Protein AF-0000000084528762 (afdb_homodimer)

pLDDT: mean 90.57, std 9.02, range [55.34, 98.88]

Organism: NCBI:txid1123501

Sequence (788 aa):
MGALDGVRIADFSWVGAGPRSTKDLADNGATVVKIESARRLDLGRRSPPFAKGESRNHDASAFFAQTNTSKMSVTINLGDARGVEVAKRLVAWADVVVENFGPGYMDRIGLGWDVLQEINPGVILASVSVAGRSGPMAGFRGYGNSAAAHSGHAVMSGWPGTDPHMPPFAYGDVVAPMFLTVGILAALERRERTGQGGHVDVSQIEPMVHVLADLFAETPQEKPANADPLMAPHGVWPCAGADRWIAIACEDDAQWAALREVLDLPAEDRFATAGGRKAAEAELDALVAGMVAGRDRDELAQVLAEAGVPAGPVTDGRDLATDPALTEAGHFVQVPHPVLGPSAMPAPPMRLSATPWEVGPSPCLGQHNKEVFEGLLGMAPDEAAALAEEGVLAMGALDGVRIADFSWVGAGPRSTKDLADNGATVVKIESARRLDLGRRSPPFAKGESRNHDASAFFAQTNTSKMSVTINLGDARGVEVAKRLVAWADVVVENFGPGYMDRIGLGWDVLQEINPGVILASVSVAGRSGPMAGFRGYGNSAAAHSGHAVMSGWPGTDPHMPPFAYGDVVAPMFLTVGILAALERRERTGQGGHVDVSQIEPMVHVLADLFAETPQEKPANADPLMAPHGVWPCAGADRWIAIACEDDAQWAALREVLDLPAEDRFATAGGRKAAEAELDALVAGMVAGRDRDELAQVLAEAGVPAGPVTDGRDLATDPALTEAGHFVQVPHPVLGPSAMPAPPMRLSATPWEVGPSPCLGQHNKEVFEGLLGMAPDEAAALAEEGVLA

Nearest PDB structures (foldseek):
  9br6-assembly1_A  TM=9.196E-01  e=4.767E-36  Homo sapiens
  4ed9-assembly1_A-2  TM=8.847E-01  e=2.139E-33  Brucella suis 1330
  4hl6-assembly3_E  TM=9.078E-01  e=6.671E-33  Escherichia coli K-12
  5yiy-assembly1_B  TM=8.482E-01  e=1.521E-25  Mycobacterium tuberculosis H37Rv
  5yx6-assembly1_B  TM=8.757E-01  e=8.633E-25  Mycobacterium tuberculosis H37Rv

Structure (mmCIF, N/CA/C/O backbone):
data_AF-0000000084528762-model_v1
#
loop_
_entity.id
_entity.type
_entity.pdbx_description
1 polymer 'Putative acyl-CoA transferase/carnitine dehydratase'
#
loop_
_atom_site.group_PDB
_atom_site.id
_atom_site.type_symbol
_atom_site.label_atom_id
_atom_site.label_alt_id
_atom_site.label_comp_id
_atom_site.label_asym_id
_atom_site.label_entity_id
_atom_site.label_seq_id
_atom_site.pdbx_PDB_ins_code
_atom_site.Cartn_x
_atom_site.Cartn_y
_atom_site.Cartn_z
_atom_site.occupancy
_atom_site.B_iso_or_equiv
_atom_site.auth_seq_id
_atom_site.auth_comp_id
_atom_site.auth_asym_id
_atom_site.auth_atom_id
_atom_site.pdbx_PDB_model_num
ATOM 1 N N . MET A 1 1 ? 16.375 6.781 -19.594 1 79.38 1 MET A N 1
ATOM 2 C CA . MET A 1 1 ? 16.922 5.93 -18.547 1 79.38 1 MET A CA 1
ATOM 3 C C . MET A 1 1 ? 16.031 5.977 -17.297 1 79.38 1 MET A C 1
ATOM 5 O O . MET A 1 1 ? 15.609 7.051 -16.875 1 79.38 1 MET A O 1
ATOM 9 N N . GLY A 1 2 ? 15.75 4.77 -16.75 1 92 2 GLY A N 1
ATOM 10 C CA . GLY A 1 2 ? 14.844 4.684 -15.617 1 92 2 GLY A CA 1
ATOM 11 C C . GLY A 1 2 ? 15.531 4.863 -14.281 1 92 2 GLY A C 1
ATOM 12 O O . GLY A 1 2 ? 16.766 4.816 -14.203 1 92 2 GLY A O 1
ATOM 13 N N . ALA A 1 3 ? 14.82 5.125 -13.273 1 95.25 3 ALA A N 1
ATOM 14 C CA . ALA A 1 3 ? 15.352 5.363 -11.938 1 95.25 3 ALA A CA 1
ATOM 15 C C . ALA A 1 3 ? 16.125 4.152 -11.422 1 95.25 3 ALA A C 1
ATOM 17 O O . ALA A 1 3 ? 17.078 4.297 -10.648 1 95.25 3 ALA A O 1
ATOM 18 N N . LEU A 1 4 ? 15.781 2.967 -11.969 1 97.31 4 LEU A N 1
ATOM 19 C CA . LEU A 1 4 ? 16.375 1.741 -11.438 1 97.31 4 LEU A CA 1
ATOM 20 C C . LEU A 1 4 ? 17.188 1.025 -12.508 1 97.31 4 LEU A C 1
ATOM 22 O O . LEU A 1 4 ? 17.391 -0.189 -12.438 1 97.31 4 LEU A O 1
ATOM 26 N N . ASP A 1 5 ? 17.594 1.804 -13.461 1 96.19 5 ASP A N 1
ATOM 27 C CA . ASP A 1 5 ? 18.516 1.247 -14.453 1 96.19 5 ASP A CA 1
ATOM 28 C C . ASP A 1 5 ? 19.734 0.62 -13.781 1 96.19 5 ASP A C 1
ATOM 30 O O . ASP A 1 5 ? 20.328 1.218 -12.875 1 96.19 5 ASP A O 1
ATOM 34 N N . GLY A 1 6 ? 20.047 -0.605 -14.188 1 95.5 6 GLY A N 1
ATOM 35 C CA . GLY A 1 6 ? 21.188 -1.295 -13.625 1 95.5 6 GLY A CA 1
ATOM 36 C C . GLY A 1 6 ? 20.812 -2.33 -12.586 1 95.5 6 GLY A C 1
ATOM 37 O O . GLY A 1 6 ? 21.609 -3.203 -12.25 1 95.5 6 GLY A O 1
ATOM 38 N N . VAL A 1 7 ? 19.656 -2.234 -12.016 1 97.5 7 VAL A N 1
ATOM 39 C CA . VAL A 1 7 ? 19.188 -3.225 -11.055 1 97.5 7 VAL A CA 1
ATOM 40 C C . VAL A 1 7 ? 18.703 -4.469 -11.789 1 97.5 7 VAL A C 1
ATOM 42 O O . VAL A 1 7 ? 17.891 -4.375 -12.711 1 97.5 7 VAL A O 1
ATOM 45 N N . ARG A 1 8 ? 19.25 -5.613 -11.383 1 98.69 8 ARG A N 1
ATOM 46 C CA . ARG A 1 8 ? 18.953 -6.895 -12.016 1 98.69 8 ARG A CA 1
ATOM 47 C C . ARG A 1 8 ? 18.172 -7.805 -11.07 1 98.69 8 ARG A C 1
ATOM 49 O O . ARG A 1 8 ? 18.625 -8.078 -9.961 1 98.69 8 ARG A O 1
ATOM 56 N N . ILE A 1 9 ? 16.969 -8.344 -11.57 1 98.88 9 ILE A N 1
ATOM 57 C CA . ILE A 1 9 ? 16.094 -9.102 -10.68 1 98.88 9 ILE A CA 1
ATOM 58 C C . ILE A 1 9 ? 15.758 -10.445 -11.312 1 98.88 9 ILE A C 1
ATOM 60 O O . ILE A 1 9 ? 15.312 -10.5 -12.461 1 98.88 9 ILE A O 1
ATOM 64 N N . ALA A 1 10 ? 16.031 -11.539 -10.586 1 98.88 10 ALA A N 1
ATOM 65 C CA . ALA A 1 10 ? 15.484 -12.859 -10.898 1 98.88 10 ALA A CA 1
ATOM 66 C C . ALA A 1 10 ? 14.172 -13.102 -10.148 1 98.88 10 ALA A C 1
ATOM 68 O O . ALA A 1 10 ? 14.172 -13.266 -8.922 1 98.88 10 ALA A O 1
ATOM 69 N N . ASP A 1 11 ? 13.094 -13.164 -10.891 1 98.75 11 ASP A N 1
ATOM 70 C CA . ASP A 1 11 ? 11.75 -13.234 -10.305 1 98.75 11 ASP A CA 1
ATOM 71 C C . ASP A 1 11 ? 11.188 -14.648 -10.398 1 98.75 11 ASP A C 1
ATOM 73 O O . ASP A 1 11 ? 10.688 -15.055 -11.445 1 98.75 11 ASP A O 1
ATOM 77 N N . PHE A 1 12 ? 11.172 -15.297 -9.227 1 98.25 12 PHE A N 1
ATOM 78 C CA . PHE A 1 12 ? 10.625 -16.641 -9.133 1 98.25 12 PHE A CA 1
ATOM 79 C C . PHE A 1 12 ? 9.172 -16.609 -8.68 1 98.25 12 PHE A C 1
ATOM 81 O O . PHE A 1 12 ? 8.508 -17.656 -8.609 1 98.25 12 PHE A O 1
ATOM 88 N N . SER A 1 13 ? 8.641 -15.438 -8.445 1 96.94 13 SER A N 1
ATOM 89 C CA . SER A 1 13 ? 7.328 -15.336 -7.812 1 96.94 13 SER A CA 1
ATOM 90 C C . SER A 1 13 ? 6.211 -15.57 -8.828 1 96.94 13 SER A C 1
ATOM 92 O O . SER A 1 13 ? 6.453 -15.578 -10.031 1 96.94 13 SER A O 1
ATOM 94 N N . TRP A 1 14 ? 5.023 -15.812 -8.273 1 94.38 14 TRP A N 1
ATOM 95 C CA . TRP A 1 14 ? 3.881 -16.062 -9.141 1 94.38 14 TRP A CA 1
ATOM 96 C C . TRP A 1 14 ? 2.602 -15.5 -8.547 1 94.38 14 TRP A C 1
ATOM 98 O O . TRP A 1 14 ? 2.617 -14.945 -7.441 1 94.38 14 TRP A O 1
ATOM 108 N N . VAL A 1 15 ? 1.553 -15.383 -9.328 1 89 15 VAL A N 1
ATOM 109 C CA . VAL A 1 15 ? 0.197 -14.953 -9.008 1 89 15 VAL A CA 1
ATOM 110 C C . VAL A 1 15 ? 0.181 -13.445 -8.742 1 89 15 VAL A C 1
ATOM 112 O O . VAL A 1 15 ? 0.348 -12.648 -9.672 1 89 15 VAL A O 1
ATOM 115 N N . GLY A 1 16 ? 0.21 -13.008 -7.441 1 88 16 GLY A N 1
ATOM 116 C CA . GLY A 1 16 ? -0.087 -11.594 -7.281 1 88 16 GLY A CA 1
ATOM 117 C C . GLY A 1 16 ? 0.924 -10.859 -6.418 1 88 16 GLY A C 1
ATOM 118 O O . GLY A 1 16 ? 1.499 -9.859 -6.84 1 88 16 GLY A O 1
ATOM 119 N N . ALA A 1 17 ? 1.345 -11.383 -5.32 1 88.62 17 ALA A N 1
ATOM 120 C CA . ALA A 1 17 ? 2.084 -10.609 -4.324 1 88.62 17 ALA A CA 1
ATOM 121 C C . ALA A 1 17 ? 3.496 -10.297 -4.812 1 88.62 17 ALA A C 1
ATOM 123 O O . ALA A 1 17 ? 3.92 -9.141 -4.805 1 88.62 17 ALA A O 1
ATOM 124 N N . GLY A 1 18 ? 4.215 -11.289 -5.25 1 94.75 18 GLY A N 1
ATOM 125 C CA . GLY A 1 18 ? 5.559 -11.086 -5.762 1 94.75 18 GLY A CA 1
ATOM 126 C C . GLY A 1 18 ? 5.59 -10.32 -7.074 1 94.75 18 GLY A C 1
ATOM 127 O O . GLY A 1 18 ? 6.223 -9.273 -7.172 1 94.75 18 GLY A O 1
ATOM 128 N N . PRO A 1 19 ? 4.805 -10.781 -8.008 1 96.56 19 PRO A N 1
ATOM 129 C CA . PRO A 1 19 ? 4.812 -10.18 -9.344 1 96.56 19 PRO A CA 1
ATOM 130 C C . PRO A 1 19 ? 4.469 -8.688 -9.328 1 96.56 19 PRO A C 1
ATOM 132 O O . PRO A 1 19 ? 5.055 -7.91 -10.078 1 96.56 19 PRO A O 1
ATOM 135 N N . ARG A 1 20 ? 3.615 -8.219 -8.453 1 95.06 20 ARG A N 1
ATOM 136 C CA . ARG A 1 20 ? 3.264 -6.801 -8.391 1 95.06 20 ARG A CA 1
ATOM 137 C C . ARG A 1 20 ? 4.457 -5.961 -7.949 1 95.06 20 ARG A C 1
ATOM 139 O O . ARG A 1 20 ? 4.641 -4.836 -8.422 1 95.06 20 ARG A O 1
ATOM 146 N N . SER A 1 21 ? 5.148 -6.48 -7.055 1 96.88 21 SER A N 1
ATOM 147 C CA . SER A 1 21 ? 6.352 -5.785 -6.613 1 96.88 21 SER A CA 1
ATOM 148 C C . SER A 1 21 ? 7.355 -5.648 -7.75 1 96.88 21 SER A C 1
ATOM 150 O O . SER A 1 21 ? 7.828 -4.547 -8.039 1 96.88 21 SER A O 1
ATOM 152 N N . THR A 1 22 ? 7.66 -6.742 -8.43 1 98.25 22 THR A N 1
ATOM 153 C CA . THR A 1 22 ? 8.688 -6.727 -9.469 1 98.25 22 THR A CA 1
ATOM 154 C C . THR A 1 22 ? 8.203 -5.961 -10.695 1 98.25 22 THR A C 1
ATOM 156 O O . THR A 1 22 ? 9.016 -5.41 -11.445 1 98.25 22 THR A O 1
ATOM 159 N N . LYS A 1 23 ? 6.906 -5.875 -10.875 1 96.62 23 LYS A N 1
ATOM 160 C CA . LYS A 1 23 ? 6.359 -5.039 -11.945 1 96.62 23 LYS A CA 1
ATOM 161 C C . LYS A 1 23 ? 6.719 -3.57 -11.727 1 96.62 23 LYS A C 1
ATOM 163 O O . LYS A 1 23 ? 7.172 -2.895 -12.656 1 96.62 23 LYS A O 1
ATOM 168 N N . ASP A 1 24 ? 6.473 -3.094 -10.547 1 94.5 24 ASP A N 1
ATOM 169 C CA . ASP A 1 24 ? 6.762 -1.696 -10.234 1 94.5 24 ASP A CA 1
ATOM 170 C C . ASP A 1 24 ? 8.242 -1.387 -10.438 1 94.5 24 ASP A C 1
ATOM 172 O O . ASP A 1 24 ? 8.602 -0.305 -10.906 1 94.5 24 ASP A O 1
ATOM 176 N N . LEU A 1 25 ? 9.07 -2.318 -10.102 1 97.75 25 LEU A N 1
ATOM 177 C CA . LEU A 1 25 ? 10.508 -2.148 -10.289 1 97.75 25 LEU A CA 1
ATOM 178 C C . LEU A 1 25 ? 10.867 -2.156 -11.766 1 97.75 25 LEU A C 1
ATOM 180 O O . LEU A 1 25 ? 11.656 -1.321 -12.227 1 97.75 25 LEU A O 1
ATOM 184 N N . ALA A 1 26 ? 10.25 -3.035 -12.523 1 98.25 26 ALA A N 1
ATOM 185 C CA . ALA A 1 26 ? 10.508 -3.139 -13.961 1 98.25 26 ALA A CA 1
ATOM 186 C C . ALA A 1 26 ? 10.047 -1.879 -14.695 1 98.25 26 ALA A C 1
ATOM 188 O O . ALA A 1 26 ? 10.781 -1.339 -15.523 1 98.25 26 ALA A O 1
ATOM 189 N N . ASP A 1 27 ? 8.891 -1.381 -14.367 1 97.06 27 ASP A N 1
ATOM 190 C CA . ASP A 1 27 ? 8.328 -0.194 -15 1 97.06 27 ASP A CA 1
ATOM 191 C C . ASP A 1 27 ? 9.18 1.039 -14.719 1 97.06 27 ASP A C 1
ATOM 193 O O . ASP A 1 27 ? 9.086 2.045 -15.43 1 97.06 27 ASP A O 1
ATOM 197 N N . ASN A 1 28 ? 10 0.933 -13.68 1 96.94 28 ASN A N 1
ATOM 198 C CA . ASN A 1 28 ? 10.875 2.049 -13.344 1 96.94 28 ASN A CA 1
ATOM 199 C C . ASN A 1 28 ? 12.305 1.803 -13.82 1 96.94 28 ASN A C 1
ATOM 201 O O . ASN A 1 28 ? 13.219 2.527 -13.43 1 96.94 28 ASN A O 1
ATOM 205 N N . GLY A 1 29 ? 12.531 0.72 -14.578 1 97.19 29 GLY A N 1
ATOM 206 C CA . GLY A 1 29 ? 13.797 0.622 -15.297 1 97.19 29 GLY A CA 1
ATOM 207 C C . GLY A 1 29 ? 14.609 -0.598 -14.906 1 97.19 29 GLY A C 1
ATOM 208 O O . GLY A 1 29 ? 15.609 -0.915 -15.547 1 97.19 29 GLY A O 1
ATOM 209 N N . ALA A 1 30 ? 14.234 -1.346 -13.883 1 98.25 30 ALA A N 1
ATOM 210 C CA . ALA A 1 30 ? 14.961 -2.564 -13.523 1 98.25 30 ALA A CA 1
ATOM 211 C C . ALA A 1 30 ? 14.812 -3.629 -14.609 1 98.25 30 ALA A C 1
ATOM 213 O O . ALA A 1 30 ? 13.781 -3.693 -15.289 1 98.25 30 ALA A O 1
ATOM 214 N N . THR A 1 31 ? 15.875 -4.395 -14.766 1 98.62 31 THR A N 1
ATOM 215 C CA . THR A 1 31 ? 15.758 -5.566 -15.625 1 98.62 31 THR A CA 1
ATOM 216 C C . THR A 1 31 ? 15.258 -6.77 -14.828 1 98.62 31 THR A C 1
ATOM 218 O O . THR A 1 31 ? 15.945 -7.27 -13.938 1 98.62 31 THR A O 1
ATOM 221 N N . VAL A 1 32 ? 14.039 -7.227 -15.164 1 98.88 32 VAL A N 1
ATOM 222 C CA . VAL A 1 32 ? 13.414 -8.32 -14.422 1 98.88 32 VAL A CA 1
ATOM 223 C C . VAL A 1 32 ? 13.242 -9.531 -15.336 1 98.88 32 VAL A C 1
ATOM 225 O O . VAL A 1 32 ? 12.555 -9.453 -16.359 1 98.88 32 VAL A O 1
ATOM 228 N N . VAL A 1 33 ? 13.859 -10.656 -14.953 1 98.88 33 VAL A N 1
ATOM 229 C CA . VAL A 1 33 ? 13.664 -11.93 -15.633 1 98.88 33 VAL A CA 1
ATOM 230 C C . VAL A 1 33 ? 12.75 -12.828 -14.797 1 98.88 33 VAL A C 1
ATOM 232 O O . VAL A 1 33 ? 13.133 -13.281 -13.719 1 98.88 33 VAL A O 1
ATOM 235 N N . LYS A 1 34 ? 11.562 -13.008 -15.305 1 98.69 34 LYS A N 1
ATOM 236 C CA . LYS A 1 34 ? 10.617 -13.906 -14.641 1 98.69 34 LYS A CA 1
ATOM 237 C C . LYS A 1 34 ? 10.859 -15.359 -15.031 1 98.69 34 LYS A C 1
ATOM 239 O O . LYS A 1 34 ? 10.898 -15.688 -16.219 1 98.69 34 LYS A O 1
ATOM 244 N N . ILE A 1 35 ? 11.094 -16.203 -14.008 1 98.31 35 ILE A N 1
ATOM 245 C CA . ILE A 1 35 ? 11.336 -17.625 -14.211 1 98.31 35 ILE A CA 1
ATOM 246 C C . ILE A 1 35 ? 10.023 -18.391 -14.094 1 98.31 35 ILE A C 1
ATOM 248 O O . ILE A 1 35 ? 9.359 -18.344 -13.055 1 98.31 35 ILE A O 1
ATOM 252 N N . GLU A 1 36 ? 9.703 -19.047 -15.125 1 97 36 GLU A N 1
ATOM 253 C CA . GLU A 1 36 ? 8.461 -19.812 -15.203 1 97 36 GLU A CA 1
ATOM 254 C C . GLU A 1 36 ? 8.703 -21.219 -15.742 1 97 36 GLU A C 1
ATOM 256 O O . GLU A 1 36 ? 9.844 -21.594 -16 1 97 36 GLU A O 1
ATOM 261 N N . SER A 1 37 ? 7.652 -22.031 -15.711 1 92.62 37 SER A N 1
ATOM 262 C CA . SER A 1 37 ? 7.691 -23.359 -16.297 1 92.62 37 SER A CA 1
ATOM 263 C C . SER A 1 37 ? 6.449 -23.625 -17.141 1 92.62 37 SER A C 1
ATOM 265 O O . SER A 1 37 ? 5.336 -23.281 -16.734 1 92.62 37 SER A O 1
ATOM 267 N N . ALA A 1 38 ? 6.68 -24.234 -18.297 1 86.44 38 ALA A N 1
ATOM 268 C CA . ALA A 1 38 ? 5.543 -24.641 -19.109 1 86.44 38 ALA A CA 1
ATOM 269 C C . ALA A 1 38 ? 4.793 -25.812 -18.484 1 86.44 38 ALA A C 1
ATOM 271 O O . ALA A 1 38 ? 3.607 -26.016 -18.75 1 86.44 38 ALA A O 1
ATOM 272 N N . ARG A 1 39 ? 5.488 -26.516 -17.672 1 86.19 39 ARG A N 1
ATOM 273 C CA . ARG A 1 39 ? 4.91 -27.688 -17.016 1 86.19 39 ARG A CA 1
ATOM 274 C C . ARG A 1 39 ? 4.078 -27.297 -15.805 1 86.19 39 ARG A C 1
ATOM 276 O O . ARG A 1 39 ? 3.137 -28 -15.438 1 86.19 39 ARG A O 1
ATOM 283 N N . ARG A 1 40 ? 4.43 -26.25 -15.211 1 86.88 40 ARG A N 1
ATOM 284 C CA . ARG A 1 40 ? 3.703 -25.672 -14.086 1 86.88 40 ARG A CA 1
ATOM 285 C C . ARG A 1 40 ? 3.488 -24.172 -14.273 1 86.88 40 ARG A C 1
ATOM 287 O O . ARG A 1 40 ? 4.246 -23.359 -13.742 1 86.88 40 ARG A O 1
ATOM 294 N N . LEU A 1 41 ? 2.465 -23.906 -14.914 1 92.44 41 LEU A N 1
ATOM 295 C CA . LEU A 1 41 ? 2.201 -22.531 -15.305 1 92.44 41 LEU A CA 1
ATOM 296 C C . LEU A 1 41 ? 1.906 -21.656 -14.086 1 92.44 41 LEU A C 1
ATOM 298 O O . LEU A 1 41 ? 1.283 -22.125 -13.133 1 92.44 41 LEU A O 1
ATOM 302 N N . ASP A 1 42 ? 2.402 -20.453 -14.133 1 93.88 42 ASP A N 1
ATOM 303 C CA . ASP A 1 42 ? 1.943 -19.438 -13.18 1 93.88 42 ASP A CA 1
ATOM 304 C C . ASP A 1 42 ? 0.419 -19.359 -13.148 1 93.88 42 ASP A C 1
ATOM 306 O O . ASP A 1 42 ? -0.218 -19.156 -14.188 1 93.88 42 ASP A O 1
ATOM 310 N N . LEU A 1 43 ? -0.112 -19.484 -12.008 1 88.56 43 LEU A N 1
ATOM 311 C CA . LEU A 1 43 ? -1.562 -19.438 -11.867 1 88.56 43 LEU A CA 1
ATOM 312 C C . LEU A 1 43 ? -2.115 -18.109 -12.344 1 88.56 43 LEU A C 1
ATOM 314 O O . LEU A 1 43 ? -3.281 -18.016 -12.734 1 88.56 43 LEU A O 1
ATOM 318 N N . GLY A 1 44 ? -1.287 -17.109 -12.328 1 90.88 44 GLY A N 1
ATOM 319 C CA . GLY A 1 44 ? -1.688 -15.836 -12.898 1 90.88 44 GLY A CA 1
ATOM 320 C C . GLY A 1 44 ? -2.064 -15.922 -14.367 1 90.88 44 GLY A C 1
ATOM 321 O O . GLY A 1 44 ? -2.963 -15.219 -14.828 1 90.88 44 GLY A O 1
ATOM 322 N N . ARG A 1 45 ? -1.426 -16.781 -15.078 1 94.81 45 ARG A N 1
ATOM 323 C CA . ARG A 1 45 ? -1.712 -16.969 -16.5 1 94.81 45 ARG A CA 1
ATOM 324 C C . ARG A 1 45 ? -3.041 -17.688 -16.703 1 94.81 45 ARG A C 1
ATOM 326 O O . ARG A 1 45 ? -3.598 -17.672 -17.812 1 94.81 45 ARG A O 1
ATOM 333 N N . ARG A 1 46 ? -3.523 -18.25 -15.688 1 89.12 46 ARG A N 1
ATOM 334 C CA . ARG A 1 46 ? -4.781 -18.984 -15.75 1 89.12 46 ARG A CA 1
ATOM 335 C C . ARG A 1 46 ? -5.914 -18.203 -15.094 1 89.12 46 ARG A C 1
ATOM 337 O O . ARG A 1 46 ? -7.008 -18.734 -14.898 1 89.12 46 ARG A O 1
ATOM 344 N N . SER A 1 47 ? -5.648 -17.031 -14.742 1 86.69 47 SER A N 1
ATOM 345 C CA . SER A 1 47 ? -6.637 -16.219 -14.047 1 86.69 47 SER A CA 1
ATOM 346 C C . SER A 1 47 ? -7.406 -15.32 -15.016 1 86.69 47 SER A C 1
ATOM 348 O O . SER A 1 47 ? -6.812 -14.672 -15.875 1 86.69 47 SER A O 1
ATOM 350 N N . PRO A 1 48 ? -8.719 -15.297 -14.906 1 84.38 48 PRO A N 1
ATOM 351 C CA . PRO A 1 48 ? -9.531 -14.406 -15.734 1 84.38 48 PRO A CA 1
ATOM 352 C C . PRO A 1 48 ? -9.367 -12.938 -15.359 1 84.38 48 PRO A C 1
ATOM 354 O O . PRO A 1 48 ? -8.836 -12.625 -14.297 1 84.38 48 PRO A O 1
ATOM 357 N N . PRO A 1 49 ? -9.883 -12.039 -16.281 1 84.38 49 PRO A N 1
ATOM 358 C CA . PRO A 1 49 ? -10.523 -12.289 -17.578 1 84.38 49 PRO A CA 1
ATOM 359 C C . PRO A 1 49 ? -9.516 -12.633 -18.672 1 84.38 49 PRO A C 1
ATOM 361 O O . PRO A 1 49 ? -8.328 -12.328 -18.547 1 84.38 49 PRO A O 1
ATOM 364 N N . PHE A 1 50 ? -10.094 -13.297 -19.75 1 90 50 PHE A N 1
ATOM 365 C CA . PHE A 1 50 ? -9.25 -13.719 -20.859 1 90 50 PHE A CA 1
ATOM 366 C C . PHE A 1 50 ? -9.625 -12.969 -22.141 1 90 50 PHE A C 1
ATOM 368 O O . PHE A 1 50 ? -10.805 -12.852 -22.484 1 90 50 PHE A O 1
ATOM 375 N N . ALA A 1 51 ? -8.539 -12.461 -22.734 1 88.94 51 ALA A N 1
ATOM 376 C CA . ALA A 1 51 ? -8.766 -11.781 -24.016 1 88.94 51 ALA A CA 1
ATOM 377 C C . ALA A 1 51 ? -9.508 -12.688 -24.984 1 88.94 51 ALA A C 1
ATOM 379 O O . ALA A 1 51 ? -9.141 -13.859 -25.156 1 88.94 51 ALA A O 1
ATOM 380 N N . LYS A 1 52 ? -10.547 -12.125 -25.625 1 87.19 52 LYS A N 1
ATOM 381 C CA . LYS A 1 52 ? -11.352 -12.805 -26.625 1 87.19 52 LYS A CA 1
ATOM 382 C C . LYS A 1 52 ? -11.891 -14.133 -26.094 1 87.19 52 LYS A C 1
ATOM 384 O O . LYS A 1 52 ? -12.141 -15.055 -26.875 1 87.19 52 LYS A O 1
ATOM 389 N N . GLY A 1 53 ? -11.922 -14.289 -24.828 1 86.19 53 GLY A N 1
ATOM 390 C CA . GLY A 1 53 ? -12.461 -15.484 -24.203 1 86.19 53 GLY A CA 1
ATOM 391 C C . GLY A 1 53 ? -11.547 -16.688 -24.344 1 86.19 53 GLY A C 1
ATOM 392 O O . GLY A 1 53 ? -11.977 -17.828 -24.125 1 86.19 53 GLY A O 1
ATOM 393 N N . GLU A 1 54 ? -10.305 -16.484 -24.609 1 90.38 54 GLU A N 1
ATOM 394 C CA . GLU A 1 54 ? -9.367 -17.594 -24.859 1 90.38 54 GLU A CA 1
ATOM 395 C C . GLU A 1 54 ? -8.805 -18.125 -23.547 1 90.38 54 GLU A C 1
ATOM 397 O O . GLU A 1 54 ? -7.602 -18.062 -23.297 1 90.38 54 GLU A O 1
ATOM 402 N N . SER A 1 55 ? -9.602 -18.828 -22.797 1 88.06 55 SER A N 1
ATOM 403 C CA . SER A 1 55 ? -9.266 -19.312 -21.469 1 88.06 55 SER A CA 1
ATOM 404 C C . SER A 1 55 ? -8.188 -20.391 -21.516 1 88.06 55 SER A C 1
ATOM 406 O O . SER A 1 55 ? -7.527 -20.672 -20.516 1 88.06 55 SER A O 1
ATOM 408 N N . ARG A 1 56 ? -7.91 -20.953 -22.703 1 90.94 56 ARG A N 1
ATOM 409 C CA . ARG A 1 56 ? -6.91 -22 -22.828 1 90.94 56 ARG A CA 1
ATOM 410 C C . ARG A 1 56 ? -5.566 -21.438 -23.266 1 90.94 56 ARG A C 1
ATOM 412 O O . ARG A 1 56 ? -4.559 -22.141 -23.281 1 90.94 56 ARG A O 1
ATOM 419 N N . ASN A 1 57 ? -5.602 -20.219 -23.703 1 95.06 57 ASN A N 1
ATOM 420 C CA . ASN A 1 57 ? -4.383 -19.516 -24.078 1 95.06 57 ASN A CA 1
ATOM 421 C C . ASN A 1 57 ? -3.732 -18.859 -22.859 1 95.06 57 ASN A C 1
ATOM 423 O O . ASN A 1 57 ? -4.23 -17.844 -22.359 1 95.06 57 ASN A O 1
ATOM 427 N N . HIS A 1 58 ? -2.598 -19.344 -22.438 1 94.62 58 HIS A N 1
ATOM 428 C CA . HIS A 1 58 ? -1.952 -18.891 -21.219 1 94.62 58 HIS A CA 1
ATOM 429 C C . HIS A 1 58 ? -1.388 -17.484 -21.375 1 94.62 58 HIS A C 1
ATOM 431 O O . HIS A 1 58 ? -0.897 -16.906 -20.406 1 94.62 58 HIS A O 1
ATOM 437 N N . ASP A 1 59 ? -1.386 -16.938 -22.562 1 96.69 59 ASP A N 1
ATOM 438 C CA . ASP A 1 59 ? -0.899 -15.578 -22.797 1 96.69 59 ASP A CA 1
ATOM 439 C C . ASP A 1 59 ? -2.059 -14.594 -22.922 1 96.69 59 ASP A C 1
ATOM 441 O O . ASP A 1 59 ? -1.845 -13.398 -23.141 1 96.69 59 ASP A O 1
ATOM 445 N N . ALA A 1 60 ? -3.271 -15.062 -22.656 1 95.62 60 ALA A N 1
ATOM 446 C CA . ALA A 1 60 ? -4.461 -14.242 -22.891 1 95.62 60 ALA A CA 1
ATOM 447 C C . ALA A 1 60 ? -5.012 -13.688 -21.578 1 95.62 60 ALA A C 1
ATOM 449 O O . ALA A 1 60 ? -6.035 -13 -21.578 1 95.62 60 ALA A O 1
ATOM 450 N N . SER A 1 61 ? -4.379 -13.945 -20.438 1 93.31 61 SER A N 1
ATOM 451 C CA . SER A 1 61 ? -4.871 -13.484 -19.156 1 93.31 61 SER A CA 1
ATOM 452 C C . SER A 1 61 ? -4.602 -12 -18.953 1 93.31 61 SER A C 1
ATOM 454 O O . SER A 1 61 ? -3.445 -11.57 -18.938 1 93.31 61 SER A O 1
ATOM 456 N N . ALA A 1 62 ? -5.664 -11.242 -18.703 1 90.75 62 ALA A N 1
ATOM 457 C CA . ALA A 1 62 ? -5.527 -9.82 -18.391 1 90.75 62 ALA A CA 1
ATOM 458 C C . ALA A 1 62 ? -4.93 -9.625 -17 1 90.75 62 ALA A C 1
ATOM 460 O O . ALA A 1 62 ? -4.184 -8.664 -16.766 1 90.75 62 ALA A O 1
ATOM 461 N N . PHE A 1 63 ? -5.254 -10.547 -16.156 1 88.75 63 PHE A N 1
ATOM 462 C CA . PHE A 1 63 ? -4.684 -10.484 -14.812 1 88.75 63 PHE A CA 1
ATOM 463 C C . PHE A 1 63 ? -3.166 -10.594 -14.859 1 88.75 63 PHE A C 1
ATOM 465 O O . PHE A 1 63 ? -2.459 -9.758 -14.289 1 88.75 63 PHE A O 1
ATOM 472 N N . PHE A 1 64 ? -2.703 -11.602 -15.578 1 94.81 64 PHE A N 1
ATOM 473 C CA . PHE A 1 64 ? -1.263 -11.781 -15.711 1 94.81 64 PHE A CA 1
ATOM 474 C C . PHE A 1 64 ? -0.619 -10.562 -16.359 1 94.81 64 PHE A C 1
ATOM 476 O O . PHE A 1 64 ? 0.428 -10.094 -15.906 1 94.81 64 PHE A O 1
ATOM 483 N N . ALA A 1 65 ? -1.23 -10.055 -17.391 1 94.94 65 ALA A N 1
ATOM 484 C CA . ALA A 1 65 ? -0.678 -8.93 -18.141 1 94.94 65 ALA A CA 1
ATOM 485 C C . ALA A 1 65 ? -0.519 -7.699 -17.266 1 94.94 65 ALA A C 1
ATOM 487 O O . ALA A 1 65 ? 0.487 -6.988 -17.344 1 94.94 65 ALA A O 1
ATOM 488 N N . GLN A 1 66 ? -1.381 -7.492 -16.406 1 92 66 GLN A N 1
ATOM 489 C CA . GLN A 1 66 ? -1.383 -6.301 -15.562 1 92 66 GLN A CA 1
ATOM 490 C C . GLN A 1 66 ? -0.342 -6.41 -14.453 1 92 66 GLN A C 1
ATOM 492 O O . GLN A 1 66 ? 0.182 -5.398 -13.984 1 92 66 GLN A O 1
ATOM 497 N N . THR A 1 67 ? -0.003 -7.586 -14.055 1 94.06 67 THR A N 1
ATOM 498 C CA . THR A 1 67 ? 0.868 -7.762 -12.898 1 94.06 67 THR A CA 1
ATOM 499 C C . THR A 1 67 ? 2.307 -8.023 -13.336 1 94.06 67 THR A C 1
ATOM 501 O O . THR A 1 67 ? 3.199 -8.18 -12.5 1 94.06 67 THR A O 1
ATOM 504 N N . ASN A 1 68 ? 2.537 -8.055 -14.664 1 97.12 68 ASN A N 1
ATOM 505 C CA . ASN A 1 68 ? 3.867 -8.453 -15.109 1 97.12 68 ASN A CA 1
ATOM 506 C C . ASN A 1 68 ? 4.352 -7.574 -16.266 1 97.12 68 ASN A C 1
ATOM 508 O O . ASN A 1 68 ? 5.113 -8.031 -17.109 1 97.12 68 ASN A O 1
ATOM 512 N N . THR A 1 69 ? 3.936 -6.352 -16.281 1 96.62 69 THR A N 1
ATOM 513 C CA . THR A 1 69 ? 4.375 -5.441 -17.344 1 96.62 69 THR A CA 1
ATOM 514 C C . THR A 1 69 ? 5.887 -5.254 -17.297 1 96.62 69 THR A C 1
ATOM 516 O O . THR A 1 69 ? 6.492 -5.277 -16.219 1 96.62 69 THR A O 1
ATOM 519 N N . SER A 1 70 ? 6.523 -5.121 -18.516 1 97.94 70 SER A N 1
ATOM 520 C CA . SER A 1 70 ? 7.898 -4.676 -18.719 1 97.94 70 SER A CA 1
ATOM 521 C C . SER A 1 70 ? 8.898 -5.762 -18.344 1 97.94 70 SER A C 1
ATOM 523 O O . SER A 1 70 ? 10.109 -5.539 -18.375 1 97.94 70 SER A O 1
ATOM 525 N N . LYS A 1 71 ? 8.422 -6.984 -18.016 1 98.38 71 LYS A N 1
ATOM 526 C CA . LYS A 1 71 ? 9.328 -8.055 -17.609 1 98.38 71 LYS A CA 1
ATOM 527 C C . LYS A 1 71 ? 9.742 -8.906 -18.812 1 98.38 71 LYS A C 1
ATOM 529 O O . LYS A 1 71 ? 9.094 -8.867 -19.859 1 98.38 71 LYS A O 1
ATOM 534 N N . MET A 1 72 ? 10.852 -9.609 -18.656 1 98.56 72 MET A N 1
ATOM 535 C CA . MET A 1 72 ? 11.203 -10.734 -19.516 1 98.56 72 MET A CA 1
ATOM 536 C C . MET A 1 72 ? 10.703 -12.047 -18.938 1 98.56 72 MET A C 1
ATOM 538 O O . MET A 1 72 ? 10.531 -12.172 -17.719 1 98.56 72 MET A O 1
ATOM 542 N N . SER A 1 73 ? 10.445 -13.031 -19.797 1 98.5 73 SER A N 1
ATOM 543 C CA . SER A 1 73 ? 10.008 -14.352 -19.344 1 98.5 73 SER A CA 1
ATOM 544 C C . SER A 1 73 ? 10.883 -15.453 -19.922 1 98.5 73 SER A C 1
ATOM 546 O O . SER A 1 73 ? 11.18 -15.461 -21.125 1 98.5 73 SER A O 1
ATOM 548 N N . VAL A 1 74 ? 11.305 -16.359 -19.078 1 98.5 74 VAL A N 1
ATOM 549 C CA . VAL A 1 74 ? 12 -17.562 -19.5 1 98.5 74 VAL A CA 1
ATOM 550 C C . VAL A 1 74 ? 11.328 -18.781 -18.891 1 98.5 74 VAL A C 1
ATOM 552 O O . VAL A 1 74 ? 10.625 -18.672 -17.875 1 98.5 74 VAL A O 1
ATOM 555 N N . THR A 1 75 ? 11.562 -19.938 -19.531 1 98.25 75 THR A N 1
ATOM 556 C CA . THR A 1 75 ? 11.008 -21.188 -19.016 1 98.25 75 THR A CA 1
ATOM 557 C C . THR A 1 75 ? 12.125 -22.109 -18.5 1 98.25 75 THR A C 1
ATOM 559 O O . THR A 1 75 ? 13.023 -22.469 -19.266 1 98.25 75 THR A O 1
ATOM 562 N N . ILE A 1 76 ? 12.086 -22.391 -17.266 1 97.94 76 ILE A N 1
ATOM 563 C CA . ILE A 1 76 ? 13.023 -23.312 -16.609 1 97.94 76 ILE A CA 1
ATOM 564 C C . ILE A 1 76 ? 12.25 -24.312 -15.758 1 97.94 76 ILE A C 1
ATOM 566 O O . ILE A 1 76 ? 11.477 -23.922 -14.875 1 97.94 76 ILE A O 1
ATOM 570 N N . ASN A 1 77 ? 12.445 -25.594 -16 1 96.75 77 ASN A N 1
ATOM 571 C CA . ASN A 1 77 ? 11.883 -26.641 -15.172 1 96.75 77 ASN A CA 1
ATOM 572 C C . ASN A 1 77 ? 12.703 -26.859 -13.898 1 96.75 77 ASN A C 1
ATOM 574 O O . ASN A 1 77 ? 13.719 -27.547 -13.922 1 96.75 77 ASN A O 1
ATOM 578 N N . LEU A 1 78 ? 12.195 -26.375 -12.773 1 95.88 78 LEU A N 1
ATOM 579 C CA . LEU A 1 78 ? 12.945 -26.391 -11.523 1 95.88 78 LEU A CA 1
ATOM 580 C C . LEU A 1 78 ? 12.852 -27.75 -10.859 1 95.88 78 LEU A C 1
ATOM 582 O O . LEU A 1 78 ? 13.5 -28 -9.844 1 95.88 78 LEU A O 1
ATOM 586 N N . GLY A 1 79 ? 12 -28.672 -11.461 1 93.94 79 GLY A N 1
ATOM 587 C CA . GLY A 1 79 ? 11.969 -30.047 -11 1 93.94 79 GLY A CA 1
ATOM 588 C C . GLY A 1 79 ? 13.109 -30.875 -11.531 1 93.94 79 GLY A C 1
ATOM 589 O O . GLY A 1 79 ? 13.352 -31.984 -11.047 1 93.94 79 GLY A O 1
ATOM 590 N N . ASP A 1 80 ? 13.773 -30.359 -12.5 1 95.25 80 ASP A N 1
ATOM 591 C CA . ASP A 1 80 ? 14.961 -30.969 -13.094 1 95.25 80 ASP A CA 1
ATOM 592 C C . ASP A 1 80 ? 16.234 -30.328 -12.57 1 95.25 80 ASP A C 1
ATOM 594 O O . ASP A 1 80 ? 16.375 -29.094 -12.594 1 95.25 80 ASP A O 1
ATOM 598 N N . ALA A 1 81 ? 17.203 -31.188 -12.141 1 96.81 81 ALA A N 1
ATOM 599 C CA . ALA A 1 81 ? 18.453 -30.688 -11.562 1 96.81 81 ALA A CA 1
ATOM 600 C C . ALA A 1 81 ? 19.188 -29.781 -12.555 1 96.81 81 ALA A C 1
ATOM 602 O O . ALA A 1 81 ? 19.844 -28.828 -12.156 1 96.81 81 ALA A O 1
ATOM 603 N N . ARG A 1 82 ? 19.156 -30.078 -13.805 1 97.31 82 ARG A N 1
ATOM 604 C CA . ARG A 1 82 ? 19.812 -29.281 -14.828 1 97.31 82 ARG A CA 1
ATOM 605 C C . ARG A 1 82 ? 19.156 -27.906 -14.945 1 97.31 82 ARG A C 1
ATOM 607 O O . ARG A 1 82 ? 19.844 -26.906 -15.203 1 97.31 82 ARG A O 1
ATOM 614 N N . GLY A 1 83 ? 17.797 -27.828 -14.75 1 97.44 83 GLY A N 1
ATOM 615 C CA . GLY A 1 83 ? 17.109 -26.547 -14.68 1 97.44 83 GLY A CA 1
ATOM 616 C C . GLY A 1 83 ? 17.516 -25.703 -13.5 1 97.44 83 GLY A C 1
ATOM 617 O O . GLY A 1 83 ? 17.703 -24.484 -13.633 1 97.44 83 GLY A O 1
ATOM 618 N N . VAL A 1 84 ? 17.734 -26.359 -12.375 1 97.94 84 VAL A N 1
ATOM 619 C CA . VAL A 1 84 ? 18.172 -25.656 -11.164 1 97.94 84 VAL A CA 1
ATOM 620 C C . VAL A 1 84 ? 19.562 -25.062 -11.391 1 97.94 84 VAL A C 1
ATOM 622 O O . VAL A 1 84 ? 19.844 -23.953 -10.93 1 97.94 84 VAL A O 1
ATOM 625 N N . GLU A 1 85 ? 20.375 -25.766 -12.094 1 98 85 GLU A N 1
ATOM 626 C CA . GLU A 1 85 ? 21.703 -25.25 -12.391 1 98 85 GLU A CA 1
ATOM 627 C C . GLU A 1 85 ? 21.641 -24 -13.266 1 98 85 GLU A C 1
ATOM 629 O O . GLU A 1 85 ? 22.406 -23.062 -13.078 1 98 85 GLU A O 1
ATOM 634 N N . VAL A 1 86 ? 20.75 -24 -14.219 1 98.19 86 VAL A N 1
ATOM 635 C CA . VAL A 1 86 ? 20.562 -22.812 -15.039 1 98.19 86 VAL A CA 1
ATOM 636 C C . VAL A 1 86 ? 20.031 -21.672 -14.18 1 98.19 86 VAL A C 1
ATOM 638 O O . VAL A 1 86 ? 20.453 -20.516 -14.328 1 98.19 86 VAL A O 1
ATOM 641 N N . ALA A 1 87 ? 19.109 -21.953 -13.297 1 98.25 87 ALA A N 1
ATOM 642 C CA . ALA A 1 87 ? 18.562 -20.953 -12.383 1 98.25 87 ALA A CA 1
ATOM 643 C C . ALA A 1 87 ? 19.672 -20.359 -11.516 1 98.25 87 ALA A C 1
ATOM 645 O O . ALA A 1 87 ? 19.656 -19.156 -11.234 1 98.25 87 ALA A O 1
ATOM 646 N N . LYS A 1 88 ? 20.609 -21.172 -11.133 1 98.62 88 LYS A N 1
ATOM 647 C CA . LYS A 1 88 ? 21.734 -20.688 -10.336 1 98.62 88 LYS A CA 1
ATOM 648 C C . LYS A 1 88 ? 22.562 -19.688 -11.117 1 98.62 88 LYS A C 1
ATOM 650 O O . LYS A 1 88 ? 23.109 -18.75 -10.547 1 98.62 88 LYS A O 1
ATOM 655 N N . ARG A 1 89 ? 22.688 -19.859 -12.406 1 98.38 89 ARG A N 1
ATOM 656 C CA . ARG A 1 89 ? 23.391 -18.891 -13.234 1 98.38 89 ARG A CA 1
ATOM 657 C C . ARG A 1 89 ? 22.656 -17.547 -13.227 1 98.38 89 ARG A C 1
ATOM 659 O O . ARG A 1 89 ? 23.281 -16.484 -13.234 1 98.38 89 ARG A O 1
ATOM 666 N N . LEU A 1 90 ? 21.375 -17.562 -13.227 1 98.31 90 LEU A N 1
ATOM 667 C CA . LEU A 1 90 ? 20.578 -16.328 -13.148 1 98.31 90 LEU A CA 1
ATOM 668 C C . LEU A 1 90 ? 20.75 -15.672 -11.789 1 98.31 90 LEU A C 1
ATOM 670 O O . LEU A 1 90 ? 20.75 -14.438 -11.688 1 98.31 90 LEU A O 1
ATOM 674 N N . VAL A 1 91 ? 20.844 -16.484 -10.758 1 98.19 91 VAL A N 1
ATOM 675 C CA . VAL A 1 91 ? 21.078 -15.953 -9.422 1 98.19 91 VAL A CA 1
ATOM 676 C C . VAL A 1 91 ? 22.422 -15.242 -9.383 1 98.19 91 VAL A C 1
ATOM 678 O O . VAL A 1 91 ? 22.562 -14.18 -8.773 1 98.19 91 VAL A O 1
ATOM 681 N N . ALA A 1 92 ? 23.422 -15.812 -10.047 1 98.38 92 ALA A N 1
ATOM 682 C CA . ALA A 1 92 ? 24.734 -15.188 -10.102 1 98.38 92 ALA A CA 1
ATOM 683 C C . ALA A 1 92 ? 24.688 -13.844 -10.812 1 98.38 92 ALA A C 1
ATOM 685 O O . ALA A 1 92 ? 25.438 -12.922 -10.477 1 98.38 92 ALA A O 1
ATOM 686 N N . TRP A 1 93 ? 23.797 -13.719 -11.719 1 98.19 93 TRP A N 1
ATOM 687 C CA . TRP A 1 93 ? 23.609 -12.508 -12.5 1 98.19 93 TRP A CA 1
ATOM 688 C C . TRP A 1 93 ? 22.828 -11.469 -11.711 1 98.19 93 TRP A C 1
ATOM 690 O O . TRP A 1 93 ? 23.062 -10.266 -11.844 1 98.19 93 TRP A O 1
ATOM 700 N N . ALA A 1 94 ? 21.969 -11.82 -10.836 1 98.56 94 ALA A N 1
ATOM 701 C CA . ALA A 1 94 ? 20.922 -10.977 -10.258 1 98.56 94 ALA A CA 1
ATOM 702 C C . ALA A 1 94 ? 21.453 -10.227 -9.039 1 98.56 94 ALA A C 1
ATOM 704 O O . ALA A 1 94 ? 22.281 -10.742 -8.289 1 98.56 94 ALA A O 1
ATOM 705 N N . ASP A 1 95 ? 20.922 -9.031 -8.852 1 98.19 95 ASP A N 1
ATOM 706 C CA . ASP A 1 95 ? 21.078 -8.289 -7.602 1 98.19 95 ASP A CA 1
ATOM 707 C C . ASP A 1 95 ? 20.047 -8.719 -6.566 1 98.19 95 ASP A C 1
ATOM 709 O O . ASP A 1 95 ? 20.328 -8.719 -5.367 1 98.19 95 ASP A O 1
ATOM 713 N N . VAL A 1 96 ? 18.891 -9.039 -7.035 1 98.81 96 VAL A N 1
ATOM 714 C CA . VAL A 1 96 ? 17.75 -9.383 -6.191 1 98.81 96 VAL A CA 1
ATOM 715 C C . VAL A 1 96 ? 17.094 -10.664 -6.707 1 98.81 96 VAL A C 1
ATOM 717 O O . VAL A 1 96 ? 16.922 -10.828 -7.914 1 98.81 96 VAL A O 1
ATOM 720 N N . VAL A 1 97 ? 16.797 -11.555 -5.801 1 98.88 97 VAL A N 1
ATOM 721 C CA . VAL A 1 97 ? 15.961 -12.727 -6.039 1 98.88 97 VAL A CA 1
ATOM 722 C C . VAL A 1 97 ? 14.633 -12.578 -5.305 1 98.88 97 VAL A C 1
ATOM 724 O O . VAL A 1 97 ? 14.609 -12.305 -4.102 1 98.88 97 VAL A O 1
ATOM 727 N N . VAL A 1 98 ? 13.508 -12.719 -6.039 1 98.75 98 VAL A N 1
ATOM 728 C CA . VAL A 1 98 ? 12.188 -12.57 -5.441 1 98.75 98 VAL A CA 1
ATOM 729 C C . VAL A 1 98 ? 11.43 -13.898 -5.523 1 98.75 98 VAL A C 1
ATOM 731 O O . VAL A 1 98 ? 11.43 -14.555 -6.566 1 98.75 98 VAL A O 1
ATOM 734 N N . GLU A 1 99 ? 10.82 -14.281 -4.406 1 97.69 99 GLU A N 1
ATOM 735 C CA . GLU A 1 99 ? 10.023 -15.508 -4.41 1 97.69 99 GLU A CA 1
ATOM 736 C C . GLU A 1 99 ? 8.836 -15.391 -3.459 1 97.69 99 GLU A C 1
ATOM 738 O O . GLU A 1 99 ? 8.844 -14.562 -2.547 1 97.69 99 GLU A O 1
ATOM 743 N N . ASN A 1 100 ? 7.785 -16.141 -3.721 1 94.5 100 ASN A N 1
ATOM 744 C CA . ASN A 1 100 ? 6.648 -16.219 -2.812 1 94.5 100 ASN A CA 1
ATOM 745 C C . ASN A 1 100 ? 6.125 -17.656 -2.695 1 94.5 100 ASN A C 1
ATOM 747 O O . ASN A 1 100 ? 4.914 -17.875 -2.66 1 94.5 100 ASN A O 1
ATOM 751 N N . PHE A 1 101 ? 7.051 -18.578 -2.684 1 90.62 101 PHE A N 1
ATOM 752 C CA . PHE A 1 101 ? 6.703 -19.984 -2.498 1 90.62 101 PHE A CA 1
ATOM 753 C C . PHE A 1 101 ? 6.434 -20.281 -1.029 1 90.62 101 PHE A C 1
ATOM 755 O O . PHE A 1 101 ? 6.699 -19.453 -0.16 1 90.62 101 PHE A O 1
ATOM 762 N N . GLY A 1 102 ? 5.828 -21.484 -0.824 1 84.06 102 GLY A N 1
ATOM 763 C CA . GLY A 1 102 ? 5.637 -21.922 0.55 1 84.06 102 GLY A CA 1
ATOM 764 C C . GLY A 1 102 ? 6.941 -22.141 1.295 1 84.06 102 GLY A C 1
ATOM 765 O O . GLY A 1 102 ? 8 -22.281 0.677 1 84.06 102 GLY A O 1
ATOM 766 N N . PRO A 1 103 ? 6.828 -22.125 2.578 1 81.38 103 PRO A N 1
ATOM 767 C CA . PRO A 1 103 ? 8.047 -22.297 3.375 1 81.38 103 PRO A CA 1
ATOM 768 C C . PRO A 1 103 ? 8.805 -23.578 3.031 1 81.38 103 PRO A C 1
ATOM 770 O O . PRO A 1 103 ? 8.195 -24.641 2.867 1 81.38 103 PRO A O 1
ATOM 773 N N . GLY A 1 104 ? 10.156 -23.438 2.801 1 85.5 104 GLY A N 1
ATOM 774 C CA . GLY A 1 104 ? 11.023 -24.578 2.615 1 85.5 104 GLY A CA 1
ATOM 775 C C . GLY A 1 104 ? 11.195 -24.969 1.159 1 85.5 104 GLY A C 1
ATOM 776 O O . GLY A 1 104 ? 12.117 -25.719 0.814 1 85.5 104 GLY A O 1
ATOM 777 N N . TYR A 1 105 ? 10.375 -24.453 0.313 1 90.19 105 TYR A N 1
ATOM 778 C CA . TYR A 1 105 ? 10.438 -24.859 -1.085 1 90.19 105 TYR A CA 1
ATOM 779 C C . TYR A 1 105 ? 11.789 -24.516 -1.7 1 90.19 105 TYR A C 1
ATOM 781 O O . TYR A 1 105 ? 12.43 -25.359 -2.32 1 90.19 105 TYR A O 1
ATOM 789 N N . MET A 1 106 ? 12.25 -23.297 -1.564 1 94.69 106 MET A N 1
ATOM 790 C CA . MET A 1 106 ? 13.516 -22.859 -2.141 1 94.69 106 MET A CA 1
ATOM 791 C C . MET A 1 106 ? 14.672 -23.719 -1.643 1 94.69 106 MET A C 1
ATOM 793 O O . MET A 1 106 ? 15.57 -24.078 -2.412 1 94.69 106 MET A O 1
ATOM 797 N N . ASP A 1 107 ? 14.594 -24.125 -0.421 1 94.75 107 ASP A N 1
ATOM 798 C CA . ASP A 1 107 ? 15.617 -25.016 0.134 1 94.75 107 ASP A CA 1
ATOM 799 C C . ASP A 1 107 ? 15.57 -26.391 -0.529 1 94.75 107 ASP A C 1
ATOM 801 O O . ASP A 1 107 ? 16.609 -26.938 -0.886 1 94.75 107 ASP A O 1
ATOM 805 N N . ARG A 1 108 ? 14.438 -26.875 -0.704 1 95.44 108 ARG A N 1
ATOM 806 C CA . ARG A 1 108 ? 14.25 -28.219 -1.245 1 95.44 108 ARG A CA 1
ATOM 807 C C . ARG A 1 108 ? 14.781 -28.312 -2.674 1 95.44 108 ARG A C 1
ATOM 809 O O . ARG A 1 108 ? 15.297 -29.359 -3.084 1 95.44 108 ARG A O 1
ATOM 816 N N . ILE A 1 109 ? 14.688 -27.219 -3.363 1 95.44 109 ILE A N 1
ATOM 817 C CA . ILE A 1 109 ? 15.086 -27.297 -4.766 1 95.44 109 ILE A CA 1
ATOM 818 C C . ILE A 1 109 ? 16.531 -26.828 -4.922 1 95.44 109 ILE A C 1
ATOM 820 O O . ILE A 1 109 ? 17.031 -26.719 -6.039 1 95.44 109 ILE A O 1
ATOM 824 N N . GLY A 1 110 ? 17.141 -26.5 -3.84 1 97 110 GLY A N 1
ATOM 825 C CA . GLY A 1 110 ? 18.562 -26.172 -3.887 1 97 110 GLY A CA 1
ATOM 826 C C . GLY A 1 110 ? 18.812 -24.703 -4.168 1 97 110 GLY A C 1
ATOM 827 O O . GLY A 1 110 ? 19.875 -24.344 -4.699 1 97 110 GLY A O 1
ATOM 828 N N . LEU A 1 111 ? 17.922 -23.844 -3.863 1 97.69 111 LEU A N 1
ATOM 829 C CA . LEU A 1 111 ? 18.047 -22.406 -4.047 1 97.69 111 LEU A CA 1
ATOM 830 C C . LEU A 1 111 ? 17.766 -21.672 -2.748 1 97.69 111 LEU A C 1
ATOM 832 O O . LEU A 1 111 ? 17.234 -20.547 -2.77 1 97.69 111 LEU A O 1
ATOM 836 N N . GLY A 1 112 ? 18.031 -22.328 -1.656 1 96.62 112 GLY A N 1
ATOM 837 C CA . GLY A 1 112 ? 17.859 -21.703 -0.354 1 96.62 112 GLY A CA 1
ATOM 838 C C . GLY A 1 112 ? 18.844 -20.578 -0.094 1 96.62 112 GLY A C 1
ATOM 839 O O . GLY A 1 112 ? 19.75 -20.344 -0.896 1 96.62 112 GLY A O 1
ATOM 840 N N . TRP A 1 113 ? 18.656 -19.953 1.003 1 95.19 113 TRP A N 1
ATOM 841 C CA . TRP A 1 113 ? 19.422 -18.75 1.353 1 95.19 113 TRP A CA 1
ATOM 842 C C . TRP A 1 113 ? 20.906 -19.047 1.369 1 95.19 113 TRP A C 1
ATOM 844 O O . TRP A 1 113 ? 21.703 -18.281 0.8 1 95.19 113 TRP A O 1
ATOM 854 N N . ASP A 1 114 ? 21.312 -20.094 1.959 1 96.31 114 ASP A N 1
ATOM 855 C CA . ASP A 1 114 ? 22.734 -20.422 2.064 1 96.31 114 ASP A CA 1
ATOM 856 C C . ASP A 1 114 ? 23.359 -20.625 0.685 1 96.31 114 ASP A C 1
ATOM 858 O O . ASP A 1 114 ? 24.469 -20.172 0.431 1 96.31 114 ASP A O 1
ATOM 862 N N . VAL A 1 115 ? 22.672 -21.266 -0.141 1 97.94 115 VAL A N 1
ATOM 863 C CA . VAL A 1 115 ? 23.156 -21.516 -1.494 1 97.94 115 VAL A CA 1
ATOM 864 C C . VAL A 1 115 ? 23.266 -20.188 -2.258 1 97.94 115 VAL A C 1
ATOM 866 O O . VAL A 1 115 ? 24.25 -19.953 -2.947 1 97.94 115 VAL A O 1
ATOM 869 N N . LEU A 1 116 ? 22.25 -19.359 -2.135 1 98.19 116 LEU A N 1
ATOM 870 C CA . LEU A 1 116 ? 22.266 -18.062 -2.811 1 98.19 116 LEU A CA 1
ATOM 871 C C . LEU A 1 116 ? 23.469 -17.234 -2.377 1 98.19 116 LEU A C 1
ATOM 873 O O . LEU A 1 116 ? 24.141 -16.609 -3.209 1 98.19 116 LEU A O 1
ATOM 877 N N . GLN A 1 117 ? 23.797 -17.297 -1.107 1 96 117 GLN A N 1
ATOM 878 C CA . GLN A 1 117 ? 24.906 -16.531 -0.56 1 96 117 GLN A CA 1
ATOM 879 C C . GLN A 1 117 ? 26.25 -17.047 -1.077 1 96 117 GLN A C 1
ATOM 881 O O . GLN A 1 117 ? 27.188 -16.281 -1.288 1 96 117 GLN A O 1
ATOM 886 N N . GLU A 1 118 ? 26.312 -18.281 -1.23 1 97.19 118 GLU A N 1
ATOM 887 C CA . GLU A 1 118 ? 27.516 -18.875 -1.782 1 97.19 118 GLU A CA 1
ATOM 888 C C . GLU A 1 118 ? 27.734 -18.438 -3.232 1 97.19 118 GLU A C 1
ATOM 890 O O . GLU A 1 118 ? 28.859 -18.172 -3.645 1 97.19 118 GLU A O 1
ATOM 895 N N . ILE A 1 119 ? 26.703 -18.344 -3.939 1 97.94 119 ILE A N 1
ATOM 896 C CA . ILE A 1 119 ? 26.766 -17.984 -5.355 1 97.94 119 ILE A CA 1
ATOM 897 C C . ILE A 1 119 ? 27.062 -16.5 -5.5 1 97.94 119 ILE A C 1
ATOM 899 O O . ILE A 1 119 ? 27.891 -16.094 -6.324 1 97.94 119 ILE A O 1
ATOM 903 N N . ASN A 1 120 ? 26.375 -15.68 -4.695 1 97.38 120 ASN A N 1
ATOM 904 C CA . ASN A 1 120 ? 26.422 -14.219 -4.758 1 97.38 120 ASN A CA 1
ATOM 905 C C . ASN A 1 120 ? 26.266 -13.594 -3.379 1 97.38 120 ASN A C 1
ATOM 907 O O . ASN A 1 120 ? 25.141 -13.289 -2.961 1 97.38 120 ASN A O 1
ATOM 911 N N . PRO A 1 121 ? 27.344 -13.266 -2.727 1 95.75 121 PRO A N 1
ATOM 912 C CA . PRO A 1 121 ? 27.266 -12.727 -1.366 1 95.75 121 PRO A CA 1
ATOM 913 C C . PRO A 1 121 ? 26.516 -11.398 -1.297 1 95.75 121 PRO A C 1
ATOM 915 O O . PRO A 1 121 ? 26.047 -11.008 -0.225 1 95.75 121 PRO A O 1
ATOM 918 N N . GLY A 1 122 ? 26.406 -10.719 -2.387 1 97.06 122 GLY A N 1
ATOM 919 C CA . GLY A 1 122 ? 25.719 -9.438 -2.412 1 97.06 122 GLY A CA 1
ATOM 920 C C . GLY A 1 122 ? 24.266 -9.555 -2.783 1 97.06 122 GLY A C 1
ATOM 921 O O . GLY A 1 122 ? 23.562 -8.547 -2.891 1 97.06 122 GLY A O 1
ATOM 922 N N . VAL A 1 123 ? 23.734 -10.797 -2.842 1 98.06 123 VAL A N 1
ATOM 923 C CA . VAL A 1 123 ? 22.375 -11 -3.334 1 98.06 123 VAL A CA 1
ATOM 924 C C . VAL A 1 123 ? 21.375 -10.617 -2.254 1 98.06 123 VAL A C 1
ATOM 926 O O . VAL A 1 123 ? 21.609 -10.836 -1.064 1 98.06 123 VAL A O 1
ATOM 929 N N . ILE A 1 124 ? 20.328 -10 -2.635 1 98.44 124 ILE A N 1
ATOM 930 C CA . ILE A 1 124 ? 19.172 -9.75 -1.785 1 98.44 124 ILE A CA 1
ATOM 931 C C . ILE A 1 124 ? 18.062 -10.75 -2.104 1 98.44 124 ILE A C 1
ATOM 933 O O . ILE A 1 124 ? 17.594 -10.836 -3.244 1 98.44 124 ILE A O 1
ATOM 937 N N . LEU A 1 125 ? 17.703 -11.547 -1.118 1 98.38 125 LEU A N 1
ATOM 938 C CA . LEU A 1 125 ? 16.531 -12.414 -1.248 1 98.38 125 LEU A CA 1
ATOM 939 C C . LEU A 1 125 ? 15.289 -11.75 -0.668 1 98.38 125 LEU A C 1
ATOM 941 O O . LEU A 1 125 ? 15.281 -11.359 0.501 1 98.38 125 LEU A O 1
ATOM 945 N N . ALA A 1 126 ? 14.297 -11.57 -1.51 1 98.25 126 ALA A N 1
ATOM 946 C CA . ALA A 1 126 ? 13.023 -11 -1.073 1 98.25 126 ALA A CA 1
ATOM 947 C C . ALA A 1 126 ? 11.906 -12.039 -1.127 1 98.25 126 ALA A C 1
ATOM 949 O O . ALA A 1 126 ? 11.617 -12.594 -2.189 1 98.25 126 ALA A O 1
ATOM 950 N N . SER A 1 127 ? 11.305 -12.242 0.03 1 96.38 127 SER A N 1
ATOM 951 C CA . SER A 1 127 ? 10.273 -13.266 0.153 1 96.38 127 SER A CA 1
ATOM 952 C C . SER A 1 127 ? 8.961 -12.664 0.635 1 96.38 127 SER A C 1
ATOM 954 O O . SER A 1 127 ? 8.953 -11.781 1.497 1 96.38 127 SER A O 1
ATOM 956 N N . VAL A 1 128 ? 7.875 -13.094 0.015 1 93.75 128 VAL A N 1
ATOM 957 C CA . VAL A 1 128 ? 6.551 -12.719 0.498 1 93.75 128 VAL A CA 1
ATOM 958 C C . VAL A 1 128 ? 5.707 -13.977 0.71 1 93.75 128 VAL A C 1
ATOM 960 O O . VAL A 1 128 ? 5.688 -14.867 -0.139 1 93.75 128 VAL A O 1
ATOM 963 N N . SER A 1 129 ? 5.141 -14.078 1.879 1 89.69 129 SER A N 1
ATOM 964 C CA . SER A 1 129 ? 4.27 -15.18 2.262 1 89.69 129 SER A CA 1
ATOM 965 C C . SER A 1 129 ? 3.039 -14.68 3.014 1 89.69 129 SER A C 1
ATOM 967 O O . SER A 1 129 ? 2.928 -13.492 3.311 1 89.69 129 SER A O 1
ATOM 969 N N . VAL A 1 130 ? 2.143 -15.57 3.324 1 84.38 130 VAL A N 1
ATOM 970 C CA . VAL A 1 130 ? 0.884 -15.18 3.949 1 84.38 130 VAL A CA 1
ATOM 971 C C . VAL A 1 130 ? 1.146 -14.672 5.363 1 84.38 130 VAL A C 1
ATOM 973 O O . VAL A 1 130 ? 0.668 -13.602 5.742 1 84.38 130 VAL A O 1
ATOM 976 N N . ALA A 1 131 ? 1.997 -15.414 6.129 1 82.25 131 ALA A N 1
ATOM 977 C CA . ALA A 1 131 ? 2.121 -15.086 7.547 1 82.25 131 ALA A CA 1
ATOM 978 C C . ALA A 1 131 ? 3.582 -14.867 7.934 1 82.25 131 ALA A C 1
ATOM 980 O O . ALA A 1 131 ? 3.91 -14.789 9.117 1 82.25 131 ALA A O 1
ATOM 981 N N . GLY A 1 132 ? 4.434 -14.781 6.98 1 83 132 GLY A N 1
ATOM 982 C CA . GLY A 1 132 ? 5.84 -14.586 7.285 1 83 132 GLY A CA 1
ATOM 983 C C . GLY A 1 132 ? 6.586 -15.891 7.516 1 83 132 GLY A C 1
ATOM 984 O O . GLY A 1 132 ? 5.98 -16.953 7.539 1 83 132 GLY A O 1
ATOM 985 N N . ARG A 1 133 ? 7.883 -15.781 7.668 1 79.56 133 ARG A N 1
ATOM 986 C CA . ARG A 1 133 ? 8.734 -16.969 7.777 1 79.56 133 ARG A CA 1
ATOM 987 C C . ARG A 1 133 ? 9.18 -17.188 9.219 1 79.56 133 ARG A C 1
ATOM 989 O O . ARG A 1 133 ? 9.906 -18.141 9.508 1 79.56 133 ARG A O 1
ATOM 996 N N . SER A 1 134 ? 8.719 -16.266 10.039 1 73.12 134 SER A N 1
ATOM 997 C CA . SER A 1 134 ? 9.102 -16.375 11.445 1 73.12 134 SER A CA 1
ATOM 998 C C . SER A 1 134 ? 7.906 -16.156 12.367 1 73.12 134 SER A C 1
ATOM 1000 O O . SER A 1 134 ? 6.859 -15.672 11.922 1 73.12 134 SER A O 1
ATOM 1002 N N . GLY A 1 135 ? 8.055 -16.703 13.508 1 70.69 135 GLY A N 1
ATOM 1003 C CA . GLY A 1 135 ? 7.008 -16.5 14.5 1 70.69 135 GLY A CA 1
ATOM 1004 C C . GLY A 1 135 ? 5.973 -17.609 14.516 1 70.69 135 GLY A C 1
ATOM 1005 O O . GLY A 1 135 ? 6.086 -18.578 13.766 1 70.69 135 GLY A O 1
ATOM 1006 N N . PRO A 1 136 ? 4.984 -17.438 15.359 1 68.62 136 PRO A N 1
ATOM 1007 C CA . PRO A 1 136 ? 3.994 -18.484 15.578 1 68.62 136 PRO A CA 1
ATOM 1008 C C . PRO A 1 136 ? 3.127 -18.75 14.352 1 68.62 136 PRO A C 1
ATOM 1010 O O . PRO A 1 136 ? 2.562 -19.844 14.211 1 68.62 136 PRO A O 1
ATOM 1013 N N . MET A 1 137 ? 3.141 -17.766 13.477 1 70.69 137 MET A N 1
ATOM 1014 C CA . MET A 1 137 ? 2.242 -17.922 12.336 1 70.69 137 MET A CA 1
ATOM 1015 C C . MET A 1 137 ? 2.996 -18.422 11.109 1 70.69 137 MET A C 1
ATOM 1017 O O . MET A 1 137 ? 2.398 -18.641 10.055 1 70.69 137 MET A O 1
ATOM 1021 N N . ALA A 1 138 ? 4.23 -18.609 11.141 1 68.06 138 ALA A N 1
ATOM 1022 C CA . ALA A 1 138 ? 5.082 -18.938 10 1 68.06 138 ALA A CA 1
ATOM 1023 C C . ALA A 1 138 ? 4.52 -20.125 9.227 1 68.06 138 ALA A C 1
ATOM 1025 O O . ALA A 1 138 ? 4.715 -20.234 8.008 1 68.06 138 ALA A O 1
ATOM 1026 N N . GLY A 1 139 ? 3.572 -20.781 9.789 1 62.62 139 GLY A N 1
ATOM 1027 C CA . GLY A 1 139 ? 3.049 -21.969 9.117 1 62.62 139 GLY A CA 1
ATOM 1028 C C . GLY A 1 139 ? 1.599 -21.812 8.695 1 62.62 139 GLY A C 1
ATOM 1029 O O . GLY A 1 139 ? 1.006 -22.75 8.164 1 62.62 139 GLY A O 1
ATOM 1030 N N . PHE A 1 140 ? 1.278 -20.625 8.805 1 68 140 PHE A N 1
ATOM 1031 C CA . PHE A 1 140 ? -0.114 -20.391 8.445 1 68 140 PHE A CA 1
ATOM 1032 C C . PHE A 1 140 ? -0.305 -20.453 6.938 1 68 140 PHE A C 1
ATOM 1034 O O . PHE A 1 140 ? 0.466 -19.859 6.18 1 68 140 PHE A O 1
ATOM 1041 N N . ARG A 1 141 ? -1.157 -21.469 6.582 1 62.41 141 ARG A N 1
ATOM 1042 C CA . ARG A 1 141 ? -1.516 -21.578 5.168 1 62.41 141 ARG A CA 1
ATOM 1043 C C . ARG A 1 141 ? -2.828 -20.859 4.887 1 62.41 141 ARG A C 1
ATOM 1045 O O . ARG A 1 141 ? -3.816 -21.047 5.594 1 62.41 141 ARG A O 1
ATOM 1052 N N . GLY A 1 142 ? -2.822 -19.688 4.281 1 62.53 142 GLY A N 1
ATOM 1053 C CA . GLY A 1 142 ? -4.035 -18.969 3.943 1 62.53 142 GLY A CA 1
ATOM 1054 C C . GLY A 1 142 ? -4.035 -18.422 2.525 1 62.53 142 GLY A C 1
ATOM 1055 O O . GLY A 1 142 ? -2.977 -18.281 1.913 1 62.53 142 GLY A O 1
ATOM 1056 N N . TYR A 1 143 ? -5.242 -18.609 1.901 1 61.28 143 TYR A N 1
ATOM 1057 C CA . TYR A 1 143 ? -5.453 -17.984 0.604 1 61.28 143 TYR A CA 1
ATOM 1058 C C . TYR A 1 143 ? -6.453 -16.844 0.711 1 61.28 143 TYR A C 1
ATOM 1060 O O . TYR A 1 143 ? -7.375 -16.891 1.525 1 61.28 143 TYR A O 1
ATOM 1068 N N . GLY A 1 144 ? -6.137 -15.805 -0.015 1 61.47 144 GLY A N 1
ATOM 1069 C CA . GLY A 1 144 ? -7.133 -14.766 -0.238 1 61.47 144 GLY A CA 1
ATOM 1070 C C . GLY A 1 144 ? -7.781 -14.273 1.043 1 61.47 144 GLY A C 1
ATOM 1071 O O . GLY A 1 144 ? -7.098 -13.773 1.937 1 61.47 144 GLY A O 1
ATOM 1072 N N . ASN A 1 145 ? -9.008 -14.758 1.251 1 64.44 145 ASN A N 1
ATOM 1073 C CA . ASN A 1 145 ? -9.953 -14.258 2.238 1 64.44 145 ASN A CA 1
ATOM 1074 C C . ASN A 1 145 ? -9.617 -14.742 3.643 1 64.44 145 ASN A C 1
ATOM 1076 O O . ASN A 1 145 ? -9.867 -14.039 4.625 1 64.44 145 ASN A O 1
ATOM 1080 N N . SER A 1 146 ? -8.891 -15.859 3.652 1 72.75 146 SER A N 1
ATOM 1081 C CA . SER A 1 146 ? -8.578 -16.344 4.992 1 72.75 146 SER A CA 1
ATOM 1082 C C . SER A 1 146 ? -7.5 -15.477 5.648 1 72.75 146 SER A C 1
ATOM 1084 O O . SER A 1 146 ? -7.566 -15.195 6.844 1 72.75 146 SER A O 1
ATOM 1086 N N . ALA A 1 147 ? -6.598 -15.039 4.824 1 74.75 147 ALA A N 1
ATOM 1087 C CA . ALA A 1 147 ? -5.57 -14.141 5.352 1 74.75 147 ALA A CA 1
ATOM 1088 C C . ALA A 1 147 ? -6.164 -12.781 5.711 1 74.75 147 ALA A C 1
ATOM 1090 O O . ALA A 1 147 ? -5.852 -12.219 6.762 1 74.75 147 ALA A O 1
ATOM 1091 N N . ALA A 1 148 ? -7.039 -12.367 4.863 1 77.69 148 ALA A N 1
ATOM 1092 C CA . ALA A 1 148 ? -7.664 -11.07 5.086 1 77.69 148 ALA A CA 1
ATOM 1093 C C . ALA A 1 148 ? -8.523 -11.086 6.352 1 77.69 148 ALA A C 1
ATOM 1095 O O . ALA A 1 148 ? -8.648 -10.062 7.031 1 77.69 148 ALA A O 1
ATOM 1096 N N . ALA A 1 149 ? -9 -12.203 6.637 1 82.62 149 ALA A N 1
ATOM 1097 C CA . ALA A 1 149 ? -9.867 -12.344 7.801 1 82.62 149 ALA A CA 1
ATOM 1098 C C . ALA A 1 149 ? -9.094 -12.117 9.094 1 82.62 149 ALA A C 1
ATOM 1100 O O . ALA A 1 149 ? -9.68 -11.797 10.133 1 82.62 149 ALA A O 1
ATOM 1101 N N . HIS A 1 150 ? -7.84 -12.297 8.961 1 80.38 150 HIS A N 1
ATOM 1102 C CA . HIS A 1 150 ? -6.992 -12.133 10.141 1 80.38 150 HIS A CA 1
ATOM 1103 C C . HIS A 1 150 ? -6.422 -10.719 10.219 1 80.38 150 HIS A C 1
ATOM 1105 O O . HIS A 1 150 ? -5.441 -10.477 10.93 1 80.38 150 HIS A O 1
ATOM 1111 N N . SER A 1 151 ? -6.988 -9.797 9.617 1 81.5 151 SER A N 1
ATOM 1112 C CA . SER A 1 151 ? -6.398 -8.469 9.547 1 81.5 151 SER A CA 1
ATOM 1113 C C . SER A 1 151 ? -7.324 -7.422 10.156 1 81.5 151 SER A C 1
ATOM 1115 O O . SER A 1 151 ? -6.93 -6.266 10.344 1 81.5 151 SER A O 1
ATOM 1117 N N . GLY A 1 152 ? -8.547 -7.766 10.453 1 82.38 152 GLY A N 1
ATOM 1118 C CA . GLY A 1 152 ? -9.492 -6.828 11.031 1 82.38 152 GLY A CA 1
ATOM 1119 C C . GLY A 1 152 ? -10.352 -6.129 9.992 1 82.38 152 GLY A C 1
ATOM 1120 O O . GLY A 1 152 ? -11.398 -5.566 10.312 1 82.38 152 GLY A O 1
ATOM 1121 N N . HIS A 1 153 ? -10.055 -6.219 8.734 1 82.25 153 HIS A N 1
ATOM 1122 C CA . HIS A 1 153 ? -10.742 -5.492 7.676 1 82.25 153 HIS A CA 1
ATOM 1123 C C . HIS A 1 153 ? -12.195 -5.941 7.559 1 82.25 153 HIS A C 1
ATOM 1125 O O . HIS A 1 153 ? -13.094 -5.113 7.367 1 82.25 153 HIS A O 1
ATOM 1131 N N . ALA A 1 154 ? -12.438 -7.137 7.738 1 85.25 154 ALA A N 1
ATOM 1132 C CA . ALA A 1 154 ? -13.758 -7.715 7.488 1 85.25 154 ALA A CA 1
ATOM 1133 C C . ALA A 1 154 ? -14.789 -7.16 8.469 1 85.25 154 ALA A C 1
ATOM 1135 O O . ALA A 1 154 ? -15.945 -6.941 8.094 1 85.25 154 ALA A O 1
ATOM 1136 N N . VAL A 1 155 ? -14.367 -6.887 9.625 1 85.06 155 VAL A N 1
ATOM 1137 C CA . VAL A 1 155 ? -15.32 -6.512 10.664 1 85.06 155 VAL A CA 1
ATOM 1138 C C . VAL A 1 155 ? -15.484 -4.996 10.688 1 85.06 155 VAL A C 1
ATOM 1140 O O . VAL A 1 155 ? -16.484 -4.484 11.211 1 85.06 155 VAL A O 1
ATOM 1143 N N . MET A 1 156 ? -14.625 -4.32 10.141 1 82.19 156 MET A N 1
ATOM 1144 C CA . MET A 1 156 ? -14.641 -2.869 10.289 1 82.19 156 MET A CA 1
ATOM 1145 C C . MET A 1 156 ? -15.281 -2.197 9.086 1 82.19 156 MET A C 1
ATOM 1147 O O . MET A 1 156 ? -15.625 -1.016 9.133 1 82.19 156 MET A O 1
ATOM 1151 N N . SER A 1 157 ? -15.539 -2.938 8.094 1 82.94 157 SER A N 1
ATOM 1152 C CA . SER A 1 157 ? -16.047 -2.365 6.852 1 82.94 157 SER A CA 1
ATOM 1153 C C . SER A 1 157 ? -17.516 -2.703 6.645 1 82.94 157 SER A C 1
ATOM 1155 O O . SER A 1 157 ? -17.953 -3.82 6.934 1 82.94 157 SER A O 1
ATOM 1157 N N . GLY A 1 158 ? -18.266 -1.666 6.195 1 88.62 158 GLY A N 1
ATOM 1158 C CA . GLY A 1 158 ? -19.641 -1.917 5.824 1 88.62 158 GLY A CA 1
ATOM 1159 C C . GLY A 1 158 ? -20.641 -1.043 6.574 1 88.62 158 GLY A C 1
ATOM 1160 O O . GLY A 1 158 ? -20.234 -0.107 7.273 1 88.62 158 GLY A O 1
ATOM 1161 N N . TRP A 1 159 ? -21.922 -1.318 6.312 1 90.94 159 TRP A N 1
ATOM 1162 C CA . TRP A 1 159 ? -23.016 -0.605 6.961 1 90.94 159 TRP A CA 1
ATOM 1163 C C . TRP A 1 159 ? -23.281 -1.175 8.352 1 90.94 159 TRP A C 1
ATOM 1165 O O . TRP A 1 159 ? -23.109 -2.373 8.578 1 90.94 159 TRP A O 1
ATOM 1175 N N . PRO A 1 160 ? -23.703 -0.307 9.242 1 89.06 160 PRO A N 1
ATOM 1176 C CA . PRO A 1 160 ? -24.109 -0.83 10.547 1 89.06 160 PRO A CA 1
ATOM 1177 C C . PRO A 1 160 ? -25.094 -1.988 10.438 1 89.06 160 PRO A C 1
ATOM 1179 O O . PRO A 1 160 ? -26 -1.957 9.602 1 89.06 160 PRO A O 1
ATOM 1182 N N . GLY A 1 161 ? -24.781 -3.016 11.227 1 88.62 161 GLY A N 1
ATOM 1183 C CA . GLY A 1 161 ? -25.688 -4.141 11.297 1 88.62 161 GLY A CA 1
ATOM 1184 C C . GLY A 1 161 ? -25.422 -5.203 10.25 1 88.62 161 GLY A C 1
ATOM 1185 O O . GLY A 1 161 ? -26.047 -6.266 10.258 1 88.62 161 GLY A O 1
ATOM 1186 N N . THR A 1 162 ? -24.5 -4.996 9.359 1 90.75 162 THR A N 1
ATOM 1187 C CA . THR A 1 162 ? -24.188 -5.996 8.336 1 90.75 162 THR A CA 1
ATOM 1188 C C . THR A 1 162 ? -23.125 -6.973 8.844 1 90.75 162 THR A C 1
ATOM 1190 O O . THR A 1 162 ? -22.312 -6.625 9.695 1 90.75 162 THR A O 1
ATOM 1193 N N . ASP A 1 163 ? -23.156 -8.156 8.281 1 90.94 163 ASP A N 1
ATOM 1194 C CA . ASP A 1 163 ? -22.156 -9.18 8.594 1 90.94 163 ASP A CA 1
ATOM 1195 C C . ASP A 1 163 ? -20.781 -8.797 8.031 1 90.94 163 ASP A C 1
ATOM 1197 O O . ASP A 1 163 ? -20.688 -7.961 7.133 1 90.94 163 ASP A O 1
ATOM 1201 N N . PRO A 1 164 ? -19.75 -9.422 8.609 1 90.38 164 PRO A N 1
ATOM 1202 C CA . PRO A 1 164 ? -18.422 -9.141 8.086 1 90.38 164 PRO A CA 1
ATOM 1203 C C . PRO A 1 164 ? -18.25 -9.547 6.629 1 90.38 164 PRO A C 1
ATOM 1205 O O . PRO A 1 164 ? -18.812 -10.562 6.199 1 90.38 164 PRO A O 1
ATOM 1208 N N . HIS A 1 165 ? -17.562 -8.727 5.891 1 88.5 165 HIS A N 1
ATOM 1209 C CA . HIS A 1 165 ? -17.172 -9.078 4.531 1 88.5 165 HIS A CA 1
ATOM 1210 C C . HIS A 1 165 ? -15.742 -8.617 4.234 1 88.5 165 HIS A C 1
ATOM 1212 O O . HIS A 1 165 ? -15.266 -7.637 4.816 1 88.5 165 HIS A O 1
ATOM 1218 N N . MET A 1 166 ? -15.195 -9.289 3.289 1 82.38 166 MET A N 1
ATOM 1219 C CA . MET A 1 166 ? -13.82 -8.984 2.883 1 82.38 166 MET A CA 1
ATOM 1220 C C . MET A 1 166 ? -13.797 -7.871 1.846 1 82.38 166 MET A C 1
ATOM 1222 O O . MET A 1 166 ? -14.82 -7.562 1.231 1 82.38 166 MET A O 1
ATOM 1226 N N . PRO A 1 167 ? -12.594 -7.184 1.744 1 77.88 167 PRO A N 1
ATOM 1227 C CA . PRO A 1 167 ? -12.453 -6.297 0.587 1 77.88 167 PRO A CA 1
ATOM 1228 C C . PRO A 1 167 ? -12.711 -7.012 -0.738 1 77.88 167 PRO A C 1
ATOM 1230 O O . PRO A 1 167 ? -12.578 -8.234 -0.819 1 77.88 167 PRO A O 1
ATOM 1233 N N . PRO A 1 168 ? -13.07 -6.27 -1.74 1 74.69 168 PRO A N 1
ATOM 1234 C CA . PRO A 1 168 ? -13.492 -6.883 -3.002 1 74.69 168 PRO A CA 1
ATOM 1235 C C . PRO A 1 168 ? -12.32 -7.453 -3.801 1 74.69 168 PRO A C 1
ATOM 1237 O O . PRO A 1 168 ? -12.484 -7.832 -4.961 1 74.69 168 PRO A O 1
ATOM 1240 N N . PHE A 1 169 ? -11.18 -7.434 -3.289 1 72.94 169 PHE A N 1
ATOM 1241 C CA . PHE A 1 169 ? -9.977 -7.945 -3.936 1 72.94 169 PHE A CA 1
ATOM 1242 C C . PHE A 1 169 ? -9.031 -8.562 -2.91 1 72.94 169 PHE A C 1
ATOM 1244 O O . PHE A 1 169 ? -9.227 -8.406 -1.704 1 72.94 169 PHE A O 1
ATOM 1251 N N . ALA A 1 170 ? -8.094 -9.367 -3.467 1 77.62 170 ALA A N 1
ATOM 1252 C CA . ALA A 1 170 ? -7.078 -9.922 -2.574 1 77.62 170 ALA A CA 1
ATOM 1253 C C . ALA A 1 170 ? -6.184 -8.828 -2.006 1 77.62 170 ALA A C 1
ATOM 1255 O O . ALA A 1 170 ? -5.121 -8.539 -2.557 1 77.62 170 ALA A O 1
ATOM 1256 N N . TYR A 1 171 ? -6.609 -8.367 -0.917 1 80.38 171 TYR A N 1
ATOM 1257 C CA . TYR A 1 171 ? -5.996 -7.172 -0.35 1 80.38 171 TYR A CA 1
ATOM 1258 C C . TYR A 1 171 ? -4.539 -7.43 0.016 1 80.38 171 TYR A C 1
ATOM 1260 O O . TYR A 1 171 ? -3.682 -6.562 -0.177 1 80.38 171 TYR A O 1
ATOM 1268 N N . GLY A 1 172 ? -4.242 -8.578 0.501 1 85.88 172 GLY A N 1
ATOM 1269 C CA . GLY A 1 172 ? -2.867 -8.938 0.812 1 85.88 172 GLY A CA 1
ATOM 1270 C C . GLY A 1 172 ? -1.962 -8.93 -0.405 1 85.88 172 GLY A C 1
ATOM 1271 O O . GLY A 1 172 ? -0.78 -8.594 -0.305 1 85.88 172 GLY A O 1
ATOM 1272 N N . ASP A 1 173 ? -2.51 -9.203 -1.54 1 87.62 173 ASP A N 1
ATOM 1273 C CA . ASP A 1 173 ? -1.765 -9.242 -2.795 1 87.62 173 ASP A CA 1
ATOM 1274 C C . ASP A 1 173 ? -1.506 -7.836 -3.324 1 87.62 173 ASP A C 1
ATOM 1276 O O . ASP A 1 173 ? -0.788 -7.66 -4.312 1 87.62 173 ASP A O 1
ATOM 1280 N N . VAL A 1 174 ? -2.014 -6.914 -2.629 1 87.38 174 VAL A N 1
ATOM 1281 C CA . VAL A 1 174 ? -1.867 -5.551 -3.133 1 87.38 174 VAL A CA 1
ATOM 1282 C C . VAL A 1 174 ? -1.028 -4.727 -2.158 1 87.38 174 VAL A C 1
ATOM 1284 O O . VAL A 1 174 ? -0.206 -3.908 -2.576 1 87.38 174 VAL A O 1
ATOM 1287 N N . VAL A 1 175 ? -1.194 -4.961 -0.918 1 89.5 175 VAL A N 1
ATOM 1288 C CA . VAL A 1 175 ? -0.512 -4.125 0.062 1 89.5 175 VAL A CA 1
ATOM 1289 C C . VAL A 1 175 ? 0.865 -4.707 0.372 1 89.5 175 VAL A C 1
ATOM 1291 O O . VAL A 1 175 ? 1.842 -3.967 0.511 1 89.5 175 VAL A O 1
ATOM 1294 N N . ALA A 1 176 ? 0.947 -6.004 0.435 1 92.69 176 ALA A N 1
ATOM 1295 C CA . ALA A 1 176 ? 2.211 -6.648 0.786 1 92.69 176 ALA A CA 1
ATOM 1296 C C . ALA A 1 176 ? 3.291 -6.336 -0.247 1 92.69 176 ALA A C 1
ATOM 1298 O O . ALA A 1 176 ? 4.43 -6.027 0.111 1 92.69 176 ALA A O 1
ATOM 1299 N N . PRO A 1 177 ? 2.961 -6.383 -1.536 1 94.69 177 PRO A N 1
ATOM 1300 C CA . PRO A 1 177 ? 3.99 -6.102 -2.539 1 94.69 177 PRO A CA 1
ATOM 1301 C C . PRO A 1 177 ? 4.578 -4.695 -2.404 1 94.69 177 PRO A C 1
ATOM 1303 O O . PRO A 1 177 ? 5.75 -4.48 -2.727 1 94.69 177 PRO A O 1
ATOM 1306 N N . MET A 1 178 ? 3.832 -3.799 -1.911 1 94.56 178 MET A N 1
ATOM 1307 C CA . MET A 1 178 ? 4.332 -2.436 -1.738 1 94.56 178 MET A CA 1
ATOM 1308 C C . MET A 1 178 ? 5.438 -2.391 -0.692 1 94.56 178 MET A C 1
ATOM 1310 O O . MET A 1 178 ? 6.473 -1.758 -0.906 1 94.56 178 MET A O 1
ATOM 1314 N N . PHE A 1 179 ? 5.23 -3.092 0.314 1 95.88 179 PHE A N 1
ATOM 1315 C CA . PHE A 1 179 ? 6.25 -3.129 1.358 1 95.88 179 PHE A CA 1
ATOM 1316 C C . PHE A 1 179 ? 7.426 -4 0.936 1 95.88 179 PHE A C 1
ATOM 1318 O O . PHE A 1 179 ? 8.562 -3.754 1.338 1 95.88 179 PHE A O 1
ATOM 1325 N N . LEU A 1 180 ? 7.137 -5 0.147 1 97.38 180 LEU A N 1
ATOM 1326 C CA . LEU A 1 180 ? 8.242 -5.77 -0.418 1 97.38 180 LEU A CA 1
ATOM 1327 C C . LEU A 1 180 ? 9.156 -4.879 -1.253 1 97.38 180 LEU A C 1
ATOM 1329 O O . LEU A 1 180 ? 10.375 -4.965 -1.147 1 97.38 180 LEU A O 1
ATOM 1333 N N . THR A 1 181 ? 8.555 -4.023 -2.072 1 97.44 181 THR A N 1
ATOM 1334 C CA . THR A 1 181 ? 9.305 -3.086 -2.902 1 97.44 181 THR A CA 1
ATOM 1335 C C . THR A 1 181 ? 10.125 -2.133 -2.037 1 97.44 181 THR A C 1
ATOM 1337 O O . THR A 1 181 ? 11.305 -1.905 -2.305 1 97.44 181 THR A O 1
ATOM 1340 N N . VAL A 1 182 ? 9.516 -1.651 -0.982 1 96.75 182 VAL A N 1
ATOM 1341 C CA . VAL A 1 182 ? 10.211 -0.769 -0.052 1 96.75 182 VAL A CA 1
ATOM 1342 C C . VAL A 1 182 ? 11.406 -1.502 0.564 1 96.75 182 VAL A C 1
ATOM 1344 O O . VAL A 1 182 ? 12.516 -0.965 0.616 1 96.75 182 VAL A O 1
ATOM 1347 N N . GLY A 1 183 ? 11.156 -2.725 1.003 1 97.25 183 GLY A N 1
ATOM 1348 C CA . GLY A 1 183 ? 12.227 -3.518 1.593 1 97.25 183 GLY A CA 1
ATOM 1349 C C . GLY A 1 183 ? 13.375 -3.777 0.637 1 97.25 183 GLY A C 1
ATOM 1350 O O . GLY A 1 183 ? 14.539 -3.678 1.021 1 97.25 183 GLY A O 1
ATOM 1351 N N . ILE A 1 184 ? 13.07 -4.082 -0.602 1 98.12 184 ILE A N 1
ATOM 1352 C CA . ILE A 1 184 ? 14.078 -4.336 -1.623 1 98.12 184 ILE A CA 1
ATOM 1353 C C . ILE A 1 184 ? 14.93 -3.086 -1.832 1 98.12 184 ILE A C 1
ATOM 1355 O O . ILE A 1 184 ? 16.156 -3.152 -1.81 1 98.12 184 ILE A O 1
ATOM 1359 N N . LEU A 1 185 ? 14.289 -1.951 -1.974 1 97.62 185 LEU A N 1
ATOM 1360 C CA . LEU A 1 185 ? 14.992 -0.705 -2.254 1 97.62 185 LEU A CA 1
ATOM 1361 C C . LEU A 1 185 ? 15.828 -0.269 -1.051 1 97.62 185 LEU A C 1
ATOM 1363 O O . LEU A 1 185 ? 16.922 0.261 -1.212 1 97.62 185 LEU A O 1
ATOM 1367 N N . ALA A 1 186 ? 15.289 -0.484 0.143 1 97.12 186 ALA A N 1
ATOM 1368 C CA . ALA A 1 186 ? 16.062 -0.192 1.349 1 97.12 186 ALA A CA 1
ATOM 1369 C C . ALA A 1 186 ? 17.297 -1.077 1.435 1 97.12 186 ALA A C 1
ATOM 1371 O O . ALA A 1 186 ? 18.391 -0.604 1.784 1 97.12 186 ALA A O 1
ATOM 1372 N N . ALA A 1 187 ? 17.125 -2.361 1.119 1 97.25 187 ALA A N 1
ATOM 1373 C CA . ALA A 1 187 ? 18.25 -3.299 1.14 1 97.25 187 ALA A CA 1
ATOM 1374 C C . ALA A 1 187 ? 19.297 -2.918 0.103 1 97.25 187 ALA A C 1
ATOM 1376 O O . ALA A 1 187 ? 20.5 -3.061 0.346 1 97.25 187 ALA A O 1
ATOM 1377 N N . LEU A 1 188 ? 18.859 -2.447 -1.06 1 96.62 188 LEU A N 1
ATOM 1378 C CA . LEU A 1 188 ? 19.797 -1.989 -2.088 1 96.62 188 LEU A CA 1
ATOM 1379 C C . LEU A 1 188 ? 20.594 -0.788 -1.6 1 96.62 188 LEU A C 1
ATOM 1381 O O . LEU A 1 188 ? 21.797 -0.69 -1.861 1 96.62 188 LEU A O 1
ATOM 1385 N N . GLU A 1 189 ? 19.906 0.127 -0.891 1 94.62 189 GLU A N 1
ATOM 1386 C CA . GLU A 1 189 ? 20.578 1.287 -0.32 1 94.62 189 GLU A CA 1
ATOM 1387 C C . GLU A 1 189 ? 21.703 0.861 0.629 1 94.62 189 GLU A C 1
ATOM 1389 O O . GLU A 1 189 ? 22.812 1.398 0.573 1 94.62 189 GLU A O 1
ATOM 1394 N N . ARG A 1 190 ? 21.438 -0.093 1.431 1 94.5 190 ARG A N 1
ATOM 1395 C CA . ARG A 1 190 ? 22.438 -0.608 2.357 1 94.5 190 ARG A CA 1
ATOM 1396 C C . ARG A 1 190 ? 23.578 -1.281 1.607 1 94.5 190 ARG A C 1
ATOM 1398 O O . ARG A 1 190 ? 24.75 -1.106 1.961 1 94.5 190 ARG A O 1
ATOM 1405 N N . ARG A 1 191 ? 23.25 -2.082 0.64 1 94.38 191 ARG A N 1
ATOM 1406 C CA . ARG A 1 191 ? 24.234 -2.824 -0.132 1 94.38 191 ARG A CA 1
ATOM 1407 C C . ARG A 1 191 ? 25.234 -1.879 -0.796 1 94.38 191 ARG A C 1
ATOM 1409 O O . ARG A 1 191 ? 26.422 -2.201 -0.916 1 94.38 191 ARG A O 1
ATOM 1416 N N . GLU A 1 192 ? 24.734 -0.75 -1.172 1 91.12 192 GLU A N 1
ATOM 1417 C CA . GLU A 1 192 ? 25.609 0.241 -1.774 1 91.12 192 GLU A CA 1
ATOM 1418 C C . GLU A 1 192 ? 26.703 0.669 -0.799 1 91.12 192 GLU A C 1
ATOM 1420 O O . GLU A 1 192 ? 27.844 0.92 -1.203 1 91.12 192 GLU A O 1
ATOM 1425 N N . ARG A 1 193 ? 26.438 0.677 0.427 1 91.38 193 ARG A N 1
ATOM 1426 C CA . ARG A 1 193 ? 27.375 1.144 1.447 1 91.38 193 ARG A CA 1
ATOM 1427 C C . ARG A 1 193 ? 28.234 -0.002 1.964 1 91.38 193 ARG A C 1
ATOM 1429 O O . ARG A 1 193 ? 29.391 0.21 2.369 1 91.38 193 ARG A O 1
ATOM 1436 N N . THR A 1 194 ? 27.719 -1.251 1.9 1 93.12 194 THR A N 1
ATOM 1437 C CA . THR A 1 194 ? 28.375 -2.322 2.639 1 93.12 194 THR A CA 1
ATOM 1438 C C . THR A 1 194 ? 28.859 -3.414 1.688 1 93.12 194 THR A C 1
ATOM 1440 O O . THR A 1 194 ? 29.703 -4.23 2.057 1 93.12 194 THR A O 1
ATOM 1443 N N . GLY A 1 195 ? 28.219 -3.465 0.527 1 93.62 195 GLY A N 1
ATOM 1444 C CA . GLY A 1 195 ? 28.5 -4.535 -0.414 1 93.62 195 GLY A CA 1
ATOM 1445 C C . GLY A 1 195 ? 27.828 -5.844 -0.063 1 93.62 195 GLY A C 1
ATOM 1446 O O . GLY A 1 195 ? 27.953 -6.832 -0.786 1 93.62 195 GLY A O 1
ATOM 1447 N N . GLN A 1 196 ? 27.031 -5.824 0.965 1 94.25 196 GLN A N 1
ATOM 1448 C CA . GLN A 1 196 ? 26.438 -7.055 1.465 1 94.25 196 GLN A CA 1
ATOM 1449 C C . GLN A 1 196 ? 24.922 -7.078 1.197 1 94.25 196 GLN A C 1
ATOM 1451 O O . GLN A 1 196 ? 24.25 -6.051 1.31 1 94.25 196 GLN A O 1
ATOM 1456 N N . GLY A 1 197 ? 24.484 -8.297 0.796 1 94.94 197 GLY A N 1
ATOM 1457 C CA . GLY A 1 197 ? 23.047 -8.477 0.615 1 94.94 197 GLY A CA 1
ATOM 1458 C C . GLY A 1 197 ? 22.328 -8.797 1.905 1 94.94 197 GLY A C 1
ATOM 1459 O O . GLY A 1 197 ? 22.688 -8.312 2.973 1 94.94 197 GLY A O 1
ATOM 1460 N N . GLY A 1 198 ? 21.203 -9.461 1.765 1 96.06 198 GLY A N 1
ATOM 1461 C CA . GLY A 1 198 ? 20.375 -9.844 2.896 1 96.06 198 GLY A CA 1
ATOM 1462 C C . GLY A 1 198 ? 19.016 -10.383 2.488 1 96.06 198 GLY A C 1
ATOM 1463 O O . GLY A 1 198 ? 18.734 -10.523 1.296 1 96.06 198 GLY A O 1
ATOM 1464 N N . HIS A 1 199 ? 18.344 -10.758 3.52 1 96.69 199 HIS A N 1
ATOM 1465 C CA . HIS A 1 199 ? 17 -11.297 3.305 1 96.69 199 HIS A CA 1
ATOM 1466 C C . HIS A 1 199 ? 15.93 -10.297 3.729 1 96.69 199 HIS A C 1
ATOM 1468 O O . HIS A 1 199 ? 16 -9.727 4.816 1 96.69 199 HIS A O 1
ATOM 1474 N N . VAL A 1 200 ? 15 -10.016 2.814 1 96.75 200 VAL A N 1
ATOM 1475 C CA . VAL A 1 200 ? 13.797 -9.234 3.078 1 96.75 200 VAL A CA 1
ATOM 1476 C C . VAL A 1 200 ? 12.594 -10.164 3.189 1 96.75 200 VAL A C 1
ATOM 1478 O O . VAL A 1 200 ? 12.258 -10.875 2.236 1 96.75 200 VAL A O 1
ATOM 1481 N N . ASP A 1 201 ? 11.945 -10.133 4.348 1 94.62 201 ASP A N 1
ATOM 1482 C CA . ASP A 1 201 ? 10.797 -11 4.598 1 94.62 201 ASP A CA 1
ATOM 1483 C C . ASP A 1 201 ? 9.539 -10.18 4.875 1 94.62 201 ASP A C 1
ATOM 1485 O O . ASP A 1 201 ? 9.508 -9.391 5.824 1 94.62 201 ASP A O 1
ATOM 1489 N N . VAL A 1 202 ? 8.5 -10.383 4.023 1 93.75 202 VAL A N 1
ATOM 1490 C CA . VAL A 1 202 ? 7.23 -9.68 4.172 1 93.75 202 VAL A CA 1
ATOM 1491 C C . VAL A 1 202 ? 6.086 -10.688 4.27 1 93.75 202 VAL A C 1
ATOM 1493 O O . VAL A 1 202 ? 6.023 -11.641 3.486 1 93.75 202 VAL A O 1
ATOM 1496 N N . SER A 1 203 ? 5.246 -10.539 5.266 1 89.94 203 SER A N 1
ATOM 1497 C CA . SER A 1 203 ? 4 -11.297 5.316 1 89.94 203 SER A CA 1
ATOM 1498 C C . SER A 1 203 ? 2.844 -10.5 4.723 1 89.94 203 SER A C 1
ATOM 1500 O O . SER A 1 203 ? 2.904 -9.266 4.648 1 89.94 203 SER A O 1
ATOM 1502 N N . GLN A 1 204 ? 1.807 -11.203 4.328 1 89.06 204 GLN A N 1
ATOM 1503 C CA . GLN A 1 204 ? 0.626 -10.508 3.824 1 89.06 204 GLN A CA 1
ATOM 1504 C C . GLN A 1 204 ? -0.237 -9.984 4.973 1 89.06 204 GLN A C 1
ATOM 1506 O O . GLN A 1 204 ? -0.866 -8.938 4.855 1 89.06 204 GLN A O 1
ATOM 1511 N N . ILE A 1 205 ? -0.263 -10.586 6.051 1 86.25 205 ILE A N 1
ATOM 1512 C CA . ILE A 1 205 ? -1.13 -10.234 7.172 1 86.25 205 ILE A CA 1
ATOM 1513 C C . ILE A 1 205 ? -0.649 -8.938 7.816 1 86.25 205 ILE A C 1
ATOM 1515 O O . ILE A 1 205 ? -1.448 -8.031 8.078 1 86.25 205 ILE A O 1
ATOM 1519 N N . GLU A 1 206 ? 0.641 -8.789 8.023 1 88.69 206 GLU A N 1
ATOM 1520 C CA . GLU A 1 206 ? 1.173 -7.656 8.773 1 88.69 206 GLU A CA 1
ATOM 1521 C C . GLU A 1 206 ? 0.908 -6.34 8.055 1 88.69 206 GLU A C 1
ATOM 1523 O O . GLU A 1 206 ? 0.471 -5.367 8.664 1 88.69 206 GLU A O 1
ATOM 1528 N N . PRO A 1 207 ? 1.131 -6.301 6.754 1 90.25 207 PRO A N 1
ATOM 1529 C CA . PRO A 1 207 ? 0.79 -5.066 6.043 1 90.25 207 PRO A CA 1
ATOM 1530 C C . PRO A 1 207 ? -0.694 -4.719 6.137 1 90.25 207 PRO A C 1
ATOM 1532 O O . PRO A 1 207 ? -1.052 -3.545 6.254 1 90.25 207 PRO A O 1
ATOM 1535 N N . MET A 1 208 ? -1.551 -5.672 6.094 1 87.88 208 MET A N 1
ATOM 1536 C CA . MET A 1 208 ? -2.988 -5.43 6.184 1 87.88 208 MET A CA 1
ATOM 1537 C C . MET A 1 208 ? -3.369 -4.902 7.562 1 87.88 208 MET A C 1
ATOM 1539 O O . MET A 1 208 ? -4.262 -4.062 7.684 1 87.88 208 MET A O 1
ATOM 1543 N N . VAL A 1 209 ? -2.67 -5.395 8.516 1 85.31 209 VAL A N 1
ATOM 1544 C CA . VAL A 1 209 ? -2.889 -4.906 9.875 1 85.31 209 VAL A CA 1
ATOM 1545 C C . VAL A 1 209 ? -2.324 -3.496 10.016 1 85.31 209 VAL A C 1
ATOM 1547 O O . VAL A 1 209 ? -2.957 -2.621 10.609 1 85.31 209 VAL A O 1
ATOM 1550 N N . HIS A 1 210 ? -1.194 -3.32 9.414 1 87.5 210 HIS A N 1
ATOM 1551 C CA . HIS A 1 210 ? -0.47 -2.057 9.5 1 87.5 210 HIS A CA 1
ATOM 1552 C C . HIS A 1 210 ? -1.308 -0.903 8.961 1 87.5 210 HIS A C 1
ATOM 1554 O O . HIS A 1 210 ? -1.321 0.185 9.547 1 87.5 210 HIS A O 1
ATOM 1560 N N . VAL A 1 211 ? -2.096 -1.109 8 1 82.25 211 VAL A N 1
ATOM 1561 C CA . VAL A 1 211 ? -2.844 -0.043 7.348 1 82.25 211 VAL A CA 1
ATOM 1562 C C . VAL A 1 211 ? -4.07 0.317 8.188 1 82.25 211 VAL A C 1
ATOM 1564 O O . VAL A 1 211 ? -4.672 1.378 7.992 1 82.25 211 VAL A O 1
ATOM 1567 N N . LEU A 1 212 ? -4.418 -0.509 9.117 1 79.38 212 LEU A N 1
ATOM 1568 C CA . LEU A 1 212 ? -5.594 -0.27 9.945 1 79.38 212 LEU A CA 1
ATOM 1569 C C . LEU A 1 212 ? -5.188 0.219 11.336 1 79.38 212 LEU A C 1
ATOM 1571 O O . LEU A 1 212 ? -6.043 0.434 12.195 1 79.38 212 LEU A O 1
ATOM 1575 N N . ALA A 1 213 ? -4.008 0.353 11.617 1 72.31 213 ALA A N 1
ATOM 1576 C CA . ALA A 1 213 ? -3.482 0.523 12.969 1 72.31 213 ALA A CA 1
ATOM 1577 C C . ALA A 1 213 ? -4.164 1.688 13.68 1 72.31 213 ALA A C 1
ATOM 1579 O O . ALA A 1 213 ? -4.426 1.62 14.883 1 72.31 213 ALA A 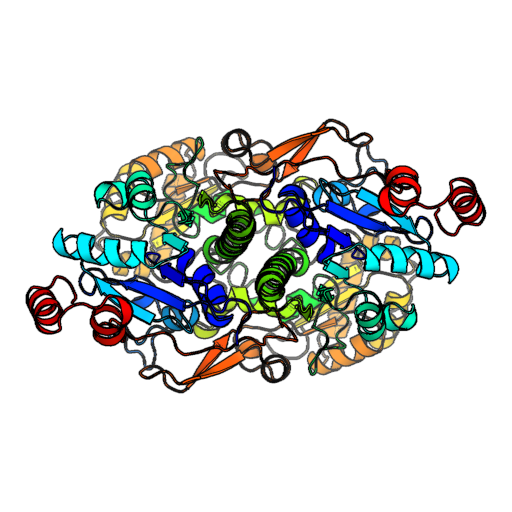O 1
ATOM 1580 N N . ASP A 1 214 ? -4.492 2.688 12.914 1 70.19 214 ASP A N 1
ATOM 1581 C CA . ASP A 1 214 ? -5.109 3.852 13.539 1 70.19 214 ASP A CA 1
ATOM 1582 C C . ASP A 1 214 ? -6.473 3.5 14.125 1 70.19 214 ASP A C 1
ATOM 1584 O O . ASP A 1 214 ? -6.949 4.168 15.047 1 70.19 214 ASP A O 1
ATOM 1588 N N . LEU A 1 215 ? -6.988 2.477 13.57 1 63.84 215 LEU A N 1
ATOM 1589 C CA . LEU A 1 215 ? -8.344 2.125 13.961 1 63.84 215 LEU A CA 1
ATOM 1590 C C . LEU A 1 215 ? -8.344 1.277 15.227 1 63.84 215 LEU A C 1
ATOM 1592 O O . LEU A 1 215 ? -9.375 1.163 15.906 1 63.84 215 LEU A O 1
ATOM 1596 N N . PHE A 1 216 ? -7.195 0.767 15.445 1 61.88 216 PHE A N 1
ATOM 1597 C CA . PHE A 1 216 ? -7.164 -0.139 16.578 1 61.88 216 PHE A CA 1
ATOM 1598 C C . PHE A 1 216 ? -7.277 0.635 17.891 1 61.88 216 PHE A C 1
ATOM 1600 O O . PHE A 1 216 ? -7.762 0.105 18.891 1 61.88 216 PHE A O 1
ATOM 1607 N N . ALA A 1 217 ? -6.914 1.829 17.781 1 60.97 217 ALA A N 1
ATOM 1608 C CA . ALA A 1 217 ? -7 2.664 18.969 1 60.97 217 ALA A CA 1
ATOM 1609 C C . ALA A 1 217 ? -8.422 3.162 19.203 1 60.97 217 ALA A C 1
ATOM 1611 O O . ALA A 1 217 ? -8.797 3.535 20.312 1 60.97 217 ALA A O 1
ATOM 1612 N N . GLU A 1 218 ? -9.219 3.236 18.078 1 59.31 218 GLU A N 1
ATOM 1613 C CA . GLU A 1 218 ? -10.555 3.814 18.141 1 59.31 218 GLU A CA 1
ATOM 1614 C C . GLU A 1 218 ? -11.617 2.736 18.344 1 59.31 218 GLU A C 1
ATOM 1616 O O . GLU A 1 218 ? -12.703 3.014 18.859 1 59.31 218 GLU A O 1
ATOM 1621 N N . THR A 1 219 ? -11.344 1.476 18.672 1 55.78 219 THR A N 1
ATOM 1622 C CA . THR A 1 219 ? -12.242 0.353 18.438 1 55.78 219 THR A CA 1
ATOM 1623 C C . THR A 1 219 ? -13.695 0.822 18.391 1 55.78 219 THR A C 1
ATOM 1625 O O . THR A 1 219 ? -14.328 0.986 19.438 1 55.78 219 THR A O 1
ATOM 1628 N N . PRO A 1 220 ? -14.102 1.438 17.078 1 57.16 220 PRO A N 1
ATOM 1629 C CA . PRO A 1 220 ? -15.516 1.81 17 1 57.16 220 PRO A CA 1
ATOM 1630 C C . PRO A 1 220 ? -16.453 0.654 17.359 1 57.16 220 PRO A C 1
ATOM 1632 O O . PRO A 1 220 ? -16.141 -0.504 17.078 1 57.16 220 PRO A O 1
ATOM 1635 N N . GLN A 1 221 ? -17.438 0.921 18.078 1 61.41 221 GLN A N 1
ATOM 1636 C CA . GLN A 1 221 ? -18.453 -0.052 18.453 1 61.41 221 GLN A CA 1
ATOM 1637 C C . GLN A 1 221 ? -19.234 -0.55 17.25 1 61.41 221 GLN A C 1
ATOM 1639 O O . GLN A 1 221 ? -19.641 -1.714 17.188 1 61.41 221 GLN A O 1
ATOM 1644 N N . GLU A 1 222 ? -19.406 0.425 16.156 1 76.19 222 GLU A N 1
ATOM 1645 C CA . GLU A 1 222 ? -20.172 0.034 14.977 1 76.19 222 GLU A CA 1
ATOM 1646 C C . GLU A 1 222 ? -19.438 0.398 13.688 1 76.19 222 GLU A C 1
ATOM 1648 O O . GLU A 1 222 ? -18.609 1.3 13.68 1 76.19 222 GLU A O 1
ATOM 1653 N N . LYS A 1 223 ? -19.781 -0.385 12.609 1 85.31 223 LYS A N 1
ATOM 1654 C CA . LYS A 1 223 ? -19.25 -0.05 11.289 1 85.31 223 LYS A CA 1
ATOM 1655 C C . LYS A 1 223 ? -19.688 1.348 10.867 1 85.31 223 LYS A C 1
ATOM 1657 O O . LYS A 1 223 ? -20.875 1.673 10.914 1 85.31 223 LYS A O 1
ATOM 1662 N N . PRO A 1 224 ? -18.812 2.131 10.477 1 81.94 224 PRO A N 1
ATOM 1663 C CA . PRO A 1 224 ? -19.156 3.531 10.219 1 81.94 224 PRO A CA 1
ATOM 1664 C C . PRO A 1 224 ? -19.828 3.732 8.859 1 81.94 224 PRO A C 1
ATOM 1666 O O . PRO A 1 224 ? -20.562 4.711 8.664 1 81.94 224 PRO A O 1
ATOM 1669 N N . ALA A 1 225 ? -19.641 2.801 7.922 1 88.31 225 ALA A N 1
ATOM 1670 C CA . ALA A 1 225 ? -20.047 3.016 6.531 1 88.31 225 ALA A CA 1
ATOM 1671 C C . ALA A 1 225 ? -19.453 4.312 5.988 1 88.31 225 ALA A C 1
ATOM 1673 O O . ALA A 1 225 ? -18.25 4.398 5.738 1 88.31 225 ALA A O 1
ATOM 1674 N N . ASN A 1 226 ? -20.359 5.457 5.926 1 88.94 226 ASN A N 1
ATOM 1675 C CA . ASN A 1 226 ? -19.875 6.711 5.352 1 88.94 226 ASN A CA 1
ATOM 1676 C C . ASN A 1 226 ? -19.828 7.82 6.398 1 88.94 226 ASN A C 1
ATOM 1678 O O . ASN A 1 226 ? -19.484 8.961 6.086 1 88.94 226 ASN A O 1
ATOM 1682 N N . ALA A 1 227 ? -20.094 7.484 7.629 1 86.06 227 ALA A N 1
ATOM 1683 C CA . ALA A 1 227 ? -20.125 8.484 8.695 1 86.06 227 ALA A CA 1
ATOM 1684 C C . ALA A 1 227 ? -18.703 8.844 9.133 1 86.06 227 ALA A C 1
ATOM 1686 O O . ALA A 1 227 ? -17.781 8.031 9.023 1 86.06 227 ALA A O 1
ATOM 1687 N N . ASP A 1 228 ? -18.531 10.094 9.461 1 84.75 228 ASP A N 1
ATOM 1688 C CA . ASP A 1 228 ? -17.297 10.602 10.047 1 84.75 228 ASP A CA 1
ATOM 1689 C C . ASP A 1 228 ? -17.5 11.016 11.508 1 84.75 228 ASP A C 1
ATOM 1691 O O . ASP A 1 228 ? -18.562 11.547 11.859 1 84.75 228 ASP A O 1
ATOM 1695 N N . PRO A 1 229 ? -16.516 10.805 12.305 1 79.56 229 PRO A N 1
ATOM 1696 C CA . PRO A 1 229 ? -16.703 11.109 13.727 1 79.56 229 PRO A CA 1
ATOM 1697 C C . PRO A 1 229 ? -16.891 12.602 13.992 1 79.56 229 PRO A C 1
ATOM 1699 O O . PRO A 1 229 ? -17.484 12.984 15 1 79.56 229 PRO A O 1
ATOM 1702 N N . LEU A 1 230 ? -16.453 13.383 13.086 1 81.12 230 LEU A N 1
ATOM 1703 C CA . LEU A 1 230 ? -16.422 14.812 13.383 1 81.12 230 LEU A CA 1
ATOM 1704 C C . LEU A 1 230 ? -17.203 15.602 12.344 1 81.12 230 LEU A C 1
ATOM 1706 O O . LEU A 1 230 ? -17.703 16.688 12.633 1 81.12 230 LEU A O 1
ATOM 1710 N N . MET A 1 231 ? -17.266 15.039 11.195 1 88.44 231 MET A N 1
ATOM 1711 C CA . MET A 1 231 ? -17.812 15.797 10.078 1 88.44 231 MET A CA 1
ATOM 1712 C C . MET A 1 231 ? -19.266 15.422 9.828 1 88.44 231 MET A C 1
ATOM 1714 O O . MET A 1 231 ? -19.625 14.25 9.906 1 88.44 231 MET A O 1
ATOM 1718 N N . ALA A 1 232 ? -20.062 16.469 9.539 1 93.06 232 ALA A N 1
ATOM 1719 C CA . ALA A 1 232 ? -21.438 16.344 9.07 1 93.06 232 ALA A CA 1
ATOM 1720 C C . ALA A 1 232 ? -21.844 17.547 8.242 1 93.06 232 ALA A C 1
ATOM 1722 O O . ALA A 1 232 ? -21.625 18.688 8.648 1 93.06 232 ALA A O 1
ATOM 1723 N N . PRO A 1 233 ? -22.422 17.328 7.059 1 94 233 PRO A N 1
ATOM 1724 C CA . PRO A 1 233 ? -22.656 16.016 6.438 1 94 233 PRO A CA 1
ATOM 1725 C C . PRO A 1 233 ? -21.359 15.383 5.914 1 94 233 PRO A C 1
ATOM 1727 O O . PRO A 1 233 ? -20.438 16.094 5.531 1 94 233 PRO A O 1
ATOM 1730 N N . HIS A 1 234 ? -21.297 14.125 5.988 1 92.06 234 HIS A N 1
ATOM 1731 C CA . HIS A 1 234 ? -20.25 13.289 5.441 1 92.06 234 HIS A CA 1
ATOM 1732 C C . HIS A 1 234 ? -20.797 11.961 4.941 1 92.06 234 HIS A C 1
ATOM 1734 O O . HIS A 1 234 ? -21.234 11.117 5.738 1 92.06 234 HIS A O 1
ATOM 1740 N N . GLY A 1 235 ? -20.781 11.836 3.59 1 91.38 235 GLY A N 1
ATOM 1741 C CA . GLY A 1 235 ? -21.375 10.602 3.092 1 91.38 235 GLY A CA 1
ATOM 1742 C C . GLY A 1 235 ? -21.516 10.578 1.582 1 91.38 235 GLY A C 1
ATOM 1743 O O . GLY A 1 235 ? -20.812 11.305 0.874 1 91.38 235 GLY A O 1
ATOM 1744 N N . VAL A 1 236 ? -22.25 9.578 1.187 1 92.69 236 VAL A N 1
ATOM 1745 C CA . VAL A 1 236 ? -22.578 9.367 -0.22 1 92.69 236 VAL A CA 1
ATOM 1746 C C . VAL A 1 236 ? -24.094 9.375 -0.409 1 92.69 236 VAL A C 1
ATOM 1748 O O . VAL A 1 236 ? -24.828 8.781 0.386 1 92.69 236 VAL A O 1
ATOM 1751 N N . TRP A 1 237 ? -24.531 10.133 -1.453 1 94.88 237 TRP A N 1
ATOM 1752 C CA . TRP A 1 237 ? -25.969 10.273 -1.696 1 94.88 237 TRP A CA 1
ATOM 1753 C C . TRP A 1 237 ? -26.297 10.008 -3.16 1 94.88 237 TRP A C 1
ATOM 1755 O O . TRP A 1 237 ? -25.516 10.344 -4.051 1 94.88 237 TRP A O 1
ATOM 1765 N N . PRO A 1 238 ? -27.453 9.43 -3.361 1 95.44 238 PRO A N 1
ATOM 1766 C CA . PRO A 1 238 ? -27.875 9.203 -4.746 1 95.44 238 PRO A CA 1
ATOM 1767 C C . PRO A 1 238 ? -28.297 10.484 -5.453 1 95.44 238 PRO A C 1
ATOM 1769 O O . PRO A 1 238 ? -29.016 11.312 -4.871 1 95.44 238 PRO A O 1
ATOM 1772 N N . CYS A 1 239 ? -27.797 10.648 -6.605 1 96.56 239 CYS A N 1
ATOM 1773 C CA . CYS A 1 239 ? -28.172 11.75 -7.484 1 96.56 239 CYS A CA 1
ATOM 1774 C C . CYS A 1 239 ? -29.156 11.281 -8.555 1 96.56 239 CYS A C 1
ATOM 1776 O O . CYS A 1 239 ? -29.766 10.219 -8.422 1 96.56 239 CYS A O 1
ATOM 1778 N N . ALA A 1 240 ? -29.422 12.234 -9.484 1 96.12 240 ALA A N 1
ATOM 1779 C CA . ALA A 1 240 ? -30.297 11.867 -10.594 1 96.12 240 ALA A CA 1
ATOM 1780 C C . ALA A 1 240 ? -29.688 10.758 -11.438 1 96.12 240 ALA A C 1
ATOM 1782 O O . ALA A 1 240 ? -28.5 10.812 -11.773 1 96.12 240 ALA A O 1
ATOM 1783 N N . GLY A 1 241 ? -30.562 9.734 -11.766 1 91.62 241 GLY A N 1
ATOM 1784 C CA . GLY A 1 241 ? -30.094 8.648 -12.609 1 91.62 241 GLY A CA 1
ATOM 1785 C C . GLY A 1 241 ? -29.797 7.375 -11.836 1 91.62 241 GLY A C 1
ATOM 1786 O O . GLY A 1 241 ? -29.75 7.391 -10.602 1 91.62 241 GLY A O 1
ATOM 1787 N N . ALA A 1 242 ? -29.672 6.336 -12.539 1 86.81 242 ALA A N 1
ATOM 1788 C CA . ALA A 1 242 ? -29.391 5.035 -11.93 1 86.81 242 ALA A CA 1
ATOM 1789 C C . ALA A 1 242 ? -27.922 4.914 -11.539 1 86.81 242 ALA A C 1
ATOM 1791 O O . ALA A 1 242 ? -27.031 5.227 -12.336 1 86.81 242 ALA A O 1
ATOM 1792 N N . ASP A 1 243 ? -27.703 4.578 -10.32 1 85.81 243 ASP A N 1
ATOM 1793 C CA . ASP A 1 243 ? -26.375 4.277 -9.797 1 85.81 243 ASP A CA 1
ATOM 1794 C C . ASP A 1 243 ? -25.453 5.5 -9.891 1 85.81 243 ASP A C 1
ATOM 1796 O O . ASP A 1 243 ? -24.281 5.379 -10.25 1 85.81 243 ASP A O 1
ATOM 1800 N N . ARG A 1 244 ? -26.062 6.602 -9.805 1 91.06 244 ARG A N 1
ATOM 1801 C CA . ARG A 1 244 ? -25.328 7.859 -9.766 1 91.06 244 ARG A CA 1
ATOM 1802 C C . ARG A 1 244 ? -25.297 8.43 -8.352 1 91.06 244 ARG A C 1
ATOM 1804 O O . ARG A 1 244 ? -26.328 8.773 -7.793 1 91.06 244 ARG A O 1
ATOM 1811 N N . TRP A 1 245 ? -24.016 8.445 -7.836 1 93.31 245 TRP A N 1
ATOM 1812 C CA . TRP A 1 245 ? -23.859 8.859 -6.449 1 93.31 245 TRP A CA 1
ATOM 1813 C C . TRP A 1 245 ? -22.812 9.969 -6.332 1 93.31 245 TRP A C 1
ATOM 1815 O O . TRP A 1 245 ? -21.875 10.031 -7.129 1 93.31 245 TRP A O 1
ATOM 1825 N N . ILE A 1 246 ? -22.984 10.797 -5.332 1 92.25 246 ILE A N 1
ATOM 1826 C CA . ILE A 1 246 ? -22.031 11.859 -5.035 1 92.25 246 ILE A CA 1
ATOM 1827 C C . ILE A 1 246 ? -21.531 11.727 -3.594 1 92.25 246 ILE A C 1
ATOM 1829 O O . ILE A 1 246 ? -22.312 11.391 -2.697 1 92.25 246 ILE A O 1
ATOM 1833 N N . ALA A 1 247 ? -20.25 11.891 -3.426 1 91.88 247 ALA A N 1
ATOM 1834 C CA . ALA A 1 247 ? -19.672 12.008 -2.09 1 91.88 247 ALA A CA 1
ATOM 1835 C C . ALA A 1 247 ? -19.5 13.469 -1.683 1 91.88 247 ALA A C 1
ATOM 1837 O O . ALA A 1 247 ? -19.031 14.289 -2.473 1 91.88 247 ALA A O 1
ATOM 1838 N N . ILE A 1 248 ? -19.906 13.805 -0.432 1 92.06 248 ILE A N 1
ATOM 1839 C CA . ILE A 1 248 ? -19.781 15.148 0.117 1 92.06 248 ILE A CA 1
ATOM 1840 C C . ILE A 1 248 ? -19.203 15.078 1.527 1 92.06 248 ILE A C 1
ATOM 1842 O O . ILE A 1 248 ? -19.594 14.219 2.324 1 92.06 248 ILE A O 1
ATOM 1846 N N . ALA A 1 249 ? -18.25 15.93 1.791 1 90.75 249 ALA A N 1
ATOM 1847 C CA . ALA A 1 249 ? -17.672 16.062 3.125 1 90.75 249 ALA A CA 1
ATOM 1848 C C . ALA A 1 249 ? -17.641 17.531 3.561 1 90.75 249 ALA A C 1
ATOM 1850 O O . ALA A 1 249 ? -17.016 18.359 2.906 1 90.75 249 ALA A O 1
ATOM 1851 N N . CYS A 1 250 ? -18.328 17.781 4.629 1 91.44 250 CYS A N 1
ATOM 1852 C CA . CYS A 1 250 ? -18.359 19.141 5.191 1 91.44 250 CYS A CA 1
ATOM 1853 C C . CYS A 1 250 ? -17.641 19.188 6.531 1 91.44 250 CYS A C 1
ATOM 1855 O O . CYS A 1 250 ? -18.109 18.625 7.52 1 91.44 250 CYS A O 1
ATOM 1857 N N . GLU A 1 251 ? -16.531 19.922 6.562 1 86.56 251 GLU A N 1
ATOM 1858 C CA . GLU A 1 251 ? -15.641 19.859 7.723 1 86.56 251 GLU A CA 1
ATOM 1859 C C . GLU A 1 251 ? -15.922 21.016 8.68 1 86.56 251 GLU A C 1
ATOM 1861 O O . GLU A 1 251 ? -15.883 20.844 9.898 1 86.56 251 GLU A O 1
ATOM 1866 N N . ASP A 1 252 ? -16.172 22.172 8.133 1 87.81 252 ASP A N 1
ATOM 1867 C CA . ASP A 1 252 ? -16.203 23.344 9.016 1 87.81 252 ASP A CA 1
ATOM 1868 C C . ASP A 1 252 ? -17.344 24.281 8.633 1 87.81 252 ASP A C 1
ATOM 1870 O O . ASP A 1 252 ? -18.125 23.984 7.73 1 87.81 252 ASP A O 1
ATOM 1874 N N . ASP A 1 253 ? -17.375 25.406 9.359 1 94.5 253 ASP A N 1
ATOM 1875 C CA . ASP A 1 253 ? -18.531 26.297 9.219 1 94.5 253 ASP A CA 1
ATOM 1876 C C . ASP A 1 253 ? -18.469 27.062 7.898 1 94.5 253 ASP A C 1
ATOM 1878 O O . ASP A 1 253 ? -19.516 27.391 7.32 1 94.5 253 ASP A O 1
ATOM 1882 N N . ALA A 1 254 ? -17.297 27.312 7.426 1 93.19 254 ALA A N 1
ATOM 1883 C CA . ALA A 1 254 ? -17.172 27.969 6.125 1 93.19 254 ALA A CA 1
ATOM 1884 C C . ALA A 1 254 ? -17.672 27.078 5.004 1 93.19 254 ALA A C 1
ATOM 1886 O O . ALA A 1 254 ? -18.422 27.516 4.133 1 93.19 254 ALA A O 1
ATOM 1887 N N . GLN A 1 255 ? -17.328 25.859 5.055 1 92.88 255 GLN A N 1
ATOM 1888 C CA . GLN A 1 255 ? -17.812 24.891 4.086 1 92.88 255 GLN A CA 1
ATOM 1889 C C . GLN A 1 255 ? -19.312 24.703 4.203 1 92.88 255 GLN A C 1
ATOM 1891 O O . GLN A 1 255 ? -20.016 24.547 3.193 1 92.88 255 GLN A O 1
ATOM 1896 N N . TRP A 1 256 ? -19.797 24.719 5.395 1 96.19 256 TRP A N 1
ATOM 1897 C CA . TRP A 1 256 ? -21.234 24.594 5.613 1 96.19 256 TRP A CA 1
ATOM 1898 C C . TRP A 1 256 ? -22 25.734 4.961 1 96.19 256 TRP A C 1
ATOM 1900 O O . TRP A 1 256 ? -23.016 25.531 4.289 1 96.19 256 TRP A O 1
ATOM 1910 N N . ALA A 1 257 ? -21.5 26.906 5.164 1 96.81 257 ALA A N 1
ATOM 1911 C CA . ALA A 1 257 ? -22.141 28.062 4.559 1 96.81 257 ALA A CA 1
ATOM 1912 C C . ALA A 1 257 ? -22.219 27.922 3.039 1 96.81 257 ALA A C 1
ATOM 1914 O O . ALA A 1 257 ? -23.266 28.203 2.434 1 96.81 257 ALA A O 1
ATOM 1915 N N . ALA A 1 258 ? -21.188 27.469 2.441 1 96.25 258 ALA A N 1
ATOM 1916 C CA . ALA A 1 258 ? -21.125 27.25 0.997 1 96.25 258 ALA A CA 1
ATOM 1917 C C . ALA A 1 258 ? -22.078 26.141 0.569 1 96.25 258 ALA A C 1
ATOM 1919 O O . ALA A 1 258 ? -22.797 26.281 -0.423 1 96.25 258 ALA A O 1
ATOM 1920 N N . LEU A 1 259 ? -22.078 25.062 1.321 1 96.94 259 LEU A N 1
ATOM 1921 C CA . LEU A 1 259 ? -22.938 23.922 1.026 1 96.94 259 LEU A CA 1
ATOM 1922 C C . LEU A 1 259 ? -24.406 24.312 1.103 1 96.94 259 LEU A C 1
ATOM 1924 O O . LEU A 1 259 ? -25.203 23.938 0.239 1 96.94 259 LEU A O 1
ATOM 1928 N N . ARG A 1 260 ? -24.734 25.016 2.092 1 97.19 260 ARG A N 1
ATOM 1929 C CA . ARG A 1 260 ? -26.109 25.484 2.285 1 97.19 260 ARG A CA 1
ATOM 1930 C C . ARG A 1 260 ? -26.578 26.328 1.104 1 97.19 260 ARG A C 1
ATOM 1932 O O . ARG A 1 260 ? -27.703 26.172 0.634 1 97.19 260 ARG A O 1
ATOM 1939 N N . GLU A 1 261 ? -25.719 27.156 0.685 1 97.06 261 GLU A N 1
ATOM 1940 C CA . GLU A 1 261 ? -26.047 28.016 -0.441 1 97.06 261 GLU A CA 1
ATOM 1941 C C . GLU A 1 261 ? -26.266 27.203 -1.718 1 97.06 261 GLU A C 1
ATOM 1943 O O . GLU A 1 261 ? -27.25 27.406 -2.428 1 97.06 261 GLU A O 1
ATOM 1948 N N . VAL A 1 262 ? -25.359 26.312 -2.016 1 97.19 262 VAL A N 1
ATOM 1949 C CA . VAL A 1 262 ? -25.406 25.531 -3.252 1 97.19 262 VAL A CA 1
ATOM 1950 C C . VAL A 1 262 ? -26.625 24.625 -3.252 1 97.19 262 VAL A C 1
ATOM 1952 O O . VAL A 1 262 ? -27.297 24.484 -4.277 1 97.19 262 VAL A O 1
ATOM 1955 N N . LEU A 1 263 ? -26.969 24.016 -2.082 1 97.31 263 LEU A N 1
ATOM 1956 C CA . LEU A 1 263 ? -28.031 23.016 -2.02 1 97.31 263 LEU A CA 1
ATOM 1957 C C . LEU A 1 263 ? -29.344 23.641 -1.571 1 97.31 263 LEU A C 1
ATOM 1959 O O . LEU A 1 263 ? -30.375 22.969 -1.508 1 97.31 263 LEU A O 1
ATOM 1963 N N . ASP A 1 264 ? -29.281 24.922 -1.246 1 95.44 264 ASP A N 1
ATOM 1964 C CA . ASP A 1 264 ? -30.453 25.625 -0.75 1 95.44 264 ASP A CA 1
ATOM 1965 C C . ASP A 1 264 ? -31.016 24.953 0.505 1 95.44 264 ASP A C 1
ATOM 1967 O O . ASP A 1 264 ? -32.188 24.641 0.583 1 95.44 264 ASP A O 1
ATOM 1971 N N . LEU A 1 265 ? -30.125 24.641 1.412 1 96 265 LEU A N 1
ATOM 1972 C CA . LEU A 1 265 ? -30.516 24.031 2.674 1 96 265 LEU A CA 1
ATOM 1973 C C . LEU A 1 265 ? -31.031 25.078 3.656 1 96 265 LEU A C 1
ATOM 1975 O O . LEU A 1 265 ? -30.594 26.234 3.619 1 96 265 LEU A O 1
ATOM 1979 N N . PRO A 1 266 ? -31.906 24.703 4.508 1 92.62 266 PRO A N 1
ATOM 1980 C CA . PRO A 1 266 ? -32.469 25.672 5.461 1 92.62 266 PRO A CA 1
ATOM 1981 C C . PRO A 1 266 ? -31.422 26.156 6.473 1 92.62 266 PRO A C 1
ATOM 1983 O O . PRO A 1 266 ? -30.531 25.391 6.852 1 92.62 266 PRO A O 1
ATOM 1986 N N . ALA A 1 267 ? -31.641 27.391 6.871 1 91.12 267 ALA A N 1
ATOM 1987 C CA . ALA A 1 267 ? -30.828 27.922 7.961 1 91.12 267 ALA A CA 1
ATOM 1988 C C . ALA A 1 267 ? -31.438 27.578 9.32 1 91.12 267 ALA A C 1
ATOM 1990 O O . ALA A 1 267 ? -32.5 28.094 9.695 1 91.12 267 ALA A O 1
ATOM 1991 N N . GLU A 1 268 ? -30.969 26.594 9.922 1 94.44 268 GLU A N 1
ATOM 1992 C CA . GLU A 1 268 ? -31.422 26.172 11.25 1 94.44 268 GLU A CA 1
ATOM 1993 C C . GLU A 1 268 ? -30.312 26.328 12.281 1 94.44 268 GLU A C 1
ATOM 1995 O O . GLU A 1 268 ? -29.141 26.031 12 1 94.44 268 GLU A O 1
ATOM 2000 N N . ASP A 1 269 ? -30.656 26.734 13.438 1 95.12 269 ASP A N 1
ATOM 2001 C CA . ASP A 1 269 ? -29.703 26.969 14.516 1 95.12 269 ASP A CA 1
ATOM 2002 C C . ASP A 1 269 ? -28.953 25.688 14.867 1 95.12 2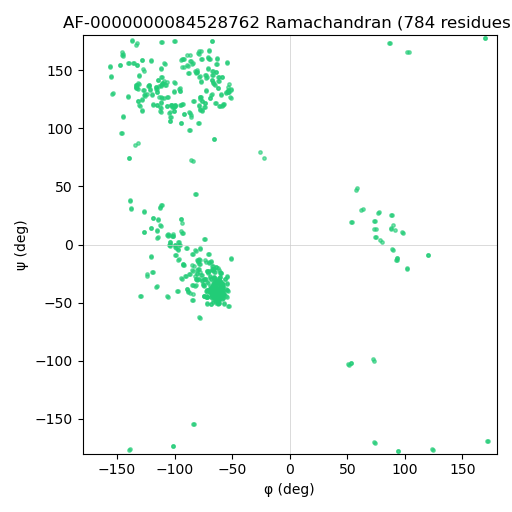69 ASP A C 1
ATOM 2004 O O . ASP A 1 269 ? -27.766 25.734 15.188 1 95.12 269 ASP A O 1
ATOM 2008 N N . ARG A 1 270 ? -29.625 24.625 14.734 1 94.88 270 ARG A N 1
ATOM 2009 C CA . ARG A 1 270 ? -29.016 23.359 15.141 1 94.88 270 ARG A CA 1
ATOM 2010 C C . ARG A 1 270 ? -27.891 22.969 14.195 1 94.88 270 ARG A C 1
ATOM 2012 O O . ARG A 1 270 ? -27.062 22.109 14.523 1 94.88 270 ARG A O 1
ATOM 2019 N N . PHE A 1 271 ? -27.828 23.594 13.016 1 96.56 271 PHE A N 1
ATOM 2020 C CA . PHE A 1 271 ? -26.797 23.234 12.039 1 96.56 271 PHE A CA 1
ATOM 2021 C C . PHE A 1 271 ? -25.703 24.297 12 1 96.56 271 PHE A C 1
ATOM 2023 O O . PHE A 1 271 ? -24.781 24.219 11.18 1 96.56 271 PHE A O 1
ATOM 2030 N N . ALA A 1 272 ? -25.703 25.234 12.875 1 94.38 272 ALA A N 1
ATOM 2031 C CA . ALA A 1 272 ? -24.859 26.422 12.758 1 94.38 272 ALA A CA 1
ATOM 2032 C C . ALA A 1 272 ? -23.391 26.109 13.023 1 94.38 272 ALA A C 1
ATOM 2034 O O . ALA A 1 272 ? -22.5 26.766 12.492 1 94.38 272 ALA A O 1
ATOM 2035 N N . THR A 1 273 ? -23.219 25.094 13.867 1 94.75 273 THR A N 1
ATOM 2036 C CA . THR A 1 273 ? -21.859 24.703 14.203 1 94.75 273 THR A CA 1
ATOM 2037 C C . THR A 1 273 ? -21.594 23.266 13.82 1 94.75 273 THR A C 1
ATOM 2039 O O . THR A 1 273 ? -22.531 22.469 13.664 1 94.75 273 THR A O 1
ATOM 2042 N N . ALA A 1 274 ? -20.344 22.984 13.664 1 92.81 274 ALA A N 1
ATOM 2043 C CA . ALA A 1 274 ? -19.953 21.609 13.367 1 92.81 274 ALA A CA 1
ATOM 2044 C C . ALA A 1 274 ? -20.516 20.641 14.406 1 92.81 274 ALA A C 1
ATOM 2046 O O . ALA A 1 274 ? -21.047 19.578 14.062 1 92.81 274 ALA A O 1
ATOM 2047 N N . GLY A 1 275 ? -20.391 21 15.625 1 92.56 275 GLY A N 1
ATOM 2048 C CA . GLY A 1 275 ? -20.938 20.172 16.688 1 92.56 275 GLY A CA 1
ATOM 2049 C C . GLY A 1 275 ? -22.438 20 16.609 1 92.56 275 GLY A C 1
ATOM 2050 O O . GLY A 1 275 ? -22.953 18.906 16.844 1 92.56 275 GLY A O 1
ATOM 2051 N N . GLY A 1 276 ? -23.094 21.047 16.344 1 95.38 276 GLY A N 1
ATOM 2052 C CA . GLY A 1 276 ? -24.547 20.984 16.156 1 95.38 276 GLY A CA 1
ATOM 2053 C C . GLY A 1 276 ? -24.953 20.078 15.008 1 95.38 276 GLY A C 1
ATOM 2054 O O . GLY A 1 276 ? -25.906 19.297 15.125 1 95.38 276 GLY A O 1
ATOM 2055 N N . ARG A 1 277 ? -24.25 20.203 13.914 1 96.56 277 ARG A N 1
ATOM 2056 C CA . ARG A 1 277 ? -24.531 19.375 12.742 1 96.56 277 ARG A CA 1
ATOM 2057 C C . ARG A 1 277 ? -24.297 17.891 13.047 1 96.56 277 ARG A C 1
ATOM 2059 O O . ARG A 1 277 ? -25.109 17.047 12.672 1 96.56 277 ARG A O 1
ATOM 2066 N N . LYS A 1 278 ? -23.281 17.625 13.789 1 94.25 278 LYS A N 1
ATOM 2067 C CA . LYS A 1 278 ? -22.984 16.25 14.156 1 94.25 278 LYS A CA 1
ATOM 2068 C C . LYS A 1 278 ? -24.062 15.68 15.07 1 94.25 278 LYS A C 1
ATOM 2070 O O . LYS A 1 278 ? -24.469 14.523 14.922 1 94.25 278 LYS A O 1
ATOM 2075 N N . ALA A 1 279 ? -24.578 16.484 15.93 1 95.31 279 ALA A N 1
ATOM 2076 C CA . ALA A 1 279 ? -25.609 16.062 16.875 1 95.31 279 ALA A CA 1
ATOM 2077 C C . ALA A 1 279 ? -26.922 15.773 16.141 1 95.31 279 ALA A C 1
ATOM 2079 O O . ALA A 1 279 ? -27.703 14.922 16.578 1 95.31 279 ALA A O 1
ATOM 2080 N N . ALA A 1 280 ? -27.109 16.422 15.062 1 96.69 280 ALA A N 1
ATOM 2081 C CA . ALA A 1 280 ? -28.344 16.266 14.289 1 96.69 280 ALA A CA 1
ATOM 2082 C C . ALA A 1 280 ? -28.062 15.594 12.945 1 96.69 280 ALA A C 1
ATOM 2084 O O . ALA A 1 280 ? -28.688 15.922 11.938 1 96.69 280 ALA A O 1
ATOM 2085 N N . GLU A 1 281 ? -27.109 14.742 12.883 1 95.94 281 GLU A N 1
ATOM 2086 C CA . GLU A 1 281 ? -26.547 14.18 11.648 1 95.94 281 GLU A CA 1
ATOM 2087 C C . GLU A 1 281 ? -27.625 13.469 10.844 1 95.94 281 GLU A C 1
ATOM 2089 O O . GLU A 1 281 ? -27.719 13.641 9.625 1 95.94 281 GLU A O 1
ATOM 2094 N N . ALA A 1 282 ? -28.5 12.695 11.5 1 95.31 282 ALA A N 1
ATOM 2095 C CA . ALA A 1 282 ? -29.516 11.922 10.797 1 95.31 282 ALA A CA 1
ATOM 2096 C C . ALA A 1 282 ? -30.5 12.836 10.062 1 95.31 282 ALA A C 1
ATOM 2098 O O . ALA A 1 282 ? -30.828 12.594 8.898 1 95.31 282 ALA A O 1
ATOM 2099 N N . GLU A 1 283 ? -30.906 13.812 10.734 1 96.44 283 GLU A N 1
ATOM 2100 C CA . GLU A 1 283 ? -31.828 14.773 10.133 1 96.44 283 GLU A CA 1
ATOM 2101 C C . GLU A 1 283 ? -31.156 15.547 9 1 96.44 283 GLU A C 1
ATOM 2103 O O . GLU A 1 283 ? -31.766 15.773 7.949 1 96.44 283 GLU A O 1
ATOM 2108 N N . LEU A 1 284 ? -29.953 15.914 9.25 1 97.12 284 LEU A N 1
ATOM 2109 C CA . LEU A 1 284 ? -29.203 16.656 8.242 1 97.12 284 LEU A CA 1
ATOM 2110 C C . LEU A 1 284 ? -28.984 15.797 6.996 1 97.12 284 LEU A C 1
ATOM 2112 O O . LEU A 1 284 ? -29.141 16.281 5.871 1 97.12 284 LEU A O 1
ATOM 2116 N N . ASP A 1 285 ? -28.672 14.586 7.195 1 96 285 ASP A N 1
ATOM 2117 C CA . ASP A 1 285 ? -28.453 13.664 6.09 1 96 285 ASP A CA 1
ATOM 2118 C C . ASP A 1 285 ? -29.703 13.5 5.242 1 96 285 ASP A C 1
ATOM 2120 O O . ASP A 1 285 ? -29.625 13.438 4.016 1 96 285 ASP A O 1
ATOM 2124 N N . ALA A 1 286 ? -30.812 13.445 5.891 1 96.38 286 ALA A N 1
ATOM 2125 C CA . ALA A 1 286 ? -32.062 13.328 5.176 1 96.38 286 ALA A CA 1
ATOM 2126 C C . ALA A 1 286 ? -32.344 14.57 4.324 1 96.38 286 ALA A C 1
ATOM 2128 O O . ALA A 1 286 ? -32.844 14.461 3.197 1 96.38 286 ALA A O 1
ATOM 2129 N N . LEU A 1 287 ? -32.031 15.672 4.883 1 96.94 287 LEU A N 1
ATOM 2130 C CA . LEU A 1 287 ? -32.188 16.922 4.152 1 96.94 287 LEU A CA 1
ATOM 2131 C C . LEU A 1 287 ? -31.281 16.969 2.928 1 96.94 287 LEU A C 1
ATOM 2133 O O . LEU A 1 287 ? -31.734 17.297 1.829 1 96.94 287 LEU A O 1
ATOM 2137 N N . VAL A 1 288 ? -30.031 16.609 3.104 1 97.38 288 VAL A N 1
ATOM 2138 C CA . VAL A 1 288 ? -29.062 16.594 2.014 1 97.38 288 VAL A CA 1
ATOM 2139 C C . VAL A 1 288 ? -29.516 15.625 0.926 1 97.38 288 VAL A C 1
ATOM 2141 O O . VAL A 1 288 ? -29.469 15.953 -0.263 1 97.38 288 VAL A O 1
ATOM 2144 N N . ALA A 1 289 ? -30 14.516 1.359 1 96.88 289 ALA A N 1
ATOM 2145 C CA . ALA A 1 289 ? -30.484 13.5 0.424 1 96.88 289 ALA A CA 1
ATOM 2146 C C . ALA A 1 289 ? -31.594 14.055 -0.466 1 96.88 289 ALA A C 1
ATOM 2148 O O . ALA A 1 289 ? -31.578 13.836 -1.681 1 96.88 289 ALA A O 1
ATOM 2149 N N . GLY A 1 290 ? -32.5 14.703 0.136 1 96.75 290 GLY A N 1
ATOM 2150 C CA . GLY A 1 290 ? -33.594 15.289 -0.606 1 96.75 290 GLY A CA 1
ATOM 2151 C C . GLY A 1 290 ? -33.156 16.328 -1.616 1 96.75 290 GLY A C 1
ATOM 2152 O O . GLY A 1 290 ? -33.719 16.422 -2.705 1 96.75 290 GLY A O 1
ATOM 2153 N N . MET A 1 291 ? -32.094 17.062 -1.294 1 96.75 291 MET A N 1
ATOM 2154 C CA . MET A 1 291 ? -31.672 18.172 -2.131 1 96.75 291 MET A CA 1
ATOM 2155 C C . MET A 1 291 ? -30.781 17.688 -3.27 1 96.75 291 MET A C 1
ATOM 2157 O O . MET A 1 291 ? -30.703 18.328 -4.32 1 96.75 291 MET A O 1
ATOM 2161 N N . VAL A 1 292 ? -30.156 16.5 -3.102 1 97 292 VAL A N 1
ATOM 2162 C CA . VAL A 1 292 ? -29.188 15.977 -4.062 1 97 292 VAL A CA 1
ATOM 2163 C C . VAL A 1 292 ? -29.891 15.062 -5.062 1 97 292 VAL A C 1
ATOM 2165 O O . VAL A 1 292 ? -29.469 14.938 -6.211 1 97 292 VAL A O 1
ATOM 2168 N N . ALA A 1 293 ? -30.984 14.328 -4.797 1 95.38 293 ALA A N 1
ATOM 2169 C CA . ALA A 1 293 ? -31.656 13.25 -5.516 1 95.38 293 ALA A CA 1
ATOM 2170 C C . ALA A 1 293 ? -32 13.672 -6.938 1 95.38 293 ALA A C 1
ATOM 2172 O O . ALA A 1 293 ? -31.922 12.867 -7.867 1 95.38 293 ALA A O 1
ATOM 2173 N N . GLY A 1 294 ? -32.188 14.883 -7.242 1 94 294 GLY A N 1
ATOM 2174 C CA . GLY A 1 294 ? -32.625 15.312 -8.562 1 94 294 GLY A CA 1
ATOM 2175 C C . GLY A 1 294 ? -31.578 16.094 -9.32 1 94 294 GLY A C 1
ATOM 2176 O O . GLY A 1 294 ? -31.797 16.5 -10.461 1 94 294 GLY A O 1
ATOM 2177 N N . ARG A 1 295 ? -30.422 15.984 -8.867 1 97.12 295 ARG A N 1
ATOM 2178 C CA . ARG A 1 295 ? -29.375 16.797 -9.477 1 97.12 295 ARG A CA 1
ATOM 2179 C C . ARG A 1 295 ? -28.375 15.945 -10.234 1 97.12 295 ARG A C 1
ATOM 2181 O O . ARG A 1 295 ? -28.219 14.758 -9.938 1 97.12 295 ARG A O 1
ATOM 2188 N N . ASP A 1 296 ? -27.812 16.578 -11.25 1 96.81 296 ASP A N 1
ATOM 2189 C CA . ASP A 1 296 ? -26.75 15.898 -11.977 1 96.81 296 ASP A CA 1
ATOM 2190 C C . ASP A 1 296 ? -25.484 15.773 -11.109 1 96.81 296 ASP A C 1
ATOM 2192 O O . ASP A 1 296 ? -24.969 16.766 -10.609 1 96.81 296 ASP A O 1
ATOM 2196 N N . ARG A 1 297 ? -25.031 14.562 -11.008 1 93.38 297 ARG A N 1
ATOM 2197 C CA . ARG A 1 297 ? -23.922 14.227 -10.125 1 93.38 297 ARG A CA 1
ATOM 2198 C C . ARG A 1 297 ? -22.688 15.047 -10.461 1 93.38 297 ARG A C 1
ATOM 2200 O O . ARG A 1 297 ? -22.094 15.664 -9.578 1 93.38 297 ARG A O 1
ATOM 2207 N N . ASP A 1 298 ? -22.281 15.07 -11.734 1 88.69 298 ASP A N 1
ATOM 2208 C CA . ASP A 1 298 ? -21.031 15.68 -12.156 1 88.69 298 ASP A CA 1
ATOM 2209 C C . ASP A 1 298 ? -21.109 17.203 -12.07 1 88.69 298 ASP A C 1
ATOM 2211 O O . ASP A 1 298 ? -20.156 17.859 -11.625 1 88.69 298 ASP A O 1
ATOM 2215 N N . GLU A 1 299 ? -22.188 17.719 -12.422 1 94.31 299 GLU A N 1
ATOM 2216 C CA . GLU A 1 299 ? -22.391 19.156 -12.312 1 94.31 299 GLU A CA 1
ATOM 2217 C C . GLU A 1 299 ? -22.375 19.609 -10.852 1 94.31 299 GLU A C 1
ATOM 2219 O O . GLU A 1 299 ? -21.75 20.609 -10.516 1 94.31 299 GLU A O 1
ATOM 2224 N N . LEU A 1 300 ? -23.062 18.859 -10.07 1 95.38 300 LEU A N 1
ATOM 2225 C CA . LEU A 1 300 ? -23.109 19.219 -8.656 1 95.38 300 LEU A CA 1
ATOM 2226 C C . LEU A 1 300 ? -21.734 19.125 -8.016 1 95.38 300 LEU A C 1
ATOM 2228 O O . LEU A 1 300 ? -21.359 20 -7.234 1 95.38 300 LEU A O 1
ATOM 2232 N N . ALA A 1 301 ? -21 18.078 -8.312 1 89.81 301 ALA A N 1
ATOM 2233 C CA . ALA A 1 301 ? -19.656 17.906 -7.777 1 89.81 301 ALA A CA 1
ATOM 2234 C C . ALA A 1 301 ? -18.781 19.109 -8.148 1 89.81 301 ALA A C 1
ATOM 2236 O O . ALA A 1 301 ? -18.031 19.609 -7.309 1 89.81 301 ALA A O 1
ATOM 2237 N N . GLN A 1 302 ? -18.906 19.531 -9.344 1 87.5 302 GLN A N 1
ATOM 2238 C CA . GLN A 1 302 ? -18.109 20.656 -9.836 1 87.5 302 GLN A CA 1
ATOM 2239 C C . GLN A 1 302 ? -18.484 21.938 -9.102 1 87.5 302 GLN A C 1
ATOM 2241 O O . GLN A 1 302 ? -17.609 22.688 -8.664 1 87.5 302 GLN A O 1
ATOM 2246 N N . VAL A 1 303 ? -19.734 22.188 -8.953 1 93.38 303 VAL A N 1
ATOM 2247 C CA . VAL A 1 303 ? -20.219 23.406 -8.32 1 93.38 303 VAL A CA 1
ATOM 2248 C C . VAL A 1 303 ? -19.797 23.438 -6.859 1 93.38 303 VAL A C 1
ATOM 2250 O O . VAL A 1 303 ? -19.375 24.469 -6.348 1 93.38 303 VAL A O 1
ATOM 2253 N N . LEU A 1 304 ? -19.891 22.312 -6.215 1 92.25 304 LEU A N 1
ATOM 2254 C CA . LEU A 1 304 ? -19.5 22.234 -4.809 1 92.25 304 LEU A CA 1
ATOM 2255 C C . LEU A 1 304 ? -18 22.453 -4.648 1 92.25 304 LEU A C 1
ATOM 2257 O O . LEU A 1 304 ? -17.562 23.219 -3.783 1 92.25 304 LEU A O 1
ATOM 2261 N N . ALA A 1 305 ? -17.281 21.812 -5.508 1 84.31 305 ALA A N 1
ATOM 2262 C CA . ALA A 1 305 ? -15.836 21.953 -5.453 1 84.31 305 ALA A CA 1
ATOM 2263 C C . ALA A 1 305 ? -15.414 23.406 -5.676 1 84.31 305 ALA A C 1
ATOM 2265 O O . ALA A 1 305 ? -14.547 23.922 -4.973 1 84.31 305 ALA A O 1
ATOM 2266 N N . GLU A 1 306 ? -16 24.062 -6.562 1 86.81 306 GLU A N 1
ATOM 2267 C CA . GLU A 1 306 ? -15.703 25.469 -6.867 1 86.81 306 GLU A CA 1
ATOM 2268 C C . GLU A 1 306 ? -16.078 26.375 -5.699 1 86.81 306 GLU A C 1
ATOM 2270 O O . GLU A 1 306 ? -15.43 27.406 -5.48 1 86.81 306 GLU A O 1
ATOM 2275 N N . ALA A 1 307 ? -17.031 25.953 -4.949 1 91.62 307 ALA A N 1
ATOM 2276 C CA . ALA A 1 307 ? -17.469 26.719 -3.797 1 91.62 307 ALA A CA 1
ATOM 2277 C C . ALA A 1 307 ? -16.609 26.438 -2.572 1 91.62 307 ALA A C 1
ATOM 2279 O O . ALA A 1 307 ? -16.797 27.047 -1.519 1 91.62 307 ALA A O 1
ATOM 2280 N N . GLY A 1 308 ? -15.758 25.438 -2.742 1 85.56 308 GLY A N 1
ATOM 2281 C CA . GLY A 1 308 ? -14.852 25.125 -1.646 1 85.56 308 GLY A CA 1
ATOM 2282 C C . GLY A 1 308 ? -15.336 23.969 -0.779 1 85.56 308 GLY A C 1
ATOM 2283 O O . GLY A 1 308 ? -14.812 23.75 0.312 1 85.56 308 GLY A O 1
ATOM 2284 N N . VAL A 1 309 ? -16.359 23.266 -1.208 1 90.12 309 VAL A N 1
ATOM 2285 C CA . VAL A 1 309 ? -16.859 22.109 -0.494 1 90.12 309 VAL A CA 1
ATOM 2286 C C . VAL A 1 309 ? -16.328 20.828 -1.142 1 90.12 309 VAL A C 1
ATOM 2288 O O . VAL A 1 309 ? -16.609 20.547 -2.309 1 90.12 309 VAL A O 1
ATOM 2291 N N . PRO A 1 310 ? -15.594 20.062 -0.399 1 87.88 310 PRO A N 1
ATOM 2292 C CA . PRO A 1 310 ? -15.125 18.797 -0.968 1 87.88 310 PRO A CA 1
ATOM 2293 C C . PRO A 1 310 ? -16.266 17.891 -1.427 1 87.88 310 PRO A C 1
ATOM 2295 O O . PRO A 1 310 ? -17.156 17.562 -0.635 1 87.88 310 PRO A O 1
ATOM 2298 N N . ALA A 1 311 ? -16.234 17.609 -2.691 1 89 311 ALA A N 1
ATOM 2299 C CA . ALA A 1 311 ? -17.25 16.75 -3.295 1 89 311 ALA A CA 1
ATOM 2300 C C . ALA A 1 311 ? -16.719 16.078 -4.555 1 89 311 ALA A C 1
ATOM 2302 O O . ALA A 1 311 ? -15.859 16.641 -5.25 1 89 311 ALA A O 1
ATOM 2303 N N . GLY A 1 312 ? -17.141 14.82 -4.781 1 85.81 312 GLY A N 1
ATOM 2304 C CA . GLY A 1 312 ? -16.719 14.094 -5.973 1 85.81 312 GLY A CA 1
ATOM 2305 C C . GLY A 1 312 ? -17.688 12.992 -6.363 1 85.81 312 GLY A C 1
ATOM 2306 O O . GLY A 1 312 ? -18.438 12.484 -5.523 1 85.81 312 GLY A O 1
ATOM 2307 N N . PRO A 1 313 ? -17.688 12.711 -7.641 1 87 313 PRO A N 1
ATOM 2308 C CA . PRO A 1 313 ? -18.531 11.594 -8.078 1 87 313 PRO A CA 1
ATOM 2309 C C . PRO A 1 313 ? -18.047 10.242 -7.543 1 87 313 PRO A C 1
ATOM 2311 O O . PRO A 1 313 ? -16.844 10.016 -7.441 1 87 313 PRO A O 1
ATOM 2314 N N . VAL A 1 314 ? -19.031 9.438 -7.148 1 89.12 314 VAL A N 1
ATOM 2315 C CA . VAL A 1 314 ? -18.719 8.039 -6.859 1 89.12 314 VAL A CA 1
ATOM 2316 C C . VAL A 1 314 ? -18.578 7.262 -8.164 1 89.12 314 VAL A C 1
ATOM 2318 O O . VAL A 1 314 ? -19.531 7.145 -8.93 1 89.12 314 VAL A O 1
ATOM 2321 N N . THR A 1 315 ? -17.328 6.781 -8.344 1 83.19 315 THR A N 1
ATOM 2322 C CA . THR A 1 315 ? -17.062 6.152 -9.633 1 83.19 315 THR A CA 1
ATOM 2323 C C . THR A 1 315 ? -16.906 4.641 -9.469 1 83.19 315 THR A C 1
ATOM 2325 O O . THR A 1 315 ? -16.672 4.145 -8.367 1 83.19 315 THR A O 1
ATOM 2328 N N . ASP A 1 316 ? -17.172 4.004 -10.602 1 76.56 316 ASP A N 1
ATOM 2329 C CA . ASP A 1 316 ? -16.938 2.564 -10.648 1 76.56 316 ASP A CA 1
ATOM 2330 C C . ASP A 1 316 ? -15.773 2.227 -11.586 1 76.56 316 ASP A C 1
ATOM 2332 O O . ASP A 1 316 ? -15.141 3.123 -12.141 1 76.56 316 ASP A O 1
ATOM 2336 N N . GLY A 1 317 ? -15.453 0.935 -11.57 1 65 317 GLY A N 1
ATOM 2337 C CA . GLY A 1 317 ? -14.312 0.466 -12.344 1 65 317 GLY A CA 1
ATOM 2338 C C . GLY A 1 317 ? -14.391 0.844 -13.812 1 65 317 GLY A C 1
ATOM 2339 O O . GLY A 1 317 ? -13.383 1.223 -14.414 1 65 317 GLY A O 1
ATOM 2340 N N . ARG A 1 318 ? -15.562 0.786 -14.406 1 65.31 318 ARG A N 1
ATOM 2341 C CA . ARG A 1 318 ? -15.727 1.109 -15.82 1 65.31 318 ARG A CA 1
ATOM 2342 C C . ARG A 1 318 ? -15.461 2.59 -16.078 1 65.31 318 ARG A C 1
ATOM 2344 O O . ARG A 1 318 ? -14.758 2.943 -17.031 1 65.31 318 ARG A O 1
ATOM 2351 N N . ASP A 1 319 ? -15.914 3.379 -15.156 1 71.56 319 ASP A N 1
ATOM 2352 C CA . ASP A 1 319 ? -15.703 4.82 -15.25 1 71.56 319 ASP A CA 1
ATOM 2353 C C . ASP A 1 319 ? -14.219 5.168 -15.164 1 71.56 319 ASP A C 1
ATOM 2355 O O . ASP A 1 319 ? -13.727 6.004 -15.922 1 71.56 319 ASP A O 1
ATOM 2359 N N . LEU A 1 320 ? -13.562 4.406 -14.414 1 75 320 LEU A N 1
ATOM 2360 C CA . LEU A 1 320 ? -12.188 4.777 -14.094 1 75 320 LEU A CA 1
ATOM 2361 C C . LEU A 1 320 ? -11.234 4.379 -15.211 1 75 320 LEU A C 1
ATOM 2363 O O . LEU A 1 320 ? -10.289 5.109 -15.516 1 75 320 LEU A O 1
ATOM 2367 N N . ALA A 1 321 ? -11.508 3.26 -15.875 1 69 321 ALA A N 1
ATOM 2368 C CA . ALA A 1 321 ? -10.617 2.781 -16.938 1 69 321 ALA A CA 1
ATOM 2369 C C . ALA A 1 321 ? -10.641 3.721 -18.141 1 69 321 ALA A C 1
ATOM 2371 O O . ALA A 1 321 ? -9.68 3.775 -18.906 1 69 321 ALA A O 1
ATOM 2372 N N . THR A 1 322 ? -11.75 4.512 -18.203 1 71.06 322 THR A N 1
ATOM 2373 C CA . THR A 1 322 ? -11.898 5.402 -19.359 1 71.06 322 THR A CA 1
ATOM 2374 C C . THR A 1 322 ? -11.984 6.855 -18.906 1 71.06 322 THR A C 1
ATOM 2376 O O . THR A 1 322 ? -12.383 7.727 -19.672 1 71.06 322 THR A O 1
ATOM 2379 N N . ASP A 1 323 ? -11.617 7.016 -17.656 1 74.25 323 ASP A N 1
ATOM 2380 C CA . ASP A 1 323 ? -11.672 8.375 -17.141 1 74.25 323 ASP A CA 1
ATOM 2381 C C . ASP A 1 323 ? -10.68 9.281 -17.859 1 74.25 323 ASP A C 1
ATOM 2383 O O . ASP A 1 323 ? -9.477 9.023 -17.859 1 74.25 323 ASP A O 1
ATOM 2387 N N . PRO A 1 324 ? -11.203 10.305 -18.438 1 74.5 324 PRO A N 1
ATOM 2388 C CA . PRO A 1 324 ? -10.312 11.172 -19.219 1 74.5 324 PRO A CA 1
ATOM 2389 C C . PRO A 1 324 ? -9.234 11.828 -18.359 1 74.5 324 PRO A C 1
ATOM 2391 O O . PRO A 1 324 ? -8.102 12.016 -18.828 1 74.5 324 PRO A O 1
ATOM 2394 N N . ALA A 1 325 ? -9.555 12.117 -17.172 1 74.06 325 ALA A N 1
ATOM 2395 C CA . ALA A 1 325 ? -8.578 12.766 -16.312 1 74.06 325 ALA A CA 1
ATOM 2396 C C . ALA A 1 325 ? -7.43 11.82 -15.969 1 74.06 325 ALA A C 1
ATOM 2398 O O . ALA A 1 325 ? -6.262 12.219 -15.984 1 74.06 325 ALA A O 1
ATOM 2399 N N . LEU A 1 326 ? -7.746 10.633 -15.758 1 76.62 326 LEU A N 1
ATOM 2400 C CA . LEU A 1 326 ? -6.727 9.641 -15.414 1 76.62 326 LEU A CA 1
ATOM 2401 C C . LEU A 1 326 ? -5.906 9.258 -16.641 1 76.62 326 LEU A C 1
ATOM 2403 O O . LEU A 1 326 ? -4.695 9.031 -16.547 1 76.62 326 LEU A O 1
ATOM 2407 N N . THR A 1 327 ? -6.594 9.242 -17.719 1 76.38 327 THR A N 1
ATOM 2408 C CA . THR A 1 327 ? -5.898 8.945 -18.969 1 76.38 327 THR A CA 1
ATOM 2409 C C . THR A 1 327 ? -4.949 10.078 -19.344 1 76.38 327 THR A C 1
ATOM 2411 O O . THR A 1 327 ? -3.789 9.836 -19.688 1 76.38 327 THR A O 1
ATOM 2414 N N . GLU A 1 328 ? -5.383 11.203 -19.188 1 78.25 328 GLU A N 1
ATOM 2415 C CA . GLU A 1 328 ? -4.57 12.375 -19.516 1 78.25 328 GLU A CA 1
ATOM 2416 C C . GLU A 1 328 ? -3.395 12.516 -18.547 1 78.25 328 GLU A C 1
ATOM 2418 O O . GLU A 1 328 ? -2.314 12.961 -18.938 1 78.25 328 GLU A O 1
ATOM 2423 N N . ALA A 1 329 ? -3.646 12.047 -17.391 1 76.38 329 ALA A N 1
ATOM 2424 C CA . ALA A 1 329 ? -2.588 12.109 -16.375 1 76.38 329 ALA A CA 1
ATOM 2425 C C . ALA A 1 329 ? -1.561 11 -16.594 1 76.38 329 ALA A C 1
ATOM 2427 O O . ALA A 1 329 ? -0.483 11.016 -16 1 76.38 329 ALA A O 1
ATOM 2428 N N . GLY A 1 330 ? -1.928 10.023 -17.469 1 77.94 330 GLY A N 1
ATOM 2429 C CA . GLY A 1 330 ? -0.991 8.969 -17.812 1 77.94 330 GLY A CA 1
ATOM 2430 C C . GLY A 1 330 ? -1.058 7.785 -16.859 1 77.94 330 GLY A C 1
ATOM 2431 O O . GLY A 1 330 ? -0.142 6.961 -16.812 1 77.94 330 GLY A O 1
ATOM 2432 N N . HIS A 1 331 ? -2.096 7.746 -16.078 1 82.81 331 HIS A N 1
ATOM 2433 C CA . HIS A 1 331 ? -2.18 6.59 -15.18 1 82.81 331 HIS A CA 1
ATOM 2434 C C . HIS A 1 331 ? -2.492 5.316 -15.961 1 82.81 331 HIS A C 1
ATOM 2436 O O . HIS A 1 331 ? -1.939 4.254 -15.672 1 82.81 331 HIS A O 1
ATOM 2442 N N . PHE A 1 332 ? -3.344 5.434 -16.922 1 85.75 332 PHE A N 1
ATOM 2443 C CA . PHE A 1 332 ? -3.572 4.309 -17.812 1 85.75 332 PHE A CA 1
ATOM 2444 C C . PHE A 1 332 ? -2.842 4.52 -19.141 1 85.75 332 PHE A C 1
ATOM 2446 O O . PHE A 1 332 ? -3.082 5.504 -19.844 1 85.75 332 PHE A O 1
ATOM 2453 N N . VAL A 1 333 ? -1.911 3.541 -19.438 1 88.31 333 VAL A N 1
ATOM 2454 C CA . VAL A 1 333 ? -1.075 3.648 -20.641 1 88.31 333 VAL A CA 1
ATOM 2455 C C . VAL A 1 333 ? -1.434 2.537 -21.625 1 88.31 333 VAL A C 1
ATOM 2457 O O . VAL A 1 333 ? -1.62 1.384 -21.219 1 88.31 333 VAL A O 1
ATOM 2460 N N . GLN A 1 334 ? -1.526 2.922 -22.844 1 90.06 334 GLN A N 1
ATOM 2461 C CA . GLN A 1 334 ? -1.767 1.926 -23.875 1 90.06 334 GLN A CA 1
ATOM 2462 C C . GLN A 1 334 ? -0.484 1.179 -24.234 1 90.06 334 GLN A C 1
ATOM 2464 O O . GLN A 1 334 ? 0.504 1.791 -24.641 1 90.06 334 GLN A O 1
ATOM 2469 N N . VAL A 1 335 ? -0.525 -0.112 -24.031 1 93.44 335 VAL A N 1
ATOM 2470 C CA . VAL A 1 335 ? 0.638 -0.958 -24.281 1 93.44 335 VAL A CA 1
ATOM 2471 C C . VAL A 1 335 ? 0.3 -2.006 -25.344 1 93.44 335 VAL A C 1
ATOM 2473 O O . VAL A 1 335 ? -0.721 -2.689 -25.234 1 93.44 335 VAL A O 1
ATOM 2476 N N . PRO A 1 336 ? 1.156 -2.115 -26.359 1 95.75 336 PRO A N 1
ATOM 2477 C CA . PRO A 1 336 ? 0.927 -3.188 -27.328 1 95.75 336 PRO A CA 1
ATOM 2478 C C . PRO A 1 336 ? 1.291 -4.566 -26.781 1 95.75 336 PRO A C 1
ATOM 2480 O O . PRO A 1 336 ? 2.396 -4.758 -26.266 1 95.75 336 PRO A O 1
ATOM 2483 N N . HIS A 1 337 ? 0.359 -5.414 -26.766 1 96 337 HIS A N 1
ATOM 2484 C CA . HIS A 1 337 ? 0.588 -6.801 -26.375 1 96 337 HIS A CA 1
ATOM 2485 C C . HIS A 1 337 ? 0.325 -7.754 -27.531 1 96 337 HIS A C 1
ATOM 2487 O O . HIS A 1 337 ? -0.674 -7.617 -28.25 1 96 337 HIS A O 1
ATOM 2493 N N . PRO A 1 338 ? 1.168 -8.68 -27.734 1 95.25 338 PRO A N 1
ATOM 2494 C CA . PRO A 1 338 ? 1.049 -9.539 -28.906 1 95.25 338 PRO A CA 1
ATOM 2495 C C . PRO A 1 338 ? -0.261 -10.328 -28.938 1 95.25 338 PRO A C 1
ATOM 2497 O O . PRO A 1 338 ? -0.784 -10.625 -30.016 1 95.25 338 PRO A O 1
ATOM 2500 N N . VAL A 1 339 ? -0.781 -10.664 -27.859 1 96.06 339 VAL A N 1
ATOM 2501 C CA . VAL A 1 339 ? -1.96 -11.516 -27.781 1 96.06 339 VAL A CA 1
ATOM 2502 C C . VAL A 1 339 ? -3.182 -10.688 -27.406 1 96.06 339 VAL A C 1
ATOM 2504 O O . VAL A 1 339 ? -4.234 -10.789 -28.031 1 96.06 339 VAL A O 1
ATOM 2507 N N . LEU A 1 340 ? -3.086 -9.82 -26.453 1 94 340 LEU A N 1
ATOM 2508 C CA . LEU A 1 340 ? -4.203 -9.023 -25.969 1 94 340 LEU A CA 1
ATOM 2509 C C . LEU A 1 340 ? -4.492 -7.859 -26.906 1 94 340 LEU A C 1
ATOM 2511 O O . LEU A 1 340 ? -5.582 -7.285 -26.875 1 94 340 LEU A O 1
ATOM 2515 N N . GLY A 1 341 ? -3.553 -7.508 -27.781 1 94.31 341 GLY A N 1
ATOM 2516 C CA . GLY A 1 341 ? -3.643 -6.266 -28.531 1 94.31 341 GLY A CA 1
ATOM 2517 C C . GLY A 1 341 ? -3.348 -5.039 -27.688 1 94.31 341 GLY A C 1
ATOM 2518 O O . GLY A 1 341 ? -2.816 -5.152 -26.594 1 94.31 341 GLY A O 1
ATOM 2519 N N . PRO A 1 342 ? -3.619 -3.896 -28.297 1 92.19 342 PRO A N 1
ATOM 2520 C CA . PRO A 1 342 ? -3.461 -2.699 -27.469 1 92.19 342 PRO A CA 1
ATOM 2521 C C . PRO A 1 342 ? -4.324 -2.734 -26.203 1 92.19 342 PRO A C 1
ATOM 2523 O O . PRO A 1 342 ? -5.535 -2.947 -26.281 1 92.19 342 PRO A O 1
ATOM 2526 N N . SER A 1 343 ? -3.668 -2.645 -25.062 1 88.12 343 SER A N 1
ATOM 2527 C CA . SER A 1 343 ? -4.352 -2.764 -23.781 1 88.12 343 SER A CA 1
ATOM 2528 C C . SER A 1 343 ? -3.949 -1.638 -22.828 1 88.12 343 SER A C 1
ATOM 2530 O O . SER A 1 343 ? -2.781 -1.249 -22.781 1 88.12 343 SER A O 1
ATOM 2532 N N . ALA A 1 344 ? -4.973 -1.124 -22.125 1 86.62 344 ALA A N 1
ATOM 2533 C CA . ALA A 1 344 ? -4.699 -0.115 -21.094 1 86.62 344 ALA A CA 1
ATOM 2534 C C . ALA A 1 344 ? -4.129 -0.753 -19.828 1 86.62 344 ALA A C 1
ATOM 2536 O O . ALA A 1 344 ? -4.773 -1.596 -19.203 1 86.62 344 ALA A O 1
ATOM 2537 N N . MET A 1 345 ? -2.861 -0.38 -19.547 1 89.88 345 MET A N 1
ATOM 2538 C CA . MET A 1 345 ? -2.197 -0.899 -18.359 1 89.88 345 MET A CA 1
ATOM 2539 C C . MET A 1 345 ? -1.996 0.203 -17.328 1 89.88 345 MET A C 1
ATOM 2541 O O . MET A 1 345 ? -1.677 1.34 -17.672 1 89.88 345 MET A O 1
ATOM 2545 N N . PRO A 1 346 ? -2.24 -0.12 -16.078 1 88.38 346 PRO A N 1
ATOM 2546 C CA . PRO A 1 346 ? -1.95 0.882 -15.055 1 88.38 346 PRO A CA 1
ATOM 2547 C C . PRO A 1 346 ? -0.455 1.154 -14.898 1 88.38 346 PRO A C 1
ATOM 2549 O O . PRO A 1 346 ? 0.328 0.221 -14.703 1 88.38 346 PRO A O 1
ATOM 2552 N N . ALA A 1 347 ? -0.127 2.426 -14.945 1 91.38 347 ALA A N 1
ATOM 2553 C CA . ALA A 1 347 ? 1.249 2.842 -14.688 1 91.38 347 ALA A CA 1
ATOM 2554 C C . ALA A 1 347 ? 1.509 2.982 -13.195 1 91.38 347 ALA A C 1
ATOM 2556 O O . ALA A 1 347 ? 0.57 3.113 -12.406 1 91.38 347 ALA A O 1
ATOM 2557 N N . PRO A 1 348 ? 2.797 2.859 -12.805 1 91.81 348 PRO A N 1
ATOM 2558 C CA . PRO A 1 348 ? 3.088 3.135 -11.398 1 91.81 348 PRO A CA 1
ATOM 2559 C C . PRO A 1 348 ? 2.57 4.5 -10.945 1 91.81 348 PRO A C 1
ATOM 2561 O O . PRO A 1 348 ? 2.777 5.5 -11.633 1 91.81 348 PRO A O 1
ATOM 2564 N N . PRO A 1 349 ? 1.88 4.527 -9.797 1 91.12 349 PRO A N 1
ATOM 2565 C CA . PRO A 1 349 ? 1.262 5.777 -9.352 1 91.12 349 PRO A CA 1
ATOM 2566 C C . PRO A 1 349 ? 2.246 6.699 -8.633 1 91.12 349 PRO A C 1
ATOM 2568 O O . PRO A 1 349 ? 1.927 7.25 -7.574 1 91.12 349 PRO A O 1
ATOM 2571 N N . MET A 1 350 ? 3.418 6.859 -9.109 1 92 350 MET A N 1
ATOM 2572 C CA . MET A 1 350 ? 4.449 7.809 -8.703 1 92 350 MET A CA 1
ATOM 2573 C C . MET A 1 350 ? 5.184 8.375 -9.914 1 92 350 MET A C 1
ATOM 2575 O O . MET A 1 350 ? 5.648 7.621 -10.766 1 92 350 MET A O 1
ATOM 2579 N N . ARG A 1 351 ? 5.238 9.648 -9.953 1 92 351 ARG A N 1
ATOM 2580 C CA . ARG A 1 351 ? 5.895 10.312 -11.07 1 92 351 ARG A CA 1
ATOM 2581 C C . ARG A 1 351 ? 7.238 10.898 -10.648 1 92 351 ARG A C 1
ATOM 2583 O O . ARG A 1 351 ? 7.305 11.719 -9.727 1 92 351 ARG A O 1
ATOM 2590 N N . LEU A 1 352 ? 8.227 10.406 -11.305 1 94.75 352 LEU A N 1
ATOM 2591 C CA . LEU A 1 352 ? 9.57 10.953 -11.117 1 94.75 352 LEU A CA 1
ATOM 2592 C C . LEU A 1 352 ? 9.922 11.914 -12.25 1 94.75 352 LEU A C 1
ATOM 2594 O O . LEU A 1 352 ? 9.984 11.508 -13.414 1 94.75 352 LEU A O 1
ATOM 2598 N N . SER A 1 353 ? 10.188 13.117 -11.906 1 92.56 353 SER A N 1
ATOM 2599 C CA . SER A 1 353 ? 10.391 14.164 -12.906 1 92.56 353 SER A CA 1
ATOM 2600 C C . SER A 1 353 ? 11.586 13.844 -13.797 1 92.56 353 SER A C 1
ATOM 2602 O O . SER A 1 353 ? 11.531 14.062 -15.008 1 92.56 353 SER A O 1
ATOM 2604 N N . ALA A 1 354 ? 12.609 13.281 -13.242 1 91.88 354 ALA A N 1
ATOM 2605 C CA . ALA A 1 354 ? 13.859 13.055 -13.969 1 91.88 354 ALA A CA 1
ATOM 2606 C C . ALA A 1 354 ? 13.82 11.727 -14.727 1 91.88 354 ALA A C 1
ATOM 2608 O O . ALA A 1 354 ? 14.508 11.562 -15.734 1 91.88 354 ALA A O 1
ATOM 2609 N N . THR A 1 355 ? 13.008 10.852 -14.219 1 93.62 355 THR A N 1
ATOM 2610 C CA . THR A 1 355 ? 12.953 9.5 -14.773 1 93.62 355 THR A CA 1
ATOM 2611 C C . THR A 1 355 ? 11.516 9 -14.844 1 93.62 355 THR A C 1
ATOM 2613 O O . THR A 1 355 ? 11.148 8.062 -14.125 1 93.62 355 THR A O 1
ATOM 2616 N N . PRO A 1 356 ? 10.812 9.531 -15.789 1 92.06 356 PRO A N 1
ATOM 2617 C CA . PRO A 1 356 ? 9.453 8.992 -15.93 1 92.06 356 PRO A CA 1
ATOM 2618 C C . PRO A 1 356 ? 9.438 7.492 -16.203 1 92.06 356 PRO A C 1
ATOM 2620 O O . PRO A 1 356 ? 10.352 6.969 -16.844 1 92.06 356 PRO A O 1
ATOM 2623 N N . TRP A 1 357 ? 8.477 6.852 -15.672 1 92.44 357 TRP A N 1
ATOM 2624 C CA . TRP A 1 357 ? 8.352 5.418 -15.906 1 92.44 357 TRP A CA 1
ATOM 2625 C C . TRP A 1 357 ? 8.094 5.129 -17.375 1 92.44 357 TRP A C 1
ATOM 2627 O O . TRP A 1 357 ? 7.621 6 -18.109 1 92.44 357 TRP A O 1
ATOM 2637 N N . GLU A 1 358 ? 8.469 3.91 -17.797 1 94.06 358 GLU A N 1
ATOM 2638 C CA . GLU A 1 358 ? 8.156 3.342 -19.109 1 94.06 358 GLU A CA 1
ATOM 2639 C C . GLU A 1 358 ? 7.523 1.96 -18.969 1 94.06 358 GLU A C 1
ATOM 2641 O O . GLU A 1 358 ? 8.18 1.01 -18.531 1 94.06 358 GLU A O 1
ATOM 2646 N N . VAL A 1 359 ? 6.258 1.881 -19.406 1 95.44 359 VAL A N 1
ATOM 2647 C CA . VAL A 1 359 ? 5.512 0.639 -19.234 1 95.44 359 VAL A CA 1
ATOM 2648 C C . VAL A 1 359 ? 5.5 -0.145 -20.547 1 95.44 359 VAL A C 1
ATOM 2650 O O . VAL A 1 359 ? 4.969 0.327 -21.547 1 95.44 359 VAL A O 1
ATOM 2653 N N . GLY A 1 360 ? 6.133 -1.32 -20.547 1 96.75 360 GLY A N 1
ATOM 2654 C CA . GLY A 1 360 ? 6.082 -2.242 -21.672 1 96.75 360 GLY A CA 1
ATOM 2655 C C . GLY A 1 360 ? 5.102 -3.381 -21.469 1 96.75 360 GLY A C 1
ATOM 2656 O O . GLY A 1 360 ? 4.496 -3.5 -20.391 1 96.75 360 GLY A O 1
ATOM 2657 N N . PRO A 1 361 ? 4.945 -4.188 -22.484 1 97.12 361 PRO A N 1
ATOM 2658 C CA . PRO A 1 361 ? 4.012 -5.309 -22.359 1 97.12 361 PRO A CA 1
ATOM 2659 C C . PRO A 1 361 ? 4.523 -6.402 -21.422 1 97.12 361 PRO A C 1
ATOM 2661 O O . PRO A 1 361 ? 5.734 -6.535 -21.219 1 97.12 361 PRO A O 1
ATOM 2664 N N . SER A 1 362 ? 3.5 -7.094 -20.828 1 97.44 362 SER A N 1
ATOM 2665 C CA . SER A 1 362 ? 3.885 -8.352 -20.188 1 97.44 362 SER A CA 1
ATOM 2666 C C . SER A 1 362 ? 4.406 -9.352 -21.203 1 97.44 362 SER A C 1
ATOM 2668 O O . SER A 1 362 ? 4.008 -9.32 -22.375 1 97.44 362 SER A O 1
ATOM 2670 N N . PRO A 1 363 ? 5.309 -10.188 -20.828 1 98.19 363 PRO A N 1
ATOM 2671 C CA . PRO A 1 363 ? 5.875 -11.148 -21.781 1 98.19 363 PRO A CA 1
ATOM 2672 C C . PRO A 1 363 ? 4.98 -12.359 -22 1 98.19 363 PRO A C 1
ATOM 2674 O O . PRO A 1 363 ? 4.293 -12.805 -21.078 1 98.19 363 PRO A O 1
ATOM 2677 N N . CYS A 1 364 ? 5.051 -12.875 -23.219 1 97.88 364 CYS A N 1
ATOM 2678 C CA . CYS A 1 364 ? 4.535 -14.219 -23.438 1 97.88 364 CYS A CA 1
ATOM 2679 C C . CYS A 1 364 ? 5.434 -15.266 -22.781 1 97.88 364 CYS A C 1
ATOM 2681 O O . CYS A 1 364 ? 6.598 -14.984 -22.484 1 97.88 364 CYS A O 1
ATOM 2683 N N . LEU A 1 365 ? 4.797 -16.484 -22.594 1 98 365 LEU A N 1
ATOM 2684 C CA . LEU A 1 365 ? 5.547 -17.531 -21.922 1 98 365 LEU A CA 1
ATOM 2685 C C . LEU A 1 365 ? 6.793 -17.906 -22.719 1 98 365 LEU A C 1
ATOM 2687 O O . LEU A 1 365 ? 6.703 -18.266 -23.906 1 98 365 LEU A O 1
ATOM 2691 N N . GLY A 1 366 ? 7.988 -17.734 -22.141 1 97.56 366 GLY A N 1
ATOM 2692 C CA . GLY A 1 366 ? 9.242 -18.141 -22.766 1 97.56 366 GLY A CA 1
ATOM 2693 C C . GLY A 1 366 ? 9.664 -17.219 -23.891 1 97.56 366 GLY A C 1
ATOM 2694 O O . GLY A 1 366 ? 10.594 -17.531 -24.641 1 97.56 366 GLY A O 1
ATOM 2695 N N . GLN A 1 367 ? 9.07 -16.109 -23.984 1 97.62 367 GLN A N 1
ATOM 2696 C CA . GLN A 1 367 ? 9.328 -15.172 -25.078 1 97.62 367 GLN A CA 1
ATOM 2697 C C . GLN A 1 367 ? 10.812 -14.82 -25.156 1 97.62 367 GLN A C 1
ATOM 2699 O O . GLN A 1 367 ? 11.336 -14.57 -26.234 1 97.62 367 GLN A O 1
ATOM 2704 N N . HIS A 1 368 ? 11.516 -14.828 -24.078 1 98.38 368 HIS A N 1
ATOM 2705 C CA . HIS A 1 368 ? 12.875 -14.305 -24.031 1 98.38 368 HIS A CA 1
ATOM 2706 C C . HIS A 1 368 ? 13.891 -15.406 -23.75 1 98.38 368 HIS A C 1
ATOM 2708 O O . HIS A 1 368 ? 15.008 -15.133 -23.312 1 98.38 368 HIS A O 1
ATOM 2714 N N . ASN A 1 369 ? 13.547 -16.641 -24.016 1 98.06 369 ASN A N 1
ATOM 2715 C CA . ASN A 1 369 ? 14.453 -17.766 -23.781 1 98.06 369 ASN A CA 1
ATOM 2716 C C . ASN A 1 369 ? 15.797 -17.562 -24.469 1 98.06 369 ASN A C 1
ATOM 2718 O O . ASN A 1 369 ? 16.844 -17.562 -23.828 1 98.06 369 ASN A O 1
ATOM 2722 N N . LYS A 1 370 ? 15.789 -17.281 -25.75 1 97.75 370 LYS A N 1
ATOM 2723 C CA . LYS A 1 370 ? 17.031 -17.125 -26.5 1 97.75 370 LYS A CA 1
ATOM 2724 C C . LYS A 1 370 ? 17.844 -15.945 -26 1 97.75 370 LYS A C 1
ATOM 2726 O O . LYS A 1 370 ? 19.047 -16.062 -25.766 1 97.75 370 LYS A O 1
ATOM 2731 N N . GLU A 1 371 ? 17.172 -14.852 -25.812 1 98.06 371 GLU A N 1
ATOM 2732 C CA . GLU A 1 371 ? 17.828 -13.625 -25.375 1 98.06 371 GLU A CA 1
ATOM 2733 C C . GLU A 1 371 ? 18.5 -13.82 -24.016 1 98.06 371 GLU A C 1
ATOM 2735 O O . GLU A 1 371 ? 19.625 -13.336 -23.797 1 98.06 371 GLU A O 1
ATOM 2740 N N . VAL A 1 372 ? 17.859 -14.516 -23.125 1 98.56 372 VAL A N 1
ATOM 2741 C CA . VAL A 1 372 ? 18.375 -14.641 -21.766 1 98.56 372 VAL A CA 1
ATOM 2742 C C . VAL A 1 372 ? 19.406 -15.773 -21.688 1 98.56 372 VAL A C 1
ATOM 2744 O O . VAL A 1 372 ? 20.516 -15.578 -21.219 1 98.56 372 VAL A O 1
ATOM 2747 N N . PHE A 1 373 ? 19.062 -16.969 -22.266 1 98.44 373 PHE A N 1
ATOM 2748 C CA . PHE A 1 373 ? 19.953 -18.125 -22.109 1 98.44 373 PHE A CA 1
ATOM 2749 C C . PHE A 1 373 ? 21.219 -17.953 -22.938 1 98.44 373 PHE A C 1
ATOM 2751 O O . PHE A 1 373 ? 22.328 -18.125 -22.422 1 98.44 373 PHE A O 1
ATOM 2758 N N . GLU A 1 374 ? 21.109 -17.531 -24.156 1 98 374 GLU A N 1
ATOM 2759 C CA . GLU A 1 374 ? 22.266 -17.375 -25.016 1 98 374 GLU A CA 1
ATOM 2760 C C . GLU A 1 374 ? 22.891 -15.992 -24.859 1 98 374 GLU A C 1
ATOM 2762 O O . GLU A 1 374 ? 24.125 -15.859 -24.828 1 98 374 GLU A O 1
ATOM 2767 N N . GLY A 1 375 ? 22.094 -15.008 -24.75 1 97.81 375 GLY A N 1
ATOM 2768 C CA . GLY A 1 375 ? 22.609 -13.648 -24.656 1 97.81 375 GLY A CA 1
ATOM 2769 C C . GLY A 1 375 ? 23.125 -13.297 -23.266 1 97.81 375 GLY A C 1
ATOM 2770 O O . GLY A 1 375 ? 24.328 -13.109 -23.094 1 97.81 375 GLY A O 1
ATOM 2771 N N . LEU A 1 376 ? 22.297 -13.312 -22.344 1 97.44 376 LEU A N 1
ATOM 2772 C CA . LEU A 1 376 ? 22.594 -12.844 -21 1 97.44 376 LEU A CA 1
ATOM 2773 C C . LEU A 1 376 ? 23.5 -13.828 -20.266 1 97.44 376 LEU A C 1
ATOM 2775 O O . LEU A 1 376 ? 24.469 -13.422 -19.625 1 97.44 376 LEU A O 1
ATOM 2779 N N . LEU A 1 377 ? 23.203 -15.125 -20.359 1 97.62 377 LEU A N 1
ATOM 2780 C CA . LEU A 1 377 ? 23.922 -16.125 -19.578 1 97.62 377 LEU A CA 1
ATOM 2781 C C . LEU A 1 377 ? 25.094 -16.688 -20.375 1 97.62 377 LEU A C 1
ATOM 2783 O O . LEU A 1 377 ? 25.953 -17.391 -19.828 1 97.62 377 LEU A O 1
ATOM 2787 N N . GLY A 1 378 ? 25.094 -16.516 -21.688 1 97.88 378 GLY A N 1
ATOM 2788 C CA . GLY A 1 378 ? 26.203 -16.953 -22.531 1 97.88 378 GLY A CA 1
ATOM 2789 C C . GLY A 1 378 ? 26.203 -18.453 -22.781 1 97.88 378 GLY A C 1
ATOM 2790 O O . GLY A 1 378 ? 27.25 -19.031 -23.062 1 97.88 378 GLY A O 1
ATOM 2791 N N . MET A 1 379 ? 25.109 -19.031 -22.75 1 97.62 379 MET A N 1
ATOM 2792 C CA . MET A 1 379 ? 25.047 -20.469 -23.031 1 97.62 379 MET A CA 1
ATOM 2793 C C . MET A 1 379 ? 25.266 -20.734 -24.516 1 97.62 379 MET A C 1
ATOM 2795 O O . MET A 1 379 ? 24.797 -19.984 -25.359 1 97.62 379 MET A O 1
ATOM 2799 N N . ALA A 1 380 ? 25.938 -21.812 -24.781 1 97.94 380 ALA A N 1
ATOM 2800 C CA . ALA A 1 380 ? 26.078 -22.234 -26.172 1 97.94 380 ALA A CA 1
ATOM 2801 C C . ALA A 1 380 ? 24.719 -22.609 -26.781 1 97.94 380 ALA A C 1
ATOM 2803 O O . ALA A 1 380 ? 23.906 -23.266 -26.125 1 97.94 380 ALA A O 1
ATOM 2804 N N . PRO A 1 381 ? 24.562 -22.172 -27.953 1 97.19 381 PRO A N 1
ATOM 2805 C CA . PRO A 1 381 ? 23.266 -22.453 -28.594 1 97.19 381 PRO A CA 1
ATOM 2806 C C . PRO A 1 381 ? 22.922 -23.938 -28.578 1 97.19 381 PRO A C 1
ATOM 2808 O O . PRO A 1 381 ? 21.781 -24.312 -28.344 1 97.19 381 PRO A O 1
ATOM 2811 N N . ASP A 1 382 ? 23.891 -24.719 -28.797 1 97.44 382 ASP A N 1
ATOM 2812 C CA . ASP A 1 382 ? 23.672 -26.156 -28.828 1 97.44 382 ASP A CA 1
ATOM 2813 C C . ASP A 1 382 ? 23.266 -26.672 -27.453 1 97.44 382 ASP A C 1
ATOM 2815 O O . ASP A 1 382 ? 22.422 -27.562 -27.328 1 97.44 382 ASP A O 1
ATOM 2819 N N . GLU A 1 383 ? 23.828 -26.156 -26.453 1 96.94 383 GLU A N 1
ATOM 2820 C CA . GLU A 1 383 ? 23.484 -26.516 -25.078 1 96.94 383 GLU A CA 1
ATOM 2821 C C . GLU A 1 383 ? 22.047 -26.141 -24.75 1 96.94 383 GLU A C 1
ATOM 2823 O O . GLU A 1 383 ? 21.297 -26.969 -24.234 1 96.94 383 GLU A O 1
ATOM 2828 N N . ALA A 1 384 ? 21.719 -24.922 -25.047 1 97 384 ALA A N 1
ATOM 2829 C CA . ALA A 1 384 ? 20.375 -24.422 -24.781 1 97 384 ALA A CA 1
ATOM 2830 C C . ALA A 1 384 ? 19.328 -25.234 -25.547 1 97 384 ALA A C 1
ATOM 2832 O O . ALA A 1 384 ? 18.281 -25.578 -25 1 97 384 ALA A O 1
ATOM 2833 N N . ALA A 1 385 ? 19.656 -25.547 -26.797 1 96.75 385 ALA A N 1
ATOM 2834 C CA . ALA A 1 385 ? 18.734 -26.297 -27.625 1 96.75 385 ALA A CA 1
ATOM 2835 C C . ALA A 1 385 ? 18.531 -27.719 -27.094 1 96.75 385 ALA A C 1
ATOM 2837 O O . ALA A 1 385 ? 17.406 -28.234 -27.109 1 96.75 385 ALA A O 1
ATOM 2838 N N . ALA A 1 386 ? 19.578 -28.312 -26.719 1 97.44 386 ALA A N 1
ATOM 2839 C CA . ALA A 1 386 ? 19.5 -29.672 -26.172 1 97.44 386 ALA A CA 1
ATOM 2840 C C . ALA A 1 386 ? 18.641 -29.719 -24.906 1 97.44 386 ALA A C 1
ATOM 2842 O O . ALA A 1 386 ? 17.797 -30.594 -24.75 1 97.44 386 ALA A O 1
ATOM 2843 N N . LEU A 1 387 ? 18.859 -28.766 -24.031 1 97.38 387 LEU A N 1
ATOM 2844 C CA . LEU A 1 387 ? 18.094 -28.688 -22.781 1 97.38 387 LEU A CA 1
ATOM 2845 C C . LEU A 1 387 ? 16.625 -28.406 -23.062 1 97.38 387 LEU A C 1
ATOM 2847 O O . LEU A 1 387 ? 15.75 -28.922 -22.359 1 97.38 387 LEU A O 1
ATOM 2851 N N . ALA A 1 388 ? 16.359 -27.594 -24.078 1 96.31 388 ALA A N 1
ATOM 2852 C CA . ALA A 1 388 ? 14.977 -27.297 -24.469 1 96.31 388 ALA A CA 1
ATOM 2853 C C . ALA A 1 388 ? 14.281 -28.547 -25 1 96.31 388 ALA A C 1
ATOM 2855 O O . ALA A 1 388 ? 13.133 -28.828 -24.641 1 96.31 388 ALA A O 1
ATOM 2856 N N . GLU A 1 389 ? 14.945 -29.297 -25.828 1 95.88 389 GLU A N 1
ATOM 2857 C CA . GLU A 1 389 ? 14.406 -30.5 -26.422 1 95.88 389 GLU A CA 1
ATOM 2858 C C . GLU A 1 389 ? 14.086 -31.547 -25.359 1 95.88 389 GLU A C 1
ATOM 2860 O O . GLU A 1 389 ? 13.133 -32.312 -25.484 1 95.88 389 GLU A O 1
ATOM 2865 N N . GLU A 1 390 ? 14.859 -31.516 -24.312 1 96 390 GLU A N 1
ATOM 2866 C CA . GLU A 1 390 ? 14.703 -32.5 -23.25 1 96 390 GLU A CA 1
ATOM 2867 C C . GLU A 1 390 ? 13.703 -32.031 -22.203 1 96 390 GLU A C 1
ATOM 2869 O O . GLU A 1 390 ? 13.492 -32.688 -21.188 1 96 390 GLU A O 1
ATOM 2874 N N . GLY A 1 391 ? 13.18 -30.828 -22.344 1 94.88 391 GLY A N 1
ATOM 2875 C CA . GLY A 1 391 ? 12.125 -30.359 -21.469 1 94.88 391 GLY A CA 1
ATOM 2876 C C . GLY A 1 391 ? 12.656 -29.609 -20.25 1 94.88 391 GLY A C 1
ATOM 2877 O O . GLY A 1 391 ? 11.891 -29.312 -19.328 1 94.88 391 GLY A O 1
ATOM 2878 N N . VAL A 1 392 ? 13.914 -29.266 -20.25 1 96.81 392 VAL A N 1
ATOM 2879 C CA . VAL A 1 392 ? 14.531 -28.594 -19.109 1 96.81 392 VAL A CA 1
ATOM 2880 C C . VAL A 1 392 ? 14.273 -27.094 -19.203 1 96.81 392 VAL A C 1
ATOM 2882 O O . VAL A 1 392 ? 14.008 -26.438 -18.188 1 96.81 392 VAL A O 1
ATOM 2885 N N . LEU A 1 393 ? 14.414 -26.5 -20.438 1 96 393 LEU A N 1
ATOM 2886 C CA . LEU A 1 393 ? 14.195 -25.078 -20.672 1 96 393 LEU A CA 1
ATOM 2887 C C . LEU A 1 393 ? 12.945 -24.844 -21.516 1 96 393 LEU A C 1
ATOM 2889 O O . LEU A 1 393 ? 12.898 -23.906 -22.312 1 96 393 LEU A O 1
ATOM 2893 N N . ALA A 1 394 ? 11.844 -25.688 -21.375 1 80.12 394 ALA A N 1
ATOM 2894 C CA . ALA A 1 394 ? 10.617 -25.578 -22.156 1 80.12 394 ALA A CA 1
ATOM 2895 C C . ALA A 1 394 ? 9.383 -25.656 -21.266 1 80.12 394 ALA A C 1
ATOM 2897 O O . ALA A 1 394 ? 9.445 -26.188 -20.156 1 80.12 394 ALA A O 1
ATOM 2898 N N . MET B 1 1 ? 22.781 -0.483 13.148 1 79.81 1 MET B N 1
ATOM 2899 C CA . MET B 1 1 ? 22.719 0.406 11.992 1 79.81 1 MET B CA 1
ATOM 2900 C C . MET B 1 1 ? 21.562 0.027 11.078 1 79.81 1 MET B C 1
ATOM 2902 O O . MET B 1 1 ? 21.359 -1.15 10.781 1 79.81 1 MET B O 1
ATOM 2906 N N . GLY B 1 2 ? 20.781 1.062 10.664 1 92.31 2 GLY B N 1
ATOM 2907 C CA . GLY B 1 2 ? 19.594 0.804 9.867 1 92.31 2 GLY B CA 1
ATOM 2908 C C . GLY B 1 2 ? 19.859 0.787 8.375 1 92.31 2 GLY B C 1
ATOM 2909 O O . GLY B 1 2 ? 20.922 1.21 7.926 1 92.31 2 GLY B O 1
ATOM 2910 N N . ALA B 1 3 ? 19 0.268 7.629 1 95.38 3 ALA B N 1
ATOM 2911 C CA . ALA B 1 3 ? 19.141 0.137 6.18 1 95.38 3 ALA B CA 1
ATOM 2912 C C . ALA B 1 3 ? 19.297 1.502 5.52 1 95.38 3 ALA B C 1
ATOM 2914 O O . ALA B 1 3 ? 19.953 1.62 4.48 1 95.38 3 ALA B O 1
ATOM 2915 N N . LEU B 1 4 ? 18.797 2.545 6.203 1 97.31 4 LEU B N 1
ATOM 2916 C CA . LEU B 1 4 ? 18.781 3.865 5.582 1 97.31 4 LEU B CA 1
ATOM 2917 C C . LEU B 1 4 ? 19.625 4.852 6.383 1 97.31 4 LEU B C 1
ATOM 2919 O O . LEU B 1 4 ? 19.406 6.062 6.312 1 97.31 4 LEU B O 1
ATOM 2923 N N . ASP B 1 5 ? 20.531 4.289 7.129 1 96.25 5 ASP B N 1
ATOM 2924 C CA . ASP B 1 5 ? 21.484 5.152 7.809 1 96.25 5 ASP B CA 1
ATOM 2925 C C . ASP B 1 5 ? 22.188 6.094 6.824 1 96.25 5 ASP B C 1
ATOM 2927 O O . ASP B 1 5 ? 22.625 5.668 5.754 1 96.25 5 ASP B O 1
ATOM 2931 N N . GLY B 1 6 ? 22.203 7.367 7.188 1 95.56 6 GLY B N 1
ATOM 2932 C CA . GLY B 1 6 ? 22.844 8.352 6.332 1 95.56 6 GLY B CA 1
ATOM 2933 C C . GLY B 1 6 ? 21.859 9.164 5.512 1 95.56 6 GLY B C 1
ATOM 2934 O O . GLY B 1 6 ? 22.203 10.227 4.988 1 95.56 6 GLY B O 1
ATOM 2935 N N . VAL B 1 7 ? 20.688 8.688 5.316 1 97.5 7 VAL B N 1
ATOM 2936 C CA . VAL B 1 7 ? 19.656 9.438 4.598 1 97.5 7 VAL B CA 1
ATOM 2937 C C . VAL B 1 7 ? 19.062 10.508 5.508 1 97.5 7 VAL B C 1
ATOM 2939 O O . VAL B 1 7 ? 18.625 10.211 6.629 1 97.5 7 VAL B O 1
ATOM 2942 N N . ARG B 1 8 ? 19.062 11.75 5.012 1 98.69 8 ARG B N 1
ATOM 2943 C CA . ARG B 1 8 ? 18.594 12.898 5.77 1 98.69 8 ARG B CA 1
ATOM 2944 C C . ARG B 1 8 ? 17.328 13.484 5.152 1 98.69 8 ARG B C 1
ATOM 2946 O O . ARG B 1 8 ? 17.297 13.82 3.969 1 98.69 8 ARG B O 1
ATOM 2953 N N . ILE B 1 9 ? 16.234 13.641 6.023 1 98.88 9 ILE B N 1
ATOM 2954 C CA . ILE B 1 9 ? 14.945 14.039 5.48 1 98.88 9 ILE B CA 1
ATOM 2955 C C . ILE B 1 9 ? 14.414 15.242 6.258 1 98.88 9 ILE B C 1
ATOM 2957 O O . ILE B 1 9 ? 14.352 15.219 7.488 1 98.88 9 ILE B O 1
ATOM 2961 N N . ALA B 1 10 ? 14.094 16.328 5.539 1 98.88 10 ALA B N 1
ATOM 2962 C CA . ALA B 1 10 ? 13.289 17.422 6.07 1 98.88 10 ALA B CA 1
ATOM 2963 C C . ALA B 1 10 ? 11.812 17.219 5.77 1 98.88 10 ALA B C 1
ATOM 2965 O O . ALA B 1 10 ? 11.383 17.312 4.617 1 98.88 10 ALA B O 1
ATOM 2966 N N . ASP B 1 11 ? 11.047 16.984 6.805 1 98.69 11 ASP B N 1
ATOM 2967 C CA . ASP B 1 11 ? 9.641 16.594 6.672 1 98.69 11 ASP B CA 1
ATOM 2968 C C . ASP B 1 11 ? 8.719 17.781 6.996 1 98.69 11 ASP B C 1
ATOM 2970 O O . ASP B 1 11 ? 8.461 18.062 8.164 1 98.69 11 ASP B O 1
ATOM 2974 N N . PHE B 1 12 ? 8.141 18.328 5.93 1 98.25 12 PHE B N 1
ATOM 2975 C CA . PHE B 1 12 ? 7.203 19.438 6.074 1 98.25 12 PHE B CA 1
ATOM 2976 C C . PHE B 1 12 ? 5.766 18.922 6.086 1 98.25 12 PHE B C 1
ATOM 2978 O O . PHE B 1 12 ? 4.828 19.703 6.27 1 98.25 12 PHE B O 1
ATOM 2985 N N . SER B 1 13 ? 5.582 17.625 5.965 1 96.94 13 SER B N 1
ATOM 2986 C CA . SER B 1 13 ? 4.242 17.078 5.766 1 96.94 13 SER B CA 1
ATOM 2987 C C . SER B 1 13 ? 3.473 17.016 7.082 1 96.94 13 SER B C 1
ATOM 2989 O O . SER B 1 13 ? 4.059 17.172 8.156 1 96.94 13 SER B O 1
ATOM 2991 N N . TRP B 1 14 ? 2.172 16.859 6.93 1 94.38 14 TRP B N 1
ATOM 2992 C CA . TRP B 1 14 ? 1.33 16.797 8.117 1 94.38 14 TRP B CA 1
ATOM 2993 C C . TRP B 1 14 ? 0.17 15.82 7.91 1 94.38 14 TRP B C 1
ATOM 2995 O O . TRP B 1 14 ? 0.01 15.258 6.824 1 94.38 14 TRP B O 1
ATOM 3005 N N . VAL B 1 15 ? -0.494 15.406 8.984 1 89 15 VAL B N 1
ATOM 3006 C CA . VAL B 1 15 ? -1.678 14.562 9.062 1 89 15 VAL B CA 1
ATOM 3007 C C . VAL B 1 15 ? -1.302 13.117 8.742 1 89 15 VAL B C 1
ATOM 3009 O O . VAL B 1 15 ? -0.604 12.461 9.523 1 89 15 VAL B O 1
ATOM 3012 N N . GLY B 1 16 ? -1.569 12.648 7.484 1 88.06 16 GLY B N 1
ATOM 3013 C CA . GLY B 1 16 ? -1.439 11.203 7.359 1 88.06 16 GLY B CA 1
ATOM 3014 C C . GLY B 1 16 ? -0.572 10.789 6.188 1 88.06 16 GLY B C 1
ATOM 3015 O O . GLY B 1 16 ? 0.39 10.031 6.355 1 88.06 16 GLY B O 1
ATOM 3016 N N . ALA B 1 17 ? -0.693 11.352 5.035 1 88.81 17 ALA B N 1
ATOM 3017 C CA . ALA B 1 17 ? -0.095 10.797 3.824 1 88.81 17 ALA B CA 1
ATOM 3018 C C . ALA B 1 17 ? 1.421 10.969 3.832 1 88.81 17 ALA B C 1
ATOM 3020 O O . ALA B 1 17 ? 2.162 10 3.613 1 88.81 17 ALA B O 1
ATOM 3021 N N . GLY B 1 18 ? 1.892 12.148 4.082 1 94.75 18 GLY B N 1
ATOM 3022 C CA . GLY B 1 18 ? 3.322 12.398 4.145 1 94.75 18 GLY B CA 1
ATOM 3023 C C . GLY B 1 18 ? 3.99 11.75 5.34 1 94.75 18 GLY B C 1
ATOM 3024 O O . GLY B 1 18 ? 4.914 10.953 5.184 1 94.75 18 GLY B O 1
ATOM 3025 N N . PRO B 1 19 ? 3.432 11.992 6.492 1 96.56 19 PRO B N 1
ATOM 3026 C CA . PRO B 1 19 ? 4.043 11.492 7.727 1 96.56 19 PRO B CA 1
ATOM 3027 C C . PRO B 1 19 ? 4.188 9.969 7.738 1 96.56 19 PRO B C 1
ATOM 3029 O O . PRO B 1 19 ? 5.188 9.445 8.242 1 96.56 19 PRO B O 1
ATOM 3032 N N . ARG B 1 20 ? 3.301 9.211 7.156 1 95.12 20 ARG B N 1
ATOM 3033 C CA . ARG B 1 20 ? 3.406 7.758 7.137 1 95.12 20 ARG B CA 1
ATOM 3034 C C . ARG B 1 20 ? 4.602 7.305 6.305 1 95.12 20 ARG B C 1
ATOM 3036 O O . ARG B 1 20 ? 5.262 6.32 6.645 1 95.12 20 ARG B O 1
ATOM 3043 N N . SER B 1 21 ? 4.781 7.965 5.27 1 96.94 21 SER B N 1
ATOM 3044 C CA . SER B 1 21 ? 5.945 7.656 4.449 1 96.94 21 SER B CA 1
ATOM 3045 C C . SER B 1 21 ? 7.242 7.895 5.215 1 96.94 21 SER B C 1
ATOM 3047 O O . SER B 1 21 ? 8.094 7.008 5.297 1 96.94 21 SER B O 1
ATOM 3049 N N . THR B 1 22 ? 7.383 9.078 5.812 1 98.31 22 THR B N 1
ATOM 3050 C CA . THR B 1 22 ? 8.633 9.43 6.48 1 98.31 22 THR B CA 1
ATOM 3051 C C . THR B 1 22 ? 8.812 8.617 7.758 1 98.31 22 THR B C 1
ATOM 3053 O O . THR B 1 22 ? 9.938 8.383 8.195 1 98.31 22 THR B O 1
ATOM 3056 N N . LYS B 1 23 ? 7.723 8.141 8.328 1 96.69 23 LYS B N 1
ATOM 3057 C CA . LYS B 1 23 ? 7.816 7.234 9.469 1 96.69 23 LYS B CA 1
ATOM 3058 C C . LYS B 1 23 ? 8.531 5.941 9.078 1 96.69 23 LYS B C 1
ATOM 3060 O O . LYS B 1 23 ? 9.43 5.488 9.789 1 96.69 23 LYS B O 1
ATOM 3065 N N . ASP B 1 24 ? 8.102 5.348 8.016 1 94.62 24 ASP B N 1
ATOM 3066 C CA . ASP B 1 24 ? 8.695 4.094 7.566 1 94.62 24 ASP B CA 1
ATOM 3067 C C . ASP B 1 24 ? 10.188 4.27 7.281 1 94.62 24 ASP B C 1
ATOM 3069 O O . ASP B 1 24 ? 10.992 3.379 7.566 1 94.62 24 ASP B O 1
ATOM 3073 N N . LEU B 1 25 ? 10.531 5.395 6.75 1 97.81 25 LEU B N 1
ATOM 3074 C CA . LEU B 1 25 ? 11.938 5.688 6.477 1 97.81 25 LEU B CA 1
ATOM 3075 C C . LEU B 1 25 ? 12.719 5.883 7.77 1 97.81 25 LEU B C 1
ATOM 3077 O O . LEU B 1 25 ? 13.82 5.355 7.918 1 97.81 25 LEU B O 1
ATOM 3081 N N . ALA B 1 26 ? 12.117 6.562 8.727 1 98.31 26 ALA B N 1
ATOM 3082 C CA . ALA B 1 26 ? 12.758 6.812 10.016 1 98.31 26 ALA B CA 1
ATOM 3083 C C . ALA B 1 26 ? 12.961 5.512 10.789 1 98.31 26 ALA B C 1
ATOM 3085 O O . ALA B 1 26 ? 14.047 5.27 11.32 1 98.31 26 ALA B O 1
ATOM 3086 N N . ASP B 1 27 ? 11.977 4.664 10.812 1 97.12 27 ASP B N 1
ATOM 3087 C CA . ASP B 1 27 ? 12.039 3.396 11.531 1 97.12 27 ASP B CA 1
ATOM 3088 C C . ASP B 1 27 ? 13.102 2.477 10.938 1 97.12 27 ASP B C 1
ATOM 3090 O O . ASP B 1 27 ? 13.547 1.53 11.594 1 97.12 27 ASP B O 1
ATOM 3094 N N . ASN B 1 28 ? 13.477 2.771 9.703 1 97 28 ASN B N 1
ATOM 3095 C CA . ASN B 1 28 ? 14.508 1.965 9.055 1 97 28 ASN B CA 1
ATOM 3096 C C . ASN B 1 28 ? 15.859 2.664 9.078 1 97 28 ASN B C 1
ATOM 3098 O O . ASN B 1 28 ? 16.797 2.24 8.391 1 97 28 ASN B O 1
ATOM 3102 N N . GLY B 1 29 ? 15.969 3.807 9.789 1 97.25 29 GLY B N 1
ATOM 3103 C CA . GLY B 1 29 ? 17.297 4.324 10.078 1 97.25 29 GLY B CA 1
ATOM 3104 C C . GLY B 1 29 ? 17.531 5.719 9.523 1 97.25 29 GLY B C 1
ATOM 3105 O O . GLY B 1 29 ? 18.531 6.359 9.836 1 97.25 29 GLY B O 1
ATOM 3106 N N . ALA B 1 30 ? 16.641 6.258 8.703 1 98.31 30 ALA B N 1
ATOM 3107 C CA . ALA B 1 30 ? 16.812 7.621 8.203 1 98.31 30 ALA B CA 1
ATOM 3108 C C . ALA B 1 30 ? 16.672 8.641 9.328 1 98.31 30 ALA B C 1
ATOM 3110 O O . ALA B 1 30 ? 15.938 8.414 10.289 1 98.31 30 ALA B O 1
ATOM 3111 N N . THR B 1 31 ? 17.453 9.703 9.203 1 98.62 31 THR B N 1
ATOM 3112 C CA . THR B 1 31 ? 17.25 10.828 10.109 1 98.62 31 THR B CA 1
ATOM 3113 C C . THR B 1 31 ? 16.188 11.773 9.57 1 98.62 31 THR B C 1
ATOM 3115 O O . THR B 1 31 ? 16.375 12.422 8.539 1 98.62 31 THR B O 1
ATOM 3118 N N . VAL B 1 32 ? 15.047 11.844 10.281 1 98.88 32 VAL B N 1
ATOM 3119 C CA . VAL B 1 32 ? 13.914 12.648 9.828 1 98.88 32 VAL B CA 1
ATOM 3120 C C . VAL B 1 32 ? 13.664 13.789 10.812 1 98.88 32 VAL B C 1
ATOM 3122 O O . VAL B 1 32 ? 13.391 13.555 11.984 1 98.88 32 VAL B O 1
ATOM 3125 N N . VAL B 1 33 ? 13.758 15.031 10.32 1 98.88 33 VAL B N 1
ATOM 3126 C CA . VAL B 1 33 ? 13.398 16.219 11.086 1 98.88 33 VAL B CA 1
ATOM 3127 C C . VAL B 1 33 ? 12.039 16.734 10.617 1 98.88 33 VAL B C 1
ATOM 3129 O O . VAL B 1 33 ? 11.914 17.234 9.5 1 98.88 33 VAL B O 1
ATOM 3132 N N . LYS B 1 34 ? 11.07 16.578 11.469 1 98.62 34 LYS B N 1
ATOM 3133 C CA . LYS B 1 34 ? 9.742 17.094 11.18 1 98.62 34 LYS B CA 1
ATOM 3134 C C . LYS B 1 34 ? 9.633 18.562 11.547 1 98.62 34 LYS B C 1
ATOM 3136 O O . LYS B 1 34 ? 9.93 18.953 12.68 1 98.62 34 LYS B O 1
ATOM 3141 N N . ILE B 1 35 ? 9.258 19.391 10.547 1 98.25 35 ILE B N 1
ATOM 3142 C CA . ILE B 1 35 ? 9.094 20.828 10.742 1 98.25 35 ILE B CA 1
ATOM 3143 C C . ILE B 1 35 ? 7.641 21.156 11.07 1 98.25 35 ILE B C 1
ATOM 3145 O O . ILE B 1 35 ? 6.742 20.859 10.273 1 98.25 35 ILE B O 1
ATOM 3149 N N . GLU B 1 36 ? 7.465 21.734 12.172 1 97 36 GLU B N 1
ATOM 3150 C CA . GLU B 1 36 ? 6.129 22.062 12.664 1 97 36 GLU B CA 1
ATOM 3151 C C . GLU B 1 36 ? 6.078 23.5 13.18 1 97 36 GLU B C 1
ATOM 3153 O O . GLU B 1 36 ? 7.074 24.234 13.109 1 97 36 GLU B O 1
ATOM 3158 N N . SER B 1 37 ? 4.879 23.953 13.492 1 92.5 37 SER B N 1
ATOM 3159 C CA . SER B 1 37 ? 4.684 25.266 14.117 1 92.5 37 SER B CA 1
ATOM 3160 C C . SER B 1 37 ? 3.732 25.172 15.305 1 92.5 37 SER B C 1
ATOM 3162 O O . SER B 1 37 ? 2.711 24.484 15.242 1 92.5 37 SER B O 1
ATOM 3164 N N . ALA B 1 38 ? 4.109 25.875 16.375 1 85.88 38 ALA B N 1
ATOM 3165 C CA . ALA B 1 38 ? 3.205 25.938 17.516 1 85.88 38 ALA B CA 1
ATOM 3166 C C . ALA B 1 38 ? 1.977 26.781 17.203 1 85.88 38 ALA B C 1
ATOM 3168 O O . ALA B 1 38 ? 0.922 26.609 17.812 1 85.88 38 ALA B O 1
ATOM 3169 N N . ARG B 1 39 ? 2.125 27.641 16.234 1 85.69 39 ARG B N 1
ATOM 3170 C CA . ARG B 1 39 ? 1.047 28.547 15.852 1 85.69 39 ARG B CA 1
ATOM 3171 C C . ARG B 1 39 ? 0.057 27.859 14.922 1 85.69 39 ARG B C 1
ATOM 3173 O O . ARG B 1 39 ? -1.12 28.219 14.875 1 85.69 39 ARG B O 1
ATOM 3180 N N . ARG B 1 40 ? 0.535 26.906 14.211 1 86.38 40 ARG B N 1
ATOM 3181 C CA . ARG B 1 40 ? -0.274 26.094 13.32 1 86.38 40 ARG B CA 1
ATOM 3182 C C . ARG B 1 40 ? 0.05 24.609 13.492 1 86.38 40 ARG B C 1
ATOM 3184 O O . ARG B 1 40 ? 0.812 24.031 12.711 1 86.38 40 ARG B O 1
ATOM 3191 N N . LEU B 1 41 ? -0.59 24.078 14.406 1 92.06 41 LEU B N 1
ATOM 3192 C CA . LEU B 1 41 ? -0.282 22.719 14.805 1 92.06 41 LEU B CA 1
ATOM 3193 C C . LEU B 1 41 ? -0.656 21.734 13.695 1 92.06 41 LEU B C 1
ATOM 3195 O O . LEU B 1 41 ? -1.656 21.922 13 1 92.06 41 LEU B O 1
ATOM 3199 N N . ASP B 1 42 ? 0.173 20.734 13.531 1 93.75 42 ASP B N 1
ATOM 3200 C CA . ASP B 1 42 ? -0.221 19.594 12.711 1 93.75 42 ASP B CA 1
ATOM 3201 C C . ASP B 1 42 ? -1.578 19.047 13.156 1 93.75 42 ASP B C 1
ATOM 3203 O O . ASP B 1 42 ? -1.767 18.703 14.32 1 93.75 42 ASP B O 1
ATOM 3207 N N . LEU B 1 43 ? -2.439 18.938 12.234 1 88.62 43 LEU B N 1
ATOM 3208 C CA . LEU B 1 43 ? -3.775 18.438 12.531 1 88.62 43 LEU B CA 1
ATOM 3209 C C . LEU B 1 43 ? -3.707 17.031 13.094 1 88.62 43 LEU B C 1
ATOM 3211 O O . LEU B 1 43 ? -4.605 16.594 13.82 1 88.62 43 LEU B O 1
ATOM 3215 N N . GLY B 1 44 ? -2.66 16.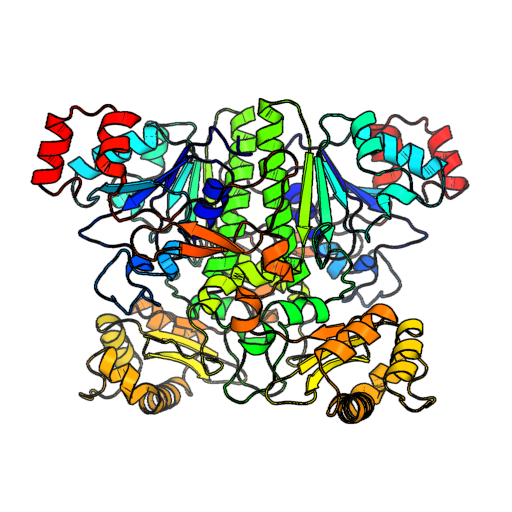344 12.781 1 90.81 44 GLY B N 1
ATOM 3216 C CA . GLY B 1 44 ? -2.449 15.031 13.375 1 90.81 44 GLY B CA 1
ATOM 3217 C C . GLY B 1 44 ? -2.367 15.07 14.891 1 90.81 44 GLY B C 1
ATOM 3218 O O . GLY B 1 44 ? -2.807 14.133 15.562 1 90.81 44 GLY B O 1
ATOM 3219 N N . ARG B 1 45 ? -1.838 16.125 15.414 1 94.69 45 ARG B N 1
ATOM 3220 C CA . ARG B 1 45 ? -1.713 16.266 16.859 1 94.69 45 ARG B CA 1
ATOM 3221 C C . ARG B 1 45 ? -3.068 16.547 17.5 1 94.69 45 ARG B C 1
ATOM 3223 O O . ARG B 1 45 ? -3.229 16.406 18.719 1 94.69 45 ARG B O 1
ATOM 3230 N N . ARG B 1 46 ? -3.994 16.875 16.719 1 89 46 ARG B N 1
ATOM 3231 C CA . ARG B 1 46 ? -5.336 17.188 17.203 1 89 46 ARG B CA 1
ATOM 3232 C C . ARG B 1 46 ? -6.309 16.062 16.875 1 89 46 ARG B C 1
ATOM 3234 O O . ARG B 1 46 ? -7.52 16.219 17.062 1 89 46 ARG B O 1
ATOM 3241 N N . SER B 1 47 ? -5.805 15.016 16.406 1 86.69 47 SER B N 1
ATOM 3242 C CA . SER B 1 47 ? -6.652 13.898 16 1 86.69 47 SER B CA 1
ATOM 3243 C C . SER B 1 47 ? -6.773 12.859 17.109 1 86.69 47 SER B C 1
ATOM 3245 O O . SER B 1 47 ? -5.773 12.469 17.719 1 86.69 47 SER B O 1
ATOM 3247 N N . PRO B 1 48 ? -7.984 12.422 17.406 1 84.19 48 PRO B N 1
ATOM 3248 C CA . PRO B 1 48 ? -8.188 11.375 18.406 1 84.19 48 PRO B CA 1
ATOM 3249 C C . PRO B 1 48 ? -7.699 10.008 17.922 1 84.19 48 PRO B C 1
ATOM 3251 O O . PRO B 1 48 ? -7.445 9.82 16.734 1 84.19 48 PRO B O 1
ATOM 3254 N N . PRO B 1 49 ? -7.613 9.047 18.906 1 84.06 49 PRO B N 1
ATOM 3255 C CA . PRO B 1 49 ? -7.867 9.148 20.344 1 84.06 49 PRO B CA 1
ATOM 3256 C C . PRO B 1 49 ? -6.73 9.836 21.094 1 84.06 49 PRO B C 1
ATOM 3258 O O . PRO B 1 49 ? -5.605 9.914 20.578 1 84.06 49 PRO B O 1
ATOM 3261 N N . PHE B 1 50 ? -7.121 10.328 22.328 1 89.94 50 PHE B N 1
ATOM 3262 C CA . PHE B 1 50 ? -6.148 11.047 23.141 1 89.94 50 PHE B CA 1
ATOM 3263 C C . PHE B 1 50 ? -5.855 10.273 24.422 1 89.94 50 PHE B C 1
ATOM 3265 O O . PHE B 1 50 ? -6.777 9.82 25.109 1 89.94 50 PHE B O 1
ATOM 3272 N N . ALA B 1 51 ? -4.535 10.148 24.641 1 88.62 51 ALA B N 1
ATOM 3273 C CA . ALA B 1 51 ? -4.141 9.5 25.891 1 88.62 51 ALA B CA 1
ATOM 3274 C C . ALA B 1 51 ? -4.785 10.18 27.094 1 88.62 51 ALA B C 1
ATOM 3276 O O . ALA B 1 51 ? -4.77 11.406 27.203 1 88.62 51 ALA B O 1
ATOM 3277 N N . LYS B 1 52 ? -5.352 9.336 27.969 1 87.06 52 LYS B N 1
ATOM 3278 C CA . LYS B 1 52 ? -5.973 9.781 29.219 1 87.06 52 LYS B CA 1
ATOM 3279 C C . LYS B 1 52 ? -7.027 10.852 28.953 1 87.06 52 LYS B C 1
ATOM 3281 O O . LYS B 1 52 ? -7.301 11.695 29.812 1 87.06 52 LYS B O 1
ATOM 3286 N N . GLY B 1 53 ? -7.496 10.938 27.766 1 85.94 53 GLY B N 1
ATOM 3287 C CA . GLY B 1 53 ? -8.539 11.875 27.391 1 85.94 53 GLY B CA 1
ATOM 3288 C C . GLY B 1 53 ? -8.047 13.312 27.312 1 85.94 53 GLY B C 1
ATOM 3289 O O . GLY B 1 53 ? -8.852 14.25 27.297 1 85.94 53 GLY B O 1
ATOM 3290 N N . GLU B 1 54 ? -6.777 13.523 27.172 1 90.12 54 GLU B N 1
ATOM 3291 C CA . GLU B 1 54 ? -6.195 14.859 27.172 1 90.12 54 GLU B CA 1
ATOM 3292 C C . GLU B 1 54 ? -6.266 15.492 25.797 1 90.12 54 GLU B C 1
ATOM 3294 O O . GLU B 1 54 ? -5.234 15.789 25.188 1 90.12 54 GLU B O 1
ATOM 3299 N N . SER B 1 55 ? -7.43 15.875 25.359 1 87.88 55 SER B N 1
ATOM 3300 C CA . SER B 1 55 ? -7.68 16.375 24.016 1 87.88 55 SER B CA 1
ATOM 3301 C C . SER B 1 55 ? -7.027 17.734 23.797 1 87.88 55 SER B C 1
ATOM 3303 O O . SER B 1 55 ? -6.824 18.156 22.656 1 87.88 55 SER B O 1
ATOM 3305 N N . ARG B 1 56 ? -6.598 18.422 24.859 1 90.75 56 ARG B N 1
ATOM 3306 C CA . ARG B 1 56 ? -5.988 19.734 24.719 1 90.75 56 ARG B CA 1
ATOM 3307 C C . ARG B 1 56 ? -4.465 19.641 24.703 1 90.75 56 ARG B C 1
ATOM 3309 O O . ARG B 1 56 ? -3.775 20.625 24.438 1 90.75 56 ARG B O 1
ATOM 3316 N N . ASN B 1 57 ? -3.988 18.5 25.062 1 95.06 57 ASN B N 1
ATOM 3317 C CA . ASN B 1 57 ? -2.557 18.219 25 1 95.06 57 ASN B CA 1
ATOM 3318 C C . ASN B 1 57 ? -2.139 17.734 23.625 1 95.06 57 ASN B C 1
ATOM 3320 O O . ASN B 1 57 ? -2.428 16.594 23.25 1 95.06 57 ASN B O 1
ATOM 3324 N N . HIS B 1 58 ? -1.408 18.547 22.906 1 94.5 58 HIS B N 1
ATOM 3325 C CA . HIS B 1 58 ? -1.062 18.25 21.516 1 94.5 58 HIS B CA 1
ATOM 3326 C C . HIS B 1 58 ? -0.072 17.094 21.422 1 94.5 58 HIS B C 1
ATOM 3328 O O . HIS B 1 58 ? 0.248 16.641 20.312 1 94.5 58 HIS B O 1
ATOM 3334 N N . ASP B 1 59 ? 0.465 16.641 22.531 1 96.62 59 ASP B N 1
ATOM 3335 C CA . ASP B 1 59 ? 1.392 15.508 22.516 1 96.62 59 ASP B CA 1
ATOM 3336 C C . ASP B 1 59 ? 0.693 14.219 22.953 1 96.62 59 ASP B C 1
ATOM 3338 O O . ASP B 1 59 ? 1.323 13.164 23.047 1 96.62 59 ASP B O 1
ATOM 3342 N N . ALA B 1 60 ? -0.632 14.273 23.094 1 95.5 60 ALA B N 1
ATOM 3343 C CA . ALA B 1 60 ? -1.375 13.141 23.641 1 95.5 60 ALA B CA 1
ATOM 3344 C C . ALA B 1 60 ? -2.104 12.383 22.531 1 95.5 60 ALA B C 1
ATOM 3346 O O . ALA B 1 60 ? -2.818 11.414 22.812 1 95.5 60 ALA B O 1
ATOM 3347 N N . SER B 1 61 ? -1.963 12.766 21.281 1 93.25 61 SER B N 1
ATOM 3348 C CA . SER B 1 61 ? -2.66 12.109 20.172 1 93.25 61 SER B CA 1
ATOM 3349 C C . SER B 1 61 ? -2.02 10.773 19.828 1 93.25 61 SER B C 1
ATOM 3351 O O . SER B 1 61 ? -0.85 10.719 19.453 1 93.25 61 SER B O 1
ATOM 3353 N N . ALA B 1 62 ? -2.826 9.711 19.875 1 90.62 62 ALA B N 1
ATOM 3354 C CA . ALA B 1 62 ? -2.365 8.391 19.469 1 90.62 62 ALA B CA 1
ATOM 3355 C C . ALA B 1 62 ? -2.186 8.32 17.953 1 90.62 62 ALA B C 1
ATOM 3357 O O . ALA B 1 62 ? -1.285 7.637 17.453 1 90.62 62 ALA B O 1
ATOM 3358 N N . PHE B 1 63 ? -3.027 9.047 17.297 1 88.75 63 PHE B N 1
ATOM 3359 C CA . PHE B 1 63 ? -2.906 9.102 15.844 1 88.75 63 PHE B CA 1
ATOM 3360 C C . PHE B 1 63 ? -1.557 9.68 15.43 1 88.75 63 PHE B C 1
ATOM 3362 O O . PHE B 1 63 ? -0.837 9.078 14.625 1 88.75 63 PHE B O 1
ATOM 3369 N N . PHE B 1 64 ? -1.237 10.812 16.016 1 94.75 64 PHE B N 1
ATOM 3370 C CA . PHE B 1 64 ? 0.043 11.438 15.711 1 94.75 64 PHE B CA 1
ATOM 3371 C C . PHE B 1 64 ? 1.199 10.516 16.062 1 94.75 64 PHE B C 1
ATOM 3373 O O . PHE B 1 64 ? 2.148 10.367 15.289 1 94.75 64 PHE B O 1
ATOM 3380 N N . ALA B 1 65 ? 1.125 9.891 17.219 1 94.94 65 ALA B N 1
ATOM 3381 C CA . ALA B 1 65 ? 2.201 9.031 17.703 1 94.94 65 ALA B CA 1
ATOM 3382 C C . ALA B 1 65 ? 2.447 7.867 16.734 1 94.94 65 ALA B C 1
ATOM 3384 O O . ALA B 1 65 ? 3.596 7.508 16.469 1 94.94 65 ALA B O 1
ATOM 3385 N N . GLN B 1 66 ? 1.47 7.363 16.188 1 92 66 GLN B N 1
ATOM 3386 C CA . GLN B 1 66 ? 1.572 6.191 15.328 1 92 66 GLN B CA 1
ATOM 3387 C C . GLN B 1 66 ? 2.135 6.566 13.961 1 92 66 GLN B C 1
ATOM 3389 O O . GLN B 1 66 ? 2.762 5.738 13.297 1 92 66 GLN B O 1
ATOM 3394 N N . THR B 1 67 ? 1.965 7.777 13.531 1 94.12 67 THR B N 1
ATOM 3395 C CA . THR B 1 67 ? 2.342 8.164 12.18 1 94.12 67 THR B CA 1
ATOM 3396 C C . THR B 1 67 ? 3.693 8.875 12.172 1 94.12 67 THR B C 1
ATOM 3398 O O . THR B 1 67 ? 4.191 9.266 11.117 1 94.12 67 THR B O 1
ATOM 3401 N N . ASN B 1 68 ? 4.293 9.039 13.359 1 97.12 68 ASN B N 1
ATOM 3402 C CA . ASN B 1 68 ? 5.504 9.844 13.398 1 97.12 68 ASN B CA 1
ATOM 3403 C C . ASN B 1 68 ? 6.566 9.219 14.305 1 97.12 68 ASN B C 1
ATOM 3405 O O . ASN B 1 68 ? 7.375 9.93 14.898 1 97.12 68 ASN B O 1
ATOM 3409 N N . THR B 1 69 ? 6.574 7.93 14.398 1 96.69 69 THR B N 1
ATOM 3410 C CA . THR B 1 69 ? 7.574 7.254 15.219 1 96.69 69 THR B CA 1
ATOM 3411 C C . THR B 1 69 ? 8.977 7.543 14.703 1 96.69 69 THR B C 1
ATOM 3413 O O . THR B 1 69 ? 9.188 7.695 13.492 1 96.69 69 THR B O 1
ATOM 3416 N N . SER B 1 70 ? 9.977 7.672 15.664 1 97.94 70 SER B N 1
ATOM 3417 C CA . SER B 1 70 ? 11.414 7.688 15.414 1 97.94 70 SER B CA 1
ATOM 3418 C C . SER B 1 70 ? 11.852 9.008 14.805 1 97.94 70 SER B C 1
ATOM 3420 O O . SER B 1 70 ? 13.023 9.18 14.461 1 97.94 70 SER B O 1
ATOM 3422 N N . LYS B 1 71 ? 10.945 10 14.695 1 98.44 71 LYS B N 1
ATOM 3423 C CA . LYS B 1 71 ? 11.297 11.281 14.086 1 98.44 71 LYS B CA 1
ATOM 3424 C C . LYS B 1 71 ? 11.773 12.273 15.141 1 98.44 71 LYS B C 1
ATOM 3426 O O . LYS B 1 71 ? 11.531 12.086 16.344 1 98.44 71 LYS B O 1
ATOM 3431 N N . MET B 1 72 ? 12.508 13.297 14.688 1 98.56 72 MET B N 1
ATOM 3432 C CA . MET B 1 72 ? 12.742 14.508 15.469 1 98.56 72 MET B CA 1
ATOM 3433 C C . MET B 1 72 ? 11.711 15.578 15.133 1 98.56 72 MET B C 1
ATOM 3435 O O . MET B 1 72 ? 11.156 15.586 14.031 1 98.56 72 MET B O 1
ATOM 3439 N N . SER B 1 73 ? 11.438 16.469 16.094 1 98.5 73 SER B N 1
ATOM 3440 C CA . SER B 1 73 ? 10.5 17.562 15.852 1 98.5 73 SER B CA 1
ATOM 3441 C C . SER B 1 73 ? 11.133 18.906 16.188 1 98.5 73 SER B C 1
ATOM 3443 O O . SER B 1 73 ? 11.766 19.062 17.234 1 98.5 73 SER B O 1
ATOM 3445 N N . VAL B 1 74 ? 10.977 19.859 15.297 1 98.44 74 VAL B N 1
ATOM 3446 C CA . VAL B 1 74 ? 11.352 21.234 15.547 1 98.44 74 VAL B CA 1
ATOM 3447 C C . VAL B 1 74 ? 10.18 22.156 15.227 1 98.44 74 VAL B C 1
ATOM 3449 O O . VAL B 1 74 ? 9.273 21.781 14.484 1 98.44 74 VAL B O 1
ATOM 3452 N N . THR B 1 75 ? 10.227 23.375 15.82 1 98.19 75 THR B N 1
ATOM 3453 C CA . THR B 1 75 ? 9.188 24.359 15.562 1 98.19 75 THR B CA 1
ATOM 3454 C C . THR B 1 75 ? 9.75 25.547 14.789 1 98.19 75 THR B C 1
ATOM 3456 O O . THR B 1 75 ? 10.688 26.203 15.242 1 98.19 75 THR B O 1
ATOM 3459 N N . ILE B 1 76 ? 9.242 25.75 13.633 1 97.94 76 ILE B N 1
ATOM 3460 C CA . ILE B 1 76 ? 9.602 26.875 12.773 1 97.94 76 ILE B CA 1
ATOM 3461 C C . ILE B 1 76 ? 8.336 27.547 12.25 1 97.94 76 ILE B C 1
ATOM 3463 O O . ILE B 1 76 ? 7.484 26.906 11.641 1 97.94 76 ILE B O 1
ATOM 3467 N N . ASN B 1 77 ? 8.195 28.828 12.5 1 96.75 77 ASN B N 1
ATOM 3468 C CA . ASN B 1 77 ? 7.105 29.625 11.93 1 96.75 77 ASN B CA 1
ATOM 3469 C C . ASN B 1 77 ? 7.391 30.016 10.484 1 96.75 77 ASN B C 1
ATOM 3471 O O . ASN B 1 77 ? 8.102 30.984 10.227 1 96.75 77 ASN B O 1
ATOM 3475 N N . LEU B 1 78 ? 6.73 29.344 9.555 1 95.81 78 LEU B N 1
ATOM 3476 C CA . LEU B 1 78 ? 7.016 29.531 8.141 1 95.81 78 LEU B CA 1
ATOM 3477 C C . LEU B 1 78 ? 6.301 30.766 7.598 1 95.81 78 LEU B C 1
ATOM 3479 O O . LEU B 1 78 ? 6.504 31.156 6.445 1 95.81 78 LEU B O 1
ATOM 3483 N N . GLY B 1 79 ? 5.445 31.406 8.484 1 93.88 79 GLY B N 1
ATOM 3484 C CA . GLY B 1 79 ? 4.844 32.688 8.117 1 93.88 79 GLY B CA 1
ATOM 3485 C C . GLY B 1 79 ? 5.777 33.844 8.32 1 93.88 79 GLY B C 1
ATOM 3486 O O . GLY B 1 79 ? 5.508 34.969 7.836 1 93.88 79 GLY B O 1
ATOM 3487 N N . ASP B 1 80 ? 6.828 33.625 9.008 1 95.12 80 ASP B N 1
ATOM 3488 C CA . ASP B 1 80 ? 7.887 34.594 9.234 1 95.12 80 ASP B CA 1
ATOM 3489 C C . ASP B 1 80 ? 9.078 34.344 8.312 1 95.12 80 ASP B C 1
ATOM 3491 O O . ASP B 1 80 ? 9.586 33.219 8.234 1 95.12 80 ASP B O 1
ATOM 3495 N N . ALA B 1 81 ? 9.555 35.469 7.664 1 96.75 81 ALA B N 1
ATOM 3496 C CA . ALA B 1 81 ? 10.656 35.344 6.715 1 96.75 81 ALA B CA 1
ATOM 3497 C C . ALA B 1 81 ? 11.898 34.75 7.387 1 96.75 81 ALA B C 1
ATOM 3499 O O . ALA B 1 81 ? 12.664 34 6.758 1 96.75 81 ALA B O 1
ATOM 3500 N N . ARG B 1 82 ? 12.148 35.094 8.602 1 97.25 82 ARG B N 1
ATOM 3501 C CA . ARG B 1 82 ? 13.305 34.562 9.328 1 97.25 82 ARG B CA 1
ATOM 3502 C C . ARG B 1 82 ? 13.18 33.062 9.57 1 97.25 82 ARG B C 1
ATOM 3504 O O . ARG B 1 82 ? 14.172 32.344 9.555 1 97.25 82 ARG B O 1
ATOM 3511 N N . GLY B 1 83 ? 11.922 32.562 9.789 1 97.38 83 GLY B N 1
ATOM 3512 C CA . GLY B 1 83 ? 11.672 31.125 9.875 1 97.38 83 GLY B CA 1
ATOM 3513 C C . GLY B 1 83 ? 11.953 30.391 8.578 1 97.38 83 GLY B C 1
ATOM 3514 O O . GLY B 1 83 ? 12.531 29.297 8.594 1 97.38 83 GLY B O 1
ATOM 3515 N N . VAL B 1 84 ? 11.594 31.016 7.48 1 97.88 84 VAL B N 1
ATOM 3516 C CA . VAL B 1 84 ? 11.836 30.438 6.164 1 97.88 84 VAL B CA 1
ATOM 3517 C C . VAL B 1 84 ? 13.336 30.312 5.922 1 97.88 84 VAL B C 1
ATOM 3519 O O . VAL B 1 84 ? 13.797 29.328 5.34 1 97.88 84 VAL B O 1
ATOM 3522 N N . GLU B 1 85 ? 14.062 31.281 6.379 1 97.94 85 GLU B N 1
ATOM 3523 C CA . GLU B 1 85 ? 15.508 31.219 6.227 1 97.94 85 GLU B CA 1
ATOM 3524 C C . GLU B 1 85 ? 16.094 30.047 7.012 1 97.94 85 GLU B C 1
ATOM 3526 O O . GLU B 1 85 ? 17.031 29.391 6.547 1 97.94 85 GLU B O 1
ATOM 3531 N N . VAL B 1 86 ? 15.602 29.812 8.195 1 98.12 86 VAL B N 1
ATOM 3532 C CA . VAL B 1 86 ? 16.047 28.656 8.969 1 98.12 86 VAL B CA 1
ATOM 3533 C C . VAL B 1 86 ? 15.656 27.375 8.258 1 98.12 86 VAL B C 1
ATOM 3535 O O . VAL B 1 86 ? 16.438 26.422 8.211 1 98.12 86 VAL B O 1
ATOM 3538 N N . ALA B 1 87 ? 14.469 27.312 7.715 1 98.25 87 ALA B N 1
ATOM 3539 C CA . ALA B 1 87 ? 14.008 26.141 6.957 1 98.25 87 ALA B CA 1
ATOM 3540 C C . ALA B 1 87 ? 14.93 25.875 5.77 1 98.25 87 ALA B C 1
ATOM 3542 O O . ALA B 1 87 ? 15.203 24.719 5.441 1 98.25 87 ALA B O 1
ATOM 3543 N N . LYS B 1 88 ? 15.391 26.922 5.164 1 98.62 88 LYS B N 1
ATOM 3544 C CA . LYS B 1 88 ? 16.312 26.781 4.039 1 98.62 88 LYS B CA 1
ATOM 3545 C C . LYS B 1 88 ? 17.609 26.125 4.477 1 98.62 88 LYS B C 1
ATOM 3547 O O . LYS B 1 88 ? 18.219 25.359 3.711 1 98.62 88 LYS B O 1
ATOM 3552 N N . ARG B 1 89 ? 18.062 26.391 5.66 1 98.38 89 ARG B N 1
ATOM 3553 C CA . ARG B 1 89 ? 19.25 25.719 6.188 1 98.38 89 ARG B CA 1
ATOM 3554 C C . ARG B 1 89 ? 19 24.219 6.34 1 98.38 89 ARG B C 1
ATOM 3556 O O . ARG B 1 89 ? 19.891 23.406 6.094 1 98.38 89 ARG B O 1
ATOM 3563 N N . LEU B 1 90 ? 17.859 23.828 6.734 1 98.31 90 LEU B N 1
ATOM 3564 C CA . LEU B 1 90 ? 17.5 22.406 6.836 1 98.31 90 LEU B CA 1
ATOM 3565 C C . LEU B 1 90 ? 17.438 21.766 5.457 1 98.31 90 LEU B C 1
ATOM 3567 O O . LEU B 1 90 ? 17.797 20.594 5.297 1 98.31 90 LEU B O 1
ATOM 3571 N N . VAL B 1 91 ? 16.938 22.516 4.504 1 98.19 91 VAL B N 1
ATOM 3572 C CA . VAL B 1 91 ? 16.906 22.016 3.129 1 98.19 91 VAL B CA 1
ATOM 3573 C C . VAL B 1 91 ? 18.328 21.766 2.639 1 98.19 91 VAL B C 1
ATOM 3575 O O . VAL B 1 91 ? 18.594 20.766 1.97 1 98.19 91 VAL B O 1
ATOM 3578 N N . ALA B 1 92 ? 19.25 22.641 2.994 1 98.38 92 ALA B N 1
ATOM 3579 C CA . ALA B 1 92 ? 20.641 22.469 2.609 1 98.38 92 ALA B CA 1
ATOM 3580 C C . ALA B 1 92 ? 21.234 21.203 3.23 1 98.38 92 ALA B C 1
ATOM 3582 O O . ALA B 1 92 ? 22.078 20.547 2.633 1 98.38 92 ALA B O 1
ATOM 3583 N N . TRP B 1 93 ? 20.766 20.859 4.359 1 98.19 93 TRP B N 1
ATOM 3584 C CA . TRP B 1 93 ? 21.203 19.688 5.102 1 98.19 93 TRP B CA 1
ATOM 3585 C C . TRP B 1 93 ? 20.578 18.422 4.539 1 98.19 93 TRP B C 1
ATOM 3587 O O . TRP B 1 93 ? 21.203 17.359 4.527 1 98.19 93 TRP B O 1
ATOM 3597 N N . ALA B 1 94 ? 19.438 18.453 3.98 1 98.56 94 ALA B N 1
ATOM 3598 C CA . ALA B 1 94 ? 18.578 17.297 3.707 1 98.56 94 ALA B CA 1
ATOM 3599 C C . ALA B 1 94 ? 18.906 16.688 2.35 1 98.56 94 ALA B C 1
ATOM 3601 O O . ALA B 1 94 ? 19.266 17.391 1.409 1 98.56 94 ALA B O 1
ATOM 3602 N N . ASP B 1 95 ? 18.734 15.383 2.271 1 98.25 95 ASP B N 1
ATOM 3603 C CA . ASP B 1 95 ? 18.734 14.672 0.998 1 98.25 95 ASP B CA 1
ATOM 3604 C C . ASP B 1 95 ? 17.359 14.703 0.352 1 98.25 95 ASP B C 1
ATOM 3606 O O . ASP B 1 95 ? 17.234 14.727 -0.875 1 98.25 95 ASP B O 1
ATOM 3610 N N . VAL B 1 96 ? 16.359 14.664 1.167 1 98.81 96 VAL B N 1
ATOM 3611 C CA . VAL B 1 96 ? 14.969 14.594 0.729 1 98.81 96 VAL B CA 1
ATOM 3612 C C . VAL B 1 96 ? 14.141 15.633 1.482 1 98.81 96 VAL B C 1
ATOM 3614 O O . VAL B 1 96 ? 14.297 15.797 2.695 1 98.81 96 VAL B O 1
ATOM 3617 N N . VAL B 1 97 ? 13.32 16.359 0.764 1 98.88 97 VAL B N 1
ATOM 3618 C CA . VAL B 1 97 ? 12.273 17.219 1.306 1 98.88 97 VAL B CA 1
ATOM 3619 C C . VAL B 1 97 ? 10.898 16.625 1.007 1 98.88 97 VAL B C 1
ATOM 3621 O O . VAL B 1 97 ? 10.594 16.297 -0.143 1 98.88 97 VAL B O 1
ATOM 3624 N N . VAL B 1 98 ? 10.078 16.438 2.055 1 98.75 98 VAL B N 1
ATOM 3625 C CA . VAL B 1 98 ? 8.75 15.867 1.887 1 98.75 98 VAL B CA 1
ATOM 3626 C C . VAL B 1 98 ? 7.684 16.891 2.266 1 98.75 98 VAL B C 1
ATOM 3628 O O . VAL B 1 98 ? 7.801 17.562 3.291 1 98.75 98 VAL B O 1
ATOM 3631 N N . GLU B 1 99 ? 6.668 17.016 1.411 1 97.62 99 GLU B N 1
ATOM 3632 C CA . GLU B 1 99 ? 5.574 17.922 1.718 1 97.62 99 GLU B CA 1
ATOM 3633 C C . GLU B 1 99 ? 4.25 17.406 1.171 1 97.62 99 GLU B C 1
ATOM 3635 O O . GLU B 1 99 ? 4.23 16.578 0.258 1 97.62 99 GLU B O 1
ATOM 3640 N N . ASN B 1 100 ? 3.16 17.797 1.78 1 94.44 100 ASN B N 1
ATOM 3641 C CA . ASN B 1 100 ? 1.831 17.484 1.271 1 94.44 100 ASN B CA 1
ATOM 3642 C C . ASN B 1 100 ? 0.886 18.672 1.389 1 94.44 100 ASN B C 1
ATOM 3644 O O . ASN B 1 100 ? -0.285 18.516 1.736 1 94.44 100 ASN B O 1
ATOM 3648 N N . PHE B 1 101 ? 1.426 19.844 1.157 1 90.56 101 PHE B N 1
ATOM 3649 C CA . PHE B 1 101 ? 0.624 21.062 1.157 1 90.56 101 PHE B CA 1
ATOM 3650 C C . PHE B 1 101 ? -0.168 21.188 -0.139 1 90.56 101 PHE B C 1
ATOM 3652 O O . PHE B 1 101 ? 0.064 20.438 -1.09 1 90.56 101 PHE B O 1
ATOM 3659 N N . GLY B 1 102 ? -1.152 22.141 -0.083 1 84 102 GLY B N 1
ATOM 3660 C CA . GLY B 1 102 ? -1.884 22.422 -1.308 1 84 102 GLY B CA 1
ATOM 3661 C C . GLY B 1 102 ? -1.007 22.984 -2.408 1 84 102 GLY B C 1
ATOM 3662 O O . GLY B 1 102 ? 0.085 23.484 -2.139 1 84 102 GLY B O 1
ATOM 3663 N N . PRO B 1 103 ? -1.504 22.875 -3.586 1 81.25 103 PRO B N 1
ATOM 3664 C CA . PRO B 1 103 ? -0.708 23.375 -4.711 1 81.25 103 PRO B CA 1
ATOM 3665 C C . PRO B 1 103 ? -0.309 24.844 -4.551 1 81.25 103 PRO B C 1
ATOM 3667 O O . PRO B 1 103 ? -1.134 25.672 -4.152 1 81.25 103 PRO B O 1
ATOM 3670 N N . GLY B 1 104 ? 1.023 25.125 -4.754 1 85.56 104 GLY B N 1
ATOM 3671 C CA . GLY B 1 104 ? 1.512 26.5 -4.785 1 85.56 104 GLY B CA 1
ATOM 3672 C C . GLY B 1 104 ? 1.994 26.984 -3.436 1 85.56 104 GLY B C 1
ATOM 3673 O O . GLY B 1 104 ? 2.699 28 -3.354 1 85.56 104 GLY B O 1
ATOM 3674 N N . TYR B 1 105 ? 1.68 26.281 -2.412 1 90.25 105 TYR B N 1
ATOM 3675 C CA . TYR B 1 105 ? 2.033 26.766 -1.082 1 90.25 105 TYR B CA 1
ATOM 3676 C C . TYR B 1 105 ? 3.545 26.875 -0.928 1 90.25 105 TYR B C 1
ATOM 3678 O O . TYR B 1 105 ? 4.055 27.906 -0.49 1 90.25 105 TYR B O 1
ATOM 3686 N N . MET B 1 106 ? 4.293 25.875 -1.266 1 94.69 106 MET B N 1
ATOM 3687 C CA . MET B 1 106 ? 5.746 25.875 -1.129 1 94.69 106 MET B CA 1
ATOM 3688 C C . MET B 1 106 ? 6.367 27.031 -1.908 1 94.69 106 MET B C 1
ATOM 3690 O O . MET B 1 106 ? 7.301 27.672 -1.432 1 94.69 106 MET B O 1
ATOM 3694 N N . ASP B 1 107 ? 5.805 27.328 -3.018 1 94.81 107 ASP B N 1
ATOM 3695 C CA . ASP B 1 107 ? 6.277 28.453 -3.811 1 94.81 107 ASP B CA 1
ATOM 3696 C C . ASP B 1 107 ? 6.016 29.781 -3.096 1 94.81 107 ASP B C 1
ATOM 3698 O O . ASP B 1 107 ? 6.891 30.656 -3.047 1 94.81 107 ASP B O 1
ATOM 3702 N N . ARG B 1 108 ? 4.887 29.906 -2.568 1 95.5 108 ARG B N 1
ATOM 3703 C CA . ARG B 1 108 ? 4.469 31.141 -1.928 1 95.5 108 ARG B CA 1
ATOM 3704 C C . ARG B 1 108 ? 5.348 31.469 -0.725 1 95.5 108 ARG B C 1
ATOM 3706 O O . ARG B 1 108 ? 5.621 32.625 -0.443 1 95.5 108 ARG B O 1
ATOM 3713 N N . ILE B 1 109 ? 5.824 30.438 -0.1 1 95.44 109 ILE B N 1
ATOM 3714 C CA . ILE B 1 109 ? 6.582 30.703 1.116 1 95.44 109 ILE B CA 1
ATOM 3715 C C . ILE B 1 109 ? 8.078 30.719 0.799 1 95.44 109 ILE B C 1
ATOM 3717 O O . ILE B 1 109 ? 8.906 30.812 1.704 1 95.44 109 ILE B O 1
ATOM 3721 N N . GLY B 1 110 ? 8.398 30.547 -0.425 1 96.94 110 GLY B N 1
ATOM 3722 C CA . GLY B 1 110 ? 9.789 30.672 -0.831 1 96.94 110 GLY B CA 1
ATOM 3723 C C . GLY B 1 110 ? 10.562 29.375 -0.717 1 96.94 110 GLY B C 1
ATOM 3724 O O . GLY B 1 110 ? 11.781 29.391 -0.558 1 96.94 110 GLY B O 1
ATOM 3725 N N . LEU B 1 111 ? 9.922 28.266 -0.774 1 97.69 111 LEU B N 1
ATOM 3726 C CA . LEU B 1 111 ? 10.547 26.953 -0.716 1 97.69 111 LEU B CA 1
ATOM 3727 C C . LEU B 1 111 ? 10.117 26.094 -1.899 1 97.69 111 LEU B C 1
ATOM 3729 O O . LEU B 1 111 ? 10 24.875 -1.775 1 97.69 111 LEU B O 1
ATOM 3733 N N . GLY B 1 112 ? 9.82 26.75 -2.988 1 96.69 112 GLY B N 1
ATOM 3734 C CA . GLY B 1 112 ? 9.461 26.047 -4.203 1 96.69 112 GLY B CA 1
ATOM 3735 C C . GLY B 1 112 ? 10.609 25.266 -4.809 1 96.69 112 GLY B C 1
ATOM 3736 O O . GLY B 1 112 ? 11.742 25.359 -4.34 1 96.69 112 GLY B O 1
ATOM 3737 N N . TRP B 1 113 ? 10.289 24.562 -5.82 1 95.19 113 TRP B N 1
ATOM 3738 C CA . TRP B 1 113 ? 11.234 23.641 -6.445 1 95.19 113 TRP B CA 1
ATOM 3739 C C . TRP B 1 113 ? 12.492 24.375 -6.906 1 95.19 113 TRP B C 1
ATOM 3741 O O . TRP B 1 113 ? 13.609 23.922 -6.648 1 95.19 113 TRP B O 1
ATOM 3751 N N . ASP B 1 114 ? 12.344 25.469 -7.543 1 96.38 114 ASP B N 1
ATOM 3752 C CA . ASP B 1 114 ? 13.484 26.219 -8.062 1 96.38 114 ASP B CA 1
ATOM 3753 C C . ASP B 1 114 ? 14.406 26.672 -6.934 1 96.38 114 ASP B C 1
ATOM 3755 O O . ASP B 1 114 ? 15.633 26.594 -7.059 1 96.38 114 ASP B O 1
ATOM 3759 N N . VAL B 1 115 ? 13.844 27.109 -5.902 1 97.94 115 VAL B N 1
ATOM 3760 C CA . VAL B 1 115 ? 14.617 27.562 -4.754 1 97.94 115 VAL B CA 1
ATOM 3761 C C . VAL B 1 115 ? 15.359 26.375 -4.129 1 97.94 115 VAL B C 1
ATOM 3763 O O . VAL B 1 115 ? 16.531 26.484 -3.791 1 97.94 115 VAL B O 1
ATOM 3766 N N . LEU B 1 116 ? 14.688 25.266 -3.979 1 98.19 116 LEU B N 1
ATOM 3767 C CA . LEU B 1 116 ? 15.312 24.062 -3.41 1 98.19 116 LEU B CA 1
ATOM 3768 C C . LEU B 1 116 ? 16.516 23.641 -4.234 1 98.19 116 LEU B C 1
ATOM 3770 O O . LEU B 1 116 ? 17.562 23.297 -3.68 1 98.19 116 LEU B O 1
ATOM 3774 N N . GLN B 1 117 ? 16.391 23.734 -5.531 1 96.06 117 GLN B N 1
ATOM 3775 C CA . GLN B 1 117 ? 17.453 23.328 -6.434 1 96.06 117 GLN B CA 1
ATOM 3776 C C . GLN B 1 117 ? 18.656 24.266 -6.328 1 96.06 117 GLN B C 1
ATOM 3778 O O . GLN B 1 117 ? 19.812 23.828 -6.457 1 96.06 117 GLN B O 1
ATOM 3783 N N . GLU B 1 118 ? 18.391 25.453 -6.145 1 97.12 118 GLU B N 1
ATOM 3784 C CA . GLU B 1 118 ? 19.469 26.406 -5.961 1 97.12 118 GLU B CA 1
ATOM 3785 C C . GLU B 1 118 ? 20.234 26.141 -4.672 1 97.12 118 GLU B C 1
ATOM 3787 O O . GLU B 1 118 ? 21.469 26.25 -4.641 1 97.12 118 GLU B O 1
ATOM 3792 N N . ILE B 1 119 ? 19.562 25.766 -3.682 1 97.94 119 ILE B N 1
ATOM 3793 C CA . ILE B 1 119 ? 20.172 25.516 -2.377 1 97.94 119 ILE B CA 1
ATOM 3794 C C . ILE B 1 119 ? 20.938 24.203 -2.406 1 97.94 119 ILE B C 1
ATOM 3796 O O . ILE B 1 119 ? 22.062 24.125 -1.899 1 97.94 119 ILE B O 1
ATOM 3800 N N . ASN B 1 120 ? 20.312 23.172 -2.99 1 97.31 120 ASN B N 1
ATOM 3801 C CA . ASN B 1 120 ? 20.828 21.812 -3.021 1 97.31 120 ASN B CA 1
ATOM 3802 C C . ASN B 1 120 ? 20.453 21.094 -4.316 1 97.31 120 ASN B C 1
ATOM 3804 O O . ASN B 1 120 ? 19.406 20.438 -4.391 1 97.31 120 ASN B O 1
ATOM 3808 N N . PRO B 1 121 ? 21.328 21.094 -5.285 1 95.62 121 PRO B N 1
ATOM 3809 C CA . PRO B 1 121 ? 21.016 20.5 -6.586 1 95.62 121 PRO B CA 1
ATOM 3810 C C . PRO B 1 121 ? 20.719 19 -6.492 1 95.62 121 PRO B C 1
ATOM 3812 O O . PRO B 1 121 ? 20.094 18.422 -7.387 1 95.62 121 PRO B O 1
ATOM 3815 N N . GLY B 1 122 ? 21.172 18.359 -5.465 1 97.06 122 GLY B N 1
ATOM 3816 C CA . GLY B 1 122 ? 20.953 16.938 -5.297 1 97.06 122 GLY B CA 1
ATOM 3817 C C . GLY B 1 122 ? 19.719 16.609 -4.488 1 97.06 122 GLY B C 1
ATOM 3818 O O . GLY B 1 122 ? 19.438 15.445 -4.223 1 97.06 122 GLY B O 1
ATOM 3819 N N . VAL B 1 123 ? 18.891 17.625 -4.207 1 98.06 123 VAL B N 1
ATOM 3820 C CA . VAL B 1 123 ? 17.75 17.422 -3.311 1 98.06 123 VAL B CA 1
ATOM 3821 C C . VAL B 1 123 ? 16.625 16.703 -4.047 1 98.06 123 VAL B C 1
ATOM 3823 O O . VAL B 1 123 ? 16.422 16.922 -5.242 1 98.06 123 VAL B O 1
ATOM 3826 N N . ILE B 1 124 ? 15.992 15.805 -3.406 1 98.44 124 ILE B N 1
ATOM 3827 C CA . ILE B 1 124 ? 14.766 15.164 -3.871 1 98.44 124 ILE B CA 1
ATOM 3828 C C . ILE B 1 124 ? 13.562 15.789 -3.178 1 98.44 124 ILE B C 1
ATOM 3830 O O . ILE B 1 124 ? 13.469 15.781 -1.948 1 98.44 124 ILE B O 1
ATOM 3834 N N . LEU B 1 125 ? 12.688 16.375 -3.959 1 98.44 125 LEU B N 1
ATOM 3835 C CA . LEU B 1 125 ? 11.414 16.844 -3.434 1 98.44 125 LEU B CA 1
ATOM 3836 C C . LEU B 1 125 ? 10.32 15.805 -3.639 1 98.44 125 LEU B C 1
ATOM 3838 O O . LEU B 1 125 ? 10.078 15.367 -4.766 1 98.44 125 LEU B O 1
ATOM 3842 N N . ALA B 1 126 ? 9.742 15.367 -2.547 1 98.25 126 ALA B N 1
ATOM 3843 C CA . ALA B 1 126 ? 8.633 14.406 -2.602 1 98.25 126 ALA B CA 1
ATOM 3844 C C . ALA B 1 126 ? 7.328 15.055 -2.154 1 98.25 126 ALA B C 1
ATOM 3846 O O . ALA B 1 126 ? 7.223 15.555 -1.03 1 98.25 126 ALA B O 1
ATOM 3847 N N . SER B 1 127 ? 6.367 15 -3.059 1 96.38 127 SER B N 1
ATOM 3848 C CA . SER B 1 127 ? 5.082 15.641 -2.805 1 96.38 127 SER B CA 1
ATOM 3849 C C . SER B 1 127 ? 3.936 14.641 -2.887 1 96.38 127 SER B C 1
ATOM 3851 O O . SER B 1 127 ? 3.938 13.758 -3.748 1 96.38 127 SER B O 1
ATOM 3853 N N . VAL B 1 128 ? 3.023 14.734 -1.943 1 93.75 128 VAL B N 1
ATOM 3854 C CA . VAL B 1 128 ? 1.797 13.945 -2.014 1 93.75 128 VAL B CA 1
ATOM 3855 C C . VAL B 1 128 ? 0.584 14.867 -1.895 1 93.75 128 VAL B C 1
ATOM 3857 O O . VAL B 1 128 ? 0.555 15.758 -1.043 1 93.75 128 VAL B O 1
ATOM 3860 N N . SER B 1 129 ? -0.312 14.734 -2.822 1 89.69 129 SER B N 1
ATOM 3861 C CA . SER B 1 129 ? -1.556 15.492 -2.863 1 89.69 129 SER B CA 1
ATOM 3862 C C . SER B 1 129 ? -2.738 14.602 -3.225 1 89.69 129 SER B C 1
ATOM 3864 O O . SER B 1 129 ? -2.562 13.414 -3.518 1 89.69 129 SER B O 1
ATOM 3866 N N . VAL B 1 130 ? -3.914 15.148 -3.211 1 84.44 130 VAL B N 1
ATOM 3867 C CA . VAL B 1 130 ? -5.117 14.359 -3.438 1 84.44 130 VAL B CA 1
ATOM 3868 C C . VAL B 1 130 ? -5.16 13.883 -4.887 1 84.44 130 VAL B C 1
ATOM 3870 O O . VAL B 1 130 ? -5.371 12.695 -5.148 1 84.44 130 VAL B O 1
ATOM 3873 N N . ALA B 1 131 ? -4.855 14.805 -5.832 1 82.06 131 ALA B N 1
ATOM 3874 C CA . ALA B 1 131 ? -5.078 14.461 -7.234 1 82.06 131 ALA B CA 1
ATOM 3875 C C . ALA B 1 131 ? -3.814 14.68 -8.062 1 82.06 131 ALA B C 1
ATOM 3877 O O . ALA B 1 131 ? -3.855 14.641 -9.289 1 82.06 131 ALA B O 1
ATOM 3878 N N . GLY B 1 132 ? -2.727 14.906 -7.418 1 82.94 132 GLY B N 1
ATOM 3879 C CA . GLY B 1 132 ? -1.492 15.141 -8.148 1 82.94 132 GLY B CA 1
ATOM 3880 C C . GLY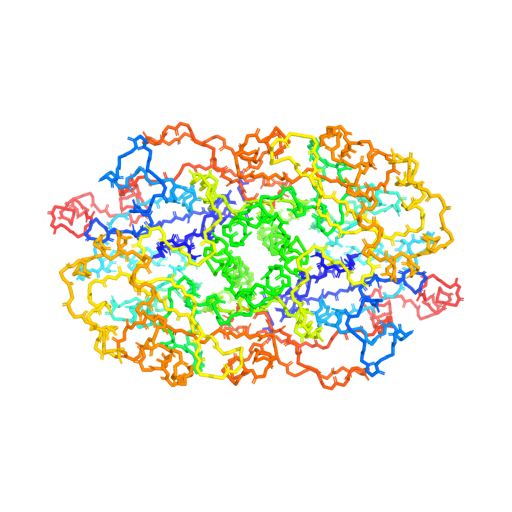 B 1 132 ? -1.301 16.594 -8.547 1 82.94 132 GLY B C 1
ATOM 3881 O O . GLY B 1 132 ? -2.191 17.422 -8.344 1 82.94 132 GLY B O 1
ATOM 3882 N N . ARG B 1 133 ? -0.149 16.891 -9.094 1 79.19 133 ARG B N 1
ATOM 3883 C CA . ARG B 1 133 ? 0.213 18.266 -9.406 1 79.19 133 ARG B CA 1
ATOM 3884 C C . ARG B 1 133 ? 0.099 18.531 -10.906 1 79.19 133 ARG B C 1
ATOM 3886 O O . ARG B 1 133 ? 0.377 19.641 -11.367 1 79.19 133 ARG B O 1
ATOM 3893 N N . SER B 1 134 ? -0.302 17.469 -11.586 1 72.88 134 SER B N 1
ATOM 3894 C CA . SER B 1 134 ? -0.428 17.625 -13.031 1 72.88 134 SER B CA 1
ATOM 3895 C C . SER B 1 134 ? -1.716 16.984 -13.547 1 72.88 134 SER B C 1
ATOM 3897 O O . SER B 1 134 ? -2.371 16.234 -12.82 1 72.88 134 SER B O 1
ATOM 3899 N N . GLY B 1 135 ? -2.104 17.484 -14.656 1 69.88 135 GLY B N 1
ATOM 3900 C CA . GLY B 1 135 ? -3.285 16.906 -15.281 1 69.88 135 GLY B CA 1
ATOM 3901 C C . GLY B 1 135 ? -4.562 17.641 -14.922 1 69.88 135 GLY B C 1
ATOM 3902 O O . GLY B 1 135 ? -4.535 18.641 -14.195 1 69.88 135 GLY B O 1
ATOM 3903 N N . PRO B 1 136 ? -5.641 17.125 -15.422 1 67.06 136 PRO B N 1
ATOM 3904 C CA . PRO B 1 136 ? -6.926 17.812 -15.281 1 67.06 136 PRO B CA 1
ATOM 3905 C C . PRO B 1 136 ? -7.414 17.844 -13.836 1 67.06 136 PRO B C 1
ATOM 3907 O O . PRO B 1 136 ? -8.211 18.719 -13.477 1 67.06 136 PRO B O 1
ATOM 3910 N N . MET B 1 137 ? -6.844 16.953 -13.055 1 69.62 137 MET B N 1
ATOM 3911 C CA . MET B 1 137 ? -7.348 16.875 -11.688 1 69.62 137 MET B CA 1
ATOM 3912 C C . MET B 1 137 ? -6.445 17.656 -10.727 1 69.62 137 MET B C 1
ATOM 3914 O O . MET B 1 137 ? -6.723 17.734 -9.531 1 69.62 137 MET B O 1
ATOM 3918 N N . ALA B 1 138 ? -5.398 18.203 -11.148 1 67 138 ALA B N 1
ATOM 3919 C CA . ALA B 1 138 ? -4.387 18.844 -10.305 1 67 138 ALA B CA 1
ATOM 3920 C C . ALA B 1 138 ? -5.02 19.844 -9.336 1 67 138 ALA B C 1
ATOM 3922 O O . ALA B 1 138 ? -4.508 20.047 -8.234 1 67 138 ALA B O 1
ATOM 3923 N N . GLY B 1 139 ? -6.223 20.156 -9.539 1 62.09 139 GLY B N 1
ATOM 3924 C CA . GLY B 1 139 ? -6.855 21.156 -8.688 1 62.09 139 GLY B CA 1
ATOM 3925 C C . GLY B 1 139 ? -7.984 20.594 -7.848 1 62.09 139 GLY B C 1
ATOM 3926 O O . GLY B 1 139 ? -8.641 21.328 -7.109 1 62.09 139 GLY B O 1
ATOM 3927 N N . PHE B 1 140 ? -7.945 19.344 -7.922 1 67.62 140 PHE B N 1
ATOM 3928 C CA . PHE B 1 140 ? -9.016 18.719 -7.164 1 67.62 140 PHE B CA 1
ATOM 3929 C C . PHE B 1 140 ? -8.758 18.812 -5.664 1 67.62 140 PHE B C 1
ATOM 3931 O O . PHE B 1 140 ? -7.645 18.547 -5.207 1 67.62 140 PHE B O 1
ATOM 3938 N N . ARG B 1 141 ? -9.742 19.531 -5.016 1 62.12 141 ARG B N 1
ATOM 3939 C CA . ARG B 1 141 ? -9.672 19.594 -3.561 1 62.12 141 ARG B CA 1
ATOM 3940 C C . ARG B 1 141 ? -10.539 18.516 -2.924 1 62.12 141 ARG B C 1
ATOM 3942 O O . ARG B 1 141 ? -11.695 18.344 -3.301 1 62.12 141 ARG B O 1
ATOM 3949 N N . GLY B 1 142 ? -9.984 17.453 -2.412 1 62.41 142 GLY B N 1
ATOM 3950 C CA . GLY B 1 142 ? -10.75 16.406 -1.751 1 62.41 142 GLY B CA 1
ATOM 3951 C C . GLY B 1 142 ? -10.141 15.969 -0.428 1 62.41 142 GLY B C 1
ATOM 3952 O O . GLY B 1 142 ? -8.953 16.188 -0.183 1 62.41 142 GLY B O 1
ATOM 3953 N N . TYR B 1 143 ? -11.086 15.852 0.539 1 60.97 143 TYR B N 1
ATOM 3954 C CA . TYR B 1 143 ? -10.68 15.258 1.808 1 60.97 143 TYR B CA 1
ATOM 3955 C C . TYR B 1 143 ? -11.242 13.844 1.956 1 60.97 143 TYR B C 1
ATOM 3957 O O . TYR B 1 143 ? -12.328 13.547 1.461 1 60.97 143 TYR B O 1
ATOM 3965 N N . GLY B 1 144 ? -10.398 13 2.49 1 61.19 144 GLY B N 1
ATOM 3966 C CA . GLY B 1 144 ? -10.883 11.711 2.961 1 61.19 144 GLY B CA 1
ATOM 3967 C C . GLY B 1 144 ? -11.703 10.969 1.92 1 61.19 144 GLY B C 1
ATOM 3968 O O . GLY B 1 144 ? -11.211 10.68 0.826 1 61.19 144 GLY B O 1
ATOM 3969 N N . ASN B 1 145 ? -13.008 11 2.131 1 64.44 145 ASN B N 1
ATOM 3970 C CA . ASN B 1 145 ? -13.984 10.148 1.472 1 64.44 145 ASN B CA 1
ATOM 3971 C C . ASN B 1 145 ? -14.305 10.641 0.065 1 64.44 145 ASN B C 1
ATOM 3973 O O . ASN B 1 145 ? -14.648 9.852 -0.815 1 64.44 145 ASN B O 1
ATOM 3977 N N . SER B 1 146 ? -14.008 11.938 -0.121 1 72.69 146 SER B N 1
ATOM 3978 C CA . SER B 1 146 ? -14.312 12.414 -1.469 1 72.69 146 SER B CA 1
ATOM 3979 C C . SER B 1 146 ? -13.281 11.906 -2.475 1 72.69 146 SER B C 1
ATOM 3981 O O . SER B 1 146 ? -13.633 11.555 -3.605 1 72.69 146 SER B O 1
ATOM 3983 N N . ALA B 1 147 ? -12.086 11.805 -1.996 1 74.38 147 ALA B N 1
ATOM 3984 C CA . ALA B 1 147 ? -11.055 11.25 -2.867 1 74.38 147 ALA B CA 1
ATOM 3985 C C . ALA B 1 147 ? -11.273 9.758 -3.09 1 74.38 147 ALA B C 1
ATOM 3987 O O . ALA B 1 147 ? -11.141 9.266 -4.211 1 74.38 147 ALA B O 1
ATOM 3988 N N . ALA B 1 148 ? -11.664 9.141 -2.037 1 77.56 148 ALA B N 1
ATOM 3989 C CA . ALA B 1 148 ? -11.891 7.699 -2.121 1 77.56 148 ALA B CA 1
ATOM 3990 C C . ALA B 1 148 ? -13.055 7.383 -3.057 1 77.56 148 ALA B C 1
ATOM 3992 O O . ALA B 1 148 ? -13.055 6.344 -3.719 1 77.56 148 ALA B O 1
ATOM 3993 N N . ALA B 1 149 ? -13.922 8.289 -3.117 1 82.56 149 ALA B N 1
ATOM 3994 C CA . ALA B 1 149 ? -15.102 8.094 -3.951 1 82.56 149 ALA B CA 1
ATOM 3995 C C . ALA B 1 149 ? -14.734 8.055 -5.43 1 82.56 149 ALA B C 1
ATOM 3997 O O . ALA B 1 149 ? -15.477 7.508 -6.25 1 82.56 149 ALA B O 1
ATOM 3998 N N . HIS B 1 150 ? -13.625 8.625 -5.684 1 80.38 150 HIS B N 1
ATOM 3999 C CA . HIS B 1 150 ? -13.18 8.672 -7.074 1 80.38 150 HIS B CA 1
ATOM 4000 C C . HIS B 1 150 ? -12.25 7.512 -7.395 1 80.38 150 HIS B C 1
ATOM 4002 O O . HIS B 1 150 ? -11.531 7.543 -8.398 1 80.38 150 HIS B O 1
ATOM 4008 N N . SER B 1 151 ? -12.273 6.492 -6.695 1 81.5 151 SER B N 1
ATOM 4009 C CA . SER B 1 151 ? -11.305 5.418 -6.883 1 81.5 151 SER B CA 1
ATOM 4010 C C . SER B 1 151 ? -12 4.105 -7.23 1 81.5 151 SER B C 1
ATOM 4012 O O . SER B 1 151 ? -11.344 3.125 -7.59 1 81.5 151 SER B O 1
ATOM 4014 N N . GLY B 1 152 ? -13.297 4.039 -7.121 1 82.25 152 GLY B N 1
ATOM 4015 C CA . GLY B 1 152 ? -14.039 2.826 -7.426 1 82.25 152 GLY B CA 1
ATOM 4016 C C . GLY B 1 152 ? -14.273 1.948 -6.211 1 82.25 152 GLY B C 1
ATOM 4017 O O . GLY B 1 152 ? -15.141 1.068 -6.23 1 82.25 152 GLY B O 1
ATOM 4018 N N . HIS B 1 153 ? -13.648 2.188 -5.105 1 82.25 153 HIS B N 1
ATOM 4019 C CA . HIS B 1 153 ? -13.719 1.334 -3.924 1 82.25 153 HIS B CA 1
ATOM 4020 C C . HIS B 1 153 ? -15.133 1.309 -3.346 1 82.25 153 HIS B C 1
ATOM 4022 O O . HIS B 1 153 ? -15.625 0.253 -2.939 1 82.25 153 HIS B O 1
ATOM 4028 N N . ALA B 1 154 ? -15.766 2.367 -3.377 1 85.06 154 ALA B N 1
ATOM 4029 C CA . ALA B 1 154 ? -17.062 2.514 -2.709 1 85.06 154 ALA B CA 1
ATOM 4030 C C . ALA B 1 154 ? -18.109 1.625 -3.355 1 85.06 154 ALA B C 1
ATOM 4032 O O . ALA B 1 154 ? -18.984 1.084 -2.67 1 85.06 154 ALA B O 1
ATOM 4033 N N . VAL B 1 155 ? -17.984 1.437 -4.598 1 85.12 155 VAL B N 1
ATOM 4034 C CA . VAL B 1 155 ? -19.047 0.736 -5.32 1 85.12 155 VAL B CA 1
ATOM 4035 C C . VAL B 1 155 ? -18.734 -0.757 -5.371 1 85.12 155 VAL B C 1
ATOM 4037 O O . VAL B 1 155 ? -19.625 -1.577 -5.598 1 85.12 155 VAL B O 1
ATOM 4040 N N . MET B 1 156 ? -17.594 -1.11 -5.137 1 82.31 156 MET B N 1
ATOM 4041 C CA . MET B 1 156 ? -17.203 -2.5 -5.352 1 82.31 156 MET B CA 1
ATOM 4042 C C . MET B 1 156 ? -17.203 -3.275 -4.035 1 82.31 156 MET B C 1
ATOM 4044 O O . MET B 1 156 ? -17.156 -4.508 -4.039 1 82.31 156 MET B O 1
ATOM 4048 N N . SER B 1 157 ? -17.359 -2.602 -2.98 1 83.06 157 SER B N 1
ATOM 4049 C CA . SER B 1 157 ? -17.25 -3.236 -1.671 1 83.06 157 SER B CA 1
ATOM 4050 C C . SER B 1 157 ? -18.625 -3.361 -1.012 1 83.06 157 SER B C 1
ATOM 4052 O O . SER B 1 157 ? -19.453 -2.449 -1.102 1 83.06 157 SER B O 1
ATOM 4054 N N . GLY B 1 158 ? -18.844 -4.547 -0.418 1 88.69 158 GLY B N 1
ATOM 4055 C CA . GLY B 1 158 ? -20.062 -4.719 0.36 1 88.69 158 GLY B CA 1
ATOM 4056 C C . GLY B 1 158 ? -20.906 -5.898 -0.097 1 88.69 158 GLY B C 1
ATOM 4057 O O . GLY B 1 158 ? -20.469 -6.695 -0.926 1 88.69 158 GLY B O 1
ATOM 4058 N N . TRP B 1 159 ? -22.062 -6.031 0.557 1 91.12 159 TRP B N 1
ATOM 4059 C CA . TRP B 1 159 ? -23.016 -7.082 0.23 1 91.12 159 TRP B CA 1
ATOM 4060 C C . TRP B 1 159 ? -23.859 -6.695 -0.98 1 91.12 159 TRP B C 1
AT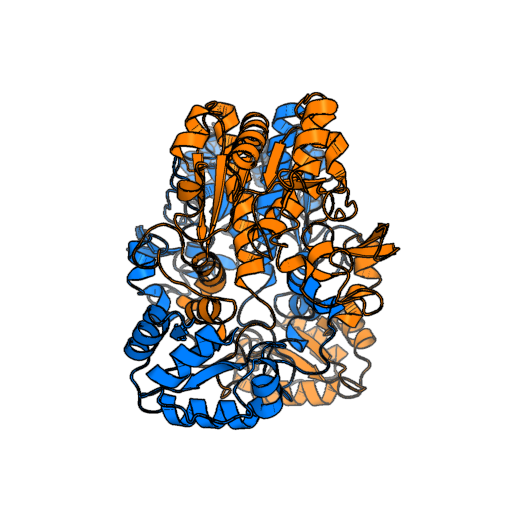OM 4062 O O . TRP B 1 159 ? -24.141 -5.516 -1.2 1 91.12 159 TRP B O 1
ATOM 4072 N N . PRO B 1 160 ? -24.25 -7.711 -1.747 1 89.19 160 PRO B N 1
ATOM 4073 C CA . PRO B 1 160 ? -25.172 -7.406 -2.842 1 89.19 160 PRO B CA 1
ATOM 4074 C C . PRO B 1 160 ? -26.391 -6.605 -2.379 1 89.19 160 PRO B C 1
ATOM 4076 O O . PRO B 1 160 ? -26.938 -6.875 -1.31 1 89.19 160 PRO B O 1
ATOM 4079 N N . GLY B 1 161 ? -26.656 -5.559 -3.164 1 88.75 161 GLY B N 1
ATOM 4080 C CA . GLY B 1 161 ? -27.844 -4.777 -2.896 1 88.75 161 GLY B CA 1
ATOM 4081 C C . GLY B 1 161 ? -27.609 -3.633 -1.933 1 88.75 161 GLY B C 1
ATOM 4082 O O . GLY B 1 161 ? -28.5 -2.809 -1.706 1 88.75 161 GLY B O 1
ATOM 4083 N N . THR B 1 162 ? -26.438 -3.494 -1.375 1 90.88 162 THR B N 1
ATOM 4084 C CA . THR B 1 162 ? -26.172 -2.4 -0.451 1 90.88 162 THR B CA 1
ATOM 4085 C C . THR B 1 162 ? -25.672 -1.168 -1.205 1 90.88 162 THR B C 1
ATOM 4087 O O . THR B 1 162 ? -25.078 -1.287 -2.277 1 90.88 162 THR B O 1
ATOM 4090 N N . ASP B 1 163 ? -25.891 -0.019 -0.613 1 91 163 ASP B N 1
ATOM 4091 C CA . ASP B 1 163 ? -25.406 1.244 -1.161 1 91 163 ASP B CA 1
ATOM 4092 C C . ASP B 1 163 ? -23.891 1.342 -1.058 1 91 163 ASP B C 1
ATOM 4094 O O . ASP B 1 163 ? -23.266 0.625 -0.271 1 91 163 ASP B O 1
ATOM 4098 N N . PRO B 1 164 ? -23.328 2.223 -1.893 1 90.38 164 PRO B N 1
ATOM 4099 C CA . PRO B 1 164 ? -21.875 2.398 -1.814 1 90.38 164 PRO B CA 1
ATOM 4100 C C . PRO B 1 164 ? -21.406 2.91 -0.451 1 90.38 164 PRO B C 1
ATOM 4102 O O . PRO B 1 164 ? -22.109 3.721 0.172 1 90.38 164 PRO B O 1
ATOM 4105 N N . HIS B 1 165 ? -20.297 2.393 0.007 1 88.5 165 HIS B N 1
ATOM 4106 C CA . HIS B 1 165 ? -19.656 2.914 1.204 1 88.5 165 HIS B CA 1
ATOM 4107 C C . HIS B 1 165 ? -18.141 2.93 1.042 1 88.5 165 HIS B C 1
ATOM 4109 O O . HIS B 1 165 ? -17.578 2.127 0.289 1 88.5 165 HIS B O 1
ATOM 4115 N N . MET B 1 166 ? -17.578 3.795 1.811 1 82.31 166 MET B N 1
ATOM 4116 C CA . MET B 1 166 ? -16.125 3.949 1.771 1 82.31 166 MET B CA 1
ATOM 4117 C C . MET B 1 166 ? -15.438 2.943 2.693 1 82.31 166 MET B C 1
ATOM 4119 O O . MET B 1 166 ? -16.078 2.365 3.57 1 82.31 166 MET B O 1
ATOM 4123 N N . PRO B 1 167 ? -14.117 2.666 2.387 1 77.62 167 PRO B N 1
ATOM 4124 C CA . PRO B 1 167 ? -13.367 1.913 3.396 1 77.62 167 PRO B CA 1
ATOM 4125 C C . PRO B 1 167 ? -13.398 2.572 4.773 1 77.62 167 PRO B C 1
ATOM 4127 O O . PRO B 1 167 ? -13.633 3.779 4.879 1 77.62 167 PRO B O 1
ATOM 4130 N N . PRO B 1 168 ? -13.188 1.807 5.793 1 74.06 168 PRO B N 1
ATOM 4131 C CA . PRO B 1 168 ? -13.359 2.318 7.156 1 74.06 168 PRO B CA 1
ATOM 4132 C C . PRO B 1 168 ? -12.227 3.254 7.582 1 74.06 168 PRO B C 1
ATOM 4134 O O . PRO B 1 168 ? -12.133 3.613 8.758 1 74.06 168 PRO B O 1
ATOM 4137 N N . PHE B 1 169 ? -11.352 3.566 6.738 1 72.62 169 PHE B N 1
ATOM 4138 C CA . PHE B 1 169 ? -10.227 4.449 7.012 1 72.62 169 PHE B CA 1
ATOM 4139 C C . PHE B 1 169 ? -9.883 5.289 5.785 1 72.62 169 PHE B C 1
ATOM 4141 O O . PHE B 1 169 ? -10.391 5.031 4.691 1 72.62 169 PHE B O 1
ATOM 4148 N N . ALA B 1 170 ? -9.125 6.383 6.07 1 77.62 170 ALA B N 1
ATOM 4149 C CA . ALA B 1 170 ? -8.664 7.188 4.945 1 77.62 170 ALA B CA 1
ATOM 4150 C C . ALA B 1 170 ? -7.691 6.398 4.07 1 77.62 170 ALA B C 1
ATOM 4152 O O . ALA B 1 170 ? -6.477 6.48 4.25 1 77.62 170 ALA B O 1
ATOM 4153 N N . TYR B 1 171 ? -8.266 5.781 3.154 1 80.19 171 TYR B N 1
ATOM 4154 C CA . TYR B 1 171 ? -7.52 4.812 2.359 1 80.19 171 TYR B CA 1
ATOM 4155 C C . TYR B 1 171 ? -6.398 5.492 1.583 1 80.19 171 TYR B C 1
ATOM 4157 O O . TYR B 1 171 ? -5.297 4.945 1.461 1 80.19 171 TYR B O 1
ATOM 4165 N N . GLY B 1 172 ? -6.637 6.652 1.084 1 85.94 172 GLY B N 1
ATOM 4166 C CA . GLY B 1 172 ? -5.605 7.402 0.387 1 85.94 172 GLY B CA 1
ATOM 4167 C C . GLY B 1 172 ? -4.418 7.746 1.268 1 85.94 172 GLY B C 1
ATOM 4168 O O . GLY B 1 172 ? -3.279 7.781 0.797 1 85.94 172 GLY B O 1
ATOM 4169 N N . ASP B 1 173 ? -4.645 7.887 2.521 1 87.62 173 ASP B N 1
ATOM 4170 C CA . ASP B 1 173 ? -3.602 8.219 3.486 1 87.62 173 ASP B CA 1
ATOM 4171 C C . ASP B 1 173 ? -2.764 6.996 3.84 1 87.62 173 ASP B C 1
ATOM 4173 O O . ASP B 1 173 ? -1.749 7.109 4.531 1 87.62 173 ASP B O 1
ATOM 4177 N N . VAL B 1 174 ? -3.164 5.93 3.299 1 87.31 174 VAL B N 1
ATOM 4178 C CA . VAL B 1 174 ? -2.447 4.711 3.668 1 87.31 174 VAL B CA 1
ATOM 4179 C C . VAL B 1 174 ? -1.739 4.137 2.443 1 87.31 174 VAL B C 1
ATOM 4181 O O . VAL B 1 174 ? -0.621 3.629 2.547 1 87.31 174 VAL B O 1
ATOM 4184 N N . VAL B 1 175 ? -2.332 4.246 1.326 1 89.56 175 VAL B N 1
ATOM 4185 C CA . VAL B 1 175 ? -1.756 3.609 0.145 1 89.56 175 VAL B CA 1
ATOM 4186 C C . VAL B 1 175 ? -0.797 4.578 -0.546 1 89.56 175 VAL B C 1
ATOM 4188 O O . VAL B 1 175 ? 0.268 4.172 -1.019 1 89.56 175 VAL B O 1
ATOM 4191 N N . ALA B 1 176 ? -1.156 5.836 -0.573 1 92.69 176 ALA B N 1
ATOM 4192 C CA . ALA B 1 176 ? -0.33 6.82 -1.266 1 92.69 176 ALA B CA 1
ATOM 4193 C C . ALA B 1 176 ? 1.057 6.914 -0.634 1 92.69 176 ALA B C 1
ATOM 4195 O O . ALA B 1 176 ? 2.066 6.957 -1.342 1 92.69 176 ALA B O 1
ATOM 4196 N N . PRO B 1 177 ? 1.146 6.914 0.694 1 94.69 177 PRO B N 1
ATOM 4197 C CA . PRO B 1 177 ? 2.471 7.023 1.311 1 94.69 177 PRO B CA 1
ATOM 4198 C C . PRO B 1 177 ? 3.395 5.867 0.933 1 94.69 177 PRO B C 1
ATOM 4200 O O . PRO B 1 177 ? 4.613 6.047 0.863 1 94.69 177 PRO B O 1
ATOM 4203 N N . MET B 1 178 ? 2.854 4.766 0.653 1 94.5 178 MET B N 1
ATOM 4204 C CA . MET B 1 178 ? 3.674 3.623 0.266 1 94.5 178 MET B CA 1
ATOM 4205 C C . MET B 1 178 ? 4.359 3.873 -1.073 1 94.5 178 MET B C 1
ATOM 4207 O O . MET B 1 178 ? 5.551 3.6 -1.228 1 94.5 178 MET B O 1
ATOM 4211 N N . PHE B 1 179 ? 3.65 4.434 -1.942 1 95.75 179 PHE B N 1
ATOM 4212 C CA . PHE B 1 179 ? 4.23 4.734 -3.246 1 95.75 179 PHE B CA 1
ATOM 4213 C C . PHE B 1 179 ? 5.148 5.945 -3.166 1 95.75 179 PHE B C 1
ATOM 4215 O O . PHE B 1 179 ? 6.121 6.047 -3.916 1 95.75 179 PHE B O 1
ATOM 4222 N N . LEU B 1 180 ? 4.82 6.832 -2.262 1 97.44 180 LEU B N 1
ATOM 4223 C CA . LEU B 1 180 ? 5.75 7.93 -2.021 1 97.44 180 LEU B CA 1
ATOM 4224 C C . LEU B 1 180 ? 7.102 7.406 -1.553 1 97.44 180 LEU B C 1
ATOM 4226 O O . LEU B 1 180 ? 8.148 7.863 -2.025 1 97.44 180 LEU B O 1
ATOM 4230 N N . THR B 1 181 ? 7.082 6.453 -0.632 1 97.44 181 THR B N 1
ATOM 4231 C CA . THR B 1 181 ? 8.305 5.836 -0.121 1 97.44 181 THR B CA 1
ATOM 4232 C C . THR B 1 181 ? 9.07 5.145 -1.243 1 97.44 181 THR B C 1
ATOM 4234 O O . THR B 1 181 ? 10.281 5.309 -1.365 1 97.44 181 THR B O 1
ATOM 4237 N N . VAL B 1 182 ? 8.352 4.449 -2.088 1 96.75 182 VAL B N 1
ATOM 4238 C CA . VAL B 1 182 ? 8.961 3.779 -3.23 1 96.75 182 VAL B CA 1
ATOM 4239 C C . VAL B 1 182 ? 9.617 4.812 -4.145 1 96.75 182 VAL B C 1
ATOM 4241 O O . VAL B 1 182 ? 10.766 4.645 -4.562 1 96.75 182 VAL B O 1
ATOM 4244 N N . GLY B 1 183 ? 8.883 5.871 -4.426 1 97.25 183 GLY B N 1
ATOM 4245 C CA . GLY B 1 183 ? 9.414 6.93 -5.273 1 97.25 183 GLY B CA 1
ATOM 4246 C C . GLY B 1 183 ? 10.656 7.578 -4.707 1 97.25 183 GLY B C 1
ATOM 4247 O O . GLY B 1 183 ? 11.625 7.832 -5.434 1 97.25 183 GLY B O 1
ATOM 4248 N N . ILE B 1 184 ? 10.672 7.832 -3.42 1 98.12 184 ILE B N 1
ATOM 4249 C CA . ILE B 1 184 ? 11.82 8.438 -2.748 1 98.12 184 ILE B CA 1
ATOM 4250 C C . ILE B 1 184 ? 13.031 7.527 -2.873 1 98.12 184 ILE B C 1
ATOM 4252 O O . ILE B 1 184 ? 14.117 7.973 -3.27 1 98.12 184 ILE B O 1
ATOM 4256 N N . LEU B 1 185 ? 12.859 6.258 -2.594 1 97.62 185 LEU B N 1
ATOM 4257 C CA . LEU B 1 185 ? 13.961 5.309 -2.605 1 97.62 185 LEU B CA 1
ATOM 4258 C C . LEU B 1 185 ? 14.477 5.094 -4.027 1 97.62 185 LEU B C 1
ATOM 4260 O O . LEU B 1 185 ? 15.68 4.938 -4.238 1 97.62 185 LEU B O 1
ATOM 4264 N N . ALA B 1 186 ? 13.562 5.066 -4.988 1 97.06 186 ALA B N 1
ATOM 4265 C CA . ALA B 1 186 ? 13.977 4.969 -6.387 1 97.06 186 ALA B CA 1
ATOM 4266 C C . ALA B 1 186 ? 14.797 6.188 -6.805 1 97.06 186 ALA B C 1
ATOM 4268 O O . ALA B 1 186 ? 15.812 6.059 -7.492 1 97.06 186 ALA B O 1
ATOM 4269 N N . ALA B 1 187 ? 14.336 7.371 -6.387 1 97.19 187 ALA B N 1
ATOM 4270 C CA . ALA B 1 187 ? 15.047 8.609 -6.703 1 97.19 187 ALA B CA 1
ATOM 4271 C C . ALA B 1 187 ? 16.422 8.625 -6.059 1 97.19 187 ALA B C 1
ATOM 4273 O O . ALA B 1 187 ? 17.391 9.125 -6.652 1 97.19 187 ALA B O 1
ATOM 4274 N N . LEU B 1 188 ? 16.531 8.102 -4.836 1 96.62 188 LEU B N 1
ATOM 4275 C CA . LEU B 1 188 ? 17.828 8.008 -4.168 1 96.62 188 LEU B CA 1
ATOM 4276 C C . LEU B 1 188 ? 18.781 7.094 -4.938 1 96.62 188 LEU B C 1
ATOM 4278 O O . LEU B 1 188 ? 19.969 7.383 -5.062 1 96.62 188 LEU B O 1
ATOM 4282 N N . GLU B 1 189 ? 18.219 5.977 -5.449 1 94.62 189 GLU B N 1
ATOM 4283 C CA . GLU B 1 189 ? 19.016 5.059 -6.258 1 94.62 189 GLU B CA 1
ATOM 4284 C C . GLU B 1 189 ? 19.594 5.762 -7.48 1 94.62 189 GLU B C 1
ATOM 4286 O O . GLU B 1 189 ? 20.781 5.598 -7.797 1 94.62 189 GLU B O 1
ATOM 4291 N N . ARG B 1 190 ? 18.812 6.543 -8.109 1 94.5 190 ARG B N 1
ATOM 4292 C CA . ARG B 1 190 ? 19.266 7.301 -9.273 1 94.5 190 ARG B CA 1
ATOM 4293 C C . ARG B 1 190 ? 20.312 8.328 -8.883 1 94.5 190 ARG B C 1
ATOM 4295 O O . ARG B 1 190 ? 21.312 8.508 -9.586 1 94.5 190 ARG B O 1
ATOM 4302 N N . ARG B 1 191 ? 20.078 9.031 -7.816 1 94.38 191 ARG B N 1
ATOM 4303 C CA . ARG B 1 191 ? 20.969 10.078 -7.348 1 94.38 191 ARG B CA 1
ATOM 4304 C C . ARG B 1 191 ? 22.359 9.523 -7.07 1 94.38 191 ARG B C 1
ATOM 4306 O O . ARG B 1 191 ? 23.375 10.203 -7.309 1 94.38 191 ARG B O 1
ATOM 4313 N N . GLU B 1 192 ? 22.375 8.312 -6.617 1 91.12 192 GLU B N 1
ATOM 4314 C CA . GLU B 1 192 ? 23.656 7.676 -6.367 1 91.12 192 GLU B CA 1
ATOM 4315 C C . GLU B 1 192 ? 24.484 7.559 -7.652 1 91.12 192 GLU B C 1
ATOM 4317 O O . GLU B 1 192 ? 25.703 7.688 -7.633 1 91.12 192 GLU B O 1
ATOM 4322 N N . ARG B 1 193 ? 23.875 7.402 -8.727 1 91.31 193 ARG B N 1
ATOM 4323 C CA . ARG B 1 193 ? 24.531 7.191 -10.008 1 91.31 193 ARG B CA 1
ATOM 4324 C C . ARG B 1 193 ? 24.797 8.523 -10.711 1 91.31 193 ARG B C 1
ATOM 4326 O O . ARG B 1 193 ? 25.781 8.648 -11.453 1 91.31 193 ARG B O 1
ATOM 4333 N N . THR B 1 194 ? 23.969 9.555 -10.422 1 93.06 194 THR B N 1
ATOM 4334 C CA . THR B 1 194 ? 24 10.734 -11.273 1 93.06 194 THR B CA 1
ATOM 4335 C C . THR B 1 194 ? 24.391 11.969 -10.469 1 93.06 194 THR B C 1
ATOM 4337 O O . THR B 1 194 ? 24.797 12.984 -11.039 1 93.06 194 THR B O 1
ATOM 4340 N N . GLY B 1 195 ? 24.156 11.883 -9.156 1 93.5 195 GLY B N 1
ATOM 4341 C CA . GLY B 1 195 ? 24.375 13.039 -8.305 1 93.5 195 GLY B CA 1
ATOM 4342 C C . GLY B 1 195 ? 23.25 14.047 -8.352 1 93.5 195 GLY B C 1
ATOM 4343 O O . GLY B 1 195 ? 23.281 15.062 -7.656 1 93.5 195 GLY B O 1
ATOM 4344 N N . GLN B 1 196 ? 22.234 13.734 -9.094 1 94.19 196 GLN B N 1
ATOM 4345 C CA . GLN B 1 196 ? 21.156 14.688 -9.32 1 94.19 196 GLN B CA 1
ATOM 4346 C C . GLN B 1 196 ? 19.875 14.25 -8.602 1 94.19 196 GLN B C 1
ATOM 4348 O O . GLN B 1 196 ? 19.547 13.062 -8.555 1 94.19 196 GLN B O 1
ATOM 4353 N N . GLY B 1 197 ? 19.219 15.281 -8.016 1 94.88 197 GLY B N 1
ATOM 4354 C CA . GLY B 1 197 ? 17.938 15.016 -7.398 1 94.88 197 GLY B CA 1
ATOM 4355 C C . GLY B 1 197 ? 16.781 15.031 -8.383 1 94.88 197 GLY B C 1
ATOM 4356 O O . GLY B 1 197 ? 16.938 14.617 -9.539 1 94.88 197 GLY B O 1
ATOM 4357 N N . GLY B 1 198 ? 15.609 15.328 -7.871 1 96.06 198 GLY B N 1
ATOM 4358 C CA . GLY B 1 198 ? 14.398 15.383 -8.68 1 96.06 198 GLY B CA 1
ATOM 4359 C C . GLY B 1 198 ? 13.133 15.5 -7.848 1 96.06 198 GLY B C 1
ATOM 4360 O O . GLY B 1 198 ? 13.195 15.609 -6.621 1 96.06 198 GLY B O 1
ATOM 4361 N N . HIS B 1 199 ? 12.086 15.586 -8.602 1 96.75 199 HIS B N 1
ATOM 4362 C CA . HIS B 1 199 ? 10.781 15.695 -7.961 1 96.75 199 HIS B CA 1
ATOM 4363 C C . HIS B 1 199 ? 9.992 14.391 -8.086 1 96.75 199 HIS B C 1
ATOM 4365 O O . HIS B 1 199 ? 9.906 13.82 -9.172 1 96.75 199 HIS B O 1
ATOM 4371 N N . VAL B 1 200 ? 9.523 13.883 -6.949 1 96.75 200 VAL B N 1
ATOM 4372 C CA . VAL B 1 200 ? 8.594 12.758 -6.867 1 96.75 200 VAL B CA 1
ATOM 4373 C C . VAL B 1 200 ? 7.191 13.266 -6.559 1 96.75 200 VAL B C 1
ATOM 4375 O O . VAL B 1 200 ? 6.961 13.883 -5.516 1 96.75 200 VAL B O 1
ATOM 4378 N N . ASP B 1 201 ? 6.27 12.977 -7.457 1 94.56 201 ASP B N 1
ATOM 4379 C CA . ASP B 1 201 ? 4.891 13.43 -7.301 1 94.56 201 ASP B CA 1
ATOM 4380 C C . ASP B 1 201 ? 3.932 12.242 -7.219 1 94.56 201 ASP B C 1
ATOM 4382 O O . ASP B 1 201 ? 3.861 11.43 -8.148 1 94.56 201 ASP B O 1
ATOM 4386 N N . VAL B 1 202 ? 3.184 12.164 -6.09 1 93.62 202 VAL B N 1
ATOM 4387 C CA . VAL B 1 202 ? 2.217 11.094 -5.875 1 93.62 202 VAL B CA 1
ATOM 4388 C C . VAL B 1 202 ? 0.847 11.688 -5.562 1 93.62 202 VAL B C 1
ATOM 4390 O O . VAL B 1 202 ? 0.732 12.602 -4.742 1 93.62 202 VAL B O 1
ATOM 4393 N N . SER B 1 203 ? -0.166 11.242 -6.258 1 89.81 203 SER B N 1
ATOM 4394 C CA . SER B 1 203 ? -1.538 11.57 -5.883 1 89.81 203 SER B CA 1
ATOM 4395 C C . SER B 1 203 ? -2.143 10.484 -4.996 1 89.81 203 SER B C 1
ATOM 4397 O O . SER B 1 203 ? -1.672 9.344 -4.992 1 89.81 203 SER B O 1
ATOM 4399 N N . GLN B 1 204 ? -3.18 10.844 -4.277 1 88.94 204 GLN B N 1
ATOM 4400 C CA . GLN B 1 204 ? -3.871 9.836 -3.473 1 88.94 204 GLN B CA 1
ATOM 4401 C C . GLN B 1 204 ? -4.836 9.023 -4.324 1 88.94 204 GLN B C 1
ATOM 4403 O O . GLN B 1 204 ? -5.039 7.832 -4.07 1 88.94 204 GLN B O 1
ATOM 4408 N N . ILE B 1 205 ? -5.375 9.523 -5.312 1 85.94 205 ILE B N 1
ATOM 4409 C CA . ILE B 1 205 ? -6.391 8.875 -6.125 1 85.94 205 ILE B CA 1
ATOM 4410 C C . ILE B 1 205 ? -5.75 7.754 -6.949 1 85.94 205 ILE B C 1
ATOM 4412 O O . ILE B 1 205 ? -6.27 6.637 -6.996 1 85.94 205 ILE B O 1
ATOM 4416 N N . GLU B 1 206 ? -4.613 8 -7.562 1 88.62 206 GLU B N 1
ATOM 4417 C CA . GLU B 1 206 ? -4.012 7.055 -8.492 1 88.62 206 GLU B CA 1
ATOM 4418 C C . GLU B 1 206 ? -3.615 5.762 -7.793 1 88.62 206 GLU B C 1
ATOM 4420 O O . GLU B 1 206 ? -3.889 4.668 -8.289 1 88.62 206 GLU B O 1
ATOM 4425 N N . PRO B 1 207 ? -3.006 5.852 -6.621 1 90.06 207 PRO B N 1
ATOM 4426 C CA . PRO B 1 207 ? -2.709 4.613 -5.902 1 90.06 207 PRO B CA 1
ATOM 4427 C C . PRO B 1 207 ? -3.967 3.812 -5.562 1 90.06 207 PRO B C 1
ATOM 4429 O O . PRO B 1 207 ? -3.955 2.58 -5.629 1 90.06 207 PRO B O 1
ATOM 4432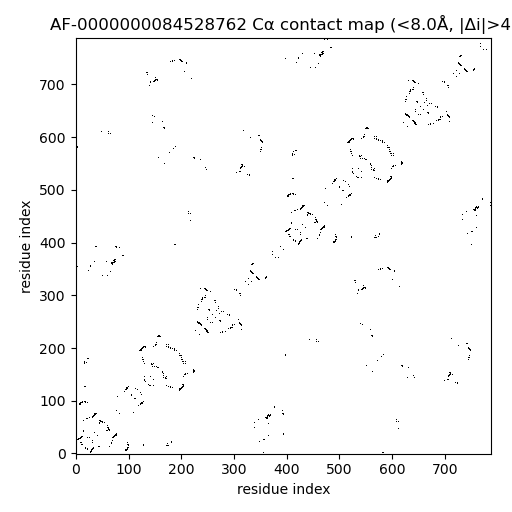 N N . MET B 1 208 ? -5.023 4.457 -5.211 1 87.69 208 MET B N 1
ATOM 4433 C CA . MET B 1 208 ? -6.266 3.771 -4.867 1 87.69 208 MET B CA 1
ATOM 4434 C C . MET B 1 208 ? -6.863 3.082 -6.09 1 87.69 208 MET B C 1
ATOM 4436 O O . MET B 1 208 ? -7.441 2 -5.98 1 87.69 208 MET B O 1
ATOM 4440 N N . VAL B 1 209 ? -6.688 3.719 -7.195 1 85 209 VAL B N 1
ATOM 4441 C CA . VAL B 1 209 ? -7.145 3.117 -8.445 1 85 209 VAL B CA 1
ATOM 4442 C C . VAL B 1 209 ? -6.238 1.947 -8.812 1 85 209 VAL B C 1
ATOM 4444 O O . VAL B 1 209 ? -6.719 0.889 -9.227 1 85 209 VAL B O 1
ATOM 4447 N N . HIS B 1 210 ? -4.98 2.164 -8.609 1 87.44 210 HIS B N 1
ATOM 4448 C CA . HIS B 1 210 ? -3.965 1.187 -8.977 1 87.44 210 HIS B CA 1
ATOM 4449 C C . HIS B 1 210 ? -4.191 -0.142 -8.266 1 87.44 210 HIS B C 1
ATOM 4451 O O . HIS B 1 210 ? -4.047 -1.208 -8.867 1 87.44 210 HIS B O 1
ATOM 4457 N N . VAL B 1 211 ? -4.652 -0.135 -7.098 1 82.12 211 VAL B N 1
ATOM 4458 C CA . VAL B 1 211 ? -4.789 -1.349 -6.297 1 82.12 211 VAL B CA 1
ATOM 4459 C C . VAL B 1 211 ? -6.039 -2.115 -6.727 1 82.12 211 VAL B C 1
ATOM 4461 O O . VAL B 1 211 ? -6.188 -3.295 -6.406 1 82.12 211 VAL B O 1
ATOM 4464 N N . LEU B 1 212 ? -6.898 -1.49 -7.461 1 79.5 212 LEU B N 1
ATOM 4465 C CA . LEU B 1 212 ? -8.133 -2.127 -7.902 1 79.5 212 LEU B CA 1
ATOM 4466 C C . LEU B 1 212 ? -8.039 -2.539 -9.367 1 79.5 212 LEU B C 1
ATOM 4468 O O . LEU B 1 212 ? -9.008 -3.045 -9.938 1 79.5 212 LEU B O 1
ATOM 4472 N N . ALA B 1 213 ? -7.039 -2.314 -10.023 1 72.38 213 ALA B N 1
ATOM 4473 C CA . ALA B 1 213 ? -6.926 -2.375 -11.477 1 72.38 213 ALA B CA 1
ATOM 4474 C C . ALA B 1 213 ? -7.391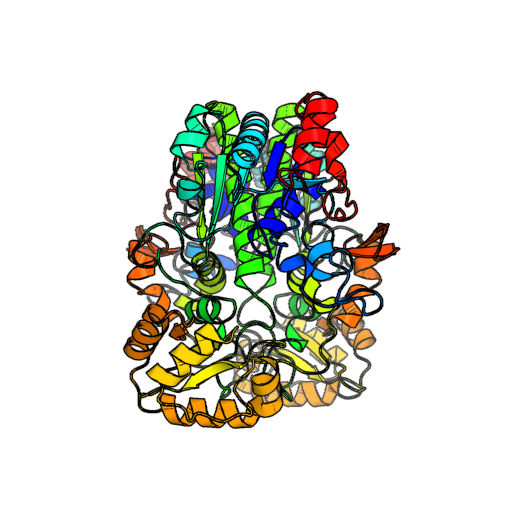 -3.729 -12.008 1 72.38 213 ALA B C 1
ATOM 4476 O O . ALA B 1 213 ? -8.008 -3.807 -13.07 1 72.38 213 ALA B O 1
ATOM 4477 N N . ASP B 1 214 ? -7.152 -4.754 -11.219 1 70.44 214 ASP B N 1
ATOM 4478 C CA . ASP B 1 214 ? -7.539 -6.078 -11.695 1 70.44 214 ASP B CA 1
ATOM 4479 C C . ASP B 1 214 ? -9.055 -6.195 -11.82 1 70.44 214 ASP B C 1
ATOM 4481 O O . ASP B 1 214 ? -9.562 -7.004 -12.602 1 70.44 214 ASP B O 1
ATOM 4485 N N . LEU B 1 215 ? -9.648 -5.363 -11.062 1 63.97 215 LEU B N 1
ATOM 4486 C CA . LEU B 1 215 ? -11.109 -5.465 -11.008 1 63.97 215 LEU B CA 1
ATOM 4487 C C . LEU B 1 215 ? -11.75 -4.723 -12.172 1 63.97 215 LEU B C 1
ATOM 4489 O O . LEU B 1 215 ? -12.914 -4.965 -12.508 1 63.97 215 LEU B O 1
ATOM 4493 N N . PHE B 1 216 ? -10.938 -3.883 -12.695 1 62.06 216 PHE B N 1
ATOM 4494 C CA . PHE B 1 216 ? -11.531 -3.076 -13.758 1 62.06 216 PHE B CA 1
ATOM 4495 C C . PHE B 1 216 ? -11.773 -3.916 -15.008 1 62.06 216 PHE B C 1
ATOM 4497 O O . PHE B 1 216 ? -12.672 -3.617 -15.797 1 62.06 216 PHE B O 1
ATOM 4504 N N . ALA B 1 217 ? -11.039 -4.922 -15.047 1 61.12 217 ALA B N 1
ATOM 4505 C CA . ALA B 1 217 ? -11.211 -5.809 -16.203 1 61.12 217 ALA B CA 1
ATOM 4506 C C . ALA B 1 217 ? -12.414 -6.734 -16 1 61.12 217 ALA B C 1
ATOM 4508 O O . ALA B 1 217 ? -12.961 -7.266 -16.969 1 61.12 217 ALA B O 1
ATOM 4509 N N . GLU B 1 218 ? -12.773 -6.98 -14.695 1 59.5 218 GLU B N 1
ATOM 4510 C CA . GLU B 1 218 ? -13.812 -7.953 -14.383 1 59.5 218 GLU B CA 1
ATOM 4511 C C . GLU B 1 218 ? -15.18 -7.273 -14.25 1 59.5 218 GLU B C 1
ATOM 4513 O O . GLU B 1 218 ? -16.219 -7.91 -14.445 1 59.5 218 GLU B O 1
ATOM 4518 N N . THR B 1 219 ? -15.484 -6.066 -14.719 1 55.34 219 THR B N 1
ATOM 4519 C CA . THR B 1 219 ? -16.609 -5.25 -14.281 1 55.34 219 THR B CA 1
ATOM 4520 C C . THR B 1 219 ? -17.703 -6.121 -13.648 1 55.34 219 THR B C 1
ATOM 4522 O O . THR B 1 219 ? -18.562 -6.648 -14.352 1 55.34 219 THR B O 1
ATOM 4525 N N . PRO B 1 220 ? -17.406 -6.641 -12.273 1 56.97 220 PRO B N 1
ATOM 4526 C CA . PRO B 1 220 ? -18.5 -7.43 -11.703 1 56.97 220 PRO B CA 1
ATOM 4527 C C . PRO B 1 220 ? -19.844 -6.688 -11.719 1 56.97 220 PRO B C 1
ATOM 4529 O O . PRO B 1 220 ? -19.875 -5.469 -11.547 1 56.97 220 PRO B O 1
ATOM 4532 N N . GLN B 1 221 ? -20.859 -7.352 -12.094 1 61.38 221 GLN B N 1
ATOM 4533 C CA . GLN B 1 221 ? -22.219 -6.805 -12.109 1 61.38 221 GLN B CA 1
ATOM 4534 C C . GLN B 1 221 ? -22.703 -6.5 -10.703 1 61.38 221 GLN B C 1
ATOM 4536 O O . GLN B 1 221 ? -23.422 -5.523 -10.484 1 61.38 221 GLN B O 1
ATOM 4541 N N . GLU B 1 222 ? -22.234 -7.406 -9.633 1 76.5 222 GLU B N 1
ATOM 4542 C CA . GLU B 1 222 ? -22.703 -7.207 -8.266 1 76.5 222 GLU B CA 1
ATOM 4543 C C . GLU B 1 222 ? -21.531 -7.25 -7.277 1 76.5 222 GLU B C 1
ATOM 4545 O O . GLU B 1 222 ? -20.5 -7.848 -7.562 1 76.5 222 GLU B O 1
ATOM 4550 N N . LYS B 1 223 ? -21.75 -6.559 -6.121 1 85.56 223 LYS B N 1
ATOM 4551 C CA . LYS B 1 223 ? -20.781 -6.641 -5.039 1 85.56 223 LYS B CA 1
ATOM 4552 C C . LYS B 1 223 ? -20.609 -8.086 -4.566 1 85.56 223 LYS B C 1
ATOM 4554 O O . LYS B 1 223 ? -21.594 -8.766 -4.273 1 85.56 223 LYS B O 1
ATOM 4559 N N . PRO B 1 224 ? -19.453 -8.523 -4.488 1 82.19 224 PRO B N 1
ATOM 4560 C CA . PRO B 1 224 ? -19.234 -9.945 -4.211 1 82.19 224 PRO B CA 1
ATOM 4561 C C . PRO B 1 224 ? -19.375 -10.281 -2.729 1 82.19 224 PRO B C 1
ATOM 4563 O O . PRO B 1 224 ? -19.672 -11.43 -2.375 1 82.19 224 PRO B O 1
ATOM 4566 N N . ALA B 1 225 ? -19.219 -9.305 -1.849 1 88.44 225 ALA B N 1
ATOM 4567 C CA . ALA B 1 225 ? -19.094 -9.57 -0.419 1 88.44 225 ALA B CA 1
ATOM 4568 C C . ALA B 1 225 ? -17.984 -10.586 -0.149 1 88.44 225 ALA B C 1
ATOM 4570 O O . ALA B 1 225 ? -16.797 -10.273 -0.293 1 88.44 225 ALA B O 1
ATOM 4571 N N . ASN B 1 226 ? -18.422 -11.953 0.131 1 89.12 226 ASN B N 1
ATOM 4572 C CA . ASN B 1 226 ? -17.406 -12.961 0.461 1 89.12 226 ASN B CA 1
ATOM 4573 C C . ASN B 1 226 ? -17.328 -14.047 -0.607 1 89.12 226 ASN B C 1
ATOM 4575 O O . ASN B 1 226 ? -16.562 -15 -0.474 1 89.12 226 ASN B O 1
ATOM 4579 N N . ALA B 1 227 ? -18.047 -13.883 -1.686 1 86.25 227 ALA B N 1
ATOM 4580 C CA . ALA B 1 227 ? -18.078 -14.891 -2.744 1 86.25 227 ALA B CA 1
ATOM 4581 C C . ALA B 1 227 ? -16.828 -14.812 -3.609 1 86.25 227 ALA B C 1
ATOM 4583 O O . ALA B 1 227 ? -16.219 -13.742 -3.734 1 86.25 227 ALA B O 1
ATOM 4584 N N . ASP B 1 228 ? -16.375 -15.953 -4.051 1 84.88 228 ASP B N 1
ATOM 4585 C CA . ASP B 1 228 ? -15.281 -16.078 -5.008 1 84.88 228 ASP B CA 1
ATOM 4586 C C . ASP B 1 228 ? -15.781 -16.609 -6.352 1 84.88 228 ASP B C 1
ATOM 4588 O O . ASP B 1 228 ? -16.672 -17.453 -6.391 1 84.88 228 ASP B O 1
ATOM 4592 N N . PRO B 1 229 ? -15.195 -16.125 -7.406 1 79.62 229 PRO B N 1
ATOM 4593 C CA . PRO B 1 229 ? -15.711 -16.547 -8.711 1 79.62 229 PRO B CA 1
ATOM 4594 C C . PRO B 1 229 ? -15.484 -18.031 -8.984 1 79.62 229 PRO B C 1
ATOM 4596 O O . PRO B 1 229 ? -16.203 -18.625 -9.789 1 79.62 229 PRO B O 1
ATOM 4599 N N . LEU B 1 230 ? -14.57 -18.594 -8.312 1 81.12 230 LEU B N 1
ATOM 4600 C CA . LEU B 1 230 ? -14.188 -19.953 -8.688 1 81.12 230 LEU B CA 1
ATOM 4601 C C . LEU B 1 230 ? -14.32 -20.891 -7.5 1 81.12 230 LEU B C 1
ATOM 4603 O O . LEU B 1 230 ? -14.5 -22.109 -7.684 1 81.12 230 LEU B O 1
ATOM 4607 N N . MET B 1 231 ? -14.227 -20.328 -6.355 1 88.44 231 MET B N 1
ATOM 4608 C CA . MET B 1 231 ? -14.141 -21.172 -5.164 1 88.44 231 MET B CA 1
ATOM 4609 C C . MET B 1 231 ? -15.5 -21.266 -4.469 1 88.44 231 MET B C 1
ATOM 4611 O O . MET B 1 231 ? -16.219 -20.281 -4.375 1 88.44 231 MET B O 1
ATOM 4615 N N . ALA B 1 232 ? -15.805 -22.484 -3.998 1 93.12 232 ALA B N 1
ATOM 4616 C CA . ALA B 1 232 ? -16.953 -22.766 -3.133 1 93.12 232 ALA B CA 1
ATOM 4617 C C . ALA B 1 232 ? -16.703 -24.016 -2.283 1 93.12 232 ALA B C 1
ATOM 4619 O O . ALA B 1 232 ? -16.266 -25.047 -2.799 1 93.12 232 ALA B O 1
ATOM 4620 N N . PRO B 1 233 ? -16.922 -23.922 -0.958 1 94 233 PRO B N 1
ATOM 4621 C CA . PRO B 1 233 ? -17.344 -22.719 -0.231 1 94 233 PRO B CA 1
ATOM 4622 C C . PRO B 1 233 ? -16.234 -21.688 -0.083 1 94 233 PRO B C 1
ATOM 4624 O O . PRO B 1 233 ? -15.055 -22.062 -0.034 1 94 233 PRO B O 1
ATOM 4627 N N . HIS B 1 234 ? -16.594 -20.484 -0.11 1 92.12 234 HIS B N 1
ATOM 4628 C CA . HIS B 1 234 ? -15.734 -19.328 0.138 1 92.12 234 HIS B CA 1
ATOM 4629 C C . HIS B 1 234 ? -16.5 -18.219 0.85 1 92.12 234 HIS B C 1
ATOM 4631 O O . HIS B 1 234 ? -17.391 -17.594 0.265 1 92.12 234 HIS B O 1
ATOM 4637 N N . GLY B 1 235 ? -16.094 -18.031 2.139 1 91.44 235 GLY B N 1
ATOM 4638 C CA . GLY B 1 235 ? -16.859 -17.016 2.85 1 91.44 235 GLY B CA 1
ATOM 4639 C C . GLY B 1 235 ? -16.547 -16.969 4.332 1 91.44 235 GLY B C 1
ATOM 4640 O O . GLY B 1 235 ? -15.484 -17.406 4.762 1 91.44 235 GLY B O 1
ATOM 4641 N N . VAL B 1 236 ? -17.406 -16.219 4.98 1 92.75 236 VAL B N 1
ATOM 4642 C CA . VAL B 1 236 ? -17.344 -16.047 6.43 1 92.75 236 VAL B CA 1
ATOM 4643 C C . VAL B 1 236 ? -18.656 -16.516 7.066 1 92.75 236 VAL B C 1
ATOM 4645 O O . VAL B 1 236 ? -19.734 -16.219 6.562 1 92.75 236 VAL B O 1
ATOM 4648 N N . TRP B 1 237 ? -18.5 -17.328 8.156 1 95 237 TRP B N 1
ATOM 4649 C CA . TRP B 1 237 ? -19.672 -17.906 8.812 1 95 237 TRP B CA 1
ATOM 4650 C C . TRP B 1 237 ? -19.609 -17.688 10.32 1 95 237 TRP B C 1
ATOM 4652 O O . TRP B 1 237 ? -18.531 -17.719 10.914 1 95 237 TRP B O 1
ATOM 4662 N N . PRO B 1 238 ? -20.766 -17.484 10.891 1 95.5 238 PRO B N 1
ATOM 4663 C CA . PRO B 1 238 ? -20.797 -17.344 12.344 1 95.5 238 PRO B CA 1
ATOM 4664 C C . PRO B 1 238 ? -20.578 -18.656 13.078 1 95.5 238 PRO B C 1
ATOM 4666 O O . PRO B 1 238 ? -21.141 -19.688 12.695 1 95.5 238 PRO B O 1
ATOM 4669 N N . CYS B 1 239 ? -19.734 -18.594 14.023 1 96.62 239 CYS B N 1
ATOM 4670 C CA . CYS B 1 239 ? -19.469 -19.719 14.922 1 96.62 239 CYS B CA 1
ATOM 4671 C C . CYS B 1 239 ? -20.172 -19.531 16.25 1 96.62 239 CYS B C 1
ATOM 4673 O O . CYS B 1 239 ? -21.094 -18.734 16.359 1 96.62 239 CYS B O 1
ATOM 4675 N N . ALA B 1 240 ? -19.844 -20.469 17.188 1 96.19 240 ALA B N 1
ATOM 4676 C CA . ALA B 1 240 ? -20.406 -20.344 18.516 1 96.19 240 ALA B CA 1
ATOM 4677 C C . ALA B 1 240 ? -19.953 -19.062 19.188 1 96.19 240 ALA B C 1
ATOM 4679 O O . ALA B 1 240 ? -18.766 -18.719 19.156 1 96.19 240 ALA B O 1
ATOM 4680 N N . GLY B 1 241 ? -20.969 -18.344 19.828 1 91.62 241 GLY B N 1
ATOM 4681 C CA . GLY B 1 241 ? -20.641 -17.109 20.547 1 91.62 241 GLY B CA 1
ATOM 4682 C C . GLY B 1 241 ? -20.984 -15.859 19.781 1 91.62 241 GLY B C 1
ATOM 4683 O O . GLY B 1 241 ? -21.297 -15.914 18.578 1 91.62 241 GLY B O 1
ATOM 4684 N N . ALA B 1 242 ? -20.984 -14.789 20.453 1 86.81 242 ALA B N 1
ATOM 4685 C CA . ALA B 1 242 ? -21.312 -13.5 19.859 1 86.81 242 ALA B CA 1
ATOM 4686 C C . ALA B 1 242 ? -20.141 -12.945 19.062 1 86.81 242 ALA B C 1
ATOM 4688 O O . ALA B 1 242 ? -19 -12.93 19.531 1 86.81 242 ALA B O 1
ATOM 4689 N N . ASP B 1 243 ? -20.406 -12.633 17.828 1 85.81 243 ASP B N 1
ATOM 4690 C CA . ASP B 1 243 ? -19.453 -11.961 16.953 1 85.81 243 ASP B CA 1
ATOM 4691 C C . ASP B 1 243 ? -18.234 -12.828 16.719 1 85.81 243 ASP B C 1
ATOM 4693 O O . ASP B 1 243 ? -17.094 -12.328 16.719 1 85.81 243 ASP B O 1
ATOM 4697 N N . ARG B 1 244 ? -18.469 -14.07 16.75 1 91.06 244 ARG B N 1
ATOM 4698 C CA . ARG B 1 244 ? -17.422 -15.039 16.438 1 91.06 244 ARG B CA 1
ATOM 4699 C C . ARG B 1 244 ? -17.625 -15.633 15.047 1 91.06 244 ARG B C 1
ATOM 4701 O O . ARG B 1 244 ? -18.625 -16.312 14.805 1 91.06 244 ARG B O 1
ATOM 4708 N N . TRP B 1 245 ? -16.641 -15.273 14.172 1 93.31 245 TRP B N 1
ATOM 4709 C CA . TRP B 1 245 ? -16.766 -15.672 12.773 1 93.31 245 TRP B CA 1
ATOM 4710 C C . TRP B 1 245 ? -15.523 -16.406 12.297 1 93.31 245 TRP B C 1
ATOM 4712 O O . TRP B 1 245 ? -14.414 -16.141 12.766 1 93.31 245 TRP B O 1
ATOM 4722 N N . ILE B 1 246 ? -15.727 -17.312 11.359 1 92.44 246 ILE B N 1
ATOM 4723 C CA . ILE B 1 246 ? -14.625 -18.031 10.734 1 92.44 246 ILE B CA 1
ATOM 4724 C C . ILE B 1 246 ? -14.656 -17.812 9.219 1 92.44 246 ILE B C 1
ATOM 4726 O O . ILE B 1 246 ? -15.734 -17.781 8.617 1 92.44 246 ILE B O 1
ATOM 4730 N N . ALA B 1 247 ? -13.508 -17.594 8.664 1 91.94 247 ALA B N 1
ATOM 4731 C CA . ALA B 1 247 ? -13.352 -17.578 7.211 1 91.94 247 ALA B CA 1
ATOM 4732 C C . ALA B 1 247 ? -12.867 -18.938 6.699 1 91.94 247 ALA B C 1
ATOM 4734 O O . ALA B 1 247 ? -11.953 -19.531 7.266 1 91.94 247 ALA B O 1
ATOM 4735 N N . ILE B 1 248 ? -13.508 -19.438 5.613 1 92.19 248 ILE B N 1
ATOM 4736 C CA . ILE B 1 248 ? -13.133 -20.703 4.98 1 92.19 248 ILE B CA 1
ATOM 4737 C C . ILE B 1 248 ? -13.055 -20.516 3.467 1 92.19 248 ILE B C 1
ATOM 4739 O O . ILE B 1 248 ? -13.914 -19.859 2.871 1 92.19 248 ILE B O 1
ATOM 4743 N N . ALA B 1 249 ? -12.016 -21.047 2.881 1 90.88 249 ALA B N 1
ATOM 4744 C CA . ALA B 1 249 ? -11.852 -21.047 1.43 1 90.88 249 ALA B CA 1
ATOM 4745 C C . ALA B 1 249 ? -11.5 -22.453 0.931 1 90.88 249 ALA B C 1
ATOM 4747 O O . ALA B 1 249 ? -10.477 -23.016 1.328 1 90.88 249 ALA B O 1
ATOM 4748 N N . CYS B 1 250 ? -12.344 -22.953 0.099 1 91.56 250 CYS B N 1
ATOM 4749 C CA . CYS B 1 250 ? -12.125 -24.266 -0.493 1 91.56 250 CYS B CA 1
ATOM 4750 C C . CYS B 1 250 ? -11.859 -24.156 -1.989 1 91.56 250 CYS B C 1
ATOM 4752 O O . CYS B 1 250 ? -12.766 -23.828 -2.76 1 91.56 250 CYS B O 1
ATOM 4754 N N . GLU B 1 251 ? -10.648 -24.516 -2.395 1 86.5 251 GLU B N 1
ATOM 4755 C CA . GLU B 1 251 ? -10.219 -24.25 -3.764 1 86.5 251 GLU B CA 1
ATOM 4756 C C . GLU B 1 251 ? -10.391 -25.469 -4.652 1 86.5 251 GLU B C 1
ATOM 4758 O O . GLU B 1 251 ? -10.773 -25.359 -5.816 1 86.5 251 GLU B O 1
ATOM 4763 N N . ASP B 1 252 ? -10.086 -26.625 -4.113 1 87.69 252 ASP B N 1
ATOM 4764 C CA . ASP B 1 252 ? -10.023 -27.781 -4.996 1 87.69 252 ASP B CA 1
ATOM 4765 C C . ASP B 1 252 ? -10.648 -29 -4.34 1 87.69 252 ASP B C 1
ATOM 4767 O O . ASP B 1 252 ? -11.172 -28.922 -3.227 1 87.69 252 ASP B O 1
ATOM 4771 N N . ASP B 1 253 ? -10.539 -30.125 -5.082 1 94.44 253 ASP B N 1
ATOM 4772 C CA . ASP B 1 253 ? -11.258 -31.328 -4.648 1 94.44 253 ASP B CA 1
ATOM 4773 C C . ASP B 1 253 ? -10.57 -31.969 -3.447 1 94.44 253 ASP B C 1
ATOM 4775 O O . ASP B 1 253 ? -11.234 -32.594 -2.607 1 94.44 253 ASP B O 1
ATOM 4779 N N . ALA B 1 254 ? -9.297 -31.812 -3.354 1 93.06 254 ALA B N 1
ATOM 4780 C CA . ALA B 1 254 ? -8.594 -32.344 -2.188 1 93.06 254 ALA B CA 1
ATOM 4781 C C . ALA B 1 254 ? -8.992 -31.594 -0.92 1 93.06 254 ALA B C 1
ATOM 4783 O O . ALA B 1 254 ? -9.273 -32.219 0.109 1 93.06 254 ALA B O 1
ATOM 4784 N N . GLN B 1 255 ? -9.055 -30.328 -1.012 1 92.88 255 GLN B N 1
ATOM 4785 C CA . GLN B 1 255 ? -9.508 -29.516 0.108 1 92.88 255 GLN B CA 1
ATOM 4786 C C . GLN B 1 255 ? -10.969 -29.812 0.455 1 92.88 255 GLN B C 1
ATOM 4788 O O . GLN B 1 255 ? -11.336 -29.844 1.631 1 92.88 255 GLN B O 1
ATOM 4793 N N . TRP B 1 256 ? -11.75 -30.047 -0.541 1 96.12 256 TRP B N 1
ATOM 4794 C CA . TRP B 1 256 ? -13.148 -30.391 -0.312 1 96.12 256 TRP B CA 1
ATOM 4795 C C . TRP B 1 256 ? -13.281 -31.688 0.48 1 96.12 256 TRP B C 1
ATOM 4797 O O . TRP B 1 256 ? -14.062 -31.766 1.433 1 96.12 256 TRP B O 1
ATOM 4807 N N . ALA B 1 257 ? -12.539 -32.656 0.084 1 96.81 257 ALA B N 1
ATOM 4808 C CA . ALA B 1 257 ? -12.578 -33.906 0.797 1 96.81 257 ALA B CA 1
ATOM 4809 C C . ALA B 1 257 ? -12.234 -33.719 2.271 1 96.81 257 ALA B C 1
ATOM 4811 O O . ALA B 1 257 ? -12.906 -34.281 3.146 1 96.81 257 ALA B O 1
ATOM 4812 N N . ALA B 1 258 ? -11.258 -32.938 2.564 1 96.25 258 ALA B N 1
ATOM 4813 C CA . ALA B 1 258 ? -10.844 -32.656 3.936 1 96.25 258 ALA B CA 1
ATOM 4814 C C . ALA B 1 258 ? -11.922 -31.891 4.684 1 96.25 258 ALA B C 1
ATOM 4816 O O . ALA B 1 258 ? -12.227 -32.188 5.84 1 96.25 258 ALA B O 1
ATOM 4817 N N . LEU B 1 259 ? -12.477 -30.891 4.016 1 97 259 LEU B N 1
ATOM 4818 C CA . LEU B 1 259 ? -13.523 -30.062 4.613 1 97 259 LEU B CA 1
ATOM 4819 C C . LEU B 1 259 ? -14.75 -30.906 4.961 1 97 259 LEU B C 1
ATOM 4821 O O . LEU B 1 259 ? -15.32 -30.766 6.043 1 97 259 LEU B O 1
ATOM 4825 N N . ARG B 1 260 ? -15.125 -31.719 4.078 1 97.25 260 ARG B N 1
ATOM 4826 C CA . ARG B 1 260 ? -16.266 -32.594 4.277 1 97.25 260 ARG B CA 1
ATOM 4827 C C . ARG B 1 260 ? -16.078 -33.5 5.5 1 97.25 260 ARG B C 1
ATOM 4829 O O . ARG B 1 260 ? -17 -33.688 6.293 1 97.25 260 ARG B O 1
ATOM 4836 N N . GLU B 1 261 ? -14.922 -33.969 5.613 1 97.12 261 GLU B N 1
ATOM 4837 C CA . GLU B 1 261 ? -14.609 -34.844 6.742 1 97.12 261 GLU B CA 1
ATOM 4838 C C . GLU B 1 261 ? -14.672 -34.094 8.062 1 97.12 261 GLU B C 1
ATOM 4840 O O . GLU B 1 261 ? -15.281 -34.562 9.023 1 97.12 261 GLU B O 1
ATOM 4845 N N . VAL B 1 262 ? -14.047 -32.938 8.117 1 97.25 262 VAL B N 1
ATOM 4846 C CA . VAL B 1 262 ? -13.953 -32.156 9.352 1 97.25 262 VAL B CA 1
ATOM 4847 C C . VAL B 1 262 ? -15.344 -31.672 9.766 1 97.25 262 VAL B C 1
ATOM 4849 O O . VAL B 1 262 ? -15.688 -31.703 10.945 1 97.25 262 VAL B O 1
ATOM 4852 N N . LEU B 1 263 ? -16.188 -31.266 8.789 1 97.38 263 LEU B N 1
ATOM 4853 C CA . LEU B 1 263 ? -17.484 -30.656 9.094 1 97.38 263 LEU B CA 1
ATOM 4854 C C . LEU B 1 263 ? -18.609 -31.688 9.031 1 97.38 263 LEU B C 1
ATOM 4856 O O . LEU B 1 263 ? -19.766 -31.359 9.312 1 97.38 263 LEU B O 1
ATOM 4860 N N . ASP B 1 264 ? -18.25 -32.875 8.625 1 95.5 264 ASP B N 1
ATOM 4861 C CA . ASP B 1 264 ? -19.234 -33.938 8.469 1 95.5 264 ASP B CA 1
ATOM 4862 C C . ASP B 1 264 ? -20.328 -33.531 7.477 1 95.5 264 ASP B C 1
ATOM 4864 O O . ASP B 1 264 ? -21.516 -33.625 7.777 1 95.5 264 ASP B O 1
ATOM 4868 N N . LEU B 1 265 ? -19.891 -33.031 6.355 1 96.06 265 LEU B N 1
ATOM 4869 C CA . LEU B 1 265 ? -20.812 -32.625 5.301 1 96.06 265 LEU B CA 1
ATOM 4870 C C . LEU B 1 265 ? -21.25 -33.812 4.465 1 96.06 265 LEU B C 1
ATOM 4872 O O . LEU B 1 265 ? -20.5 -34.781 4.312 1 96.06 265 LEU B O 1
ATOM 4876 N N . PRO B 1 266 ? -22.422 -33.781 3.939 1 92.75 266 PRO B N 1
ATOM 4877 C CA . PRO B 1 266 ? -22.906 -34.906 3.143 1 92.75 266 PRO B CA 1
ATOM 4878 C C . PRO B 1 266 ? -22.125 -35.094 1.843 1 92.75 266 PRO B C 1
ATOM 4880 O O . PRO B 1 266 ? -21.672 -34.094 1.25 1 92.75 266 PRO B O 1
ATOM 4883 N N . ALA B 1 267 ? -22.062 -36.375 1.454 1 91.19 267 ALA B N 1
ATOM 4884 C CA . ALA B 1 267 ? -21.5 -36.656 0.144 1 91.19 267 ALA B CA 1
ATOM 4885 C C . ALA B 1 267 ? -22.562 -36.594 -0.949 1 91.19 267 ALA B C 1
ATOM 4887 O O . ALA B 1 267 ? -23.469 -37.438 -1.008 1 91.19 267 ALA B O 1
ATOM 4888 N N . GLU B 1 268 ? -22.641 -35.531 -1.618 1 94.5 268 GLU B N 1
ATOM 4889 C CA . GLU B 1 268 ? -23.578 -35.344 -2.725 1 94.5 268 GLU B CA 1
ATOM 4890 C C . GLU B 1 268 ? -22.844 -35.188 -4.051 1 94.5 268 GLU B C 1
ATOM 4892 O O . GLU B 1 268 ? -21.797 -34.562 -4.113 1 94.5 268 GLU B O 1
ATOM 4897 N N . ASP B 1 269 ? -23.375 -35.75 -5.078 1 95.12 269 ASP B N 1
ATOM 4898 C CA . ASP B 1 269 ? -22.75 -35.719 -6.402 1 95.12 269 ASP B CA 1
ATOM 4899 C C . ASP B 1 269 ? -22.578 -34.281 -6.895 1 95.12 269 ASP B C 1
ATOM 4901 O O . ASP B 1 269 ? -21.578 -33.969 -7.559 1 95.12 269 ASP B O 1
ATOM 4905 N N . ARG B 1 270 ? -23.484 -33.469 -6.504 1 94.88 270 ARG B N 1
ATOM 4906 C CA . ARG B 1 270 ? -23.453 -32.125 -7.012 1 94.88 270 ARG B CA 1
ATOM 4907 C C . ARG B 1 270 ? -22.266 -31.344 -6.426 1 94.88 270 ARG B C 1
ATOM 4909 O O . ARG B 1 270 ? -21.891 -30.281 -6.941 1 94.88 270 ARG B O 1
ATOM 4916 N N . PHE B 1 271 ? -21.641 -31.859 -5.352 1 96.5 271 PHE B N 1
ATOM 4917 C CA . PHE B 1 271 ? -20.531 -31.156 -4.711 1 96.5 271 PHE B CA 1
ATOM 4918 C C . PHE B 1 271 ? -19.203 -31.828 -5.051 1 96.5 271 PHE B C 1
ATOM 4920 O O . PHE B 1 271 ? -18.156 -31.422 -4.539 1 96.5 271 PHE B O 1
ATOM 4927 N N . ALA B 1 272 ? -19.172 -32.75 -5.945 1 94.31 272 ALA B N 1
ATOM 4928 C CA . ALA B 1 272 ? -18.016 -33.594 -6.145 1 94.31 272 ALA B CA 1
ATOM 4929 C C . ALA B 1 272 ? -16.875 -32.844 -6.82 1 94.31 272 ALA B C 1
ATOM 4931 O O . ALA B 1 272 ? -15.695 -33.188 -6.621 1 94.31 272 ALA B O 1
ATOM 4932 N N . THR B 1 273 ? -17.281 -31.875 -7.621 1 94.75 273 THR B N 1
ATOM 4933 C CA . THR B 1 273 ? -16.266 -31.094 -8.336 1 94.75 273 THR B CA 1
ATOM 4934 C C . THR B 1 273 ? -16.375 -29.625 -7.969 1 94.75 273 THR B C 1
ATOM 4936 O O . THR B 1 273 ? -17.406 -29.156 -7.504 1 94.75 273 THR B O 1
ATOM 4939 N N . ALA B 1 274 ? -15.281 -28.953 -8.195 1 92.75 274 ALA B N 1
ATOM 4940 C CA . ALA B 1 274 ? -15.266 -27.516 -7.949 1 92.75 274 ALA B CA 1
ATOM 4941 C C . ALA B 1 274 ? -16.375 -26.812 -8.727 1 92.75 274 ALA B C 1
ATOM 4943 O O . ALA B 1 274 ? -17.094 -25.969 -8.18 1 92.75 274 ALA B O 1
ATOM 4944 N N . GLY B 1 275 ? -16.531 -27.172 -9.945 1 92.44 275 GLY B N 1
ATOM 4945 C CA . GLY B 1 275 ? -17.594 -26.609 -10.766 1 92.44 275 GLY B CA 1
ATOM 4946 C C . GLY B 1 275 ? -18.984 -26.906 -10.227 1 92.44 275 GLY B C 1
ATOM 4947 O O . GLY B 1 275 ? -19.859 -26.047 -10.234 1 92.44 275 GLY B O 1
ATOM 4948 N N . GLY B 1 276 ? -19.172 -28.094 -9.805 1 95.38 276 GLY B N 1
ATOM 4949 C CA . GLY B 1 276 ? -20.438 -28.469 -9.195 1 95.38 276 GLY B CA 1
ATOM 4950 C C . GLY B 1 276 ? -20.734 -27.703 -7.926 1 95.38 276 GLY B C 1
ATOM 4951 O O . GLY B 1 276 ? -21.875 -27.266 -7.719 1 95.38 276 GLY B O 1
ATOM 4952 N N . ARG B 1 277 ? -19.75 -27.547 -7.094 1 96.62 277 ARG B N 1
ATOM 4953 C CA . ARG B 1 277 ? -19.906 -26.781 -5.855 1 96.62 277 ARG B CA 1
ATOM 4954 C C . ARG B 1 277 ? -20.234 -25.328 -6.141 1 96.62 277 ARG B C 1
ATOM 4956 O O . ARG B 1 277 ? -21.125 -24.75 -5.496 1 96.62 277 ARG B O 1
ATOM 4963 N N . LYS B 1 278 ? -19.625 -24.797 -7.145 1 94.19 278 LYS B N 1
ATOM 4964 C CA . LYS B 1 278 ? -19.906 -23.406 -7.504 1 94.19 278 LYS B CA 1
ATOM 4965 C C . LYS B 1 278 ? -21.328 -23.25 -8.031 1 94.19 278 LYS B C 1
ATOM 4967 O O . LYS B 1 278 ? -22 -22.281 -7.703 1 94.19 278 LYS B O 1
ATOM 4972 N N . ALA B 1 279 ? -21.781 -24.219 -8.742 1 95.31 279 ALA B N 1
ATOM 4973 C CA . ALA B 1 279 ? -23.141 -24.172 -9.305 1 95.31 279 ALA B CA 1
ATOM 4974 C C . ALA B 1 279 ? -24.188 -24.281 -8.211 1 95.31 279 ALA B C 1
ATOM 4976 O O . ALA B 1 279 ? -25.281 -23.719 -8.344 1 95.31 279 ALA B O 1
ATOM 4977 N N . ALA B 1 280 ? -23.844 -24.906 -7.145 1 96.75 280 ALA B N 1
ATOM 4978 C CA . ALA B 1 280 ? -24.766 -25.109 -6.031 1 96.75 280 ALA B CA 1
ATOM 4979 C C . ALA B 1 280 ? -24.312 -24.312 -4.801 1 96.75 280 ALA B C 1
ATOM 4981 O O . ALA B 1 280 ? -24.484 -24.781 -3.67 1 96.75 280 ALA B O 1
ATOM 4982 N N . GLU B 1 281 ? -23.703 -23.219 -4.98 1 96 281 GLU B N 1
ATOM 4983 C CA . GLU B 1 281 ? -23.016 -22.453 -3.943 1 96 281 GLU B CA 1
ATOM 4984 C C . GLU B 1 281 ? -23.969 -22.062 -2.814 1 96 281 GLU B C 1
ATOM 4986 O O . GLU B 1 281 ? -23.625 -22.203 -1.637 1 96 281 GLU B O 1
ATOM 4991 N N . ALA B 1 282 ? -25.188 -21.641 -3.146 1 95.31 282 ALA B N 1
ATOM 4992 C CA . ALA B 1 282 ? -26.125 -21.172 -2.131 1 95.31 282 ALA B CA 1
ATOM 4993 C C . ALA B 1 282 ? -26.5 -22.312 -1.184 1 95.31 282 ALA B C 1
ATOM 4995 O O . ALA B 1 282 ? -26.531 -22.141 0.036 1 95.31 282 ALA B O 1
ATOM 4996 N N . GLU B 1 283 ? -26.766 -23.406 -1.746 1 96.5 283 GLU B N 1
ATOM 4997 C CA . GLU B 1 283 ? -27.109 -24.578 -0.948 1 96.5 283 GLU B CA 1
ATOM 4998 C C . GLU B 1 283 ? -25.938 -25.047 -0.105 1 96.5 283 GLU B C 1
ATOM 5000 O O . GLU B 1 283 ? -26.094 -25.391 1.066 1 96.5 283 GLU B O 1
ATOM 5005 N N . LEU B 1 284 ? -24.812 -25.047 -0.711 1 97.12 284 LEU B N 1
ATOM 5006 C CA . LEU B 1 284 ? -23.609 -25.469 -0.012 1 97.12 284 LEU B CA 1
ATOM 5007 C C . LEU B 1 284 ? -23.297 -24.531 1.149 1 97.12 284 LEU B C 1
ATOM 5009 O O . LEU B 1 284 ? -22.953 -24.984 2.244 1 97.12 284 LEU B O 1
ATOM 5013 N N . ASP B 1 285 ? -23.453 -23.281 0.92 1 96.06 285 ASP B N 1
ATOM 5014 C CA . ASP B 1 285 ? -23.203 -22.281 1.951 1 96.06 285 ASP B CA 1
ATOM 5015 C C . ASP B 1 285 ? -24.141 -22.484 3.146 1 96.06 285 ASP B C 1
ATOM 5017 O O . ASP B 1 285 ? -23.719 -22.344 4.297 1 96.06 285 ASP B O 1
ATOM 5021 N N . ALA B 1 286 ? -25.328 -22.812 2.859 1 96.44 286 ALA B N 1
ATOM 5022 C CA . ALA B 1 286 ? -26.297 -23.062 3.928 1 96.44 286 ALA B CA 1
ATOM 5023 C C . ALA B 1 286 ? -25.906 -24.281 4.754 1 96.44 286 ALA B C 1
ATOM 5025 O O . ALA B 1 286 ? -26.031 -24.281 5.98 1 96.44 286 ALA B O 1
ATOM 5026 N N . LEU B 1 287 ? -25.438 -25.25 4.07 1 97 287 LEU B N 1
ATOM 5027 C CA . LEU B 1 287 ? -24.984 -26.453 4.758 1 97 287 LEU B CA 1
ATOM 5028 C C . LEU B 1 287 ? -23.797 -26.156 5.648 1 97 287 LEU B C 1
ATOM 5030 O O . LEU B 1 287 ? -23.75 -26.562 6.812 1 97 287 LEU B O 1
ATOM 5034 N N . VAL B 1 288 ? -22.828 -25.438 5.129 1 97.5 288 VAL B N 1
ATOM 5035 C CA . VAL B 1 288 ? -21.625 -25.078 5.875 1 97.5 288 VAL B CA 1
ATOM 5036 C C . VAL B 1 288 ? -22 -24.25 7.098 1 97.5 288 VAL B C 1
ATOM 5038 O O . VAL B 1 288 ? -21.5 -24.484 8.195 1 97.5 288 VAL B O 1
ATOM 5041 N N . ALA B 1 289 ? -22.922 -23.359 6.887 1 97 289 ALA B N 1
ATOM 5042 C CA . ALA B 1 289 ? -23.375 -22.5 7.973 1 97 289 ALA B CA 1
ATOM 5043 C C . ALA B 1 289 ? -23.953 -23.328 9.125 1 97 289 ALA B C 1
ATOM 5045 O O . ALA B 1 289 ? -23.641 -23.062 10.289 1 97 289 ALA B O 1
ATOM 5046 N N . GLY B 1 290 ? -24.734 -24.25 8.781 1 96.75 290 GLY B N 1
ATOM 5047 C CA . GLY B 1 290 ? -25.328 -25.109 9.789 1 96.75 290 GLY B CA 1
ATOM 5048 C C . GLY B 1 290 ? -24.297 -25.922 10.57 1 96.75 290 GLY B C 1
ATOM 5049 O O . GLY B 1 290 ? -24.469 -26.125 11.773 1 96.75 290 GLY B O 1
ATOM 5050 N N . MET B 1 291 ? -23.234 -26.297 9.922 1 96.75 291 MET B N 1
ATOM 5051 C CA . MET B 1 291 ? -22.234 -27.188 10.539 1 96.75 291 MET B CA 1
ATOM 5052 C C . MET B 1 291 ? -21.25 -26.391 11.383 1 96.75 291 MET B C 1
ATOM 5054 O O . MET B 1 291 ? -20.672 -26.922 12.328 1 96.75 291 MET B O 1
ATOM 5058 N N . VAL B 1 292 ? -21.094 -25.062 11.102 1 97.06 292 VAL B N 1
ATOM 5059 C CA . VAL B 1 292 ? -20.094 -24.234 11.75 1 97.06 292 VAL B CA 1
ATOM 5060 C C . VAL B 1 292 ? -20.719 -23.531 12.961 1 97.06 292 VAL B C 1
ATOM 5062 O O . VAL B 1 292 ? -20.031 -23.219 13.93 1 97.06 292 VAL B O 1
ATOM 5065 N N . ALA B 1 293 ? -22 -23.203 13.062 1 95.44 293 ALA B N 1
ATOM 5066 C CA . ALA B 1 293 ? -22.734 -22.344 14 1 95.44 293 ALA B CA 1
ATOM 5067 C C . ALA B 1 293 ? -22.484 -22.781 15.438 1 95.44 293 ALA B C 1
ATOM 5069 O O . ALA B 1 293 ? -22.406 -21.953 16.344 1 95.44 293 ALA B O 1
ATOM 5070 N N . GLY B 1 294 ? -22.203 -23.984 15.734 1 94.12 294 GLY B N 1
ATOM 5071 C CA . GLY B 1 294 ? -22.078 -24.453 17.094 1 94.12 294 GLY B CA 1
ATOM 5072 C C . GLY B 1 294 ? -20.641 -24.828 17.469 1 94.12 294 GLY B C 1
ATOM 5073 O O . GLY B 1 294 ? -20.375 -25.234 18.594 1 94.12 294 GLY B O 1
ATOM 5074 N N . ARG B 1 295 ? -19.766 -24.391 16.703 1 97.12 295 ARG B N 1
ATOM 5075 C CA . ARG B 1 295 ? -18.391 -24.812 16.922 1 97.12 295 ARG B CA 1
ATOM 5076 C C . ARG B 1 295 ? -17.516 -23.641 17.406 1 97.12 295 ARG B C 1
ATOM 5078 O O . ARG B 1 295 ? -17.828 -22.484 17.125 1 97.12 295 ARG B O 1
ATOM 5085 N N . ASP B 1 296 ? -16.5 -24.016 18.156 1 96.88 296 ASP B N 1
ATOM 5086 C CA . ASP B 1 296 ? -15.531 -23.016 18.562 1 96.88 296 ASP B CA 1
ATOM 5087 C C . ASP B 1 296 ? -14.695 -22.531 17.375 1 96.88 296 ASP B C 1
ATOM 5089 O O . ASP B 1 296 ? -14.078 -23.344 16.688 1 96.88 296 ASP B O 1
ATOM 5093 N N . ARG B 1 297 ? -14.695 -21.234 17.203 1 93.56 297 ARG B N 1
ATOM 5094 C CA . ARG B 1 297 ? -14.07 -20.609 16.047 1 93.56 297 ARG B CA 1
ATOM 5095 C C . ARG B 1 297 ? -12.594 -20.984 15.953 1 93.56 297 ARG B C 1
ATOM 5097 O O . ARG B 1 297 ? -12.125 -21.438 14.906 1 93.56 297 ARG B O 1
ATOM 5104 N N . ASP B 1 298 ? -11.852 -20.828 17.047 1 88.75 298 ASP B N 1
ATOM 5105 C CA . ASP B 1 298 ? -10.398 -21 17.031 1 88.75 298 ASP B CA 1
ATOM 5106 C C . ASP B 1 298 ? -10.023 -22.469 16.891 1 88.75 298 ASP B C 1
ATOM 5108 O O . ASP B 1 298 ? -9.094 -22.812 16.156 1 88.75 298 ASP B O 1
ATOM 5112 N N . GLU B 1 299 ? -10.734 -23.281 17.531 1 94.44 299 GLU B N 1
ATOM 5113 C CA . GLU B 1 299 ? -10.508 -24.719 17.406 1 94.44 299 GLU B CA 1
ATOM 5114 C C . GLU B 1 299 ? -10.789 -25.219 15.992 1 94.44 299 GLU B C 1
ATOM 5116 O O . GLU B 1 299 ? -10.008 -25.984 15.43 1 94.44 299 GLU B O 1
ATOM 5121 N N . LEU B 1 300 ? -11.867 -24.75 15.492 1 95.44 300 LEU B N 1
ATOM 5122 C CA . LEU B 1 300 ? -12.234 -25.172 14.148 1 95.44 300 LEU B CA 1
ATOM 5123 C C . LEU B 1 300 ? -11.211 -24.688 13.125 1 95.44 300 LEU B C 1
ATOM 5125 O O . LEU B 1 300 ? -10.828 -25.438 12.219 1 95.44 300 LEU B O 1
ATOM 5129 N N . ALA B 1 301 ? -10.789 -23.453 13.25 1 89.94 301 ALA B N 1
ATOM 5130 C CA . ALA B 1 301 ? -9.781 -22.906 12.344 1 89.94 301 ALA B CA 1
ATOM 5131 C C . ALA B 1 301 ? -8.508 -23.734 12.375 1 89.94 301 ALA B C 1
ATOM 5133 O O . ALA B 1 301 ? -7.922 -24.031 11.32 1 89.94 301 ALA B O 1
ATOM 5134 N N . GLN B 1 302 ? -8.133 -24.125 13.523 1 87.56 302 GLN B N 1
ATOM 5135 C CA . GLN B 1 302 ? -6.922 -24.922 13.695 1 87.56 302 GLN B CA 1
ATOM 5136 C C . GLN B 1 302 ? -7.074 -26.297 13.047 1 87.56 302 GLN B C 1
ATOM 5138 O O . GLN B 1 302 ? -6.184 -26.75 12.328 1 87.56 302 GLN B O 1
ATOM 5143 N N . VAL B 1 303 ? -8.172 -26.922 13.266 1 93.38 303 VAL B N 1
ATOM 5144 C CA . VAL B 1 303 ? -8.422 -28.266 12.75 1 93.38 303 VAL B CA 1
ATOM 5145 C C . VAL B 1 303 ? -8.469 -28.234 11.219 1 93.38 303 VAL B C 1
ATOM 5147 O O . VAL B 1 303 ? -7.918 -29.109 10.555 1 93.38 303 VAL B O 1
ATOM 5150 N N . LEU B 1 304 ? -9.094 -27.234 10.688 1 92.31 304 LEU B N 1
ATOM 5151 C CA . LEU B 1 304 ? -9.188 -27.109 9.242 1 92.31 304 LEU B CA 1
ATOM 5152 C C . LEU B 1 304 ? -7.82 -26.844 8.625 1 92.31 304 LEU B C 1
ATOM 5154 O O . LEU B 1 304 ? -7.449 -27.469 7.633 1 92.31 304 LEU B O 1
ATOM 5158 N N . ALA B 1 305 ? -7.113 -25.969 9.266 1 84.31 305 ALA B N 1
ATOM 5159 C CA . ALA B 1 305 ? -5.773 -25.656 8.773 1 84.31 305 ALA B CA 1
ATOM 5160 C C . ALA B 1 305 ? -4.883 -26.891 8.781 1 84.31 305 ALA B C 1
ATOM 5162 O O . ALA B 1 305 ? -4.152 -27.141 7.824 1 84.31 305 ALA B O 1
ATOM 5163 N N . GLU B 1 306 ? -4.941 -27.656 9.766 1 86.81 306 GLU B N 1
ATOM 5164 C CA . GLU B 1 306 ? -4.152 -28.875 9.898 1 86.81 306 GLU B CA 1
ATOM 5165 C C . GLU B 1 306 ? -4.551 -29.922 8.852 1 86.81 306 GLU B C 1
ATOM 5167 O O . GLU B 1 306 ? -3.717 -30.703 8.391 1 86.81 306 GLU B O 1
ATOM 5172 N N . ALA B 1 307 ? -5.777 -29.844 8.445 1 91.56 307 ALA B N 1
ATOM 5173 C CA . ALA B 1 307 ? -6.285 -30.781 7.441 1 91.56 307 ALA B CA 1
ATOM 5174 C C . ALA B 1 307 ? -5.965 -30.297 6.031 1 91.56 307 ALA B C 1
ATOM 5176 O O . ALA B 1 307 ? -6.258 -30.984 5.051 1 91.56 307 ALA B O 1
ATOM 5177 N N . GLY B 1 308 ? -5.449 -29.062 5.98 1 85.56 308 GLY B N 1
ATOM 5178 C CA . GLY B 1 308 ? -5.062 -28.547 4.684 1 85.56 308 GLY B CA 1
ATOM 5179 C C . GLY B 1 308 ? -6.121 -27.656 4.059 1 85.56 308 GLY B C 1
ATOM 5180 O O . GLY B 1 308 ? -6.047 -27.328 2.873 1 85.56 308 GLY B O 1
ATOM 5181 N N . VAL B 1 309 ? -7.133 -27.281 4.812 1 90.19 309 VAL B N 1
ATOM 5182 C CA . VAL B 1 309 ? -8.172 -26.359 4.344 1 90.19 309 VAL B CA 1
ATOM 5183 C C . VAL B 1 309 ? -7.883 -24.953 4.863 1 90.19 309 VAL B C 1
ATOM 5185 O O . VAL B 1 309 ? -7.875 -24.719 6.074 1 90.19 309 VAL B O 1
ATOM 5188 N N . PRO B 1 310 ? -7.684 -24.031 3.963 1 87.88 310 PRO B N 1
ATOM 5189 C CA . PRO B 1 310 ? -7.477 -22.656 4.426 1 87.88 310 PRO B CA 1
ATOM 5190 C C . PRO B 1 310 ? -8.648 -22.125 5.254 1 87.88 310 PRO B C 1
ATOM 5192 O O . PRO B 1 310 ? -9.789 -22.125 4.785 1 87.88 310 PRO B O 1
ATOM 5195 N N . ALA B 1 311 ? -8.328 -21.797 6.461 1 89.12 311 ALA B N 1
ATOM 5196 C CA . ALA B 1 311 ? -9.328 -21.266 7.383 1 89.12 311 ALA B CA 1
ATOM 5197 C C . ALA B 1 311 ? -8.672 -20.406 8.461 1 89.12 311 ALA B C 1
ATOM 5199 O O . ALA B 1 311 ? -7.52 -20.641 8.836 1 89.12 311 ALA B O 1
ATOM 5200 N N . GLY B 1 312 ? -9.375 -19.328 8.883 1 85.94 312 GLY B N 1
ATOM 5201 C CA . GLY B 1 312 ? -8.867 -18.469 9.93 1 85.94 312 GLY B CA 1
ATOM 5202 C C . GLY B 1 312 ? -9.961 -17.703 10.648 1 85.94 312 GLY B C 1
ATOM 5203 O O . GLY B 1 312 ? -11.047 -17.484 10.094 1 85.94 312 GLY B O 1
ATOM 5204 N N . PRO B 1 313 ? -9.664 -17.359 11.875 1 87.12 313 PRO B N 1
ATOM 5205 C CA . PRO B 1 313 ? -10.625 -16.531 12.602 1 87.12 313 PRO B CA 1
ATOM 5206 C C . PRO B 1 313 ? -10.766 -15.125 12.016 1 87.12 313 PRO B C 1
ATOM 5208 O O . PRO B 1 313 ? -9.781 -14.539 11.562 1 87.12 313 PRO B O 1
ATOM 5211 N N . VAL B 1 314 ? -12.023 -14.672 11.977 1 89.06 314 VAL B N 1
ATOM 5212 C CA . VAL B 1 314 ? -12.25 -13.266 11.672 1 89.06 314 VAL B CA 1
ATOM 5213 C C . VAL B 1 314 ? -11.969 -12.422 12.914 1 89.06 314 VAL B C 1
ATOM 5215 O O . VAL B 1 314 ? -12.641 -12.57 13.938 1 89.06 314 VAL B O 1
ATOM 5218 N N . THR B 1 315 ? -10.938 -11.578 12.727 1 83.25 315 THR B N 1
ATOM 5219 C CA . THR B 1 315 ? -10.5 -10.828 13.898 1 83.25 315 THR B CA 1
ATOM 5220 C C . THR B 1 315 ? -10.883 -9.352 13.766 1 83.25 315 THR B C 1
ATOM 5222 O O . THR B 1 315 ? -11.148 -8.867 12.664 1 83.25 315 THR B O 1
ATOM 5225 N N . ASP B 1 316 ? -10.984 -8.766 14.945 1 76.88 316 ASP B N 1
ATOM 5226 C CA . ASP B 1 316 ? -11.203 -7.324 14.984 1 76.88 316 ASP B CA 1
ATOM 5227 C C . ASP B 1 316 ? -9.977 -6.594 15.531 1 76.88 316 ASP B C 1
ATOM 5229 O O . ASP B 1 316 ? -8.961 -7.223 15.82 1 76.88 316 ASP B O 1
ATOM 5233 N N . GLY B 1 317 ? -10.094 -5.277 15.477 1 66.12 317 GLY B N 1
ATOM 5234 C CA . GLY B 1 317 ? -8.977 -4.438 15.875 1 66.12 317 GLY B CA 1
ATOM 5235 C C . GLY B 1 317 ? -8.477 -4.73 17.281 1 66.12 317 GLY B C 1
ATOM 5236 O O . GLY B 1 317 ? -7.27 -4.738 17.516 1 66.12 317 GLY B O 1
ATOM 5237 N N . ARG B 1 318 ? -9.375 -5.004 18.203 1 65.5 318 ARG B N 1
ATOM 5238 C CA . ARG B 1 318 ? -8.984 -5.273 19.578 1 65.5 318 ARG B CA 1
ATOM 5239 C C . ARG B 1 318 ? -8.195 -6.574 19.688 1 65.5 318 ARG B C 1
ATOM 5241 O O . ARG B 1 318 ? -7.168 -6.633 20.359 1 65.5 318 ARG B O 1
ATOM 5248 N N . ASP B 1 319 ? -8.648 -7.516 18.922 1 71.44 319 ASP B N 1
ATOM 5249 C CA . ASP B 1 319 ? -7.98 -8.812 18.891 1 71.44 319 ASP B CA 1
ATOM 5250 C C . ASP B 1 319 ? -6.566 -8.688 18.328 1 71.44 319 ASP B C 1
ATOM 5252 O O . ASP B 1 319 ? -5.625 -9.273 18.859 1 71.44 319 ASP B O 1
ATOM 5256 N N . LEU B 1 320 ? -6.438 -7.801 17.453 1 75.19 320 LEU B N 1
ATOM 5257 C CA . LEU B 1 320 ? -5.188 -7.742 16.688 1 75.19 320 LEU B CA 1
ATOM 5258 C C . LEU B 1 320 ? -4.113 -7 17.484 1 75.19 320 LEU B C 1
ATOM 5260 O O . LEU B 1 320 ? -2.939 -7.371 17.438 1 75.19 320 LEU B O 1
ATOM 5264 N N . ALA B 1 321 ? -4.5 -5.98 18.234 1 69.38 321 ALA B N 1
ATOM 5265 C CA . ALA B 1 321 ? -3.527 -5.184 18.984 1 69.38 321 ALA B CA 1
ATOM 5266 C C . ALA B 1 321 ? -2.875 -6.012 20.078 1 69.38 321 ALA B C 1
ATOM 5268 O O . ALA B 1 321 ? -1.756 -5.719 20.516 1 69.38 321 ALA B O 1
ATOM 5269 N N . THR B 1 322 ? -3.598 -7.113 20.469 1 71.69 322 THR B N 1
ATOM 5270 C CA . THR B 1 322 ? -3.092 -7.938 21.562 1 71.69 322 THR B CA 1
ATOM 5271 C C . THR B 1 322 ? -2.854 -9.367 21.094 1 71.69 322 THR B C 1
ATOM 5273 O O . THR B 1 322 ? -2.719 -10.281 21.906 1 71.69 322 THR B O 1
ATOM 5276 N N . ASP B 1 323 ? -2.867 -9.484 19.797 1 74.62 323 ASP B N 1
ATOM 5277 C CA . ASP B 1 323 ? -2.65 -10.82 19.25 1 74.62 323 ASP B CA 1
ATOM 5278 C C . ASP B 1 323 ? -1.254 -11.336 19.594 1 74.62 323 ASP B C 1
ATOM 5280 O O . ASP B 1 323 ? -0.252 -10.719 19.219 1 74.62 323 ASP B O 1
ATOM 5284 N N . PRO B 1 324 ? -1.226 -12.438 20.25 1 74.69 324 PRO B N 1
ATOM 5285 C CA . PRO B 1 324 ? 0.08 -12.945 20.672 1 74.69 324 PRO B CA 1
ATOM 5286 C C . PRO B 1 324 ? 0.989 -13.289 19.484 1 74.69 324 PRO B C 1
ATOM 5288 O O . PRO B 1 324 ? 2.207 -13.102 19.578 1 74.69 324 PRO B O 1
ATOM 5291 N N . ALA B 1 325 ? 0.412 -13.703 18.453 1 74.56 325 ALA B N 1
ATOM 5292 C CA . ALA B 1 325 ? 1.221 -14.078 17.281 1 74.56 325 ALA B CA 1
ATOM 5293 C C . ALA B 1 325 ? 1.858 -12.844 16.656 1 74.56 325 ALA B C 1
ATOM 5295 O O . ALA B 1 325 ? 3.033 -12.867 16.281 1 74.56 325 ALA B O 1
ATOM 5296 N N . LEU B 1 326 ? 1.155 -11.812 16.625 1 77.06 326 LEU B N 1
ATOM 5297 C CA . LEU B 1 326 ? 1.67 -10.578 16.031 1 77.06 326 LEU B CA 1
ATOM 5298 C C . LEU B 1 326 ? 2.674 -9.906 16.969 1 77.06 326 LEU B C 1
ATOM 5300 O O . LEU B 1 326 ? 3.666 -9.336 16.5 1 77.06 326 LEU B O 1
ATOM 5304 N N . THR B 1 327 ? 2.385 -10.047 18.203 1 76.94 327 THR B N 1
ATOM 5305 C CA . THR B 1 327 ? 3.312 -9.508 19.188 1 76.94 327 THR B CA 1
ATOM 5306 C C . THR B 1 327 ? 4.629 -10.273 19.172 1 76.94 327 THR B C 1
ATOM 5308 O O . THR B 1 327 ? 5.703 -9.672 19.156 1 76.94 327 THR B O 1
ATOM 5311 N N . GLU B 1 328 ? 4.531 -11.492 19.094 1 79.19 328 GLU B N 1
ATOM 5312 C CA . GLU B 1 328 ? 5.719 -12.336 19.078 1 79.19 328 GLU B CA 1
ATOM 5313 C C . GLU B 1 328 ? 6.52 -12.148 17.797 1 79.19 328 GLU B C 1
ATOM 5315 O O . GLU B 1 328 ? 7.75 -12.219 17.797 1 79.19 328 GLU B O 1
ATOM 5320 N N . ALA B 1 329 ? 5.789 -11.828 16.797 1 77.12 329 ALA B N 1
ATOM 5321 C CA . ALA B 1 329 ? 6.441 -11.586 15.5 1 77.12 329 ALA B CA 1
ATOM 5322 C C . ALA B 1 329 ? 7.098 -10.211 15.469 1 77.12 329 ALA B C 1
ATOM 5324 O O . ALA B 1 329 ? 7.887 -9.914 14.57 1 77.12 329 ALA B O 1
ATOM 5325 N N . GLY B 1 330 ? 6.742 -9.367 16.469 1 78.62 330 GLY B N 1
ATOM 5326 C CA . GLY B 1 330 ? 7.363 -8.055 16.562 1 78.62 330 GLY B CA 1
ATOM 5327 C C . GLY B 1 330 ? 6.641 -6.992 15.75 1 78.62 330 GLY B C 1
ATOM 5328 O O . GLY B 1 330 ? 7.195 -5.918 15.492 1 78.62 330 GLY B O 1
ATOM 5329 N N . HIS B 1 331 ? 5.453 -7.301 15.32 1 83.44 331 HIS B N 1
ATOM 5330 C CA . HIS B 1 331 ? 4.746 -6.273 14.562 1 83.44 331 HIS B CA 1
ATOM 5331 C C . HIS B 1 331 ? 4.297 -5.133 15.469 1 83.44 331 HIS B C 1
ATOM 5333 O O . HIS B 1 331 ? 4.348 -3.965 15.07 1 83.44 331 HIS B O 1
ATOM 5339 N N . PHE B 1 332 ? 3.863 -5.465 16.625 1 86 332 PHE B N 1
ATOM 5340 C CA . PHE B 1 332 ? 3.58 -4.434 17.609 1 86 332 PHE B CA 1
ATOM 5341 C C . PHE B 1 332 ? 4.703 -4.34 18.641 1 86 332 PHE B C 1
ATOM 5343 O O . PHE B 1 332 ? 4.988 -5.309 19.344 1 86 332 PHE B O 1
ATOM 5350 N N . VAL B 1 333 ? 5.34 -3.113 18.672 1 88.38 333 VAL B N 1
ATOM 5351 C CA . VAL B 1 333 ? 6.488 -2.895 19.547 1 88.38 333 VAL B CA 1
ATOM 5352 C C . VAL B 1 333 ? 6.117 -1.908 20.656 1 88.38 333 VAL B C 1
ATOM 5354 O O . VAL B 1 333 ? 5.457 -0.898 20.406 1 88.38 333 VAL B O 1
ATOM 5357 N N . GLN B 1 334 ? 6.527 -2.246 21.828 1 90.12 334 GLN B N 1
ATOM 5358 C CA . GLN B 1 334 ? 6.316 -1.327 22.938 1 90.12 334 GLN B CA 1
ATOM 5359 C C . GLN B 1 334 ? 7.348 -0.202 22.938 1 90.12 334 GLN B C 1
ATOM 5361 O O . GLN B 1 334 ? 8.555 -0.455 23.016 1 90.12 334 GLN B O 1
ATOM 5366 N N . VAL B 1 335 ? 6.852 1.01 22.812 1 93.44 335 VAL B N 1
ATOM 5367 C CA . VAL B 1 335 ? 7.715 2.186 22.719 1 93.44 335 VAL B CA 1
ATOM 5368 C C . VAL B 1 335 ? 7.41 3.129 23.891 1 93.44 335 VAL B C 1
ATOM 5370 O O . VAL B 1 335 ? 6.25 3.469 24.125 1 93.44 335 VAL B O 1
ATOM 5373 N N . PRO B 1 336 ? 8.453 3.529 24.609 1 95.75 336 PRO B N 1
ATOM 5374 C CA . PRO B 1 336 ? 8.211 4.527 25.656 1 95.75 336 PRO B CA 1
ATOM 5375 C C . PRO B 1 336 ? 7.957 5.926 25.094 1 95.75 336 PRO B C 1
ATOM 5377 O O . PRO B 1 336 ? 8.727 6.406 24.25 1 95.75 336 PRO B O 1
ATOM 5380 N N . HIS B 1 337 ? 6.867 6.449 25.406 1 96 337 HIS B N 1
ATOM 5381 C CA . HIS B 1 337 ? 6.531 7.816 25.031 1 96 337 HIS B CA 1
ATOM 5382 C C . HIS B 1 337 ? 6.355 8.703 26.266 1 96 337 HIS B C 1
ATOM 5384 O O . HIS B 1 337 ? 5.723 8.297 27.234 1 96 337 HIS B O 1
ATOM 5390 N N . PRO B 1 338 ? 6.902 9.859 26.219 1 95.12 338 PRO B N 1
ATOM 5391 C CA . PRO B 1 338 ? 6.887 10.695 27.422 1 95.12 338 PRO B CA 1
ATOM 5392 C C . PRO B 1 338 ? 5.477 11.031 27.891 1 95.12 338 PRO B C 1
ATOM 5394 O O . PRO B 1 338 ? 5.242 11.203 29.094 1 95.12 338 PRO B O 1
ATOM 5397 N N . VAL B 1 339 ? 4.574 11.133 27.047 1 96 339 VAL B N 1
ATOM 5398 C CA . VAL B 1 339 ? 3.229 11.57 27.391 1 96 339 VAL B CA 1
ATOM 5399 C C . VAL B 1 339 ? 2.268 10.391 27.359 1 96 339 VAL B C 1
ATOM 5401 O O . VAL B 1 339 ? 1.481 10.188 28.281 1 96 339 VAL B O 1
ATOM 5404 N N . LEU B 1 340 ? 2.324 9.547 26.375 1 93.94 340 LEU B N 1
ATOM 5405 C CA . LEU B 1 340 ? 1.416 8.414 26.219 1 93.94 340 LEU B CA 1
ATOM 5406 C C . LEU B 1 340 ? 1.801 7.27 27.141 1 93.94 340 LEU B C 1
ATOM 5408 O O . LEU B 1 340 ? 0.984 6.387 27.406 1 93.94 340 LEU B O 1
ATOM 5412 N N . GLY B 1 341 ? 3.02 7.266 27.672 1 94.31 341 GLY B N 1
ATOM 5413 C CA . GLY B 1 341 ? 3.553 6.094 28.344 1 94.31 341 GLY B CA 1
ATOM 5414 C C . GLY B 1 341 ? 3.938 4.977 27.391 1 94.31 341 GLY B C 1
ATOM 5415 O O . GLY B 1 341 ? 4.051 5.199 26.188 1 94.31 341 GLY B O 1
ATOM 5416 N N . PRO B 1 342 ? 4.223 3.834 27.984 1 92.06 342 PRO B N 1
ATOM 5417 C CA . PRO B 1 342 ? 4.48 2.709 27.094 1 92.06 342 PRO B CA 1
ATOM 5418 C C . PRO B 1 342 ? 3.309 2.416 26.156 1 92.06 342 PRO B C 1
ATOM 5420 O O . PRO B 1 342 ? 2.176 2.246 26.625 1 92.06 342 PRO B O 1
ATOM 5423 N N . SER B 1 343 ? 3.57 2.482 24.875 1 88 343 SER B N 1
ATOM 5424 C CA . SER B 1 343 ? 2.525 2.324 23.859 1 88 343 SER B CA 1
ATOM 5425 C C . SER B 1 343 ? 2.943 1.335 22.781 1 88 343 SER B C 1
ATOM 5427 O O . SER B 1 343 ? 4.102 1.324 22.359 1 88 343 SER B O 1
ATOM 5429 N N . ALA B 1 344 ? 1.962 0.498 22.406 1 86.69 344 ALA B N 1
ATOM 5430 C CA . ALA B 1 344 ? 2.205 -0.425 21.297 1 86.69 344 ALA B CA 1
ATOM 5431 C C . ALA B 1 344 ? 2.137 0.298 19.953 1 86.69 344 ALA B C 1
ATOM 5433 O O . ALA B 1 344 ? 1.104 0.875 19.594 1 86.69 344 ALA B O 1
ATOM 5434 N N . MET B 1 345 ? 3.303 0.319 19.266 1 89.94 345 MET B N 1
ATOM 5435 C CA . MET B 1 345 ? 3.377 0.961 17.969 1 89.94 345 MET B CA 1
ATOM 5436 C C . MET B 1 345 ? 3.586 -0.071 16.859 1 89.94 345 MET B C 1
ATOM 5438 O O . MET B 1 345 ? 4.332 -1.034 17.047 1 89.94 345 MET B O 1
ATOM 5442 N N . PRO B 1 346 ? 2.887 0.102 15.773 1 88.56 346 PRO B N 1
ATOM 5443 C CA . PRO B 1 346 ? 3.145 -0.809 14.656 1 88.56 346 PRO B CA 1
ATOM 5444 C C . PRO B 1 346 ? 4.527 -0.611 14.039 1 88.56 346 PRO B C 1
ATOM 5446 O O . PRO B 1 346 ? 4.891 0.511 13.68 1 88.56 346 PRO B O 1
ATOM 5449 N N . ALA B 1 347 ? 5.223 -1.721 13.914 1 91.56 347 ALA B N 1
ATOM 5450 C CA . ALA B 1 347 ? 6.512 -1.703 13.227 1 91.56 347 ALA B CA 1
ATOM 5451 C C . ALA B 1 347 ? 6.328 -1.838 11.719 1 91.56 347 ALA B C 1
ATOM 5453 O O . ALA B 1 347 ? 5.285 -2.307 11.25 1 91.56 347 ALA B O 1
ATOM 5454 N N . PRO B 1 348 ? 7.324 -1.326 10.961 1 91.94 348 PRO B N 1
ATOM 5455 C CA . PRO B 1 348 ? 7.242 -1.575 9.523 1 91.94 348 PRO B CA 1
ATOM 5456 C C . PRO B 1 348 ? 7.066 -3.055 9.188 1 91.94 348 PRO B C 1
ATOM 5458 O O . PRO B 1 348 ? 7.785 -3.9 9.727 1 91.94 348 PRO B O 1
ATOM 5461 N N . PRO B 1 349 ? 6.098 -3.367 8.328 1 91.31 349 PRO B N 1
ATOM 5462 C CA . PRO B 1 349 ? 5.797 -4.773 8.039 1 91.31 349 PRO B CA 1
ATOM 5463 C C . PRO B 1 349 ? 6.746 -5.379 7.008 1 91.31 349 PRO B C 1
ATOM 5465 O O . PRO B 1 349 ? 6.305 -6.066 6.082 1 91.31 349 PRO B O 1
ATOM 5468 N N . MET B 1 350 ? 7.996 -5.137 7.086 1 92.12 350 MET B N 1
ATOM 5469 C CA . MET B 1 350 ? 9.086 -5.738 6.328 1 92.12 350 MET B CA 1
ATOM 5470 C C . MET B 1 350 ? 10.305 -5.98 7.219 1 92.12 350 MET B C 1
ATOM 5472 O O . MET B 1 350 ? 10.766 -5.066 7.906 1 92.12 350 MET B O 1
ATOM 5476 N N . ARG B 1 351 ? 10.758 -7.172 7.188 1 92.12 351 ARG B N 1
ATOM 5477 C CA . ARG B 1 351 ? 11.898 -7.539 8.023 1 92.12 351 ARG B CA 1
ATOM 5478 C C . ARG B 1 351 ? 13.156 -7.699 7.18 1 92.12 351 ARG B C 1
ATOM 5480 O O . ARG B 1 351 ? 13.188 -8.5 6.238 1 92.12 351 ARG B O 1
ATOM 5487 N N . LEU B 1 352 ? 14.094 -6.895 7.516 1 94.94 352 LEU B N 1
ATOM 5488 C CA . LEU B 1 352 ? 15.414 -7.012 6.906 1 94.94 352 LEU B CA 1
ATOM 5489 C C . LEU B 1 352 ? 16.375 -7.758 7.828 1 94.94 352 LEU B C 1
ATOM 5491 O O . LEU B 1 352 ? 16.656 -7.301 8.938 1 94.94 352 LEU B O 1
ATOM 5495 N N . SER B 1 353 ? 16.875 -8.828 7.348 1 92.81 353 SER B N 1
ATOM 5496 C CA . SER B 1 353 ? 17.703 -9.711 8.18 1 92.81 353 SER B CA 1
ATOM 5497 C C . SER B 1 353 ? 18.953 -8.992 8.68 1 92.81 353 SER B C 1
ATOM 5499 O O . SER B 1 353 ? 19.344 -9.156 9.836 1 92.81 353 SER B O 1
ATOM 5501 N N . ALA B 1 354 ? 19.531 -8.164 7.863 1 91.94 354 ALA B N 1
ATOM 5502 C CA . ALA B 1 354 ? 20.812 -7.531 8.188 1 91.94 354 ALA B CA 1
ATOM 5503 C C . ALA B 1 354 ? 20.594 -6.242 8.984 1 91.94 354 ALA B C 1
ATOM 5505 O O . ALA B 1 354 ? 21.469 -5.82 9.742 1 91.94 354 ALA B O 1
ATOM 5506 N N . THR B 1 355 ? 19.438 -5.684 8.789 1 93.81 355 THR B N 1
ATOM 5507 C CA . THR B 1 355 ? 19.141 -4.395 9.398 1 93.81 355 THR B CA 1
ATOM 5508 C C . THR B 1 355 ? 17.703 -4.359 9.93 1 93.81 355 THR B C 1
ATOM 5510 O O . THR B 1 355 ? 16.859 -3.629 9.406 1 93.81 355 THR B O 1
ATOM 5513 N N . PRO B 1 356 ? 17.531 -5.035 11.023 1 92.38 356 PRO B N 1
ATOM 5514 C CA . PRO B 1 356 ? 16.188 -4.941 11.602 1 92.38 356 PRO B CA 1
ATOM 5515 C C . PRO B 1 356 ? 15.789 -3.506 11.938 1 92.38 356 PRO B C 1
ATOM 5517 O O . PRO B 1 356 ? 16.641 -2.688 12.281 1 92.38 356 PRO B O 1
ATOM 5520 N N . TRP B 1 357 ? 14.555 -3.217 11.75 1 92.69 357 TRP B N 1
ATOM 5521 C CA . TRP B 1 357 ? 14.062 -1.884 12.078 1 92.69 357 TRP B CA 1
ATOM 5522 C C . TRP B 1 357 ? 14.195 -1.615 13.578 1 92.69 357 TRP B C 1
ATOM 5524 O O . TRP B 1 357 ? 14.281 -2.551 14.375 1 92.69 357 TRP B O 1
ATOM 5534 N N . GLU B 1 358 ? 14.281 -0.323 13.922 1 94.25 358 GLU B N 1
ATOM 5535 C CA . GLU B 1 358 ? 14.234 0.184 15.289 1 94.25 358 GLU B CA 1
ATOM 5536 C C . GLU B 1 358 ? 13.188 1.29 15.43 1 94.25 358 GLU B C 1
ATOM 5538 O O . GLU B 1 358 ? 13.352 2.377 14.867 1 94.25 358 GLU B O 1
ATOM 5543 N N . VAL B 1 359 ? 12.164 0.995 16.234 1 95.5 359 VAL B N 1
ATOM 5544 C CA . VAL B 1 359 ? 11.055 1.934 16.359 1 95.5 359 VAL B CA 1
ATOM 5545 C C . VAL B 1 359 ? 11.203 2.736 17.656 1 95.5 359 VAL B C 1
ATOM 5547 O O . VAL B 1 359 ? 11.18 2.174 18.75 1 95.5 359 VAL B O 1
ATOM 5550 N N . GLY B 1 360 ? 11.422 4.051 17.516 1 96.75 360 GLY B N 1
ATOM 5551 C CA . GLY B 1 360 ? 11.438 4.965 18.641 1 96.75 360 GLY B CA 1
ATOM 5552 C C . GLY B 1 360 ? 10.141 5.734 18.812 1 96.75 360 GLY B C 1
ATOM 5553 O O . GLY B 1 360 ? 9.227 5.605 18 1 96.75 360 GLY B O 1
ATOM 5554 N N . PRO B 1 361 ? 10.062 6.5 19.859 1 97.19 361 PRO B N 1
ATOM 5555 C CA . PRO B 1 361 ? 8.844 7.27 20.094 1 97.19 361 PRO B CA 1
ATOM 5556 C C . PRO B 1 361 ? 8.672 8.414 19.094 1 97.19 361 PRO B C 1
ATOM 5558 O O . PRO B 1 361 ? 9.656 8.906 18.547 1 97.19 361 PRO B O 1
ATOM 5561 N N . SER B 1 362 ? 7.367 8.719 18.875 1 97.44 362 SER B N 1
ATOM 5562 C CA . SER B 1 362 ? 7.125 9.992 18.219 1 97.44 362 SER B CA 1
ATOM 5563 C C . SER B 1 362 ? 7.59 11.164 19.078 1 97.44 362 SER B C 1
ATOM 5565 O O . SER B 1 362 ? 7.598 11.07 20.312 1 97.44 362 SER B O 1
ATOM 5567 N N . PRO B 1 363 ? 8.016 12.227 18.484 1 98.19 363 PRO B N 1
ATOM 5568 C CA . PRO B 1 363 ? 8.523 13.359 19.266 1 98.19 363 PRO B CA 1
ATOM 5569 C C . PRO B 1 363 ? 7.41 14.242 19.812 1 98.19 363 PRO B C 1
ATOM 5571 O O . PRO B 1 363 ? 6.375 14.414 19.156 1 98.19 363 PRO B O 1
ATOM 5574 N N . CYS B 1 364 ? 7.676 14.82 20.969 1 97.81 364 CYS B N 1
ATOM 5575 C CA . CYS B 1 364 ? 6.863 15.953 21.406 1 97.81 364 CYS B CA 1
ATOM 5576 C C . CYS B 1 364 ? 7.156 17.188 20.562 1 97.81 364 CYS B C 1
ATOM 5578 O O . CYS B 1 364 ? 8.195 17.266 19.906 1 97.81 364 CYS B O 1
ATOM 5580 N N . LEU B 1 365 ? 6.148 18.125 20.641 1 97.94 365 LEU B N 1
ATOM 5581 C CA . LEU B 1 365 ? 6.293 19.328 19.828 1 97.94 365 LEU B CA 1
ATOM 5582 C C . LEU B 1 365 ? 7.551 20.109 20.219 1 97.94 365 LEU B C 1
ATOM 5584 O O . LEU B 1 365 ? 7.719 20.469 21.391 1 97.94 365 LEU B O 1
ATOM 5588 N N . GLY B 1 366 ? 8.492 20.297 19.297 1 97.5 366 GLY B N 1
ATOM 5589 C CA . GLY B 1 366 ? 9.695 21.094 19.531 1 97.5 366 GLY B CA 1
ATOM 5590 C C . GLY B 1 366 ? 10.703 20.406 20.422 1 97.5 366 GLY B C 1
ATOM 5591 O O . GLY B 1 366 ? 11.68 21.031 20.859 1 97.5 366 GLY B O 1
ATOM 5592 N N . GLN B 1 367 ? 10.547 19.172 20.641 1 97.56 367 GLN B N 1
ATOM 5593 C CA . GLN B 1 367 ? 11.398 18.422 21.547 1 97.56 367 GLN B CA 1
ATOM 5594 C C . GLN B 1 367 ? 12.867 18.547 21.156 1 97.56 367 GLN B C 1
ATOM 5596 O O . GLN B 1 367 ? 13.75 18.531 22.016 1 97.56 367 GLN B O 1
ATOM 5601 N N . HIS B 1 368 ? 13.164 18.719 19.906 1 98.38 368 HIS B N 1
ATOM 5602 C CA . HIS B 1 368 ? 14.539 18.641 19.422 1 98.38 368 HIS B CA 1
ATOM 5603 C C . HIS B 1 368 ? 15.016 19.984 18.906 1 98.38 368 HIS B C 1
ATOM 5605 O O . HIS B 1 368 ? 15.977 20.047 18.125 1 98.38 368 HIS B O 1
ATOM 5611 N N . ASN B 1 369 ? 14.398 21.078 19.312 1 98.06 369 ASN B N 1
ATOM 5612 C CA . ASN B 1 369 ? 14.797 22.406 18.875 1 98.06 369 ASN B CA 1
ATOM 5613 C C . ASN B 1 369 ? 16.281 22.656 19.109 1 98.06 369 ASN B C 1
ATOM 5615 O O . ASN B 1 369 ? 17.031 22.953 18.172 1 98.06 369 ASN B O 1
ATOM 5619 N N . LYS B 1 370 ? 16.75 22.453 20.312 1 97.69 370 LYS B N 1
ATOM 5620 C CA . LYS B 1 370 ? 18.141 22.734 20.641 1 97.69 370 LYS B CA 1
ATOM 5621 C C . LYS B 1 370 ? 19.094 21.828 19.859 1 97.69 370 LYS B C 1
ATOM 5623 O O . LYS B 1 370 ? 20.062 22.312 19.281 1 97.69 370 LYS B O 1
ATOM 5628 N N . GLU B 1 371 ? 18.781 20.578 19.844 1 98.06 371 GLU B N 1
ATOM 5629 C CA . GLU B 1 371 ? 19.609 19.594 19.156 1 98.06 371 GLU B CA 1
ATOM 5630 C C . GLU B 1 371 ? 19.75 19.922 17.672 1 98.06 371 GLU B C 1
ATOM 5632 O O . GLU B 1 371 ? 20.828 19.797 17.109 1 98.06 371 GLU B O 1
ATOM 5637 N N . VAL B 1 372 ? 18.672 20.344 17.047 1 98.56 372 VAL B N 1
ATOM 5638 C CA . VAL B 1 372 ? 18.688 20.547 15.602 1 98.56 372 VAL B CA 1
ATOM 5639 C C . VAL B 1 372 ? 19.234 21.938 15.289 1 98.56 372 VAL B C 1
ATOM 5641 O O . VAL B 1 372 ? 20.156 22.078 14.477 1 98.56 372 VAL B O 1
ATOM 5644 N N . PHE B 1 373 ? 18.734 23 15.984 1 98.38 373 PHE B N 1
ATOM 5645 C CA . PHE B 1 373 ? 19.125 24.359 15.625 1 98.38 373 PHE B CA 1
ATOM 5646 C C . PHE B 1 373 ? 20.562 24.641 16.016 1 98.38 373 PHE B C 1
ATOM 5648 O O . PHE B 1 373 ? 21.359 25.125 15.195 1 98.38 373 PHE B O 1
ATOM 5655 N N . GLU B 1 374 ? 20.969 24.266 17.188 1 97.94 374 GLU B N 1
ATOM 5656 C CA . GLU B 1 374 ? 22.328 24.516 17.641 1 97.94 374 GLU B CA 1
ATOM 5657 C C . GLU B 1 374 ? 23.281 23.391 17.234 1 97.94 374 GLU B C 1
ATOM 5659 O O . GLU B 1 374 ? 24.406 23.641 16.828 1 97.94 374 GLU B O 1
ATOM 5664 N N . GLY B 1 375 ? 22.844 22.188 17.328 1 97.75 375 GLY B N 1
ATOM 5665 C CA . GLY B 1 375 ? 23.688 21.047 17.016 1 97.75 375 GLY B CA 1
ATOM 5666 C C . GLY B 1 375 ? 23.844 20.812 15.531 1 97.75 375 GLY B C 1
ATOM 5667 O O . GLY B 1 375 ? 24.922 20.984 14.977 1 97.75 375 GLY B O 1
ATOM 5668 N N . LEU B 1 376 ? 22.797 20.531 14.891 1 97.38 376 LEU B N 1
ATOM 5669 C CA . LEU B 1 376 ? 22.812 20.109 13.5 1 97.38 376 LEU B CA 1
ATOM 5670 C C . LEU B 1 376 ? 23.094 21.297 12.57 1 97.38 376 LEU B C 1
ATOM 5672 O O . LEU B 1 376 ? 23.906 21.172 11.648 1 97.38 376 LEU B O 1
ATOM 5676 N N . LEU B 1 377 ? 22.438 22.438 12.82 1 97.62 377 LEU B N 1
ATOM 5677 C CA . LEU B 1 377 ? 22.547 23.562 11.906 1 97.62 377 LEU B CA 1
ATOM 5678 C C . LEU B 1 377 ? 23.672 24.516 12.336 1 97.62 377 LEU B C 1
ATOM 5680 O O . LEU B 1 377 ? 24.062 25.406 11.578 1 97.62 377 LEU B O 1
ATOM 5684 N N . GLY B 1 378 ? 24.125 24.406 13.578 1 97.88 378 GLY B N 1
ATOM 5685 C CA . GLY B 1 378 ? 25.234 25.203 14.055 1 97.88 378 GLY B CA 1
ATOM 5686 C C . GLY B 1 378 ? 24.859 26.641 14.375 1 97.88 378 GLY B C 1
ATOM 5687 O O . GLY B 1 378 ? 25.703 27.531 14.344 1 97.88 378 GLY B O 1
ATOM 5688 N N . MET B 1 379 ? 23.688 26.859 14.703 1 97.56 379 MET B N 1
ATOM 5689 C CA . MET B 1 379 ? 23.266 28.219 15.07 1 97.56 379 MET B CA 1
ATOM 5690 C C . MET B 1 379 ? 23.844 28.609 16.422 1 97.56 379 MET B C 1
ATOM 5692 O O . MET B 1 379 ? 23.906 27.781 17.344 1 97.56 379 MET B O 1
ATOM 5696 N N . ALA B 1 380 ? 24.188 29.875 16.531 1 97.94 380 ALA B N 1
ATOM 5697 C CA . ALA B 1 380 ? 24.609 30.375 17.828 1 97.94 380 ALA B CA 1
ATOM 5698 C C . ALA B 1 380 ? 23.453 30.344 18.828 1 97.94 380 ALA B C 1
ATOM 5700 O O . ALA B 1 380 ? 22.328 30.688 18.5 1 97.94 380 ALA B O 1
ATOM 5701 N N . PRO B 1 381 ? 23.812 29.938 19.984 1 97.12 381 PRO B N 1
ATOM 5702 C CA . PRO B 1 381 ? 22.75 29.844 21 1 97.12 381 PRO B CA 1
ATOM 5703 C C . PRO B 1 381 ? 21.984 31.141 21.172 1 97.12 381 PRO B C 1
ATOM 5705 O O . PRO B 1 381 ? 20.766 31.125 21.328 1 97.12 381 PRO B O 1
ATOM 5708 N N . ASP B 1 382 ? 22.688 32.188 21.125 1 97.38 382 ASP B N 1
ATOM 5709 C CA . ASP B 1 382 ? 22.047 33.5 21.297 1 97.38 382 ASP B CA 1
ATOM 5710 C C . ASP B 1 382 ? 21.109 33.812 20.141 1 97.38 382 ASP B C 1
ATOM 5712 O O . ASP B 1 382 ? 20.031 34.375 20.328 1 97.38 382 ASP B O 1
ATOM 5716 N N . GLU B 1 383 ? 21.469 33.406 19 1 96.88 383 GLU B N 1
ATOM 5717 C CA . GLU B 1 383 ? 20.625 33.594 17.812 1 96.88 383 GLU B CA 1
ATOM 5718 C C . GLU B 1 383 ? 19.344 32.781 17.906 1 96.88 383 GLU B C 1
ATOM 5720 O O . GLU B 1 383 ? 18.25 33.281 17.688 1 96.88 383 GLU B O 1
ATOM 5725 N N . ALA B 1 384 ? 19.516 31.531 18.234 1 96.94 384 ALA B N 1
ATOM 5726 C CA . ALA B 1 384 ? 18.375 30.625 18.359 1 96.94 384 ALA B CA 1
ATOM 5727 C C . ALA B 1 384 ? 17.406 31.094 19.453 1 96.94 384 ALA B C 1
ATOM 5729 O O . ALA B 1 384 ? 16.188 31.078 19.266 1 96.94 384 ALA B O 1
ATOM 5730 N N . ALA B 1 385 ? 18 31.562 20.547 1 96.69 385 ALA B N 1
ATOM 5731 C CA . ALA B 1 385 ? 17.188 32.031 21.672 1 96.69 385 ALA B CA 1
ATOM 5732 C C . ALA B 1 385 ? 16.406 33.281 21.297 1 96.69 385 ALA B C 1
ATOM 5734 O O . ALA B 1 385 ? 15.242 33.438 21.672 1 96.69 385 ALA B O 1
ATOM 5735 N N . ALA B 1 386 ? 17.031 34.188 20.641 1 97.38 386 ALA B N 1
ATOM 5736 C CA . ALA B 1 386 ? 16.391 35.406 20.219 1 97.38 386 ALA B CA 1
ATOM 5737 C C . ALA B 1 386 ? 15.219 35.125 19.281 1 97.38 386 ALA B C 1
ATOM 5739 O O . ALA B 1 386 ? 14.133 35.688 19.438 1 97.38 386 ALA B O 1
ATOM 5740 N N . LEU B 1 387 ? 15.438 34.25 18.328 1 97.31 387 LEU B N 1
ATOM 5741 C CA . LEU B 1 387 ? 14.391 33.875 17.375 1 97.31 387 LEU B CA 1
ATOM 5742 C C . LEU B 1 387 ? 13.234 33.156 18.078 1 97.31 387 LEU B C 1
ATOM 5744 O O . LEU B 1 387 ? 12.078 33.344 17.703 1 97.31 387 LEU B O 1
ATOM 5748 N N . ALA B 1 388 ? 13.57 32.344 19.078 1 96.19 388 ALA B N 1
ATOM 5749 C CA . ALA B 1 388 ? 12.539 31.672 19.859 1 96.19 388 ALA B CA 1
ATOM 5750 C C . ALA B 1 388 ? 11.68 32.656 20.641 1 96.19 388 ALA B C 1
ATOM 5752 O O . ALA B 1 388 ? 10.453 32.531 20.672 1 96.19 388 ALA B O 1
ATOM 5753 N N . GLU B 1 389 ? 12.305 33.594 21.25 1 95.75 389 GLU B N 1
ATOM 5754 C CA . GLU B 1 389 ? 11.617 34.625 22.047 1 95.75 389 GLU B CA 1
ATOM 5755 C C . GLU B 1 389 ? 10.688 35.469 21.188 1 95.75 389 GLU B C 1
ATOM 5757 O O . GLU B 1 389 ? 9.633 35.906 21.641 1 95.75 389 GLU B O 1
ATOM 5762 N N . GLU B 1 390 ? 11.078 35.625 19.953 1 95.94 390 GLU B N 1
ATOM 5763 C CA . GLU B 1 390 ? 10.312 36.469 19.047 1 95.94 390 GLU B CA 1
ATOM 5764 C C . GLU B 1 390 ? 9.242 35.656 18.328 1 95.94 390 GLU B C 1
ATOM 5766 O O . GLU B 1 390 ? 8.531 36.188 17.453 1 95.94 390 GLU B O 1
ATOM 5771 N N . GLY B 1 391 ? 9.172 34.375 18.547 1 94.81 391 GLY B N 1
ATOM 5772 C CA . GLY B 1 391 ? 8.102 33.531 18.016 1 94.81 391 GLY B CA 1
ATOM 5773 C C . GLY B 1 391 ? 8.43 32.969 16.656 1 94.81 391 GLY B C 1
ATOM 5774 O O . GLY B 1 391 ? 7.559 32.406 15.992 1 94.81 391 GLY B O 1
ATOM 5775 N N . VAL B 1 392 ? 9.672 33 16.266 1 96.75 392 VAL B N 1
ATOM 5776 C CA . VAL B 1 392 ? 10.086 32.5 14.961 1 96.75 392 VAL B CA 1
ATOM 5777 C C . VAL B 1 392 ? 10.352 31 15.047 1 96.75 392 VAL B C 1
ATOM 5779 O O . VAL B 1 392 ? 10 30.25 14.133 1 96.75 392 VAL B O 1
ATOM 5782 N N . LEU B 1 393 ? 11.031 30.531 16.156 1 95.88 393 LEU B N 1
ATOM 5783 C CA . LEU B 1 393 ? 11.344 29.125 16.359 1 95.88 393 LEU B CA 1
ATOM 5784 C C . LEU B 1 393 ? 10.539 28.562 17.531 1 95.88 393 LEU B C 1
ATOM 5786 O O . LEU B 1 393 ? 11.008 27.672 18.25 1 95.88 393 LEU B O 1
ATOM 5790 N N . ALA B 1 394 ? 9.25 29.031 17.781 1 79.81 394 ALA B N 1
ATOM 5791 C CA . ALA B 1 394 ? 8.422 28.594 18.891 1 79.81 394 ALA B CA 1
ATOM 5792 C C . ALA B 1 394 ? 7 28.281 18.438 1 79.81 394 ALA B C 1
ATOM 5794 O O . ALA B 1 394 ? 6.559 28.781 17.391 1 79.81 394 ALA B O 1
#

Foldseek 3Di:
DFPLAPAEEEEAAADFQRLQLVQQVLLRHYAYEYEAAPVDGGCQLQDDDFFVNPNVASQRHPSLFQSHWNYHYFYFDLVDLVSVVLVLLSLLVHQEYEYEDQPCPCVVSQNDPVSSCVSAQNHEYFYEYAAKCDDPCNHPDDDQVVSQVLQCQQAQADDWPDHGDGPPGSQLSPQQSVVSNVQSVVQVVVCVVVVGYYYHMTHSRVRSNVVCVVCVVVVDPTHQHQDDPQWPPTGKEAAEDPPKIKTWTDHFQQLVVLVCVLLVNDDDPLCNGSVSCNVCRVVRVVRSRVSGHYDDRCVSCVSSVVSPTHMDIDDDPVCVLPPPVCVVVVQWDFEADPNNGTDTHGHPPDADPVRGTHTYTRDDHNNCHCCCQCPVSNDDPVVSVVCVVVSRGD/DFPLAPAEEEEAAADFQRLQLVQQVLLRHYAYEYEAAPVHGGVQLQDDDFFVNPNVASQRHPSLFQSHWNYHYFYFDLVDLVSVVLVLLSLLVHQEYEYEDQPCPCVVSQNDPVSSCVSAQNHEYFYEYAAKCDDPCNRPDDDQVVSQVLQCQQAQADDWPDHGDGPPGSQLSPQQSVVSNVQVVVQVVVCVVVVGYYYHMTHSRVRSNVVCVVVVVVVDPTHQHQDDPQWPPTGKEAAEDPPKIKTWTDHFQQLVVLVCVLLVNDDDPLCNGSVSCNVCRVVRVVRSRVSGHYDDRCVSCVSSVVSVTHMDIDDDPVCVLPPPVCVVVVQWDFEADPNNGTDTHGHPPDADPVRGGHTYTRDDHNNCHCCCQCPVSNDDPVVSVVCVVVSRRD

Secondary structure (DSSP, 8-state):
--TTTT-EEEE---TTHHHHHHHHHHHTT-EEEEEE-SSS--GGGGPSPBGGG-TT-TT-BHHHHHHSTT-EEEE--TTSHHHHHHHHHHHHH-SEEEE-PPTTHHHHTT-SHHHHHHH-TTPEEEEEESS-SSSTTTT----THHHHHTTTHHHHSSSTTPPP---SS-THHHHHHHHHHHHHHHHHHHHHHH---EEEEEESHHHHHHTTHHHHTT--SS--TT--SS-SSEEEEE-SSTT-EEEEE--SHHHHHHHHHHHT----GGGSSHHHHHHTHHHHHHHHHHHHTTS-HHHHHHHHHHTT--EEEE--HHHHHT-HHHHHHTSEEEEEETTTEEEEEEPPS-EESSS-----PPPPTTTTHHIIIIIIS---HHHHHHHHHTTS--/--TTTT-EEEE---TTHHHHHHHHHHHTT-EEEEEE-SSS--GGGGPSPBGGG-TT-TT-BHHHHHHSTT-EEEE--TTSHHHHHHHHHHHHH-SEEEE-PPTTHHHHTT-SHHHHHHH-TTPEEEEEESS-SSSTTTT----THHHHHTTTHHHHSSSTTPPP---SS-THHHHHHHHHHHHHHHHHHHHHHHS--EEEEEESHHHHHHTTHHHHTT--SS--TT--SS-SSEEEEE-SSTT-EEEEE--SHHHHHHHHHHHT----GGGSSHHHHHHTHHHHHHHHHHHHTTS-HHHHHHHHHHTT--EEE---HHHHHT-HHHHHHTSEEEEEETTTEEEEEEPPS-EESSS-----PPPPTTTTHHIIIIIIS---HHHHHHHHHTTS--

InterPro domains:
  IPR003673 CoA-transferase family III [PF02515] (4-369)
  IPR023606 CoA-transferase family III domain 1 superfamily [G3DSA:3.40.50.10540] (4-387)
  IPR023606 CoA-transferase family III domain 1 superfamily [SSF89796] (1-393)
  IPR044855 CoA-transferase family III domain 3 superfamily [G3DSA:3.30.1540.10] (232-322)
  IPR050509 Coenzyme A-transferase family III [PTHR48228] (2-393)

Solvent-accessible surface area (backbone atoms only — not comparable to full-atom values): 38614 Å² total; per-residue (Å²): 119,31,35,33,54,85,44,32,32,34,32,57,29,51,56,43,34,39,28,41,24,54,20,54,43,14,23,27,33,20,48,34,41,34,52,36,22,70,86,57,61,49,60,22,31,69,30,71,48,35,46,96,68,35,76,85,41,60,61,21,14,51,42,30,38,66,31,31,25,35,32,41,21,29,26,39,23,62,89,36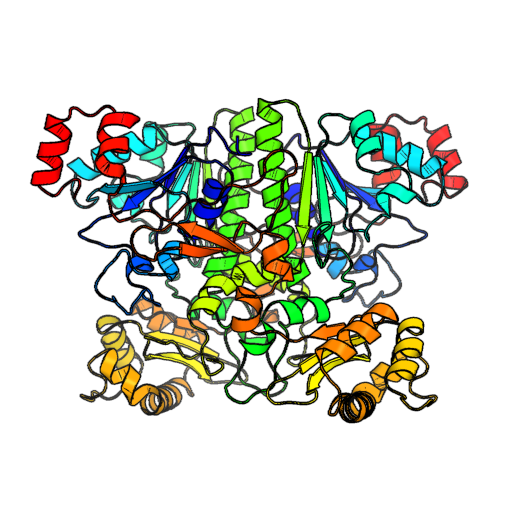,73,73,21,37,54,54,50,49,54,46,50,55,68,22,46,31,38,36,33,46,65,62,91,63,48,49,49,75,61,68,59,22,70,70,52,46,40,70,66,28,61,46,32,26,42,37,41,42,36,48,41,26,89,53,53,82,38,36,74,51,63,49,53,64,62,18,38,47,19,57,30,18,54,20,58,43,34,36,51,66,92,58,73,64,28,43,67,73,54,58,58,41,40,51,49,24,14,51,39,44,42,41,41,52,48,36,47,51,54,32,21,72,77,68,58,41,37,40,42,30,47,19,21,20,31,50,32,50,32,57,69,43,50,71,48,38,74,54,60,69,93,60,32,52,23,45,60,47,99,64,32,32,58,33,36,69,37,54,19,39,68,85,92,29,29,30,18,40,46,27,73,44,55,70,31,43,54,41,48,30,62,77,54,67,50,83,92,47,77,58,56,65,39,42,69,37,19,45,75,41,35,71,63,49,46,53,52,51,40,66,57,37,36,78,30,55,36,67,60,49,21,51,54,34,40,75,61,61,25,29,28,20,43,46,32,40,43,67,53,55,80,67,27,63,49,44,41,69,54,48,41,46,37,79,24,70,27,96,72,62,34,77,36,79,35,78,44,73,50,46,43,32,72,76,27,55,65,54,77,42,37,37,53,45,88,38,68,32,36,64,57,42,46,40,58,72,69,58,41,52,65,67,58,54,49,51,36,32,75,71,47,29,47,58,119,32,36,33,55,85,44,32,33,34,31,57,29,52,54,43,33,39,27,41,24,53,20,54,44,14,23,27,34,20,49,34,43,33,52,36,23,71,88,58,60,48,60,21,31,70,30,72,50,36,44,95,67,35,75,85,41,61,61,21,15,50,42,30,39,65,31,31,26,34,31,42,21,28,26,40,23,64,89,36,73,72,19,34,54,54,51,49,54,45,52,53,67,22,46,32,39,34,33,46,65,64,89,64,48,47,49,74,58,66,60,22,70,69,52,46,40,71,66,28,61,47,34,27,40,37,38,41,37,51,42,25,89,54,52,80,37,36,73,51,63,48,54,64,63,18,39,46,19,57,29,18,53,19,59,42,35,34,51,66,91,57,73,65,32,43,67,74,54,57,57,41,40,52,48,23,14,51,39,44,41,41,40,51,47,37,49,51,55,32,21,72,76,69,58,40,37,39,42,30,46,20,19,20,32,50,33,51,32,56,70,42,50,72,50,40,71,51,62,69,91,62,32,52,24,45,58,46,98,67,32,34,57,34,36,70,38,54,19,40,66,85,92,28,32,31,18,40,47,27,71,44,56,68,30,41,54,41,48,30,62,77,54,66,50,82,93,47,79,58,55,64,39,43,67,38,20,45,75,42,35,71,63,50,47,52,51,51,40,67,56,38,36,80,32,56,36,68,59,49,22,50,54,34,38,75,60,61,26,28,29,20,46,46,32,39,41,66,53,56,80,66,27,62,50,43,42,70,55,48,39,47,36,80,25,70,27,97,70,62,35,77,36,79,34,77,43,74,50,47,43,32,70,77,29,55,67,56,77,42,35,37,53,44,89,39,69,33,34,63,57,43,46,39,58,73,70,58,41,52,67,67,57,55,51,53,36,30,75,71,48,30,47,60

Radius of gyration: 26.37 Å; Cα contacts (8 Å, |Δi|>4): 1833; chains: 2; bounding box: 62×73×58 Å